Protein AF-0000000072281074 (afdb_homodimer)

Foldseek 3Di:
DPDDDPLVLVVVVVVCVVDFLVRDAQWFKAFELVLLLVLLVVCCVQFVQAAEAAECLFFVFLLLLLSCVVSPHAHEYQFLVSVVSNVQSPDALDSYENEHQDYDLVRLLVNLVSPNAEYEHADLVSLVSCLPRPQRHEYAYEADQEDPPALFTPPDPDHYYPVCLLVSLVSCVVSVHAHQAYEYAHGAQDQDLVSLLVVVLSRLVSQVSSVVSVHHHAEYESEEHDAPVHPRSVSSNSNVVSCVVSCHPPNHGHYYHYHRSSFQQRMKMKGAWADWDWDQDPNFIEMETEISAWCQAQQVCCVRGDPAFDKAWSQDDDDPPADWGFYWYAYDAPDPPGTRHTDIYGDDDGRRIMMMTGRSTTNGLSRHDCPVNRDHLQHAYHYSDDPDPDDRDGDPVCCVVHNVHPDPDPPDD/DPDDDPLVLVVVVVVCVVDFLVRDAQWFKAFELVLLLVLLVVCCVQFVQAAEAAECLFFVFLLLLLSCVVSPHAHEYQFLVSVVSNVQQPDALDSYENEHQDYDLVRLLVNLVSPNAEYEHADLVSLVSCLVRPQRHEYAYEADQEDPPALFTPPDPDHYYPVCLLVNLVSCVVSVHAHQAYEYAHGAQDQDLVSLLVVVLSRLVSQVSSVVSVHHHAEYESEEHDAPVHPRSVSSVSNVVSCVVSCHPPSHGHYYHYHRSSFQQRMKMKGAWADWDWDQDPNFIEMETEISAWCQAQQVCCVRGDPAFDKAWSQDDDDPPADWGFYWYAYDAPDPPGTRHTDIYGDDDGRRIMMMTGRSGTNGLSRHDCPVNRDRLCHAYHYSDDPDPDDRDGDPVCCVVHSVHPDDDPPPD

Sequence (826 aa):
MKQTSLEVKEFALNLISQFEPENQPLGFWIFDTEGVEKAVERWKKNMPTVRPCFAVKCNPEPHLVKLLGELGCGFDCASLNEIKEVLDLGFNPEDITYSQTFKPYNQLIEASHLGINHTIVDSIDEVQKIAKYAPKMGIMIRIMENDTSAGHVFGEKFGLHDDEVEIVLKEIKDKGLNLDGVHFHVGSDSHNSEVFTKALTKARNTVTLAEQFGMKPYLIDIGGGFSQVAPFEEFAATIEKTIKELEFPERTRFIAEPGRYMASNAFHLVSSLHGKRVRIQNGKKQIEYTSGDGLHGSFGCCIWFEKQKSCECITQKVNENTKMYESIIYGPSCNGSDKVATQELPEMEPGKDWLLFPNMGAYTISMATNFNGFEERNHVIYTLPLKSTKIIQIPKSIECNSVPSLNGIPHYAMKQTSLEVKEFALNLISQFEPENQPLGFWIFDTEGVEKAVERWKKNMPTVRPCFAVKCNPEPHLVKLLGELGCGFDCASLNEIKEVLDLGFNPEDITYSQTFKPYNQLIEASHLGINHTIVDSIDEVQKIAKYAPKMGIMIRIMENDTSAGHVFGEKFGLHDDEVEIVLKEIKDKGLNLDGVHFHVGSDSHNSEVFTKALTKARNTVTLAEQFGMKPYLIDIGGGFSQVAPFEEFAATIEKTIKELEFPERTRFIAEPGRYMASNAFHLVSSLHGKRVRIQNGKKQIEYTSGDGLHGSFGCCIWFEKQKSCECITQKVNENTKMYESIIYGPSCNGSDKVATQELPEMEPGKDWLLFPNMGAYTISMATNFNGFEERNHVIYTLPLKSTKIIQIPKSIECNSVPSLNGIPHYA

Secondary structure (DSSP, 8-state):
-----HHHHHHHHHHHTT--TTT--SEEEEE-HHHHHHHHHHHHHH-TTEEEEEEGGG---HHHHHHHHHTT-EEEESSHHHHHHHHHTT--GGGEEE--SS--HHHHHHHHHTT--EEEE-SHHHHHHHHHH-TTSEEEEEBP---TTSSB--GGGS-B-HHHHHHHHHHHHHTT-EEEEEE----BS---THHHHHHHHHHHHHHHHHHHTT----EEE------SSS-HHHHHHHHHHHHHHHT--TT-EEEE--SHHHHGGGEEEEEEEEEEEEEEETTEEEEEEEES--TTTTTTHHHHT--PPP-EESSS---TTS-EEEEEEE-SSS-TT-EEEEEEEE---TTT-EEEE----SSSGGG-B-GGG--SS-PEEEEPPPSS-------HHHHTTSS-B--SS----/-----HHHHHHHHHHHTT--TTT--SEEEEE-HHHHHHHHHHHHHH-TTEEEEEEGGG---HHHHHHHHHTT-EEEESSHHHHHHHHHTT--GGGEEE--SS--HHHHHHHHHTT--EEEE-SHHHHHHHHHH-TTSEEEEEBP---TTSSB--TTSS-B-HHHHHHHHHHHHHHT-EEEEEE----BS---THHHHHHHHHHHHHHHHHHHTT----EEE------SSS-HHHHHHHHHHHHHHHT--TT-EEEE--SHHHHGGGEEEEEEEEEEEEEEETTEEEEEEEES--TTTTTTHHHHT--PPP-EESSS---TTS-EEEEEEE-SSS-TT-EEEEEEEE---TTT-EEEE----SSSGGG-B-GGG--SS-PEEEEPPPSS-------HHHHTTSS-B--SS----

pLDDT: mean 88.22, std 15.12, range [18.55, 98.62]

InterPro domains:
  IPR000183 Ornithine/DAP/Arg decarboxylase [PR01179] (54-72)
  IPR000183 Ornithine/DAP/Arg decarboxylase [PR01179] (74-86)
  IPR000183 Ornithine/DAP/Arg decarboxylase [PR01179] (176-189)
  IPR000183 Ornithine/DAP/Arg decarboxylase [PR01179] (254-273)
  IPR000183 Ornithine/DAP/Arg decarboxylase [PR01179] (361-374)
  IPR002433 Ornithine decarboxylase [PR01182] (26-50)
  IPR002433 Ornithine decarboxylase [PR01182] (52-79)
  IPR002433 Ornithine decarboxylase [PR01182] (96-120)
  IPR002433 Ornithine decarboxylase [PR01182] (126-148)
  IPR002433 Ornithine decarboxylase [PR01182] (293-306)
  IPR002433 Ornithine decarboxylase [PR01182] (328-338)
  IPR002433 Ornithine decarboxylase [PR01182] (348-361)
  IPR002433 Ornithine decarboxylase [PTHR11482] (24-383)
  IPR009006 Alanine racemase/group IV decarboxylase, C-terminal [G3DSA:2.40.37.10] (23-365)
  IPR009006 Alanine racemase/group IV decarboxylase, C-terminal [SSF50621] (240-382)
  IPR022644 Orn/DAP/Arg decarboxylase 2, N-terminal [PF02784] (36-263)
  IPR022653 Orn/DAP/Arg decarboxylase 2, pyridoxal-phosphate binding site [PS00878] (54-72)
  IPR022657 Orn/DAP/Arg decarboxylase 2, conserved site [PS00879] (210-227)
  IPR029066 PLP-binding barrel [G3DSA:3.20.20.10] (34-262)
  IPR029066 PLP-binding barrel [SSF51419] (32-266)

Radius of gyration: 27.83 Å; Cα contacts (8 Å, |Δi|>4): 1891; chains: 2; bounding box: 72×83×61 Å

Organism: Entamoeba histolytica (strain ATCC 30459 / HM-1:IMSS / ABRM) (NCBI:txid294381)

Structure (mmCIF, N/CA/C/O backbone):
data_AF-0000000072281074-model_v1
#
loop_
_entity.id
_entity.type
_entity.pdbx_description
1 polymer 'ornithine decarboxylase'
#
loop_
_atom_site.group_PDB
_atom_site.id
_atom_site.type_symbol
_atom_site.label_atom_id
_atom_site.label_alt_id
_atom_site.label_comp_id
_atom_site.label_asym_id
_atom_site.label_entity_id
_atom_site.label_seq_id
_atom_site.pdbx_PDB_ins_code
_atom_site.Cartn_x
_atom_site.Cartn_y
_atom_site.Cartn_z
_atom_site.occupancy
_atom_site.B_iso_or_equiv
_atom_site.auth_seq_id
_atom_site.auth_comp_id
_atom_site.auth_asym_id
_atom_site.auth_atom_id
_atom_site.pdbx_PDB_model_num
ATOM 1 N N . MET A 1 1 ? -26.547 1.034 -10.562 1 34.38 1 MET A N 1
ATOM 2 C CA . MET A 1 1 ? -25.609 0.761 -9.469 1 34.38 1 MET A CA 1
ATOM 3 C C . MET A 1 1 ? -26.234 -0.204 -8.461 1 34.38 1 MET A C 1
ATOM 5 O O . MET A 1 1 ? -27.344 0.02 -7.98 1 34.38 1 MET A O 1
ATOM 9 N N . LYS A 1 2 ? -25.922 -1.405 -8.508 1 44.59 2 LYS A N 1
ATOM 10 C CA . LYS A 1 2 ? -26.641 -2.41 -7.73 1 44.59 2 LYS A CA 1
ATOM 11 C C . LYS A 1 2 ? -26.75 -1.999 -6.266 1 44.59 2 LYS A C 1
ATOM 13 O O . LYS A 1 2 ? -25.75 -1.733 -5.609 1 44.59 2 LYS A O 1
ATOM 18 N N . GLN A 1 3 ? -27.797 -1.543 -5.871 1 54.75 3 GLN A N 1
ATOM 19 C CA . GLN A 1 3 ? -28.203 -1.154 -4.523 1 54.75 3 GLN A CA 1
ATOM 20 C C . GLN A 1 3 ? -27.859 -2.244 -3.512 1 54.75 3 GLN A C 1
ATOM 22 O O . GLN A 1 3 ? -28.047 -3.432 -3.787 1 54.75 3 GLN A O 1
ATOM 27 N N . THR A 1 4 ? -26.953 -1.845 -2.559 1 64.81 4 THR A N 1
ATOM 28 C CA . THR A 1 4 ? -26.719 -2.713 -1.413 1 64.81 4 THR A CA 1
ATOM 29 C C . THR A 1 4 ? -28.016 -3.279 -0.87 1 64.81 4 THR A C 1
ATOM 31 O O . THR A 1 4 ? -29.047 -2.602 -0.889 1 64.81 4 THR A O 1
ATOM 34 N N . SER A 1 5 ? -27.969 -4.48 -0.536 1 77.69 5 SER A N 1
ATOM 35 C CA . SER A 1 5 ? -29.188 -5.105 -0.008 1 77.69 5 SER A CA 1
ATOM 36 C C . SER A 1 5 ? -29.719 -4.344 1.199 1 77.69 5 SER A C 1
ATOM 38 O O . SER A 1 5 ? -28.953 -3.684 1.91 1 77.69 5 SER A O 1
ATOM 40 N N . LEU A 1 6 ? -31 -4.32 1.288 1 83.19 6 LEU A N 1
ATOM 41 C CA . LEU A 1 6 ? -31.688 -3.68 2.406 1 83.19 6 LEU A CA 1
ATOM 42 C C . LEU A 1 6 ? -31.172 -4.227 3.736 1 83.19 6 LEU A C 1
ATOM 44 O O . LEU A 1 6 ? -31.062 -3.484 4.715 1 83.19 6 LEU A O 1
ATOM 48 N N . GLU A 1 7 ? -30.812 -5.426 3.73 1 88 7 GLU A N 1
ATOM 49 C CA . GLU A 1 7 ? -30.344 -6.07 4.953 1 88 7 GLU A CA 1
ATOM 50 C C . GLU A 1 7 ? -29 -5.496 5.402 1 88 7 GLU A C 1
ATOM 52 O O . GLU A 1 7 ? -28.797 -5.25 6.594 1 88 7 GLU A O 1
ATOM 57 N N . VAL A 1 8 ? -28.141 -5.293 4.504 1 91.81 8 VAL A N 1
ATOM 58 C CA . VAL A 1 8 ? -26.828 -4.73 4.809 1 91.81 8 VAL A CA 1
ATOM 59 C C . VAL A 1 8 ? -26.984 -3.316 5.359 1 91.81 8 VAL A C 1
ATOM 61 O O . VAL A 1 8 ? -26.359 -2.959 6.359 1 91.81 8 VAL A O 1
ATOM 64 N N . LYS A 1 9 ? -27.844 -2.574 4.77 1 94.12 9 LYS A N 1
ATOM 65 C CA . LYS A 1 9 ? -28.047 -1.189 5.18 1 94.12 9 LYS A CA 1
ATOM 66 C C . LYS A 1 9 ? -28.641 -1.118 6.59 1 94.12 9 LYS A C 1
ATOM 68 O O . LYS A 1 9 ? -28.172 -0.336 7.422 1 94.12 9 LYS A O 1
ATOM 73 N N . GLU A 1 10 ? -29.625 -1.953 6.816 1 93.5 10 GLU A N 1
ATOM 74 C CA . GLU A 1 10 ? -30.266 -1.971 8.125 1 93.5 10 GLU A CA 1
ATOM 75 C C . GLU A 1 10 ? -29.297 -2.398 9.211 1 93.5 10 GLU A C 1
ATOM 77 O O . GLU A 1 10 ? -29.281 -1.824 10.305 1 93.5 10 GLU A O 1
ATOM 82 N N . PHE A 1 11 ? -28.562 -3.373 8.891 1 91.5 11 PHE A N 1
ATOM 83 C CA . PHE A 1 11 ? -27.562 -3.846 9.836 1 91.5 11 PHE A CA 1
ATOM 84 C C . PHE A 1 11 ? -26.531 -2.756 10.133 1 91.5 11 PHE A C 1
ATOM 86 O O . PHE A 1 11 ? -26.188 -2.525 11.297 1 91.5 11 PHE A O 1
ATOM 93 N N . ALA A 1 12 ? -26.047 -2.094 9.117 1 94.06 12 ALA A N 1
ATOM 94 C CA . ALA A 1 12 ? -25.094 -0.997 9.273 1 94.06 12 ALA A CA 1
ATOM 95 C C . ALA A 1 12 ? -25.672 0.107 10.156 1 94.06 12 ALA A C 1
ATOM 97 O O . ALA A 1 12 ? -24.984 0.61 11.055 1 94.06 12 ALA A O 1
ATOM 98 N N . LEU A 1 13 ? -26.922 0.452 9.898 1 95.5 13 LEU A N 1
ATOM 99 C CA . LEU A 1 13 ? -27.562 1.516 10.656 1 95.5 13 LEU A CA 1
ATOM 100 C C . LEU A 1 13 ? -27.672 1.146 12.133 1 95.5 13 LEU A C 1
ATOM 102 O O . LEU A 1 13 ? -27.484 1.998 13.008 1 95.5 13 LEU A O 1
ATOM 106 N N . ASN A 1 14 ? -27.953 -0.081 12.352 1 93 14 ASN A N 1
ATOM 107 C CA . ASN A 1 14 ? -28.031 -0.549 13.734 1 93 14 ASN A CA 1
ATOM 108 C C . ASN A 1 14 ? -26.688 -0.414 14.438 1 93 14 ASN A C 1
ATOM 110 O O . ASN A 1 14 ? -26.625 0 15.594 1 93 14 ASN A O 1
ATOM 114 N N . LEU A 1 15 ? -25.625 -0.739 13.781 1 88.56 15 LEU A N 1
ATOM 115 C CA . LEU A 1 15 ? -24.281 -0.625 14.344 1 88.56 15 LEU A CA 1
ATOM 116 C C . LEU A 1 15 ? -23.906 0.836 14.578 1 88.56 15 LEU A C 1
ATOM 118 O O . LEU A 1 15 ? -23.359 1.183 15.633 1 88.56 15 LEU A O 1
ATOM 122 N N . ILE A 1 16 ? -24.234 1.673 13.641 1 94.44 16 ILE A N 1
ATOM 123 C CA . ILE A 1 16 ? -23.891 3.09 13.656 1 94.44 16 ILE A CA 1
ATOM 124 C C . ILE A 1 16 ? -24.594 3.783 14.82 1 94.44 16 ILE A C 1
ATOM 126 O O . ILE A 1 16 ? -24.047 4.715 15.414 1 94.44 16 ILE A O 1
ATOM 130 N N . SER A 1 17 ? -25.812 3.334 15.133 1 94.12 17 SER A N 1
ATOM 131 C CA . SER A 1 17 ? -26.656 3.98 16.141 1 94.12 17 SER A CA 1
ATOM 132 C C . SER A 1 17 ? -25.953 4.012 17.5 1 94.12 17 SER A C 1
ATOM 134 O O . SER A 1 17 ? -26.328 4.793 18.375 1 94.12 17 SER A O 1
ATOM 136 N N . GLN A 1 18 ? -24.906 3.252 17.641 1 90.75 18 GLN A N 1
ATOM 137 C CA . GLN A 1 18 ? -24.219 3.18 18.922 1 90.75 18 GLN A CA 1
ATOM 138 C C . GLN A 1 18 ? -23.062 4.176 18.984 1 90.75 18 GLN A C 1
ATOM 140 O O . GLN A 1 18 ? -22.422 4.32 20.031 1 90.75 18 GLN A O 1
ATOM 145 N N . PHE A 1 19 ? -22.812 4.848 17.922 1 91.62 19 PHE A N 1
ATOM 146 C CA . PHE A 1 19 ? -21.625 5.684 17.844 1 91.62 19 PHE A CA 1
ATOM 147 C C . PHE A 1 19 ? -21.984 7.156 17.969 1 91.62 19 PHE A C 1
ATOM 149 O O . PHE A 1 19 ? -23.062 7.578 17.516 1 91.62 19 PHE A O 1
ATOM 156 N N . GLU A 1 20 ? -21.156 7.883 18.625 1 93.81 20 GLU A N 1
ATOM 157 C CA . GLU A 1 20 ? -21.094 9.336 18.688 1 93.81 20 GLU A CA 1
ATOM 158 C C . GLU A 1 20 ? -19.75 9.852 18.141 1 93.81 20 GLU A C 1
ATOM 160 O O . GLU A 1 20 ? -18.797 9.086 18 1 93.81 20 GLU A O 1
ATOM 165 N N . PRO A 1 21 ? -19.688 11.07 17.781 1 92.44 21 PRO A N 1
ATOM 166 C CA . PRO A 1 21 ? -18.438 11.578 17.219 1 92.44 21 PRO A CA 1
ATOM 167 C C . PRO A 1 21 ? -17.219 11.242 18.094 1 92.44 21 PRO A C 1
ATOM 169 O O . PRO A 1 21 ? -16.156 10.898 17.562 1 92.44 21 PRO A O 1
ATOM 172 N N . GLU A 1 22 ? -17.391 11.18 19.312 1 92.12 22 GLU A N 1
ATOM 173 C CA . GLU A 1 22 ? -16.297 11.047 20.266 1 92.12 22 GLU A CA 1
ATOM 174 C C . GLU A 1 22 ? -15.773 9.609 20.297 1 92.12 22 GLU A C 1
ATOM 176 O O . GLU A 1 22 ? -14.656 9.359 20.766 1 92.12 22 GLU A O 1
ATOM 181 N N . ASN A 1 23 ? -16.609 8.703 19.797 1 89.88 23 ASN A N 1
ATOM 182 C CA . ASN A 1 23 ? -16.172 7.312 19.922 1 89.88 23 ASN A CA 1
ATOM 183 C C . ASN A 1 23 ? -16.375 6.543 18.625 1 89.88 23 ASN A C 1
ATOM 185 O O . ASN A 1 23 ? -16.141 5.332 18.578 1 89.88 23 ASN A O 1
ATOM 189 N N . GLN A 1 24 ? -16.734 7.211 17.625 1 88.81 24 GLN A N 1
ATOM 190 C CA . GLN A 1 24 ? -16.969 6.508 16.359 1 88.81 24 GLN A CA 1
ATOM 191 C C . GLN A 1 24 ? -15.656 6 15.766 1 88.81 24 GLN A C 1
ATOM 193 O O . GLN A 1 24 ? -14.633 6.68 15.844 1 88.81 24 GLN A O 1
ATOM 198 N N . PRO A 1 25 ? -15.68 4.762 15.281 1 88.75 25 PRO A N 1
ATOM 199 C CA . PRO A 1 25 ? -14.516 4.312 14.516 1 88.75 25 PRO A CA 1
ATOM 200 C C . PRO A 1 25 ? -14.398 5.004 13.164 1 88.75 25 PRO A C 1
ATOM 202 O O . PRO A 1 25 ? -15.328 5.695 12.734 1 88.75 25 PRO A O 1
ATOM 205 N N . LEU A 1 26 ? -13.258 4.902 12.57 1 90.56 26 LEU A N 1
ATOM 206 C CA . LEU A 1 26 ? -13.062 5.453 11.234 1 90.56 26 LEU A CA 1
ATOM 207 C C . LEU A 1 26 ? -13.906 4.699 10.211 1 90.56 26 LEU A C 1
ATOM 209 O O . LEU A 1 26 ? -14.297 5.262 9.188 1 90.56 26 LEU A O 1
ATOM 213 N N . GLY A 1 27 ? -14.188 3.482 10.469 1 90.44 27 GLY A N 1
ATOM 214 C CA . GLY A 1 27 ? -15.016 2.631 9.625 1 90.44 27 GLY A CA 1
ATOM 215 C C . GLY A 1 27 ? -15.094 1.199 10.125 1 90.44 27 GLY A C 1
ATOM 216 O O . GLY A 1 27 ? -14.5 0.858 11.148 1 90.44 27 GLY A O 1
ATOM 217 N N . PHE A 1 28 ? -15.852 0.418 9.469 1 87.75 28 PHE A N 1
ATOM 218 C CA . PHE A 1 28 ? -15.93 -1.007 9.766 1 87.75 28 PHE A CA 1
ATOM 219 C C . PHE A 1 28 ? -16.391 -1.793 8.547 1 87.75 28 PHE A C 1
ATOM 221 O O . PHE A 1 28 ? -16.938 -1.219 7.602 1 87.75 28 PHE A O 1
ATOM 228 N N . TRP A 1 29 ? -16.109 -3.109 8.641 1 89.62 29 TRP A N 1
ATOM 229 C CA . TRP A 1 29 ? -16.484 -4.023 7.57 1 89.62 29 TRP A CA 1
ATOM 230 C C . TRP A 1 29 ? -17.734 -4.812 7.945 1 89.62 29 TRP A C 1
ATOM 232 O O . TRP A 1 29 ? -17.906 -5.207 9.102 1 89.62 29 TRP A O 1
ATOM 242 N N . ILE A 1 30 ? -18.531 -5.027 6.965 1 89.31 30 ILE A N 1
ATOM 243 C CA . ILE A 1 30 ? -19.625 -5.996 7.094 1 89.31 30 ILE A CA 1
ATOM 244 C C . ILE A 1 30 ? -19.312 -7.234 6.262 1 89.31 30 ILE A C 1
ATOM 246 O O . ILE A 1 30 ? -19.109 -7.141 5.047 1 89.31 30 ILE A O 1
ATOM 250 N N . PHE A 1 31 ? -19.203 -8.352 6.898 1 89 31 PHE A N 1
ATOM 251 C CA . PHE A 1 31 ? -18.969 -9.625 6.238 1 89 31 PHE A CA 1
ATOM 252 C C . PHE A 1 31 ? -20.281 -10.289 5.848 1 89 31 PHE A C 1
ATOM 254 O O . PHE A 1 31 ? -21.062 -10.695 6.711 1 89 31 PHE A O 1
ATOM 261 N N . ASP A 1 32 ? -20.516 -10.43 4.582 1 90.81 32 ASP A N 1
ATOM 262 C CA . ASP A 1 32 ? -21.734 -10.984 4.016 1 90.81 32 ASP A CA 1
ATOM 263 C C . ASP A 1 32 ? -21.547 -12.445 3.617 1 90.81 32 ASP A C 1
ATOM 265 O O . ASP A 1 32 ? -21.266 -12.75 2.455 1 90.81 32 ASP A O 1
ATOM 269 N N . THR A 1 33 ? -21.781 -13.336 4.535 1 89.75 33 THR A N 1
ATOM 270 C CA . THR A 1 33 ? -21.547 -14.758 4.297 1 89.75 33 THR A CA 1
ATOM 271 C C . THR A 1 33 ? -22.5 -15.289 3.23 1 89.75 33 THR A C 1
ATOM 273 O O . THR A 1 33 ? -22.141 -16.188 2.465 1 89.75 33 THR A O 1
ATOM 276 N N . GLU A 1 34 ? -23.703 -14.742 3.172 1 90.12 34 GLU A N 1
ATOM 277 C CA . GLU A 1 34 ? -24.656 -15.172 2.156 1 90.12 34 GLU A CA 1
ATOM 278 C C . GLU A 1 34 ? -24.172 -14.828 0.754 1 90.12 34 GLU A C 1
ATOM 280 O O . GLU A 1 34 ? -24.375 -15.594 -0.189 1 90.12 34 GLU A O 1
ATOM 285 N N . GLY A 1 35 ? -23.625 -13.664 0.69 1 90.5 35 GLY A N 1
ATOM 286 C CA . GLY A 1 35 ? -23.031 -13.297 -0.586 1 90.5 35 GLY A CA 1
ATOM 287 C C . GLY A 1 35 ? -21.969 -14.273 -1.061 1 90.5 35 GLY A C 1
ATOM 288 O O . GLY A 1 35 ? -21.906 -14.602 -2.246 1 90.5 35 GLY A O 1
ATOM 289 N N . VAL A 1 36 ? -21.203 -14.797 -0.204 1 93.38 36 VAL A N 1
ATOM 290 C CA . VAL A 1 36 ? -20.156 -15.758 -0.515 1 93.38 36 VAL A CA 1
ATOM 291 C C . VAL A 1 36 ? -20.781 -17.078 -0.952 1 93.38 36 VAL A C 1
ATOM 293 O O . VAL A 1 36 ? -20.391 -17.656 -1.976 1 93.38 36 VAL A O 1
ATOM 296 N N . GLU A 1 37 ? -21.75 -17.516 -0.215 1 93.69 37 GLU A N 1
ATOM 297 C CA . GLU A 1 37 ? -22.422 -18.781 -0.514 1 93.69 37 GLU A CA 1
ATOM 298 C C . GLU A 1 37 ? -23.078 -18.75 -1.889 1 93.69 37 GLU A C 1
ATOM 300 O O . GLU A 1 37 ? -22.984 -19.703 -2.658 1 93.69 37 GLU A O 1
ATOM 305 N N . LYS A 1 38 ? -23.688 -17.656 -2.143 1 92.75 38 LYS A N 1
ATOM 306 C CA . LYS A 1 38 ? -24.359 -17.5 -3.428 1 92.75 38 LYS A CA 1
ATOM 307 C C . LYS A 1 38 ? -23.359 -17.531 -4.578 1 92.75 38 LYS A C 1
ATOM 309 O O . LYS A 1 38 ? -23.641 -18.078 -5.641 1 92.75 38 LYS A O 1
ATOM 314 N N . ALA A 1 39 ? -22.25 -16.938 -4.379 1 95.31 39 ALA A N 1
ATOM 315 C CA . ALA A 1 39 ? -21.219 -16.938 -5.414 1 95.31 39 ALA A CA 1
ATOM 316 C C . ALA A 1 39 ? -20.719 -18.344 -5.699 1 95.31 39 ALA A C 1
ATOM 318 O O . ALA A 1 39 ? -20.578 -18.734 -6.859 1 95.31 39 ALA A O 1
ATOM 319 N N . VAL A 1 40 ? -20.484 -19.125 -4.695 1 97.31 40 VAL A N 1
ATOM 320 C CA . VAL A 1 40 ? -20 -20.484 -4.84 1 97.31 40 VAL A CA 1
ATOM 321 C C . VAL A 1 40 ? -21.062 -21.359 -5.516 1 97.31 40 VAL A C 1
ATOM 323 O O . VAL A 1 40 ? -20.75 -22.125 -6.422 1 97.31 40 VAL A O 1
ATOM 326 N N . GLU A 1 41 ? -22.266 -21.156 -5.102 1 96.94 41 GLU A N 1
ATOM 327 C CA . GLU A 1 41 ? -23.375 -21.906 -5.688 1 96.94 41 GLU A CA 1
ATOM 328 C C . GLU A 1 41 ? -23.531 -21.594 -7.172 1 96.94 41 GLU A C 1
ATOM 330 O O . GLU A 1 41 ? -23.719 -22.484 -7.988 1 96.94 41 GLU A O 1
ATOM 335 N N . ARG A 1 42 ? -23.469 -20.359 -7.445 1 96.69 42 ARG A N 1
ATOM 336 C CA . ARG A 1 42 ? -23.562 -19.922 -8.836 1 96.69 42 ARG A CA 1
ATOM 337 C C . ARG A 1 42 ? -22.453 -20.531 -9.68 1 96.69 42 ARG A C 1
ATOM 339 O O . ARG A 1 42 ? -22.688 -20.969 -10.805 1 96.69 42 ARG A O 1
ATOM 346 N N . TRP A 1 43 ? -21.281 -20.641 -9.164 1 97.94 43 TRP A N 1
ATOM 347 C CA . TRP A 1 43 ? -20.141 -21.25 -9.859 1 97.94 43 TRP A CA 1
ATOM 348 C C . TRP A 1 43 ? -20.391 -22.734 -10.117 1 97.94 43 TRP A C 1
ATOM 350 O O . TRP A 1 43 ? -20.297 -23.188 -11.258 1 97.94 43 TRP A O 1
ATOM 360 N N . LYS A 1 44 ? -20.781 -23.422 -9.102 1 97.75 44 LYS A N 1
ATOM 361 C CA . LYS A 1 44 ? -20.953 -24.859 -9.195 1 97.75 44 LYS A CA 1
ATOM 362 C C . LYS A 1 44 ? -22.094 -25.219 -10.156 1 97.75 44 LYS A C 1
ATOM 364 O O . LYS A 1 44 ? -22.016 -26.234 -10.852 1 97.75 44 LYS A O 1
ATOM 369 N N . LYS A 1 45 ? -23.031 -24.359 -10.164 1 97.81 45 LYS A N 1
ATOM 370 C CA . LYS A 1 45 ? -24.172 -24.594 -11.047 1 97.81 45 LYS A CA 1
ATOM 371 C C . LYS A 1 45 ? -23.781 -24.391 -12.508 1 97.81 45 LYS A C 1
ATOM 373 O O . LYS A 1 45 ? -24.203 -25.172 -13.375 1 97.81 45 LYS A O 1
ATOM 378 N N . ASN A 1 46 ? -23 -23.422 -12.766 1 97.38 46 ASN A N 1
ATOM 379 C CA . ASN A 1 46 ? -22.781 -23.031 -14.148 1 97.38 46 ASN A CA 1
ATOM 380 C C . ASN A 1 46 ? -21.469 -23.609 -14.695 1 97.38 46 ASN A C 1
ATOM 382 O O . ASN A 1 46 ? -21.312 -23.734 -15.906 1 97.38 46 ASN A O 1
ATOM 386 N N . MET A 1 47 ? -20.578 -23.984 -13.875 1 97.56 47 MET A N 1
ATOM 387 C CA . MET A 1 47 ? -19.281 -24.484 -14.289 1 97.56 47 MET A CA 1
ATOM 388 C C . MET A 1 47 ? -18.828 -25.641 -13.383 1 97.56 47 MET A C 1
ATOM 390 O O . MET A 1 47 ? -17.797 -25.547 -12.719 1 97.56 47 MET A O 1
ATOM 394 N N . PRO A 1 48 ? -19.531 -26.688 -13.406 1 97.69 48 PRO A N 1
ATOM 395 C CA . PRO A 1 48 ? -19.297 -27.781 -12.477 1 97.69 48 PRO A CA 1
ATOM 396 C C . PRO A 1 48 ? -18 -28.547 -12.773 1 97.69 48 PRO A C 1
ATOM 398 O O . PRO A 1 48 ? -17.469 -29.219 -11.891 1 97.69 48 PRO A O 1
ATOM 401 N N . THR A 1 49 ? -17.484 -28.406 -13.977 1 98.06 49 THR A N 1
ATOM 402 C CA . THR A 1 49 ? -16.297 -29.188 -14.367 1 98.06 49 THR A CA 1
ATOM 403 C C . THR A 1 49 ? -15.031 -28.562 -13.781 1 98.06 49 THR A C 1
ATOM 405 O O . THR A 1 49 ? -13.992 -29.234 -13.703 1 98.06 49 THR A O 1
ATOM 408 N N . VAL A 1 50 ? -15.125 -27.375 -13.414 1 98.56 50 VAL A N 1
ATOM 409 C CA . VAL A 1 50 ? -13.945 -26.641 -12.961 1 98.56 50 VAL A CA 1
ATOM 410 C C . VAL A 1 50 ? -14.062 -26.359 -11.461 1 98.56 50 VAL A C 1
ATOM 412 O O . VAL A 1 50 ? -14.969 -25.641 -11.031 1 98.56 50 VAL A O 1
ATOM 415 N N . ARG A 1 51 ? -13.195 -26.891 -10.695 1 98.31 51 ARG A N 1
ATOM 416 C CA . ARG A 1 51 ? -13.188 -26.594 -9.266 1 98.31 51 ARG A CA 1
ATOM 417 C C . ARG A 1 51 ? -12.609 -25.219 -8.984 1 98.31 51 ARG A C 1
ATOM 419 O O . ARG A 1 51 ? -11.5 -24.906 -9.43 1 98.31 51 ARG A O 1
ATOM 426 N N . PRO A 1 52 ? -13.328 -24.391 -8.266 1 98.44 52 PRO A N 1
ATOM 427 C CA . PRO A 1 52 ? -12.766 -23.078 -7.922 1 98.44 52 PRO A CA 1
ATOM 428 C C . PRO A 1 52 ? -11.742 -23.156 -6.789 1 98.44 52 PRO A C 1
ATOM 430 O O . PRO A 1 52 ? -12.039 -23.703 -5.723 1 98.44 52 PRO A O 1
ATOM 433 N N . CYS A 1 53 ? -10.578 -22.688 -7.016 1 98.56 53 CYS A N 1
ATOM 434 C CA . CYS A 1 53 ? -9.531 -22.469 -6.016 1 98.56 53 CYS A CA 1
ATOM 435 C C . CYS A 1 53 ? -9.312 -20.984 -5.77 1 98.56 53 CYS A C 1
ATOM 437 O O . CYS A 1 53 ? -8.711 -20.297 -6.594 1 98.56 53 CYS A O 1
ATOM 439 N N . PHE A 1 54 ? -9.75 -20.562 -4.645 1 98.19 54 PHE A N 1
ATOM 440 C CA . PHE A 1 54 ? -9.758 -19.141 -4.332 1 98.19 54 PHE A CA 1
ATOM 441 C C . PHE A 1 54 ? -8.344 -18.578 -4.344 1 98.19 54 PHE A C 1
ATOM 443 O O . PHE A 1 54 ? -7.453 -19.094 -3.668 1 98.19 54 PHE A O 1
ATOM 450 N N . ALA A 1 55 ? -8.141 -17.484 -5.16 1 97.12 55 ALA A N 1
ATOM 451 C CA . ALA A 1 55 ? -6.875 -16.75 -5.102 1 97.12 55 ALA A CA 1
ATOM 452 C C . ALA A 1 55 ? -6.766 -15.953 -3.809 1 97.12 55 ALA A C 1
ATOM 454 O O . ALA A 1 55 ? -7.309 -14.852 -3.707 1 97.12 55 ALA A O 1
ATOM 455 N N . VAL A 1 56 ? -5.941 -16.344 -2.908 1 95.31 56 VAL A N 1
ATOM 456 C CA . VAL A 1 56 ? -5.902 -15.812 -1.549 1 95.31 56 VAL A CA 1
ATOM 457 C C . VAL A 1 56 ? -5.43 -14.359 -1.572 1 95.31 56 VAL A C 1
ATOM 459 O O . VAL A 1 56 ? -5.871 -13.547 -0.76 1 95.31 56 VAL A O 1
ATOM 462 N N . LYS A 1 57 ? -4.641 -14.031 -2.527 1 91.06 57 LYS A N 1
ATOM 463 C CA . LYS A 1 57 ? -4.102 -12.68 -2.637 1 91.06 57 LYS A CA 1
ATOM 464 C C . LYS A 1 57 ? -5.219 -11.648 -2.754 1 91.06 57 LYS A C 1
ATOM 466 O O . LYS A 1 57 ? -5.02 -10.469 -2.451 1 91.06 57 LYS A O 1
ATOM 471 N N . CYS A 1 58 ? -6.324 -12.055 -3.244 1 93.12 58 CYS A N 1
ATOM 472 C CA . CYS A 1 58 ? -7.453 -11.156 -3.453 1 93.12 58 CYS A CA 1
ATOM 473 C C . CYS A 1 58 ? -7.977 -10.617 -2.125 1 93.12 58 CYS A C 1
ATOM 475 O O . CYS A 1 58 ? -8.258 -9.43 -1.997 1 93.12 58 CYS A O 1
ATOM 477 N N . ASN A 1 59 ? -8.133 -11.445 -1.218 1 93.12 59 ASN A N 1
ATOM 478 C CA . ASN A 1 59 ? -8.594 -11.141 0.13 1 93.12 59 ASN A CA 1
ATOM 479 C C . ASN A 1 59 ? -8.203 -12.234 1.122 1 93.12 59 ASN A C 1
ATOM 481 O O . ASN A 1 59 ? -8.938 -13.211 1.3 1 93.12 59 ASN A O 1
ATOM 485 N N . PRO A 1 60 ? -7.125 -12.047 1.832 1 90.38 60 PRO A N 1
ATOM 486 C CA . PRO A 1 60 ? -6.605 -13.102 2.709 1 90.38 60 PRO A CA 1
ATOM 487 C C . PRO A 1 60 ? -7.301 -13.133 4.066 1 90.38 60 PRO A C 1
ATOM 489 O O . PRO A 1 60 ? -6.848 -13.828 4.98 1 90.38 60 PRO A O 1
ATOM 492 N N . GLU A 1 61 ? -8.359 -12.32 4.23 1 86.88 61 GLU A N 1
ATOM 493 C CA . GLU A 1 61 ? -9.078 -12.359 5.5 1 86.88 61 GLU A CA 1
ATOM 494 C C . GLU A 1 61 ? -9.461 -13.789 5.867 1 86.88 61 GLU A C 1
ATOM 496 O O . GLU A 1 61 ? -10.195 -14.453 5.129 1 86.88 61 GLU A O 1
ATOM 501 N N . PRO A 1 62 ? -9.031 -14.25 7.047 1 88.5 62 PRO A N 1
ATOM 502 C CA . PRO A 1 62 ? -9.172 -15.664 7.395 1 88.5 62 PRO A CA 1
ATOM 503 C C . PRO A 1 62 ? -10.625 -16.125 7.43 1 88.5 62 PRO A C 1
ATOM 505 O O . PRO A 1 62 ? -10.922 -17.281 7.121 1 88.5 62 PRO A O 1
ATOM 508 N N . HIS A 1 63 ? -11.617 -15.289 7.801 1 87.38 63 HIS A N 1
ATOM 509 C CA . HIS A 1 63 ? -13.023 -15.664 7.832 1 87.38 63 HIS A CA 1
ATOM 510 C C . HIS A 1 63 ? -13.523 -16.047 6.441 1 87.38 63 HIS A C 1
ATOM 512 O O . HIS A 1 63 ? -14.266 -17.016 6.285 1 87.38 63 HIS A O 1
ATOM 518 N N . LEU A 1 64 ? -13.102 -15.281 5.535 1 91.69 64 LEU A N 1
ATOM 519 C CA . LEU A 1 64 ? -13.5 -15.562 4.16 1 91.69 64 LEU A CA 1
ATOM 520 C C . LEU A 1 64 ? -12.82 -16.828 3.646 1 91.69 64 LEU A C 1
ATOM 522 O O . LEU A 1 64 ? -13.477 -17.688 3.062 1 91.69 64 LEU A O 1
ATOM 526 N N . VAL A 1 65 ? -11.508 -16.938 3.873 1 93.81 65 VAL A N 1
ATOM 527 C CA . VAL A 1 65 ? -10.742 -18.078 3.402 1 93.81 65 VAL A CA 1
ATOM 528 C C . VAL A 1 65 ? -11.32 -19.359 3.994 1 93.81 65 VAL A C 1
ATOM 530 O O . VAL A 1 65 ? -11.531 -20.344 3.279 1 93.81 65 VAL A O 1
ATOM 533 N N . LYS A 1 66 ? -11.609 -19.328 5.246 1 92.62 66 LYS A N 1
ATOM 534 C CA . LYS A 1 66 ? -12.18 -20.484 5.918 1 92.62 66 LYS A CA 1
ATOM 535 C C . LYS A 1 66 ? -13.531 -20.859 5.328 1 92.62 66 LYS A C 1
ATOM 537 O O . LYS A 1 66 ? -13.789 -22.031 5.027 1 92.62 66 LYS A O 1
ATOM 542 N N . LEU A 1 67 ? -14.391 -19.891 5.195 1 92.56 67 LEU A N 1
ATOM 543 C CA . LEU A 1 67 ? -15.727 -20.125 4.656 1 92.56 67 LEU A CA 1
ATOM 544 C C . LEU A 1 67 ? -15.648 -20.75 3.264 1 92.56 67 LEU A C 1
ATOM 546 O O . LEU A 1 67 ? -16.344 -21.719 2.967 1 92.56 67 LEU A O 1
ATOM 550 N N . LEU A 1 68 ? -14.828 -20.25 2.453 1 96.75 68 LEU A N 1
ATOM 551 C CA . LEU A 1 68 ? -14.68 -20.75 1.092 1 96.75 68 LEU A CA 1
ATOM 552 C C . LEU A 1 68 ? -14.18 -22.203 1.095 1 96.75 68 LEU A C 1
ATOM 554 O O . LEU A 1 68 ? -14.664 -23.031 0.323 1 96.75 68 LEU A O 1
ATOM 558 N N . GLY A 1 69 ? -13.242 -22.469 1.915 1 96.5 69 GLY A N 1
ATOM 559 C CA . GLY A 1 69 ? -12.781 -23.844 2.061 1 96.5 69 GLY A CA 1
ATOM 560 C C . GLY A 1 69 ? -13.883 -24.797 2.482 1 96.5 69 GLY A C 1
ATOM 561 O O . GLY A 1 69 ? -14.008 -25.906 1.935 1 96.5 69 GLY A O 1
ATOM 562 N N . GLU A 1 70 ? -14.648 -24.375 3.432 1 94.56 70 GLU A N 1
ATOM 563 C CA . GLU A 1 70 ? -15.75 -25.188 3.934 1 94.56 70 GLU A CA 1
ATOM 564 C C . GLU A 1 70 ? -16.812 -25.406 2.855 1 94.56 70 GLU A C 1
ATOM 566 O O . GLU A 1 70 ? -17.516 -26.422 2.875 1 94.56 70 GLU A O 1
ATOM 571 N N . LEU A 1 71 ? -16.875 -24.484 1.965 1 96.44 71 LEU A N 1
ATOM 572 C CA . LEU A 1 71 ? -17.844 -24.594 0.876 1 96.44 71 LEU A CA 1
ATOM 573 C C . LEU A 1 71 ? -17.281 -25.422 -0.273 1 96.44 71 LEU A C 1
ATOM 575 O O . LEU A 1 71 ? -17.922 -25.578 -1.309 1 96.44 71 LEU A O 1
ATOM 579 N N . GLY A 1 72 ? -16.016 -25.891 -0.16 1 97.25 72 GLY A N 1
ATOM 580 C CA . GLY A 1 72 ? -15.477 -26.859 -1.112 1 97.25 72 GLY A CA 1
ATOM 581 C C . GLY A 1 72 ? -14.461 -26.25 -2.066 1 97.25 72 GLY A C 1
ATOM 582 O O . GLY A 1 72 ? -13.969 -26.938 -2.971 1 97.25 72 GLY A O 1
ATOM 583 N N . CYS A 1 73 ? -14.086 -25.078 -1.863 1 98.19 73 CYS A N 1
ATOM 584 C CA . CYS A 1 73 ? -13.086 -24.453 -2.711 1 98.19 73 CYS A CA 1
ATOM 585 C C . CYS A 1 73 ? -11.68 -24.906 -2.33 1 98.19 73 CYS A C 1
ATOM 587 O O . CYS A 1 73 ? -11.438 -25.281 -1.181 1 98.19 73 CYS A O 1
ATOM 589 N N . GLY A 1 74 ? -10.766 -24.938 -3.316 1 98.25 74 GLY A N 1
ATOM 590 C CA . GLY A 1 74 ? -9.336 -24.969 -3.043 1 98.25 74 GLY A CA 1
ATOM 591 C C . GLY A 1 74 ? -8.727 -23.594 -2.906 1 98.25 74 GLY A C 1
ATOM 592 O O . GLY A 1 74 ? -9.445 -22.594 -2.779 1 98.25 74 GLY A O 1
ATOM 593 N N . PHE A 1 75 ? -7.344 -23.625 -2.959 1 98.19 75 PHE A N 1
ATOM 594 C CA . PHE A 1 75 ? -6.691 -22.344 -2.723 1 98.19 75 PHE A CA 1
ATOM 595 C C . PHE A 1 75 ? -5.504 -22.156 -3.66 1 98.19 75 PHE A C 1
ATOM 597 O O . PHE A 1 75 ? -4.711 -23.078 -3.855 1 98.19 75 PHE A O 1
ATOM 604 N N . ASP A 1 76 ? -5.477 -21.047 -4.285 1 97.69 76 ASP A N 1
ATOM 605 C CA . ASP A 1 76 ? -4.305 -20.562 -4.996 1 97.69 76 ASP A CA 1
ATOM 606 C C . ASP A 1 76 ? -3.5 -19.594 -4.125 1 97.69 76 ASP A C 1
ATOM 608 O O . ASP A 1 76 ? -3.975 -18.5 -3.793 1 97.69 76 ASP A O 1
ATOM 612 N N . CYS A 1 77 ? -2.303 -19.984 -3.75 1 96.12 77 CYS A N 1
ATOM 613 C CA . CYS A 1 77 ? -1.467 -19.188 -2.857 1 96.12 77 CYS A CA 1
ATOM 614 C C . CYS A 1 77 ? -0.214 -18.703 -3.576 1 96.12 77 CYS A C 1
ATOM 616 O O . CYS A 1 77 ? 0.469 -19.484 -4.242 1 96.12 77 CYS A O 1
ATOM 618 N N . ALA A 1 78 ? 0.073 -17.5 -3.35 1 92.19 78 ALA A N 1
ATOM 619 C CA . ALA A 1 78 ? 1.205 -16.891 -4.043 1 92.19 78 ALA A CA 1
ATOM 620 C C . ALA A 1 78 ? 2.453 -16.891 -3.166 1 92.19 78 ALA A C 1
ATOM 622 O O . ALA A 1 78 ? 3.566 -16.688 -3.658 1 92.19 78 ALA A O 1
ATOM 623 N N . SER A 1 79 ? 2.324 -17.125 -1.896 1 91.19 79 SER A N 1
ATOM 624 C CA . SER A 1 79 ? 3.455 -17.031 -0.979 1 91.19 79 SER A CA 1
ATOM 625 C C . SER A 1 79 ? 3.365 -18.094 0.115 1 91.19 79 SER A C 1
ATOM 627 O O . SER A 1 79 ? 2.314 -18.719 0.301 1 91.19 79 SER A O 1
ATOM 629 N N . LEU A 1 80 ? 4.5 -18.234 0.779 1 90.88 80 LEU A N 1
ATOM 630 C CA . LEU A 1 80 ? 4.551 -19.172 1.898 1 90.88 80 LEU A CA 1
ATOM 631 C C . LEU A 1 80 ? 3.596 -18.75 3.008 1 90.88 80 LEU A C 1
ATOM 633 O O . LEU A 1 80 ? 2.957 -19.594 3.641 1 90.88 80 LEU A O 1
ATOM 637 N N . ASN A 1 81 ? 3.455 -17.469 3.221 1 87.5 81 ASN A N 1
ATOM 638 C CA . ASN A 1 81 ? 2.57 -16.984 4.277 1 87.5 81 ASN A CA 1
ATOM 639 C C . ASN A 1 81 ? 1.109 -17.312 3.973 1 87.5 81 ASN A C 1
ATOM 641 O O . ASN A 1 81 ? 0.346 -17.656 4.875 1 87.5 81 ASN A O 1
ATOM 645 N N . GLU A 1 82 ? 0.705 -17.172 2.801 1 91.31 82 GLU A N 1
ATOM 646 C CA . GLU A 1 82 ? -0.646 -17.562 2.416 1 91.31 82 GLU A CA 1
ATOM 647 C C . GLU A 1 82 ? -0.85 -19.062 2.604 1 91.31 82 GLU A C 1
ATOM 649 O O . GLU A 1 82 ? -1.903 -19.5 3.072 1 91.31 82 GLU A O 1
ATOM 654 N N . ILE A 1 83 ? 0.191 -19.828 2.211 1 94.75 83 ILE A N 1
ATOM 655 C CA . ILE A 1 83 ? 0.139 -21.266 2.375 1 94.75 83 ILE A CA 1
ATOM 656 C C . ILE A 1 83 ? -0.055 -21.609 3.85 1 94.75 83 ILE A C 1
ATOM 658 O O . ILE A 1 83 ? -0.953 -22.391 4.199 1 94.75 83 ILE A O 1
ATOM 662 N N . LYS A 1 84 ? 0.735 -21 4.641 1 91.12 84 LYS A N 1
ATOM 663 C CA . LYS A 1 84 ? 0.67 -21.281 6.074 1 91.12 84 LYS A CA 1
ATOM 664 C C . LYS A 1 84 ? -0.688 -20.875 6.648 1 91.12 84 LYS A C 1
ATOM 666 O O . LYS A 1 84 ? -1.234 -21.578 7.504 1 91.12 84 LYS A O 1
ATOM 671 N N . GLU A 1 85 ? -1.232 -19.797 6.172 1 89 85 GLU A N 1
ATOM 672 C CA . GLU A 1 85 ? -2.559 -19.375 6.621 1 89 85 GLU A CA 1
ATOM 673 C C . GLU A 1 85 ? -3.604 -20.438 6.312 1 89 85 GLU A C 1
ATOM 675 O O . GLU A 1 85 ? -4.395 -20.812 7.18 1 89 85 GLU A O 1
ATOM 680 N N . VAL A 1 86 ? -3.6 -20.922 5.129 1 93.94 86 VAL A N 1
ATOM 681 C CA . VAL A 1 86 ? -4.578 -21.922 4.691 1 93.94 86 VAL A CA 1
ATOM 682 C C . VAL A 1 86 ? -4.406 -23.203 5.504 1 93.94 86 VAL A C 1
ATOM 684 O O . VAL A 1 86 ? -5.387 -23.781 5.969 1 93.94 86 VAL A O 1
ATOM 687 N N . LEU A 1 87 ? -3.15 -23.609 5.703 1 94.75 87 LEU A N 1
ATOM 688 C CA . LEU A 1 87 ? -2.871 -24.797 6.492 1 94.75 87 LEU A CA 1
ATOM 689 C C . LEU A 1 87 ? -3.322 -24.609 7.938 1 94.75 87 LEU A C 1
ATOM 691 O O . LEU A 1 87 ? -3.926 -25.516 8.523 1 94.75 87 LEU A O 1
ATOM 695 N N . ASP A 1 88 ? -3.057 -23.438 8.484 1 90.75 88 ASP A N 1
ATOM 696 C CA . ASP A 1 88 ? -3.428 -23.141 9.867 1 90.75 88 ASP A CA 1
ATOM 697 C C . ASP A 1 88 ? -4.945 -23.141 10.039 1 90.75 88 ASP A C 1
ATOM 699 O O . ASP A 1 88 ? -5.445 -23.344 11.148 1 90.75 88 ASP A O 1
ATOM 703 N N . LEU A 1 89 ? -5.66 -22.875 8.992 1 91.56 89 LEU A N 1
ATOM 704 C CA . LEU A 1 89 ? -7.117 -22.891 9.023 1 91.56 89 LEU A CA 1
ATOM 705 C C . LEU A 1 89 ? -7.652 -24.312 8.945 1 91.56 89 LEU A C 1
ATOM 707 O O . LEU A 1 89 ? -8.867 -24.531 9.031 1 91.56 89 LEU A O 1
ATOM 711 N N . GLY A 1 90 ? -6.781 -25.312 8.734 1 93.19 90 GLY A N 1
ATOM 712 C CA . GLY A 1 90 ? -7.156 -26.719 8.836 1 93.19 90 GLY A CA 1
ATOM 713 C C . GLY A 1 90 ? -7.336 -27.391 7.488 1 93.19 90 GLY A C 1
ATOM 714 O O . GLY A 1 90 ? -7.844 -28.516 7.41 1 93.19 90 GLY A O 1
ATOM 715 N N . PHE A 1 91 ? -6.914 -26.766 6.5 1 95.75 91 PHE A N 1
ATOM 716 C CA . PHE A 1 91 ? -7.09 -27.359 5.18 1 95.75 91 PHE A CA 1
ATOM 717 C C . PHE A 1 91 ? -5.852 -28.141 4.77 1 95.75 91 PHE A C 1
ATOM 719 O O . PHE A 1 91 ? -4.801 -28.031 5.406 1 95.75 91 PHE A O 1
ATOM 726 N N . ASN A 1 92 ? -5.98 -28.891 3.734 1 96.69 92 ASN A N 1
ATOM 727 C CA . ASN A 1 92 ? -4.945 -29.844 3.344 1 96.69 92 ASN A CA 1
ATOM 728 C C . ASN A 1 92 ? -4.012 -29.25 2.291 1 96.69 92 ASN A C 1
ATOM 730 O O . ASN A 1 92 ? -4.449 -28.5 1.422 1 96.69 92 ASN A O 1
ATOM 734 N N . PRO A 1 93 ? -2.74 -29.672 2.348 1 96.62 93 PRO A N 1
ATOM 735 C CA . PRO A 1 93 ? -1.796 -29.219 1.325 1 96.62 93 PRO A CA 1
ATOM 736 C C . PRO A 1 93 ? -2.254 -29.547 -0.092 1 96.62 93 PRO A C 1
ATOM 738 O O . PRO A 1 93 ? -1.945 -28.812 -1.034 1 96.62 93 PRO A O 1
ATOM 741 N N . GLU A 1 94 ? -3.023 -30.562 -0.262 1 94.44 94 GLU A N 1
ATOM 742 C CA . GLU A 1 94 ? -3.492 -31 -1.574 1 94.44 94 GLU A CA 1
ATOM 743 C C . GLU A 1 94 ? -4.465 -30 -2.176 1 94.44 94 GLU A C 1
ATOM 745 O O . GLU A 1 94 ? -4.699 -30 -3.385 1 94.44 94 GLU A O 1
ATOM 750 N N . ASP A 1 95 ? -5.039 -29.141 -1.338 1 94.25 95 ASP A N 1
ATOM 751 C CA . ASP A 1 95 ? -6.012 -28.156 -1.777 1 94.25 95 ASP A CA 1
ATOM 752 C C . ASP A 1 95 ? -5.316 -26.875 -2.229 1 94.25 95 ASP A C 1
ATOM 754 O O . ASP A 1 95 ? -5.973 -25.922 -2.676 1 94.25 95 ASP A O 1
ATOM 758 N N . ILE A 1 96 ? -3.959 -26.875 -2.168 1 97.44 96 ILE A N 1
ATOM 759 C CA . ILE A 1 96 ? -3.232 -25.625 -2.344 1 97.44 96 ILE A CA 1
ATOM 760 C C . ILE A 1 96 ? -2.328 -25.719 -3.57 1 97.44 96 ILE A C 1
ATOM 762 O O . ILE A 1 96 ? -1.632 -26.719 -3.76 1 97.44 96 ILE A O 1
ATOM 766 N N . THR A 1 97 ? -2.41 -24.781 -4.41 1 97.06 97 THR A N 1
ATOM 767 C CA . THR A 1 97 ? -1.403 -24.562 -5.441 1 97.06 97 THR A CA 1
ATOM 768 C C . THR A 1 97 ? -0.487 -23.406 -5.07 1 97.06 97 THR A C 1
ATOM 770 O O . THR A 1 97 ? -0.959 -22.344 -4.68 1 97.06 97 THR A O 1
ATOM 773 N N . TYR A 1 98 ? 0.831 -23.641 -5.051 1 97.06 98 TYR A N 1
ATOM 774 C CA . TYR A 1 98 ? 1.797 -22.562 -4.898 1 97.06 98 TYR A CA 1
ATOM 775 C C . TYR A 1 98 ? 2.082 -21.891 -6.238 1 97.06 98 TYR A C 1
ATOM 777 O O . TYR A 1 98 ? 2.93 -22.359 -7.004 1 97.06 98 TYR A O 1
ATOM 785 N N . SER A 1 99 ? 1.5 -20.75 -6.488 1 94.44 99 SER A N 1
ATOM 786 C CA . SER A 1 99 ? 1.286 -20.344 -7.871 1 94.44 99 SER A CA 1
ATOM 787 C C . SER A 1 99 ? 2.336 -19.328 -8.312 1 94.44 99 SER A C 1
ATOM 789 O O . SER A 1 99 ? 2.459 -19.031 -9.508 1 94.44 99 SER A O 1
ATOM 791 N N . GLN A 1 100 ? 3.111 -18.781 -7.441 1 91.75 100 GLN A N 1
ATOM 792 C CA . GLN A 1 100 ? 4.129 -17.828 -7.891 1 91.75 100 GLN A CA 1
ATOM 793 C C . GLN A 1 100 ? 5.117 -18.5 -8.844 1 91.75 100 GLN A C 1
ATOM 795 O O . GLN A 1 100 ? 5.562 -19.625 -8.594 1 91.75 100 GLN A O 1
ATOM 800 N N . THR A 1 101 ? 5.473 -17.75 -9.875 1 91 101 THR A N 1
ATOM 801 C CA . THR A 1 101 ? 6.289 -18.406 -10.898 1 91 101 THR A CA 1
ATOM 802 C C . THR A 1 101 ? 7.762 -18.375 -10.508 1 91 101 THR A C 1
ATOM 804 O O . THR A 1 101 ? 8.562 -19.156 -11.039 1 91 101 THR A O 1
ATOM 807 N N . PHE A 1 102 ? 8.125 -17.453 -9.727 1 94.31 102 PHE A N 1
ATOM 808 C CA . PHE A 1 102 ? 9.461 -17.422 -9.148 1 94.31 102 PHE A CA 1
ATOM 809 C C . PHE A 1 102 ? 9.398 -17.406 -7.625 1 94.31 102 PHE A C 1
ATOM 811 O O . PHE A 1 102 ? 8.969 -16.422 -7.031 1 94.31 102 PHE A O 1
ATOM 818 N N . LYS A 1 103 ? 9.812 -18.469 -7.012 1 95.19 103 LYS A N 1
ATOM 819 C CA . LYS A 1 103 ? 9.727 -18.594 -5.562 1 95.19 103 LYS A CA 1
ATOM 820 C C . LYS A 1 103 ? 11.078 -18.328 -4.906 1 95.19 103 LYS A C 1
ATOM 822 O O . LYS A 1 103 ? 12.109 -18.797 -5.398 1 95.19 103 LYS A O 1
ATOM 827 N N . PRO A 1 104 ? 11.047 -17.578 -3.863 1 93.5 104 PRO A N 1
ATOM 828 C CA . PRO A 1 104 ? 12.289 -17.562 -3.09 1 93.5 104 PRO A CA 1
ATOM 829 C C . PRO A 1 104 ? 12.75 -18.953 -2.664 1 93.5 104 PRO A C 1
ATOM 831 O O . PRO A 1 104 ? 11.93 -19.812 -2.342 1 93.5 104 PRO A O 1
ATOM 834 N N . TYR A 1 105 ? 14.055 -19.141 -2.637 1 95.38 105 TYR A N 1
ATOM 835 C CA . TYR A 1 105 ? 14.641 -20.453 -2.406 1 95.38 105 TYR A CA 1
ATOM 836 C C . TYR A 1 105 ? 14.148 -21.047 -1.091 1 95.38 105 TYR A C 1
ATOM 838 O O . TYR A 1 105 ? 13.656 -22.172 -1.058 1 95.38 105 TYR A O 1
ATOM 846 N N . ASN A 1 106 ? 14.281 -20.312 -0.039 1 92.62 106 ASN A N 1
ATOM 847 C CA . ASN A 1 106 ? 13.898 -20.812 1.277 1 92.62 106 ASN A CA 1
ATOM 848 C C . ASN A 1 106 ? 12.398 -21.094 1.356 1 92.62 106 ASN A C 1
ATOM 850 O O . ASN A 1 106 ? 11.977 -22.047 2.004 1 92.62 106 ASN A O 1
ATOM 854 N N . GLN A 1 107 ? 11.641 -20.312 0.701 1 93 107 GLN A N 1
ATOM 855 C CA . GLN A 1 107 ? 10.195 -20.5 0.721 1 93 107 GLN A CA 1
ATOM 856 C C . GLN A 1 107 ? 9.789 -21.719 -0.107 1 93 107 GLN A C 1
ATOM 858 O O . GLN A 1 107 ? 8.867 -22.453 0.268 1 93 107 GLN A O 1
ATOM 863 N N . LEU A 1 108 ? 10.484 -21.906 -1.194 1 96.62 108 LEU A N 1
ATOM 864 C CA . LEU A 1 108 ? 10.266 -23.109 -2.01 1 96.62 108 LEU A CA 1
ATOM 865 C C . LEU A 1 108 ? 10.562 -24.375 -1.215 1 96.62 108 LEU A C 1
ATOM 867 O O . LEU A 1 108 ? 9.758 -25.297 -1.201 1 96.62 108 LEU A O 1
ATOM 871 N N . ILE A 1 109 ? 11.648 -24.359 -0.536 1 96.44 109 ILE A N 1
ATOM 872 C CA . ILE A 1 109 ? 12.078 -25.5 0.267 1 96.44 109 ILE A CA 1
ATOM 873 C C . ILE A 1 109 ? 11.055 -25.766 1.369 1 96.44 109 ILE A C 1
ATOM 875 O O . ILE A 1 109 ? 10.609 -26.906 1.554 1 96.44 109 ILE A O 1
ATOM 879 N N . GLU A 1 110 ? 10.656 -24.734 2.027 1 95.44 110 GLU A N 1
ATOM 880 C CA . GLU A 1 110 ? 9.711 -24.891 3.129 1 95.44 110 GLU A CA 1
ATOM 881 C C . GLU A 1 110 ? 8.352 -25.359 2.629 1 95.44 110 GLU A C 1
ATOM 883 O O . GLU A 1 110 ? 7.719 -26.219 3.262 1 95.44 110 GLU A O 1
ATOM 888 N N . ALA A 1 111 ? 7.918 -24.797 1.554 1 96.56 111 ALA A N 1
ATOM 889 C CA . ALA A 1 111 ? 6.648 -25.234 0.979 1 96.56 111 ALA A CA 1
ATOM 890 C C . ALA A 1 111 ? 6.684 -26.719 0.648 1 96.56 111 ALA A C 1
ATOM 892 O O . ALA A 1 111 ? 5.711 -27.438 0.883 1 96.56 111 ALA A O 1
ATOM 893 N N . SER A 1 112 ? 7.77 -27.156 0.085 1 96.94 112 SER A N 1
ATOM 894 C CA . SER A 1 112 ? 7.949 -28.578 -0.211 1 96.94 112 SER A CA 1
ATOM 895 C C . SER A 1 112 ? 7.871 -29.406 1.059 1 96.94 112 SER A C 1
ATOM 897 O O . SER A 1 112 ? 7.219 -30.453 1.078 1 96.94 112 SER A O 1
ATOM 899 N N . HIS A 1 113 ? 8.461 -28.922 2.09 1 96.44 113 HIS A N 1
ATOM 900 C CA . HIS A 1 113 ? 8.461 -29.625 3.365 1 96.44 113 HIS A CA 1
ATOM 901 C C . HIS A 1 113 ? 7.059 -29.688 3.963 1 96.44 113 HIS A C 1
ATOM 903 O O . HIS A 1 113 ? 6.719 -30.656 4.648 1 96.44 113 HIS A O 1
ATOM 909 N N . LEU A 1 114 ? 6.258 -28.703 3.68 1 96.38 114 LEU A N 1
ATOM 910 C CA . LEU A 1 114 ? 4.895 -28.641 4.199 1 96.38 114 LEU A CA 1
ATOM 911 C C . LEU A 1 114 ? 3.967 -29.562 3.406 1 96.38 114 LEU A C 1
ATOM 913 O O . LEU A 1 114 ? 2.791 -29.703 3.748 1 96.38 114 LEU A O 1
ATOM 917 N N . GLY A 1 115 ? 4.461 -30.094 2.309 1 96.81 115 GLY A N 1
ATOM 918 C CA . GLY A 1 115 ? 3.703 -31.094 1.564 1 96.81 115 GLY A CA 1
ATOM 919 C C . GLY A 1 115 ? 2.926 -30.5 0.403 1 96.81 115 GLY A C 1
ATOM 920 O O . GLY A 1 115 ? 2.023 -31.141 -0.138 1 96.81 115 GLY A O 1
ATOM 921 N N . ILE A 1 116 ? 3.227 -29.281 0.012 1 96.75 116 ILE A N 1
ATOM 922 C CA . ILE A 1 116 ? 2.564 -28.688 -1.145 1 96.75 116 ILE A CA 1
ATOM 923 C C . ILE A 1 116 ? 2.893 -29.5 -2.398 1 96.75 116 ILE A C 1
ATOM 925 O O . ILE A 1 116 ? 4.066 -29.703 -2.723 1 96.75 116 ILE A O 1
ATOM 929 N N . ASN A 1 117 ? 1.873 -29.875 -3.145 1 90.25 117 ASN A N 1
ATOM 930 C CA . ASN A 1 117 ? 2.025 -30.891 -4.184 1 90.25 117 ASN A CA 1
ATOM 931 C C . ASN A 1 117 ? 2.445 -30.266 -5.512 1 90.25 117 ASN A C 1
ATOM 933 O O . ASN A 1 117 ? 3.078 -30.922 -6.34 1 90.25 117 ASN A O 1
ATOM 937 N N . HIS A 1 118 ? 1.964 -29.172 -5.738 1 93 118 HIS A N 1
ATOM 938 C CA . HIS A 1 118 ? 2.287 -28.656 -7.066 1 93 118 HIS A CA 1
ATOM 939 C C . HIS A 1 118 ? 2.557 -27.156 -7.027 1 93 118 HIS A C 1
ATOM 941 O O . HIS A 1 118 ? 2.08 -26.453 -6.129 1 93 118 HIS A O 1
ATOM 947 N N . THR A 1 119 ? 3.379 -26.688 -7.91 1 97.31 119 THR A N 1
ATOM 948 C CA . THR A 1 119 ? 3.74 -25.297 -8.133 1 97.31 119 THR A CA 1
ATOM 949 C C . THR A 1 119 ? 3.752 -24.969 -9.625 1 97.31 119 THR A C 1
ATOM 951 O O . THR A 1 119 ? 3.441 -25.828 -10.453 1 97.31 119 THR A O 1
ATOM 954 N N . ILE A 1 120 ? 3.943 -23.719 -9.938 1 97.69 120 ILE A N 1
ATOM 955 C CA . ILE A 1 120 ? 3.867 -23.25 -11.312 1 97.69 120 ILE A CA 1
ATOM 956 C C . ILE A 1 120 ? 5.215 -22.672 -11.734 1 97.69 120 ILE A C 1
ATOM 958 O O . ILE A 1 120 ? 5.879 -21.984 -10.953 1 97.69 120 ILE A O 1
ATOM 962 N N . VAL A 1 121 ? 5.621 -22.922 -12.984 1 97.19 121 VAL A N 1
ATOM 963 C CA . VAL A 1 121 ? 6.859 -22.359 -13.523 1 97.19 121 VAL A CA 1
ATOM 964 C C . VAL A 1 121 ? 6.598 -21.75 -14.898 1 97.19 121 VAL A C 1
ATOM 966 O O . VAL A 1 121 ? 5.652 -22.141 -15.586 1 97.19 121 VAL A O 1
ATOM 969 N N . ASP A 1 122 ? 7.457 -20.797 -15.258 1 96.56 122 ASP A N 1
ATOM 970 C CA . ASP A 1 122 ? 7.391 -20.25 -16.609 1 96.56 122 ASP A CA 1
ATOM 971 C C . ASP A 1 122 ? 8.773 -19.844 -17.109 1 96.56 122 ASP A C 1
ATOM 973 O O . ASP A 1 122 ? 8.914 -18.828 -17.797 1 96.56 122 ASP A O 1
ATOM 977 N N . SER A 1 123 ? 9.805 -20.609 -16.641 1 95.69 123 SER A N 1
ATOM 978 C CA . SER A 1 123 ? 11.172 -20.391 -17.094 1 95.69 123 SER A CA 1
ATOM 979 C C . SER A 1 123 ? 12.023 -21.641 -16.875 1 95.69 123 SER A C 1
ATOM 981 O O . SER A 1 123 ? 11.734 -22.453 -15.984 1 95.69 123 SER A O 1
ATOM 983 N N . ILE A 1 124 ? 13.016 -21.734 -17.688 1 95.69 124 ILE A N 1
ATOM 984 C CA . ILE A 1 124 ? 13.961 -22.844 -17.547 1 95.69 124 ILE A CA 1
ATOM 985 C C . ILE A 1 124 ? 14.688 -22.75 -16.219 1 95.69 124 ILE A C 1
ATOM 987 O O . ILE A 1 124 ? 14.945 -23.766 -15.555 1 95.69 124 ILE A O 1
ATOM 991 N N . ASP A 1 125 ? 15 -21.562 -15.812 1 95.94 125 ASP A N 1
ATOM 992 C CA . ASP A 1 125 ? 15.727 -21.328 -14.57 1 95.94 125 ASP A CA 1
ATOM 993 C C . ASP A 1 125 ? 14.922 -21.828 -13.367 1 95.94 125 ASP A C 1
ATOM 995 O O . ASP A 1 125 ? 15.477 -22.422 -12.445 1 95.94 125 ASP A O 1
ATOM 999 N N . GLU A 1 126 ? 13.688 -21.594 -13.367 1 97.5 126 GLU A N 1
ATOM 1000 C CA . GLU A 1 126 ? 12.852 -22.031 -12.25 1 97.5 126 GLU A CA 1
ATOM 1001 C C . GLU A 1 126 ? 12.727 -23.547 -12.219 1 97.5 126 GLU A C 1
ATOM 1003 O O . GLU A 1 126 ? 12.656 -24.156 -11.141 1 97.5 126 GLU A O 1
ATOM 1008 N N . VAL A 1 127 ? 12.703 -24.141 -13.43 1 98.06 127 VAL A N 1
ATOM 1009 C CA . VAL A 1 127 ? 12.695 -25.609 -13.508 1 98.06 127 VAL A CA 1
ATOM 1010 C C . VAL A 1 127 ? 13.953 -26.156 -12.836 1 98.06 127 VAL A C 1
ATOM 1012 O O . VAL A 1 127 ? 13.867 -27.078 -12.016 1 98.06 127 VAL A O 1
ATOM 1015 N N . GLN A 1 128 ? 15.039 -25.578 -13.156 1 97.81 128 GLN A N 1
ATOM 1016 C CA . GLN A 1 128 ? 16.312 -26.031 -12.586 1 97.81 128 GLN A CA 1
ATOM 1017 C C . GLN A 1 128 ? 16.344 -25.828 -11.078 1 97.81 128 GLN A C 1
ATOM 1019 O O . GLN A 1 128 ? 16.828 -26.688 -10.344 1 97.81 128 GLN A O 1
ATOM 1024 N N . LYS A 1 129 ? 15.836 -24.766 -10.641 1 97.69 129 LYS A N 1
ATOM 1025 C CA . LYS A 1 129 ? 15.75 -24.484 -9.211 1 97.69 129 LYS A CA 1
ATOM 1026 C C . LYS A 1 129 ? 14.922 -25.531 -8.484 1 97.69 129 LYS A C 1
ATOM 1028 O O . LYS A 1 129 ? 15.328 -26.031 -7.434 1 97.69 129 LYS A O 1
ATOM 1033 N N . ILE A 1 130 ? 13.805 -25.844 -9.031 1 97.94 130 ILE A N 1
ATOM 1034 C CA . ILE A 1 130 ? 12.906 -26.812 -8.406 1 97.94 130 ILE A CA 1
ATOM 1035 C C . ILE A 1 130 ? 13.562 -28.188 -8.398 1 97.94 130 ILE A C 1
ATOM 1037 O O . ILE A 1 130 ? 13.469 -28.922 -7.41 1 97.94 130 ILE A O 1
ATOM 1041 N N . ALA A 1 131 ? 14.188 -28.531 -9.477 1 98.25 131 ALA A N 1
ATOM 1042 C CA . ALA A 1 131 ? 14.867 -29.812 -9.555 1 98.25 131 ALA A CA 1
ATOM 1043 C C . ALA A 1 131 ? 15.883 -29.969 -8.422 1 98.25 131 ALA A C 1
ATOM 1045 O O . ALA A 1 131 ? 16.062 -31.078 -7.895 1 98.25 131 ALA A O 1
ATOM 1046 N N . LYS A 1 132 ? 16.469 -28.891 -8.094 1 97.56 132 LYS A N 1
ATOM 1047 C CA . LYS A 1 132 ? 17.531 -28.922 -7.09 1 97.56 132 LYS A CA 1
ATOM 1048 C C . LYS A 1 132 ? 16.953 -28.828 -5.68 1 97.56 132 LYS A C 1
ATOM 1050 O O . LYS A 1 132 ? 17.406 -29.531 -4.773 1 97.56 132 LYS A O 1
ATOM 1055 N N . TYR A 1 133 ? 15.938 -28.031 -5.438 1 97.06 133 TYR A N 1
ATOM 1056 C CA . TYR A 1 133 ? 15.586 -27.641 -4.078 1 97.06 133 TYR A CA 1
ATOM 1057 C C . TYR A 1 133 ? 14.25 -28.25 -3.666 1 97.06 133 TYR A C 1
ATOM 1059 O O . TYR A 1 133 ? 13.922 -28.297 -2.479 1 97.06 133 TYR A O 1
ATOM 1067 N N . ALA A 1 134 ? 13.43 -28.688 -4.625 1 97.5 134 ALA A N 1
ATOM 1068 C CA . ALA A 1 134 ? 12.125 -29.281 -4.352 1 97.5 134 ALA A CA 1
ATOM 1069 C C . ALA A 1 134 ? 11.766 -30.328 -5.406 1 97.5 134 ALA A C 1
ATOM 1071 O O . ALA A 1 134 ? 10.695 -30.25 -6.016 1 97.5 134 ALA A O 1
ATOM 1072 N N . PRO A 1 135 ? 12.523 -31.344 -5.543 1 96.62 135 PRO A N 1
ATOM 1073 C CA . PRO A 1 135 ? 12.375 -32.25 -6.672 1 96.62 135 PRO A CA 1
ATOM 1074 C C . PRO A 1 135 ? 11.109 -33.125 -6.578 1 96.62 135 PRO A C 1
ATOM 1076 O O . PRO A 1 135 ? 10.695 -33.719 -7.566 1 96.62 135 PRO A O 1
ATOM 1079 N N . LYS A 1 136 ? 10.469 -33.156 -5.461 1 95.25 136 LYS A N 1
ATOM 1080 C CA . LYS A 1 136 ? 9.281 -34 -5.297 1 95.25 136 LYS A CA 1
ATOM 1081 C C . LYS A 1 136 ? 8.016 -33.219 -5.66 1 95.25 136 LYS A C 1
ATOM 1083 O O . LYS A 1 136 ? 6.945 -33.844 -5.805 1 95.25 136 LYS A O 1
ATOM 1088 N N . MET A 1 137 ? 8.133 -31.969 -5.789 1 96.31 137 MET A N 1
ATOM 1089 C CA . MET A 1 137 ? 6.957 -31.172 -6.121 1 96.31 137 MET A CA 1
ATOM 1090 C C . MET A 1 137 ? 6.57 -31.359 -7.586 1 96.31 137 MET A C 1
ATOM 1092 O O . MET A 1 137 ? 7.438 -31.422 -8.461 1 96.31 137 MET A O 1
ATOM 1096 N N . GLY A 1 138 ? 5.27 -31.516 -7.797 1 96.62 138 GLY A N 1
ATOM 1097 C CA . GLY A 1 138 ? 4.777 -31.469 -9.164 1 96.62 138 GLY A CA 1
ATOM 1098 C C . GLY A 1 138 ? 4.793 -30.062 -9.75 1 96.62 138 GLY A C 1
ATOM 1099 O O . GLY A 1 138 ? 4.699 -29.078 -9.016 1 96.62 138 GLY A O 1
ATOM 1100 N N . ILE A 1 139 ? 4.883 -30.062 -11.109 1 96.69 139 ILE A N 1
ATOM 1101 C CA . ILE A 1 139 ? 5.035 -28.781 -11.789 1 96.69 139 ILE A CA 1
ATOM 1102 C C . ILE A 1 139 ? 3.896 -28.578 -12.781 1 96.69 139 ILE A C 1
ATOM 1104 O O . ILE A 1 139 ? 3.494 -29.531 -13.469 1 96.69 139 ILE A O 1
ATOM 1108 N N . MET A 1 140 ? 3.357 -27.391 -12.766 1 98 140 MET A N 1
ATOM 1109 C CA . MET A 1 140 ? 2.562 -26.938 -13.898 1 98 140 MET A CA 1
ATOM 1110 C C . MET A 1 140 ? 3.309 -25.859 -14.672 1 98 140 MET A C 1
ATOM 1112 O O . MET A 1 140 ? 3.955 -24.984 -14.078 1 98 140 MET A O 1
ATOM 1116 N N . ILE A 1 141 ? 3.221 -25.875 -16 1 97.94 141 ILE A N 1
ATOM 1117 C CA . ILE A 1 141 ? 3.84 -24.812 -16.781 1 97.94 141 ILE A CA 1
ATOM 1118 C C . ILE A 1 141 ? 2.797 -23.75 -17.109 1 97.94 141 ILE A C 1
ATOM 1120 O O . ILE A 1 141 ? 1.658 -24.062 -17.469 1 97.94 141 ILE A O 1
ATOM 1124 N N . ARG A 1 142 ? 3.156 -22.5 -16.891 1 97.56 142 ARG A N 1
ATOM 1125 C CA . ARG A 1 142 ? 2.283 -21.391 -17.25 1 97.56 142 ARG A CA 1
ATOM 1126 C C . ARG A 1 142 ? 2.537 -20.938 -18.672 1 97.56 142 ARG A C 1
ATOM 1128 O O . ARG A 1 142 ? 3.648 -20.516 -19.016 1 97.56 142 ARG A O 1
ATOM 1135 N N . ILE A 1 143 ? 1.548 -21 -19.5 1 96.94 143 ILE A N 1
ATOM 1136 C CA . ILE A 1 143 ? 1.644 -20.531 -20.875 1 96.94 143 ILE A CA 1
ATOM 1137 C C . ILE A 1 143 ? 1.019 -19.141 -20.984 1 96.94 143 ILE A C 1
ATOM 1139 O O . ILE A 1 143 ? 0.153 -18.781 -20.188 1 96.94 143 ILE A O 1
ATOM 1143 N N . MET A 1 144 ? 1.488 -18.406 -21.906 1 93.19 144 MET A N 1
ATOM 1144 C CA . MET A 1 144 ? 1.042 -17.031 -22.047 1 93.19 144 MET A CA 1
ATOM 1145 C C . MET A 1 144 ? -0.197 -16.938 -22.922 1 93.19 144 MET A C 1
ATOM 1147 O O . MET A 1 144 ? -0.194 -17.422 -24.062 1 93.19 144 MET A O 1
ATOM 1151 N N . GLU A 1 145 ? -1.211 -16.375 -22.422 1 88.25 145 GLU A N 1
ATOM 1152 C CA . GLU A 1 145 ? -2.4 -15.914 -23.141 1 88.25 145 GLU A CA 1
ATOM 1153 C C . GLU A 1 145 ? -3.074 -14.758 -22.422 1 88.25 145 GLU A C 1
ATOM 1155 O O . GLU A 1 145 ? -3.826 -14.969 -21.469 1 88.25 145 GLU A O 1
ATOM 1160 N N . ASN A 1 146 ? -2.857 -13.602 -22.953 1 82.19 146 ASN A N 1
ATOM 1161 C CA . ASN A 1 146 ? -3.371 -12.406 -22.281 1 82.19 146 ASN A CA 1
ATOM 1162 C C . ASN A 1 146 ? -4.645 -11.898 -22.953 1 82.19 146 ASN A C 1
ATOM 1164 O O . ASN A 1 146 ? -4.73 -11.859 -24.188 1 82.19 146 ASN A O 1
ATOM 1168 N N . ASP A 1 147 ? -5.57 -11.609 -22.141 1 81.75 147 ASP A N 1
ATOM 1169 C CA . ASP A 1 147 ? -6.672 -10.773 -22.609 1 81.75 147 ASP A CA 1
ATOM 1170 C C . ASP A 1 147 ? -6.301 -9.297 -22.562 1 81.75 147 ASP A C 1
ATOM 1172 O O . ASP A 1 147 ? -6.289 -8.688 -21.484 1 81.75 147 ASP A O 1
ATOM 1176 N N . THR A 1 148 ? -6.082 -8.789 -23.672 1 77.06 148 THR A N 1
ATOM 1177 C CA . THR A 1 148 ? -5.629 -7.402 -23.734 1 77.06 148 THR A CA 1
ATOM 1178 C C . THR A 1 148 ? -6.758 -6.445 -23.375 1 77.06 148 THR A C 1
ATOM 1180 O O . THR A 1 148 ? -6.516 -5.262 -23.109 1 77.06 148 THR A O 1
ATOM 1183 N N . SER A 1 149 ? -7.965 -7.047 -23.203 1 74.06 149 SER A N 1
ATOM 1184 C CA . SER A 1 149 ? -9.109 -6.219 -22.844 1 74.06 149 SER A CA 1
ATOM 1185 C C . SER A 1 149 ? -9.453 -6.355 -21.359 1 74.06 149 SER A C 1
ATOM 1187 O O . SER A 1 149 ? -10.391 -5.723 -20.875 1 74.06 149 SER A O 1
ATOM 1189 N N . ALA A 1 150 ? -8.711 -7.105 -20.688 1 72.88 150 ALA A N 1
ATOM 1190 C CA . ALA A 1 150 ? -8.984 -7.316 -19.281 1 72.88 150 ALA A CA 1
ATOM 1191 C C . ALA A 1 150 ? -8.805 -6.023 -18.484 1 72.88 150 ALA A C 1
ATOM 1193 O O . ALA A 1 150 ? -8.109 -5.109 -18.938 1 72.88 150 ALA A O 1
ATOM 1194 N N . GLY A 1 151 ? -9.5 -5.922 -17.344 1 70.06 151 GLY A N 1
ATOM 1195 C CA . GLY A 1 151 ? -9.297 -4.781 -16.469 1 70.06 151 GLY A CA 1
ATOM 1196 C C . GLY A 1 151 ? -7.852 -4.59 -16.047 1 70.06 151 GLY A C 1
ATOM 1197 O O . GLY A 1 151 ? -7.355 -3.463 -16.016 1 70.06 151 GLY A O 1
ATOM 1198 N N . HIS A 1 152 ? -7.23 -5.695 -15.719 1 73.62 152 HIS A N 1
ATOM 1199 C CA . HIS A 1 152 ? -5.801 -5.7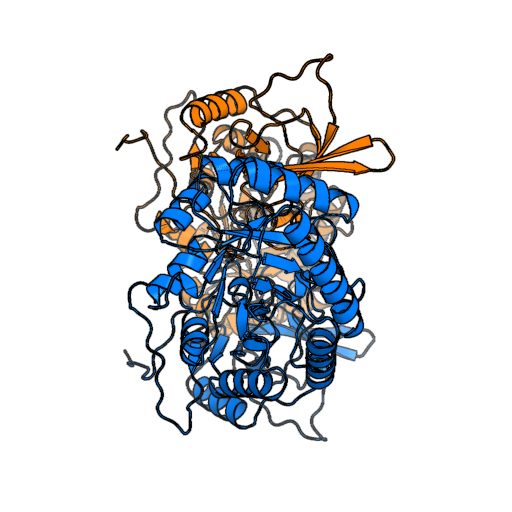15 -15.445 1 73.62 152 HIS A CA 1
ATOM 1200 C C . HIS A 1 152 ? -5.086 -6.746 -16.312 1 73.62 152 HIS A C 1
ATOM 1202 O O . HIS A 1 152 ? -5.305 -7.949 -16.156 1 73.62 152 HIS A O 1
ATOM 1208 N N . VAL A 1 153 ? -4.246 -6.215 -17.109 1 73.69 153 VAL A N 1
ATOM 1209 C CA . VAL A 1 153 ? -3.479 -7.07 -18 1 73.69 153 VAL A CA 1
ATOM 1210 C C . VAL A 1 153 ? -2.156 -7.461 -17.344 1 73.69 153 VAL A C 1
ATOM 1212 O O . VAL A 1 153 ? -1.443 -6.605 -16.812 1 73.69 153 VAL A O 1
ATOM 1215 N N . PHE A 1 154 ? -1.841 -8.68 -17.094 1 73.69 154 PHE A N 1
ATOM 1216 C CA . PHE A 1 154 ? -0.632 -9.156 -16.422 1 73.69 154 PHE A CA 1
ATOM 1217 C C . PHE A 1 154 ? 0.597 -8.898 -17.281 1 73.69 154 PHE A C 1
ATOM 1219 O O . PHE A 1 154 ? 1.71 -8.773 -16.766 1 73.69 154 PHE A O 1
ATOM 1226 N N . GLY A 1 155 ? 0.461 -8.672 -18.422 1 70.56 155 GLY A N 1
ATOM 1227 C CA . GLY A 1 155 ? 1.56 -8.258 -19.281 1 70.56 155 GLY A CA 1
ATOM 1228 C C . GLY A 1 155 ? 2.566 -9.367 -19.531 1 70.56 155 GLY A C 1
ATOM 1229 O O . GLY A 1 155 ? 2.195 -10.539 -19.641 1 70.56 155 GLY A O 1
ATOM 1230 N N . GLU A 1 156 ? 3.889 -9.023 -19.578 1 79.69 156 GLU A N 1
ATOM 1231 C CA . GLU A 1 156 ? 4.957 -9.891 -20.062 1 79.69 156 GLU A CA 1
ATOM 1232 C C . GLU A 1 156 ? 5.688 -10.57 -18.906 1 79.69 156 GLU A C 1
ATOM 1234 O O . GLU A 1 156 ? 6.547 -11.43 -19.125 1 79.69 156 GLU A O 1
ATOM 1239 N N . LYS A 1 157 ? 5.281 -10.242 -17.734 1 87.56 157 LYS A N 1
ATOM 1240 C CA . LYS A 1 157 ? 5.988 -10.758 -16.562 1 87.56 157 LYS A CA 1
ATOM 1241 C C . LYS A 1 157 ? 5.809 -12.266 -16.438 1 87.56 157 LYS A C 1
ATOM 1243 O O . LYS A 1 157 ? 6.66 -12.953 -15.859 1 87.56 157 LYS A O 1
ATOM 1248 N N . PHE A 1 158 ? 4.691 -12.727 -17.078 1 91.88 158 PHE A N 1
ATOM 1249 C CA . PHE A 1 158 ? 4.352 -14.117 -16.797 1 91.88 158 PHE A CA 1
ATOM 1250 C C . PHE A 1 158 ? 4.117 -14.891 -18.078 1 91.88 158 PHE A C 1
ATOM 1252 O O . PHE A 1 158 ? 3.67 -14.32 -19.078 1 91.88 158 PHE A O 1
ATOM 1259 N N . GLY A 1 159 ? 4.426 -16.203 -17.969 1 94.5 159 GLY A N 1
ATOM 1260 C CA . GLY A 1 159 ? 4 -17.125 -19 1 94.5 159 GLY A CA 1
ATOM 1261 C C . GLY A 1 159 ? 5.074 -17.391 -20.047 1 94.5 159 GLY A C 1
ATOM 1262 O O . GLY A 1 159 ? 5.844 -16.5 -20.391 1 94.5 159 GLY A O 1
ATOM 1263 N N . LEU A 1 160 ? 5.035 -18.516 -20.578 1 95.62 160 LEU A N 1
ATOM 1264 C CA . LEU A 1 160 ? 5.922 -18.938 -21.672 1 95.62 160 LEU A CA 1
ATOM 1265 C C . LEU A 1 160 ? 5.367 -18.484 -23.016 1 95.62 160 LEU A C 1
ATOM 1267 O O . LEU A 1 160 ? 4.176 -18.656 -23.297 1 95.62 160 LEU A O 1
ATOM 1271 N N . HIS A 1 161 ? 6.297 -18.016 -23.75 1 92.81 161 HIS A N 1
ATOM 1272 C CA . HIS A 1 161 ? 5.953 -17.859 -25.156 1 92.81 161 HIS A CA 1
ATOM 1273 C C . HIS A 1 161 ? 5.82 -19.219 -25.828 1 92.81 161 HIS A C 1
ATOM 1275 O O . HIS A 1 161 ? 6.34 -20.234 -25.328 1 92.81 161 HIS A O 1
ATOM 1281 N N . ASP A 1 162 ? 5.125 -19.188 -26.938 1 92.94 162 ASP A N 1
ATOM 1282 C CA . ASP A 1 162 ? 4.855 -20.438 -27.641 1 92.94 162 ASP A CA 1
ATOM 1283 C C . ASP A 1 162 ? 6.152 -21.172 -27.969 1 92.94 162 ASP A C 1
ATOM 1285 O O . ASP A 1 162 ? 6.219 -22.391 -27.859 1 92.94 162 ASP A O 1
ATOM 1289 N N . ASP A 1 163 ? 7.168 -20.422 -28.266 1 91.69 163 ASP A N 1
ATOM 1290 C CA . ASP A 1 163 ? 8.422 -21.031 -28.703 1 91.69 163 ASP A CA 1
ATOM 1291 C C . ASP A 1 163 ? 9.234 -21.531 -27.516 1 91.69 163 ASP A C 1
ATOM 1293 O O . ASP A 1 163 ? 10.219 -22.25 -27.688 1 91.69 163 ASP A O 1
ATOM 1297 N N . GLU A 1 164 ? 8.797 -21.234 -26.328 1 94.06 164 GLU A N 1
ATOM 1298 C CA . GLU A 1 164 ? 9.523 -21.625 -25.125 1 94.06 164 GLU A CA 1
ATOM 1299 C C . GLU A 1 164 ? 8.961 -22.922 -24.531 1 94.06 164 GLU A C 1
ATOM 1301 O O . GLU A 1 164 ? 9.625 -23.578 -23.734 1 94.06 164 GLU A O 1
ATOM 1306 N N . VAL A 1 165 ? 7.793 -23.297 -24.938 1 96.88 165 VAL A N 1
ATOM 1307 C CA . VAL A 1 165 ? 7.047 -24.391 -24.297 1 96.88 165 VAL A CA 1
ATOM 1308 C C . VAL A 1 165 ? 7.801 -25.703 -24.469 1 96.88 165 VAL A C 1
ATOM 1310 O O . VAL A 1 165 ? 8.062 -26.406 -23.484 1 96.88 165 VAL A O 1
ATOM 1313 N N . GLU A 1 166 ? 8.195 -25.938 -25.672 1 97.12 166 GLU A N 1
ATOM 1314 C CA . GLU A 1 166 ? 8.883 -27.203 -25.938 1 97.12 166 GLU A CA 1
ATOM 1315 C C . GLU A 1 166 ? 10.195 -27.281 -25.156 1 97.12 166 GLU A C 1
ATOM 1317 O O . GLU A 1 166 ? 10.531 -28.344 -24.609 1 97.12 166 GLU A O 1
ATOM 1322 N N . ILE A 1 167 ? 10.891 -26.219 -25.094 1 95.81 167 ILE A N 1
ATOM 1323 C CA . ILE A 1 167 ? 12.188 -26.156 -24.422 1 95.81 167 ILE A CA 1
ATOM 1324 C C . ILE A 1 167 ? 12.008 -26.438 -22.938 1 95.81 167 ILE A C 1
ATOM 1326 O O . ILE A 1 167 ? 12.789 -27.188 -22.344 1 95.81 167 ILE A O 1
ATOM 1330 N N . VAL A 1 168 ? 11.031 -25.906 -22.359 1 97.06 168 VAL A N 1
ATOM 1331 C CA . VAL A 1 168 ? 10.781 -26.062 -20.922 1 97.06 168 VAL A CA 1
ATOM 1332 C C . VAL A 1 168 ? 10.312 -27.5 -20.641 1 97.06 168 VAL A C 1
ATOM 1334 O O . VAL A 1 168 ? 10.742 -28.109 -19.656 1 97.06 168 VAL A O 1
ATOM 1337 N N . LEU A 1 169 ? 9.477 -28.062 -21.516 1 98.12 169 LEU A N 1
ATOM 1338 C CA . LEU A 1 169 ? 9.031 -29.438 -21.359 1 98.12 169 LEU A CA 1
ATOM 1339 C C . LEU A 1 169 ? 10.211 -30.406 -21.391 1 98.12 169 LEU A C 1
ATOM 1341 O O . LEU A 1 169 ? 10.297 -31.328 -20.578 1 98.12 169 LEU A O 1
ATOM 1345 N N . LYS A 1 170 ? 11.086 -30.125 -22.328 1 97.69 170 LYS A N 1
ATOM 1346 C CA . LYS A 1 170 ? 12.281 -30.953 -22.438 1 97.69 170 LYS A CA 1
ATOM 1347 C C . LYS A 1 170 ? 13.117 -30.875 -21.156 1 97.69 170 LYS A C 1
ATOM 1349 O O . LYS A 1 170 ? 13.633 -31.891 -20.688 1 97.69 170 LYS A O 1
ATOM 1354 N N . GLU A 1 171 ? 13.266 -29.703 -20.656 1 97.62 171 GLU A N 1
ATOM 1355 C CA . GLU A 1 171 ? 14.039 -29.516 -19.438 1 97.62 171 GLU A CA 1
ATOM 1356 C C . GLU A 1 171 ? 13.406 -30.266 -18.266 1 97.62 171 GLU A C 1
ATOM 1358 O O . GLU A 1 171 ? 14.109 -30.891 -17.469 1 97.62 171 GLU A O 1
ATOM 1363 N N . ILE A 1 172 ? 12.109 -30.203 -18.125 1 98.12 172 ILE A N 1
ATOM 1364 C CA . ILE A 1 172 ? 11.383 -30.891 -17.078 1 98.12 172 ILE A CA 1
ATOM 1365 C C . ILE A 1 172 ? 11.641 -32.406 -17.172 1 98.12 172 ILE A C 1
ATOM 1367 O O . ILE A 1 172 ? 11.945 -33.031 -16.156 1 98.12 172 ILE A O 1
ATOM 1371 N N . LYS A 1 173 ? 11.523 -32.875 -18.375 1 97.75 173 LYS A N 1
ATOM 1372 C CA . LYS A 1 173 ? 11.781 -34.312 -18.609 1 97.75 173 LYS A CA 1
ATOM 1373 C C . LYS A 1 173 ? 13.219 -34.688 -18.25 1 97.75 173 LYS A C 1
ATOM 1375 O O . LYS A 1 173 ? 13.453 -35.656 -17.531 1 97.75 173 LYS A O 1
ATOM 1380 N N . ASP A 1 174 ? 14.102 -33.875 -18.75 1 97.75 174 ASP A N 1
ATOM 1381 C CA . ASP A 1 174 ? 15.523 -34.156 -18.562 1 97.75 174 ASP A CA 1
ATOM 1382 C C . ASP A 1 174 ? 15.891 -34.156 -17.078 1 97.75 174 ASP A C 1
ATOM 1384 O O . ASP A 1 174 ? 16.797 -34.875 -16.656 1 97.75 174 ASP A O 1
ATOM 1388 N N . LYS A 1 175 ? 15.242 -33.375 -16.266 1 97.81 175 LYS A N 1
ATOM 1389 C CA . LYS A 1 175 ? 15.547 -33.219 -14.844 1 97.81 175 LYS A CA 1
ATOM 1390 C C . LYS A 1 175 ? 14.789 -34.281 -14.023 1 97.81 175 LYS A C 1
ATOM 1392 O O . LYS A 1 175 ? 14.961 -34.344 -12.805 1 97.81 175 LYS A O 1
ATOM 1397 N N . GLY A 1 176 ? 13.891 -35.031 -14.625 1 96.88 176 GLY A N 1
ATOM 1398 C CA . GLY A 1 176 ? 13.141 -36.062 -13.945 1 96.88 176 GLY A CA 1
ATOM 1399 C C . GLY A 1 176 ? 12.016 -35.531 -13.078 1 96.88 176 GLY A C 1
ATOM 1400 O O . GLY A 1 176 ? 11.625 -36.156 -12.094 1 96.88 176 GLY A O 1
ATOM 1401 N N . LEU A 1 177 ? 11.562 -34.344 -13.383 1 97.5 177 LEU A N 1
ATOM 1402 C CA . LEU A 1 177 ? 10.484 -33.719 -12.617 1 97.5 177 LEU A CA 1
ATOM 1403 C C . LEU A 1 177 ? 9.125 -34.219 -13.117 1 97.5 177 LEU A C 1
ATOM 1405 O O . LEU A 1 177 ? 9 -34.688 -14.25 1 97.5 177 LEU A O 1
ATOM 1409 N N . ASN A 1 178 ? 8.133 -34.156 -12.266 1 97.06 178 ASN A N 1
ATOM 1410 C CA . ASN A 1 178 ? 6.766 -34.5 -12.625 1 97.06 178 ASN A CA 1
ATOM 1411 C C . ASN A 1 178 ? 6 -33.312 -13.18 1 97.06 178 ASN A C 1
ATOM 1413 O O . ASN A 1 178 ? 5.863 -32.281 -12.508 1 97.06 178 ASN A O 1
ATOM 1417 N N . LEU A 1 179 ? 5.539 -33.438 -14.383 1 98.19 179 LEU A N 1
ATOM 1418 C CA . LEU A 1 179 ? 4.637 -32.438 -14.93 1 98.19 179 LEU A CA 1
ATOM 1419 C C . LEU A 1 179 ? 3.189 -32.75 -14.57 1 98.19 179 LEU A C 1
ATOM 1421 O O . LEU A 1 179 ? 2.6 -33.688 -15.125 1 98.19 179 LEU A O 1
ATOM 1425 N N . ASP A 1 180 ? 2.654 -31.953 -13.719 1 97.69 180 ASP A N 1
ATOM 1426 C CA . ASP A 1 180 ? 1.278 -32.188 -13.281 1 97.69 180 ASP A CA 1
ATOM 1427 C C . ASP A 1 180 ? 0.285 -31.562 -14.266 1 97.69 180 ASP A C 1
ATOM 1429 O O . ASP A 1 180 ? -0.857 -32.031 -14.367 1 97.69 180 ASP A O 1
ATOM 1433 N N . GLY A 1 181 ? 0.74 -30.516 -14.906 1 98.19 181 GLY A N 1
ATOM 1434 C CA . GLY A 1 181 ? -0.26 -29.953 -15.797 1 98.19 181 GLY A CA 1
ATOM 1435 C C . GLY A 1 181 ? 0.158 -28.625 -16.406 1 98.19 181 GLY A C 1
ATOM 1436 O O . GLY A 1 181 ? 1.351 -28.359 -16.578 1 98.19 181 GLY A O 1
ATOM 1437 N N . VAL A 1 182 ? -0.9 -27.859 -16.906 1 98.38 182 VAL A N 1
ATOM 1438 C CA . VAL A 1 182 ? -0.741 -26.578 -17.594 1 98.38 182 VAL A CA 1
ATOM 1439 C C . VAL A 1 182 ? -1.587 -25.516 -16.922 1 98.38 182 VAL A C 1
ATOM 1441 O O . VAL A 1 182 ? -2.697 -25.781 -16.469 1 98.38 182 VAL A O 1
ATOM 1444 N N . HIS A 1 183 ? -0.96 -24.359 -16.812 1 97.88 183 HIS A N 1
ATOM 1445 C CA . HIS A 1 183 ? -1.602 -23.203 -16.219 1 97.88 183 HIS A CA 1
ATOM 1446 C C . HIS A 1 183 ? -1.641 -22.031 -17.203 1 97.88 183 HIS A C 1
ATOM 1448 O O . HIS A 1 183 ? -0.692 -21.812 -17.969 1 97.88 183 HIS A O 1
ATOM 1454 N N . PHE A 1 184 ? -2.762 -21.312 -17.188 1 96.25 184 PHE A N 1
ATOM 1455 C CA . PHE A 1 184 ? -2.791 -20 -17.844 1 96.25 184 PHE A CA 1
ATOM 1456 C C . PHE A 1 184 ? -3.645 -19.016 -17.047 1 96.25 184 PHE A C 1
ATOM 1458 O O . PHE A 1 184 ? -4.398 -19.422 -16.156 1 96.25 184 PHE A O 1
ATOM 1465 N N . HIS A 1 185 ? -3.461 -17.797 -17.281 1 93.62 185 HIS A N 1
ATOM 1466 C CA . HIS A 1 185 ? -4.25 -16.719 -16.688 1 93.62 185 HIS A CA 1
ATOM 1467 C C . HIS A 1 185 ? -4.477 -15.586 -17.688 1 93.62 185 HIS A C 1
ATOM 1469 O O . HIS A 1 185 ? -3.52 -15.039 -18.25 1 93.62 185 HIS A O 1
ATOM 1475 N N . VAL A 1 186 ? -5.652 -15.227 -17.844 1 88.94 186 VAL A N 1
ATOM 1476 C CA . VAL A 1 186 ? -5.977 -14.336 -18.953 1 88.94 186 VAL A CA 1
ATOM 1477 C C . VAL A 1 186 ? -5.977 -12.891 -18.469 1 88.94 186 VAL A C 1
ATOM 1479 O O . VAL A 1 186 ? -6.164 -11.961 -19.25 1 88.94 186 VAL A O 1
ATOM 1482 N N . GLY A 1 187 ? -5.812 -12.648 -17.219 1 84.44 187 GLY A N 1
ATOM 1483 C CA . GLY A 1 187 ? -5.887 -11.328 -16.625 1 84.44 187 GLY A CA 1
ATOM 1484 C C . GLY A 1 187 ? -7.023 -11.188 -15.625 1 84.44 187 GLY A C 1
ATOM 1485 O O . GLY A 1 187 ? -7.77 -12.141 -15.391 1 84.44 187 GLY A O 1
ATOM 1486 N N . SER A 1 188 ? -7.156 -9.953 -15.062 1 79.56 188 SER A N 1
ATOM 1487 C CA . SER A 1 188 ? -8.219 -9.719 -14.086 1 79.56 188 SER A CA 1
ATOM 1488 C C . SER A 1 188 ? -9.406 -9 -14.727 1 79.56 188 SER A C 1
ATOM 1490 O O . SER A 1 188 ? -9.219 -8.102 -15.555 1 79.56 188 SER A O 1
ATOM 1492 N N . ASP A 1 189 ? -10.562 -9.453 -14.352 1 80 189 ASP A N 1
ATOM 1493 C CA . ASP A 1 189 ? -11.812 -8.836 -14.781 1 80 189 ASP A CA 1
ATOM 1494 C C . ASP A 1 189 ? -11.953 -8.859 -16.297 1 80 189 ASP A C 1
ATOM 1496 O O . ASP A 1 189 ? -12.156 -7.82 -16.922 1 80 189 ASP A O 1
ATOM 1500 N N . SER A 1 190 ? -11.828 -9.992 -16.812 1 80.44 190 SER A N 1
ATOM 1501 C CA . SER A 1 190 ? -12.008 -10.195 -18.234 1 80.44 190 SER A CA 1
ATOM 1502 C C . SER A 1 190 ? -13.484 -10.195 -18.625 1 80.44 190 SER A C 1
ATOM 1504 O O . SER A 1 190 ? -14.32 -10.711 -17.875 1 80.44 190 SER A O 1
ATOM 1506 N N . HIS A 1 191 ? -13.734 -9.648 -19.812 1 78.31 191 HIS A N 1
ATOM 1507 C CA . HIS A 1 191 ? -15.094 -9.648 -20.344 1 78.31 191 HIS A CA 1
ATOM 1508 C C . HIS A 1 191 ? -15.148 -10.336 -21.703 1 78.31 191 HIS A C 1
ATOM 1510 O O . HIS A 1 191 ? -16.141 -10.203 -22.422 1 78.31 191 HIS A O 1
ATOM 1516 N N . ASN A 1 192 ? -14.133 -11.086 -21.984 1 84.94 192 ASN A N 1
ATOM 1517 C CA . ASN A 1 192 ? -14.008 -11.773 -23.266 1 84.94 192 ASN A CA 1
ATOM 1518 C C . ASN A 1 192 ? -13.906 -13.281 -23.078 1 84.94 192 ASN A C 1
ATOM 1520 O O . ASN A 1 192 ? -12.82 -13.805 -22.828 1 84.94 192 ASN A O 1
ATOM 1524 N N . SER A 1 193 ? -15.031 -13.914 -23.391 1 86.81 193 SER A N 1
ATOM 1525 C CA . SER A 1 193 ? -15.055 -15.352 -23.156 1 86.81 193 SER A CA 1
ATOM 1526 C C . SER A 1 193 ? -14.219 -16.094 -24.188 1 86.81 193 SER A C 1
ATOM 1528 O O . SER A 1 193 ? -13.742 -17.203 -23.938 1 86.81 193 SER A O 1
ATOM 1530 N N . GLU A 1 194 ? -13.961 -15.492 -25.328 1 90.25 194 GLU A N 1
ATOM 1531 C CA . GLU A 1 194 ? -13.234 -16.141 -26.406 1 90.25 194 GLU A CA 1
ATOM 1532 C C . GLU A 1 194 ? -11.773 -16.391 -26.016 1 90.25 194 GLU A C 1
ATOM 1534 O O . GLU A 1 194 ? -11.133 -17.297 -26.531 1 90.25 194 GLU A O 1
ATOM 1539 N N . VAL A 1 195 ? -11.312 -15.594 -25.156 1 91.62 195 VAL A N 1
ATOM 1540 C CA . VAL A 1 195 ? -9.914 -15.727 -24.75 1 91.62 195 VAL A CA 1
ATOM 1541 C C . VAL A 1 195 ? -9.719 -17.062 -24.016 1 91.62 195 VAL A C 1
ATOM 1543 O O . VAL A 1 195 ? -8.656 -17.672 -24.125 1 91.62 195 VAL A O 1
ATOM 1546 N N . PHE A 1 196 ? -10.75 -17.516 -23.406 1 93.69 196 PHE A N 1
ATOM 1547 C CA . PHE A 1 196 ? -10.648 -18.797 -22.719 1 93.69 196 PHE A CA 1
ATOM 1548 C C . PHE A 1 196 ? -10.602 -19.953 -23.719 1 93.69 196 PHE A C 1
ATOM 1550 O O . PHE A 1 196 ? -9.914 -20.938 -23.484 1 93.69 196 PHE A O 1
ATOM 1557 N N . THR A 1 197 ? -11.344 -19.766 -24.781 1 95.81 197 THR A N 1
ATOM 1558 C CA . THR A 1 197 ? -11.289 -20.781 -25.812 1 95.81 197 THR A CA 1
ATOM 1559 C C . THR A 1 197 ? -9.875 -20.891 -26.391 1 95.81 197 THR A C 1
ATOM 1561 O O . THR A 1 197 ? -9.344 -22 -26.531 1 95.81 197 THR A O 1
ATOM 1564 N N . LYS A 1 198 ? -9.336 -19.812 -26.656 1 95.12 198 LYS A N 1
ATOM 1565 C CA . LYS A 1 198 ? -7.98 -19.781 -27.188 1 95.12 198 LYS A CA 1
ATOM 1566 C C . LYS A 1 198 ? -6.977 -20.375 -26.203 1 95.12 198 LYS A C 1
ATOM 1568 O O . LYS A 1 198 ? -6.129 -21.188 -26.578 1 95.12 198 LYS A O 1
ATOM 1573 N N . ALA A 1 199 ? -7.098 -19.984 -24.984 1 95.75 199 ALA A N 1
ATOM 1574 C CA . ALA A 1 199 ? -6.164 -20.422 -23.953 1 95.75 199 ALA A CA 1
ATOM 1575 C C . ALA A 1 199 ? -6.293 -21.922 -23.703 1 95.75 199 ALA A C 1
ATOM 1577 O O . ALA A 1 199 ? -5.285 -22.625 -23.562 1 95.75 199 ALA A O 1
ATOM 1578 N N . LEU A 1 200 ? -7.484 -22.406 -23.688 1 97.69 200 LEU A N 1
ATOM 1579 C CA . LEU A 1 200 ? -7.727 -23.828 -23.484 1 97.69 200 LEU A CA 1
ATOM 1580 C C . LEU A 1 200 ? -7.191 -24.641 -24.656 1 97.69 200 LEU A C 1
ATOM 1582 O O . LEU A 1 200 ? -6.664 -25.734 -24.469 1 97.69 200 LEU A O 1
ATOM 1586 N N . THR A 1 201 ? -7.34 -24.094 -25.781 1 97.88 201 THR A N 1
ATOM 1587 C CA . THR A 1 201 ? -6.797 -24.75 -26.969 1 97.88 201 THR A CA 1
ATOM 1588 C C . THR A 1 201 ? -5.277 -24.859 -26.875 1 97.88 201 THR A C 1
ATOM 1590 O O . THR A 1 201 ? -4.703 -25.922 -27.141 1 97.88 201 THR A O 1
ATOM 1593 N N . LYS A 1 202 ? -4.68 -23.812 -26.5 1 97.19 202 LYS A N 1
ATOM 1594 C CA . LYS A 1 202 ? -3.232 -23.828 -26.312 1 97.19 202 LYS A CA 1
ATOM 1595 C C . LYS A 1 202 ? -2.828 -24.828 -25.234 1 97.19 202 LYS A C 1
ATOM 1597 O O . LYS A 1 202 ? -1.816 -25.516 -25.359 1 97.19 202 LYS A O 1
ATOM 1602 N N . ALA A 1 203 ? -3.588 -24.875 -24.203 1 98.19 203 ALA A N 1
ATOM 1603 C CA . ALA A 1 203 ? -3.322 -25.812 -23.109 1 98.19 203 ALA A CA 1
ATOM 1604 C C . ALA A 1 203 ? -3.418 -27.25 -23.609 1 98.19 203 ALA A C 1
ATOM 1606 O O . ALA A 1 203 ? -2.562 -28.078 -23.297 1 98.19 203 ALA A O 1
ATOM 1607 N N . ARG A 1 204 ? -4.449 -27.516 -24.391 1 98.19 204 ARG A N 1
ATOM 1608 C CA . ARG A 1 204 ? -4.613 -28.844 -24.953 1 98.19 204 ARG A CA 1
ATOM 1609 C C . ARG A 1 204 ? -3.424 -29.234 -25.828 1 98.19 204 ARG A C 1
ATOM 1611 O O . ARG A 1 204 ? -2.939 -30.359 -25.766 1 98.19 204 ARG A O 1
ATOM 1618 N N . ASN A 1 205 ? -3.002 -28.312 -26.609 1 97.69 205 ASN A N 1
ATOM 1619 C CA . ASN A 1 205 ? -1.83 -28.547 -27.438 1 97.69 205 ASN A CA 1
ATOM 1620 C C . ASN A 1 205 ? -0.588 -28.828 -26.609 1 97.69 205 ASN A C 1
ATOM 1622 O O . ASN A 1 205 ? 0.228 -29.672 -26.969 1 97.69 205 ASN A O 1
ATOM 1626 N N . THR A 1 206 ? -0.459 -28.125 -25.562 1 98 206 THR A N 1
ATOM 1627 C CA . THR A 1 206 ? 0.67 -28.328 -24.656 1 98 206 THR A CA 1
ATOM 1628 C C . THR A 1 206 ? 0.624 -29.703 -24.031 1 98 206 THR A C 1
ATOM 1630 O O . THR A 1 206 ? 1.654 -30.375 -23.891 1 98 206 THR A O 1
ATOM 1633 N N . VAL A 1 207 ? -0.552 -30.156 -23.656 1 98.12 207 VAL A N 1
ATOM 1634 C CA . VAL A 1 207 ? -0.725 -31.5 -23.109 1 98.12 207 VAL A CA 1
ATOM 1635 C C . VAL A 1 207 ? -0.304 -32.531 -24.141 1 98.12 207 VAL A C 1
ATOM 1637 O O . VAL A 1 207 ? 0.414 -33.5 -23.812 1 98.12 207 VAL A O 1
ATOM 1640 N N . THR A 1 208 ? -0.711 -32.312 -25.328 1 97.69 208 THR A N 1
ATOM 1641 C CA . THR A 1 208 ? -0.359 -33.219 -26.406 1 97.69 208 THR A CA 1
ATOM 1642 C C . THR A 1 208 ? 1.154 -33.312 -26.578 1 97.69 208 THR A C 1
ATOM 1644 O O . THR A 1 208 ? 1.72 -34.375 -26.703 1 97.69 208 THR A O 1
ATOM 1647 N N . LEU A 1 209 ? 1.756 -32.188 -26.594 1 97.56 209 LEU A N 1
ATOM 1648 C CA . LEU A 1 209 ? 3.207 -32.125 -26.719 1 97.56 209 LEU A CA 1
ATOM 1649 C C . LEU A 1 209 ? 3.891 -32.844 -25.562 1 97.56 209 LEU A C 1
ATOM 1651 O O . LEU A 1 209 ? 4.875 -33.562 -25.766 1 97.56 209 LEU A O 1
ATOM 1655 N N . ALA A 1 210 ? 3.404 -32.625 -24.375 1 98 210 ALA A N 1
ATOM 1656 C CA . ALA A 1 210 ? 3.953 -33.281 -23.188 1 98 210 ALA A CA 1
ATOM 1657 C C . ALA A 1 210 ? 3.85 -34.812 -23.281 1 98 210 ALA A C 1
ATOM 1659 O O . ALA A 1 210 ? 4.77 -35.531 -22.891 1 98 210 ALA A O 1
ATOM 1660 N N . GLU A 1 211 ? 2.738 -35.25 -23.812 1 96.81 211 GLU A N 1
ATOM 1661 C CA . GLU A 1 211 ? 2.535 -36.688 -23.984 1 96.81 211 GLU A CA 1
ATOM 1662 C C . GLU A 1 211 ? 3.564 -37.281 -24.953 1 96.81 211 GLU A C 1
ATOM 1664 O O . GLU A 1 211 ? 4.008 -38.406 -24.781 1 96.81 211 GLU A O 1
ATOM 1669 N N . GLN A 1 212 ? 3.926 -36.5 -25.906 1 96.44 212 GLN A N 1
ATOM 1670 C CA . GLN A 1 212 ? 4.949 -36.938 -26.859 1 96.44 212 GLN A CA 1
ATOM 1671 C C . GLN A 1 212 ? 6.301 -37.094 -26.172 1 96.44 212 GLN A C 1
ATOM 1673 O O . GLN A 1 212 ? 7.129 -37.906 -26.609 1 96.44 212 GLN A O 1
ATOM 1678 N N . PHE A 1 213 ? 6.492 -36.344 -25.109 1 96.12 213 PHE A N 1
ATOM 1679 C CA . PHE A 1 213 ? 7.719 -36.469 -24.328 1 96.12 213 PHE A CA 1
ATOM 1680 C C . PHE A 1 213 ? 7.586 -37.562 -23.281 1 96.12 213 PHE A C 1
ATOM 1682 O O . PHE A 1 213 ? 8.477 -37.75 -22.453 1 96.12 213 PHE A O 1
ATOM 1689 N N . GLY A 1 214 ? 6.434 -38.281 -23.234 1 96.5 214 GLY A N 1
ATOM 1690 C CA . GLY A 1 214 ? 6.215 -39.375 -22.328 1 96.5 214 GLY A CA 1
ATOM 1691 C C . GLY A 1 214 ? 5.637 -38.938 -20.984 1 96.5 214 GLY A C 1
ATOM 1692 O O . GLY A 1 214 ? 5.562 -39.75 -20.047 1 96.5 214 GLY A O 1
ATOM 1693 N N . MET A 1 215 ? 5.254 -37.719 -20.875 1 97.19 215 MET A N 1
ATOM 1694 C CA . MET A 1 215 ? 4.645 -37.219 -19.641 1 97.19 215 MET A CA 1
ATOM 1695 C C . MET A 1 215 ? 3.127 -37.344 -19.688 1 97.19 215 MET A C 1
ATOM 1697 O O . MET A 1 215 ? 2.553 -37.562 -20.766 1 97.19 215 MET A O 1
ATOM 1701 N N . LYS A 1 216 ? 2.467 -37.312 -18.516 1 96.31 216 LYS A N 1
ATOM 1702 C CA . LYS A 1 216 ? 1.021 -37.5 -18.438 1 96.31 216 LYS A CA 1
ATOM 1703 C C . LYS A 1 216 ? 0.381 -36.469 -17.516 1 96.31 216 LYS A C 1
ATOM 1705 O O . LYS A 1 216 ? -0.208 -36.812 -16.5 1 96.31 216 LYS A O 1
ATOM 1710 N N . PRO A 1 217 ? 0.467 -35.219 -17.938 1 97.69 217 PRO A N 1
ATOM 1711 C CA . PRO A 1 217 ? -0.177 -34.219 -17.109 1 97.69 217 PRO A CA 1
ATOM 1712 C C . PRO A 1 217 ? -1.668 -34.469 -16.891 1 97.69 217 PRO A C 1
ATOM 1714 O O . PRO A 1 217 ? -2.322 -35.062 -17.766 1 97.69 217 PRO A O 1
ATOM 1717 N N . TYR A 1 218 ? -2.213 -34.062 -15.727 1 97.44 218 TYR A N 1
ATOM 1718 C CA . TYR A 1 218 ? -3.596 -34.406 -15.406 1 97.44 218 TYR A CA 1
ATOM 1719 C C . TYR A 1 218 ? -4.332 -33.188 -14.859 1 97.44 218 TYR A C 1
ATOM 1721 O O . TYR A 1 218 ? -5.508 -33.25 -14.508 1 97.44 218 TYR A O 1
ATOM 1729 N N . LEU A 1 219 ? -3.705 -32.094 -14.766 1 98 219 LEU A N 1
ATOM 1730 C CA . LEU A 1 219 ? -4.289 -30.906 -14.141 1 98 219 LEU A CA 1
ATOM 1731 C C . LEU A 1 219 ? -4.203 -29.703 -15.062 1 98 219 LEU A C 1
ATOM 1733 O O . LEU A 1 219 ? -3.133 -29.391 -15.586 1 98 219 LEU A O 1
ATOM 1737 N N . ILE A 1 220 ? -5.352 -29.016 -15.312 1 98.62 220 ILE A N 1
ATOM 1738 C CA . ILE A 1 220 ? -5.398 -27.766 -16.047 1 98.62 220 ILE A CA 1
ATOM 1739 C C . ILE A 1 220 ? -5.941 -26.656 -15.148 1 98.62 220 ILE A C 1
ATOM 1741 O O . ILE A 1 220 ? -7.086 -26.719 -14.703 1 98.62 220 ILE A O 1
ATOM 1745 N N . ASP A 1 221 ? -5.113 -25.672 -14.859 1 98.38 221 ASP A N 1
ATOM 1746 C CA . ASP A 1 221 ? -5.523 -24.469 -14.133 1 98.38 221 ASP A CA 1
ATOM 1747 C C . ASP A 1 221 ? -5.852 -23.328 -15.094 1 98.38 221 ASP A C 1
ATOM 1749 O O . ASP A 1 221 ? -4.953 -22.75 -15.703 1 98.38 221 ASP A O 1
ATOM 1753 N N . ILE A 1 222 ? -7.105 -22.984 -15.086 1 97.56 222 ILE A N 1
ATOM 1754 C CA . ILE A 1 222 ? -7.539 -22.047 -16.109 1 97.56 222 ILE A CA 1
ATOM 1755 C C . ILE A 1 222 ? -7.438 -20.609 -15.578 1 97.56 222 ILE A C 1
ATOM 1757 O O . ILE A 1 222 ? -7.992 -19.688 -16.172 1 97.56 222 ILE A O 1
ATOM 1761 N N . GLY A 1 223 ? -6.816 -20.438 -14.477 1 95.75 223 GLY A N 1
ATOM 1762 C CA . GLY A 1 223 ? -6.492 -19.109 -13.945 1 95.75 223 GLY A CA 1
ATOM 1763 C C . GLY A 1 223 ? -7.711 -18.344 -13.477 1 95.75 223 GLY A C 1
ATOM 1764 O O . GLY A 1 223 ? -8.633 -18.922 -12.906 1 95.75 223 GLY A O 1
ATOM 1765 N N . GLY A 1 224 ? -7.527 -17 -13.516 1 92.88 224 GLY A N 1
ATOM 1766 C CA . GLY A 1 224 ? -8.57 -16.094 -13.062 1 92.88 224 GLY A CA 1
ATOM 1767 C C . GLY A 1 224 ? -9.188 -15.289 -14.195 1 92.88 224 GLY A C 1
ATOM 1768 O O . GLY A 1 224 ? -9.32 -15.781 -15.312 1 92.88 224 GLY A O 1
ATOM 1769 N N . GLY A 1 225 ? -9.711 -14.156 -13.758 1 87.94 225 GLY A N 1
ATOM 1770 C CA . GLY A 1 225 ? -10.328 -13.25 -14.711 1 87.94 225 GLY A CA 1
ATOM 1771 C C . GLY A 1 225 ? -11.828 -13.141 -14.555 1 87.94 225 GLY A C 1
ATOM 1772 O O . GLY A 1 225 ? -12.477 -12.336 -15.234 1 87.94 225 GLY A O 1
ATOM 1773 N N . PHE A 1 226 ? -12.32 -13.797 -13.594 1 91.38 226 PHE A N 1
ATOM 1774 C CA . PHE A 1 226 ? -13.766 -13.867 -13.398 1 91.38 226 PHE A CA 1
ATOM 1775 C C . PHE A 1 226 ? -14.234 -12.75 -12.477 1 91.38 226 PHE A C 1
ATOM 1777 O O . PHE A 1 226 ? -13.531 -12.367 -11.539 1 91.38 226 PHE A O 1
ATOM 1784 N N . SER A 1 227 ? -15.391 -12.211 -12.828 1 87.56 227 SER A N 1
ATOM 1785 C CA . SER A 1 227 ? -16.047 -11.234 -11.961 1 87.56 227 SER A CA 1
ATOM 1786 C C . SER A 1 227 ? -17.547 -11.469 -11.898 1 87.56 227 SER A C 1
ATOM 1788 O O . SER A 1 227 ? -18.125 -12.086 -12.805 1 87.56 227 SER A O 1
ATOM 1790 N N . GLN A 1 228 ? -18.125 -11 -10.852 1 80.31 228 GLN A N 1
ATOM 1791 C CA . GLN A 1 228 ? -19.562 -11.188 -10.688 1 80.31 228 GLN A CA 1
ATOM 1792 C C . GLN A 1 228 ? -20.344 -10.289 -11.625 1 80.31 228 GLN A C 1
ATOM 1794 O O . GLN A 1 228 ? -21.469 -10.617 -12.023 1 80.31 228 GLN A O 1
ATOM 1799 N N . VAL A 1 229 ? -19.766 -9.164 -11.938 1 78.81 229 VAL A N 1
ATOM 1800 C CA . VAL A 1 229 ? -20.484 -8.164 -12.719 1 78.81 229 VAL A CA 1
ATOM 1801 C C . VAL A 1 229 ? -20.359 -8.484 -14.211 1 78.81 229 VAL A C 1
ATOM 1803 O O . VAL A 1 229 ? -21.125 -7.969 -15.031 1 78.81 229 VAL A O 1
ATOM 1806 N N . ALA A 1 230 ? -19.422 -9.367 -14.547 1 77.31 230 ALA A N 1
ATOM 1807 C CA . ALA A 1 230 ? -19.281 -9.836 -15.922 1 77.31 230 ALA A CA 1
ATOM 1808 C C . ALA A 1 230 ? -20.328 -10.898 -16.25 1 77.31 230 ALA A C 1
ATOM 1810 O O . ALA A 1 230 ? -21 -11.406 -15.344 1 77.31 230 ALA A O 1
ATOM 1811 N N . PRO A 1 231 ? -20.516 -11.133 -17.516 1 86.56 231 PRO A N 1
ATOM 1812 C CA . PRO A 1 231 ? -21.438 -12.219 -17.875 1 86.56 231 PRO A CA 1
ATOM 1813 C C . PRO A 1 231 ? -20.875 -13.602 -17.531 1 86.56 231 PRO A C 1
ATOM 1815 O O . PRO A 1 231 ? -20.484 -14.352 -18.422 1 86.56 231 PRO A O 1
ATOM 1818 N N . PHE A 1 232 ? -21 -13.93 -16.281 1 92.5 232 PHE A N 1
ATOM 1819 C CA . PHE A 1 232 ? -20.375 -15.141 -15.766 1 92.5 232 PHE A CA 1
ATOM 1820 C C . PHE A 1 232 ? -20.953 -16.375 -16.438 1 92.5 232 PHE A C 1
ATOM 1822 O O . PHE A 1 232 ? -20.203 -17.297 -16.797 1 92.5 232 PHE A O 1
ATOM 1829 N N . GLU A 1 233 ? -22.25 -16.359 -16.625 1 94.44 233 GLU A N 1
ATOM 1830 C CA . GLU A 1 233 ? -22.891 -17.531 -17.219 1 94.44 233 GLU A CA 1
ATOM 1831 C C . GLU A 1 233 ? -22.391 -17.781 -18.641 1 94.44 233 GLU A C 1
ATOM 1833 O O . GLU A 1 233 ? -22.203 -18.922 -19.047 1 94.44 233 GLU A O 1
ATOM 1838 N N . GLU A 1 234 ? -22.172 -16.766 -19.297 1 92.12 234 GLU A N 1
ATOM 1839 C CA . GLU A 1 234 ? -21.641 -16.875 -20.656 1 92.12 234 GLU A CA 1
ATOM 1840 C C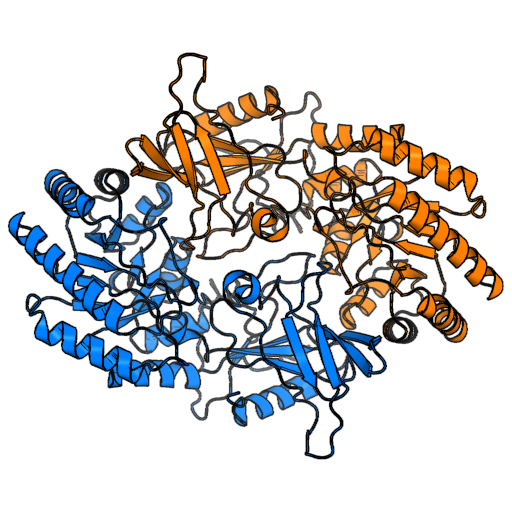 . GLU A 1 234 ? -20.219 -17.438 -20.641 1 92.12 234 GLU A C 1
ATOM 1842 O O . GLU A 1 234 ? -19.875 -18.297 -21.438 1 92.12 234 GLU A O 1
ATOM 1847 N N . PHE A 1 235 ? -19.406 -16.969 -19.766 1 92 235 PHE A N 1
ATOM 1848 C CA . PHE A 1 235 ? -18.047 -17.484 -19.609 1 92 235 PHE A CA 1
ATOM 1849 C C . PHE A 1 235 ? -18.062 -18.969 -19.281 1 92 235 PHE A C 1
ATOM 1851 O O . PHE A 1 235 ? -17.359 -19.75 -19.906 1 92 235 PHE A O 1
ATOM 1858 N N . ALA A 1 236 ? -18.891 -19.25 -18.328 1 95.94 236 ALA A N 1
ATOM 1859 C CA . ALA A 1 236 ? -18.984 -20.625 -17.859 1 95.94 236 ALA A CA 1
ATOM 1860 C C . ALA A 1 236 ? -19.406 -21.562 -19 1 95.94 236 ALA A C 1
ATOM 1862 O O . ALA A 1 236 ? -18.812 -22.625 -19.188 1 95.94 236 ALA A O 1
ATOM 1863 N N . ALA A 1 237 ? -20.359 -21.094 -19.734 1 96.44 237 ALA A N 1
ATOM 1864 C CA . ALA A 1 237 ? -20.875 -21.906 -20.844 1 96.44 237 ALA A CA 1
ATOM 1865 C C . ALA A 1 237 ? -19.797 -22.109 -21.906 1 96.44 237 ALA A C 1
ATOM 1867 O O . ALA A 1 237 ? -19.641 -23.219 -22.438 1 96.44 237 ALA A O 1
ATOM 1868 N N . THR A 1 238 ? -19.109 -21.109 -22.188 1 95.94 238 THR A N 1
ATOM 1869 C CA . THR A 1 238 ? -18.047 -21.172 -23.172 1 95.94 238 THR A CA 1
ATOM 1870 C C . THR A 1 238 ? -16.938 -22.125 -22.719 1 95.94 238 THR A C 1
ATOM 1872 O O . THR A 1 238 ? -16.453 -22.938 -23.5 1 95.94 238 THR A O 1
ATOM 1875 N N . ILE A 1 239 ? -16.578 -22.062 -21.516 1 97.06 239 ILE A N 1
ATOM 1876 C CA . ILE A 1 239 ? -15.508 -22.875 -20.953 1 97.06 239 ILE A CA 1
ATOM 1877 C C . ILE A 1 239 ? -15.93 -24.344 -20.953 1 97.06 239 ILE A C 1
ATOM 1879 O O . ILE A 1 239 ? -15.188 -25.203 -21.406 1 97.06 239 ILE A O 1
ATOM 1883 N N . GLU A 1 240 ? -17.156 -24.547 -20.469 1 97.62 240 GLU A N 1
ATOM 1884 C CA . GLU A 1 240 ? -17.672 -25.922 -20.422 1 97.62 240 GLU A CA 1
ATOM 1885 C C . GLU A 1 240 ? -17.719 -26.531 -21.828 1 97.62 240 GLU A C 1
ATOM 1887 O O . GLU A 1 240 ? -17.312 -27.672 -22.016 1 97.62 240 GLU A O 1
ATOM 1892 N N . LYS A 1 241 ? -18.188 -25.75 -22.734 1 97.69 241 LYS A N 1
ATOM 1893 C CA . LYS A 1 241 ? -18.281 -26.203 -24.125 1 97.69 241 LYS A CA 1
ATOM 1894 C C . LYS A 1 241 ? -16.891 -26.5 -24.688 1 97.69 241 LYS A C 1
ATOM 1896 O O . LYS A 1 241 ? -16.688 -27.531 -25.344 1 97.69 241 LYS A O 1
ATOM 1901 N N . THR A 1 242 ? -15.977 -25.625 -24.469 1 97.69 242 THR A N 1
ATOM 1902 C CA . THR A 1 242 ? -14.625 -25.766 -25 1 97.69 242 THR A CA 1
ATOM 1903 C C . THR A 1 242 ? -13.938 -27 -24.422 1 97.69 242 THR A C 1
ATOM 1905 O O . THR A 1 242 ? -13.289 -27.75 -25.156 1 97.69 242 THR A O 1
ATOM 1908 N N . ILE A 1 243 ? -14.086 -27.234 -23.141 1 97.88 243 ILE A N 1
ATOM 1909 C CA . ILE A 1 243 ? -13.5 -28.391 -22.484 1 97.88 243 ILE A CA 1
ATOM 1910 C C . ILE A 1 243 ? -14.031 -29.672 -23.125 1 97.88 243 ILE A C 1
ATOM 1912 O O . ILE A 1 243 ? -13.266 -30.594 -23.422 1 97.88 243 ILE A O 1
ATOM 1916 N N . LYS A 1 244 ? -15.297 -29.672 -23.359 1 96.94 244 LYS A N 1
ATOM 1917 C CA . LYS A 1 244 ? -15.93 -30.844 -23.969 1 96.94 244 LYS A CA 1
ATOM 1918 C C . LYS A 1 244 ? -15.414 -31.078 -25.375 1 96.94 244 LYS A C 1
ATOM 1920 O O . LYS A 1 244 ? -15.141 -32.219 -25.766 1 96.94 244 LYS A O 1
ATOM 1925 N N . GLU A 1 245 ? -15.211 -30.062 -26.062 1 97.69 245 GLU A N 1
ATOM 1926 C CA . GLU A 1 245 ? -14.852 -30.141 -27.469 1 97.69 245 GLU A CA 1
ATOM 1927 C C . GLU A 1 245 ? -13.391 -30.531 -27.656 1 97.69 245 GLU A C 1
ATOM 1929 O O . GLU A 1 245 ? -13.023 -31.188 -28.625 1 97.69 245 GLU A O 1
ATOM 1934 N N . LEU A 1 246 ? -12.484 -30.125 -26.797 1 97.31 246 LEU A N 1
ATOM 1935 C CA . LEU A 1 246 ? -11.047 -30.297 -26.953 1 97.31 246 LEU A CA 1
ATOM 1936 C C . LEU A 1 246 ? -10.617 -31.703 -26.516 1 97.31 246 LEU A C 1
ATOM 1938 O O . LEU A 1 246 ? -9.469 -32.094 -26.734 1 97.31 246 LEU A O 1
ATOM 1942 N N . GLU A 1 247 ? -11.414 -32.5 -25.984 1 93 247 GLU A N 1
ATOM 1943 C CA . GLU A 1 247 ? -11.203 -33.906 -25.641 1 93 247 GLU A CA 1
ATOM 1944 C C . GLU A 1 247 ? -9.914 -34.094 -24.844 1 93 247 GLU A C 1
ATOM 1946 O O . GLU A 1 247 ? -9.062 -34.906 -25.219 1 93 247 GLU A O 1
ATOM 1951 N N . PHE A 1 248 ? -9.75 -33.438 -23.75 1 96.56 248 PHE A N 1
ATOM 1952 C CA . PHE A 1 248 ? -8.664 -33.688 -22.828 1 96.56 248 PHE A CA 1
ATOM 1953 C C . PHE A 1 248 ? -8.68 -35.156 -22.359 1 96.56 248 PHE A C 1
ATOM 1955 O O . PHE A 1 248 ? -9.719 -35.812 -22.422 1 96.56 248 PHE A O 1
ATOM 1962 N N . PRO A 1 249 ? -7.477 -35.656 -21.953 1 96 249 PRO A N 1
ATOM 1963 C CA . PRO A 1 249 ? -7.504 -37 -21.391 1 96 249 PRO A CA 1
ATOM 1964 C C . PRO A 1 249 ? -8.531 -37.156 -20.266 1 96 249 PRO A C 1
ATOM 1966 O O . PRO A 1 249 ? -8.766 -36.219 -19.516 1 96 249 PRO A O 1
ATOM 1969 N N . GLU A 1 250 ? -9.078 -38.312 -20.047 1 94 250 GLU A N 1
ATOM 1970 C CA . GLU A 1 250 ? -10.164 -38.594 -19.125 1 94 250 GLU A CA 1
ATOM 1971 C C . GLU A 1 250 ? -9.758 -38.25 -17.688 1 94 250 GLU A C 1
ATOM 1973 O O . GLU A 1 250 ? -10.586 -37.812 -16.891 1 94 250 GLU A O 1
ATOM 1978 N N . ARG A 1 251 ? -8.578 -38.312 -17.391 1 95.38 251 ARG A N 1
ATOM 1979 C CA . ARG A 1 251 ? -8.094 -38.125 -16.031 1 95.38 251 ARG A CA 1
ATOM 1980 C C . ARG A 1 251 ? -7.895 -36.656 -15.719 1 95.38 251 ARG A C 1
ATOM 1982 O O . ARG A 1 251 ? -7.551 -36.281 -14.594 1 95.38 251 ARG A O 1
ATOM 1989 N N . THR A 1 252 ? -8.109 -35.844 -16.719 1 97.75 252 THR A N 1
ATOM 1990 C CA . THR A 1 252 ? -7.793 -34.438 -16.562 1 97.75 252 THR A CA 1
ATOM 1991 C C . THR A 1 252 ? -8.758 -33.781 -15.586 1 97.75 252 THR A C 1
ATOM 1993 O O . THR A 1 252 ? -9.977 -33.938 -15.68 1 97.75 252 THR A O 1
ATOM 1996 N N . ARG A 1 253 ? -8.188 -33.125 -14.625 1 97.88 253 ARG A N 1
ATOM 1997 C CA . ARG A 1 253 ? -8.938 -32.25 -13.703 1 97.88 253 ARG A CA 1
ATOM 1998 C C . ARG A 1 253 ? -8.742 -30.781 -14.031 1 97.88 253 ARG A C 1
ATOM 2000 O O . ARG A 1 253 ? -7.652 -30.375 -14.438 1 97.88 253 ARG A O 1
ATOM 2007 N N . PHE A 1 254 ? -9.812 -30.016 -13.828 1 98.56 254 PHE A N 1
ATOM 2008 C CA . PHE A 1 254 ? -9.766 -28.578 -14.117 1 98.56 254 PHE A CA 1
ATOM 2009 C C . PHE A 1 254 ? -9.969 -27.766 -12.844 1 98.56 254 PHE A C 1
ATOM 2011 O O . PHE A 1 254 ? -10.859 -28.062 -12.047 1 98.56 254 PHE A O 1
ATOM 2018 N N . ILE A 1 255 ? -9.102 -26.781 -12.648 1 98.31 255 ILE A N 1
ATOM 2019 C CA . ILE A 1 255 ? -9.266 -25.844 -11.547 1 98.31 255 ILE A CA 1
ATOM 2020 C C . ILE A 1 255 ? -9.18 -24.406 -12.07 1 98.31 255 ILE A C 1
ATOM 2022 O O . ILE A 1 255 ? -8.75 -24.188 -13.203 1 98.31 255 ILE A O 1
ATOM 2026 N N . ALA A 1 256 ? -9.68 -23.438 -11.305 1 98.06 256 ALA A N 1
ATOM 2027 C CA . ALA A 1 256 ? -9.609 -22.016 -11.586 1 98.06 256 ALA A CA 1
ATOM 2028 C C . ALA A 1 256 ? -9.172 -21.219 -10.352 1 98.06 256 ALA A C 1
ATOM 2030 O O . ALA A 1 256 ? -9.078 -21.781 -9.258 1 98.06 256 ALA A O 1
ATOM 2031 N N . GLU A 1 257 ? -8.875 -19.969 -10.586 1 97.38 257 GLU A N 1
ATOM 2032 C CA . GLU A 1 257 ? -8.391 -19.109 -9.508 1 97.38 257 GLU A CA 1
ATOM 2033 C C . GLU A 1 257 ? -9.281 -17.891 -9.344 1 97.38 257 GLU A C 1
ATOM 2035 O O . GLU A 1 257 ? -8.797 -16.75 -9.391 1 97.38 257 GLU A O 1
ATOM 2040 N N . PRO A 1 258 ? -10.547 -18.078 -9.078 1 97.25 258 PRO A N 1
ATOM 2041 C CA . PRO A 1 258 ? -11.445 -16.938 -8.969 1 97.25 258 PRO A CA 1
ATOM 2042 C C . PRO A 1 258 ? -11.242 -16.156 -7.672 1 97.25 258 PRO A C 1
ATOM 2044 O O . PRO A 1 258 ? -11.75 -16.547 -6.617 1 97.25 258 PRO A O 1
ATOM 2047 N N . GLY A 1 259 ? -10.547 -15 -7.77 1 95.81 259 GLY A N 1
ATOM 2048 C CA . GLY A 1 259 ? -10.422 -14.094 -6.641 1 95.81 259 GLY A CA 1
ATOM 2049 C C . GLY A 1 259 ? -11.555 -13.094 -6.551 1 95.81 259 GLY A C 1
ATOM 2050 O O . GLY A 1 259 ? -12.484 -13.266 -5.758 1 95.81 259 GLY A O 1
ATOM 2051 N N . ARG A 1 260 ? -11.594 -12.211 -7.504 1 93.69 260 ARG A N 1
ATOM 2052 C CA . ARG A 1 260 ? -12.578 -11.141 -7.543 1 93.69 260 ARG A CA 1
ATOM 2053 C C . ARG A 1 260 ? -14 -11.695 -7.527 1 93.69 260 ARG A C 1
ATOM 2055 O O . ARG A 1 260 ? -14.867 -11.188 -6.812 1 93.69 260 ARG A O 1
ATOM 2062 N N . TYR A 1 261 ? -14.211 -12.727 -8.258 1 95.44 261 TYR A N 1
ATOM 2063 C CA . TYR A 1 261 ? -15.539 -13.32 -8.352 1 95.44 261 TYR A CA 1
ATOM 2064 C C . TYR A 1 261 ? -16.016 -13.789 -6.984 1 95.44 261 TYR A C 1
ATOM 2066 O O . TYR A 1 261 ? -17.188 -13.594 -6.633 1 95.44 261 TYR A O 1
ATOM 2074 N N . MET A 1 262 ? -15.125 -14.352 -6.246 1 96.81 262 MET A N 1
ATOM 2075 C CA . MET A 1 262 ? -15.508 -14.953 -4.973 1 96.81 262 MET A CA 1
ATOM 2076 C C . MET A 1 262 ? -15.594 -13.898 -3.873 1 96.81 262 MET A C 1
ATOM 2078 O O . MET A 1 262 ? -16.391 -14.031 -2.939 1 96.81 262 MET A O 1
ATOM 2082 N N . ALA A 1 263 ? -14.781 -12.82 -3.994 1 95.06 263 ALA A N 1
ATOM 2083 C CA . ALA A 1 263 ? -14.562 -11.969 -2.828 1 95.06 263 ALA A CA 1
ATOM 2084 C C . ALA A 1 263 ? -15.367 -10.68 -2.926 1 95.06 263 ALA A C 1
ATOM 2086 O O . ALA A 1 263 ? -15.617 -10.016 -1.915 1 95.06 263 ALA A O 1
ATOM 2087 N N . SER A 1 264 ? -15.773 -10.242 -4.039 1 93.06 264 SER A N 1
ATOM 2088 C CA . SER A 1 264 ? -16.312 -8.898 -4.246 1 93.06 264 SER A CA 1
ATOM 2089 C C . SER A 1 264 ? -17.5 -8.633 -3.328 1 93.06 264 SER A C 1
ATOM 2091 O O . SER A 1 264 ? -17.547 -7.602 -2.658 1 93.06 264 SER A O 1
ATOM 2093 N N . ASN A 1 265 ? -18.438 -9.516 -3.262 1 92.12 265 ASN A N 1
ATOM 2094 C CA . ASN A 1 265 ? -19.656 -9.281 -2.51 1 92.12 265 ASN A CA 1
ATOM 2095 C C . ASN A 1 265 ? -19.547 -9.812 -1.082 1 92.12 265 ASN A C 1
ATOM 2097 O O . ASN A 1 265 ? -20.547 -9.867 -0.359 1 92.12 265 ASN A O 1
ATOM 2101 N N . ALA A 1 266 ? -18.344 -10.227 -0.731 1 92.56 266 ALA A N 1
ATOM 2102 C CA . ALA A 1 266 ? -18.141 -10.812 0.592 1 92.56 266 ALA A CA 1
ATOM 2103 C C . ALA A 1 266 ? -18.109 -9.734 1.67 1 92.56 266 ALA A C 1
ATOM 2105 O O . ALA A 1 266 ? -18.484 -9.984 2.82 1 92.56 266 ALA A O 1
ATOM 2106 N N . PHE A 1 267 ? -17.656 -8.539 1.291 1 92.06 267 PHE A N 1
ATOM 2107 C CA . PHE A 1 267 ? -17.5 -7.484 2.281 1 92.06 267 PHE A CA 1
ATOM 2108 C C . PHE A 1 267 ? -18.062 -6.164 1.764 1 92.06 267 PHE A C 1
ATOM 2110 O O . PHE A 1 267 ? -17.969 -5.875 0.569 1 92.06 267 PHE A O 1
ATOM 2117 N N . HIS A 1 268 ? -18.641 -5.426 2.674 1 93.75 268 HIS A N 1
ATOM 2118 C CA . HIS A 1 268 ? -19.047 -4.039 2.482 1 93.75 268 HIS A CA 1
ATOM 2119 C C . HIS A 1 268 ? -18.359 -3.119 3.484 1 93.75 268 HIS A C 1
ATOM 2121 O O . HIS A 1 268 ? -18.172 -3.49 4.645 1 93.75 268 HIS A O 1
ATOM 2127 N N . LEU A 1 269 ? -17.969 -1.963 3.027 1 93.5 269 LEU A N 1
ATOM 2128 C CA . LEU A 1 269 ? -17.266 -1.024 3.891 1 93.5 269 LEU A CA 1
ATOM 2129 C C . LEU A 1 269 ? -18.172 0.123 4.309 1 93.5 269 LEU A C 1
ATOM 2131 O O . LEU A 1 269 ? -18.844 0.719 3.471 1 93.5 269 LEU A O 1
ATOM 2135 N N . VAL A 1 270 ? -18.266 0.334 5.57 1 94.56 270 VAL A N 1
ATOM 2136 C CA . VAL A 1 270 ? -18.953 1.499 6.129 1 94.56 270 VAL A CA 1
ATOM 2137 C C . VAL A 1 270 ? -17.922 2.465 6.711 1 94.56 270 VAL A C 1
ATOM 2139 O O . VAL A 1 270 ? -17.078 2.072 7.527 1 94.56 270 VAL A O 1
ATOM 2142 N N . SER A 1 271 ? -17.969 3.68 6.301 1 94.62 271 SER A N 1
ATOM 2143 C CA . SER A 1 271 ? -16.953 4.652 6.703 1 94.62 271 SER A CA 1
ATOM 2144 C C . SER A 1 271 ? -17.594 5.891 7.324 1 94.62 271 SER A C 1
ATOM 2146 O O . SER A 1 271 ? -18.625 6.379 6.836 1 94.62 271 SER A O 1
ATOM 2148 N N . SER A 1 272 ? -17.016 6.359 8.375 1 94.88 272 SER A N 1
ATOM 2149 C CA . SER A 1 272 ? -17.438 7.621 8.977 1 94.88 272 SER A CA 1
ATOM 2150 C C . SER A 1 272 ? -16.891 8.812 8.195 1 94.88 272 SER A C 1
ATOM 2152 O O . SER A 1 272 ? -16.047 8.648 7.316 1 94.88 272 SER A O 1
ATOM 2154 N N . LEU A 1 273 ? -17.484 9.93 8.461 1 96.81 273 LEU A N 1
ATOM 2155 C CA . LEU A 1 273 ? -17 11.203 7.945 1 96.81 273 LEU A CA 1
ATOM 2156 C C . LEU A 1 273 ? -16.453 12.07 9.078 1 96.81 273 LEU A C 1
ATOM 2158 O O . LEU A 1 273 ? -17.047 12.148 10.148 1 96.81 273 LEU A O 1
ATOM 2162 N N . HIS A 1 274 ? -15.266 12.742 8.781 1 94.56 274 HIS A N 1
ATOM 2163 C CA . HIS A 1 274 ? -14.727 13.562 9.859 1 94.56 274 HIS A CA 1
ATOM 2164 C C . HIS A 1 274 ? -14.297 14.938 9.352 1 94.56 274 HIS A C 1
ATOM 2166 O O . HIS A 1 274 ? -13.797 15.758 10.125 1 94.56 274 HIS A O 1
ATOM 2172 N N . GLY A 1 275 ? -14.523 15.211 8.078 1 96.94 275 GLY A N 1
ATOM 2173 C CA . GLY A 1 275 ? -14.195 16.516 7.535 1 96.94 275 GLY A CA 1
ATOM 2174 C C . GLY A 1 275 ? -15.164 16.984 6.465 1 96.94 275 GLY A C 1
ATOM 2175 O O . GLY A 1 275 ? -15.734 16.156 5.742 1 96.94 275 GLY A O 1
ATOM 2176 N N . LYS A 1 276 ? -15.32 18.25 6.355 1 97.19 276 LYS A N 1
ATOM 2177 C CA . LYS A 1 276 ? -16.172 18.875 5.348 1 97.19 276 LYS A CA 1
ATOM 2178 C C . LYS A 1 276 ? -15.625 20.234 4.941 1 97.19 276 LYS A C 1
ATOM 2180 O O . LYS A 1 276 ? -15.164 21 5.789 1 97.19 276 LYS A O 1
ATOM 2185 N N . ARG A 1 277 ? -15.617 20.469 3.697 1 96.06 277 ARG A N 1
ATOM 2186 C CA . ARG A 1 277 ? -15.305 21.781 3.131 1 96.06 277 ARG A CA 1
ATOM 2187 C C . ARG A 1 277 ? -16.234 22.109 1.968 1 96.06 277 ARG A C 1
ATOM 2189 O O . ARG A 1 277 ? -16.484 21.266 1.103 1 96.06 277 ARG A O 1
ATOM 2196 N N . VAL A 1 278 ? -16.734 23.281 1.979 1 93.81 278 VAL A N 1
ATOM 2197 C CA . VAL A 1 278 ? -17.625 23.734 0.916 1 93.81 278 VAL A CA 1
ATOM 2198 C C . VAL A 1 278 ? -16.922 24.781 0.052 1 93.81 278 VAL A C 1
ATOM 2200 O O . VAL A 1 278 ? -16.328 25.734 0.572 1 93.81 278 VAL A O 1
ATOM 2203 N N . ARG A 1 279 ? -16.938 24.516 -1.169 1 89.75 279 ARG A N 1
ATOM 2204 C CA . ARG A 1 279 ? -16.375 25.469 -2.123 1 89.75 279 ARG A CA 1
ATOM 2205 C C . ARG A 1 279 ? -17.359 25.797 -3.229 1 89.75 279 ARG A C 1
ATOM 2207 O O . ARG A 1 279 ? -18.312 25.031 -3.467 1 89.75 279 ARG A O 1
ATOM 2214 N N . ILE A 1 280 ? -17.203 27 -3.746 1 87.31 280 ILE A N 1
ATOM 2215 C CA . ILE A 1 280 ? -17.984 27.406 -4.91 1 87.31 280 ILE A CA 1
ATOM 2216 C C . ILE A 1 280 ? -17.109 27.344 -6.16 1 87.31 280 ILE A C 1
ATOM 2218 O O . ILE A 1 280 ? -16.109 28.047 -6.25 1 87.31 280 ILE A O 1
ATOM 2222 N N . GLN A 1 281 ? -17.375 26.438 -6.98 1 79.88 281 GLN A N 1
ATOM 2223 C CA . GLN A 1 281 ? -16.672 26.297 -8.25 1 79.88 281 GLN A CA 1
ATOM 2224 C C . GLN A 1 281 ? -17.625 26.547 -9.43 1 79.88 281 GLN A C 1
ATOM 2226 O O . GLN A 1 281 ? -18.625 25.859 -9.578 1 79.88 281 GLN A O 1
ATOM 2231 N N . ASN A 1 282 ? -17.234 27.469 -10.266 1 85.88 282 ASN A N 1
ATOM 2232 C CA . ASN A 1 282 ? -18.047 27.828 -11.422 1 85.88 282 ASN A CA 1
ATOM 2233 C C . ASN A 1 282 ? -19.484 28.125 -11.008 1 85.88 282 ASN A C 1
ATOM 2235 O O . ASN A 1 282 ? -20.438 27.656 -11.641 1 85.88 282 ASN A O 1
ATOM 2239 N N . GLY A 1 283 ? -19.688 28.719 -9.891 1 85.75 283 GLY A N 1
ATOM 2240 C CA . GLY A 1 283 ? -20.984 29.156 -9.422 1 85.75 283 GLY A CA 1
ATOM 2241 C C . GLY A 1 283 ? -21.781 28.047 -8.758 1 85.75 283 GLY A C 1
ATOM 2242 O O . GLY A 1 283 ? -22.922 28.266 -8.336 1 85.75 283 GLY A O 1
ATOM 2243 N N . LYS A 1 284 ? -21.219 26.906 -8.719 1 90.88 284 LYS A N 1
ATOM 2244 C CA . LYS A 1 284 ? -21.922 25.781 -8.109 1 90.88 284 LYS A CA 1
ATOM 2245 C C . LYS A 1 284 ? -21.219 25.328 -6.828 1 90.88 284 LYS A C 1
ATOM 2247 O O . LYS A 1 284 ? -19.984 25.312 -6.754 1 90.88 284 LYS A O 1
ATOM 2252 N N . LYS A 1 285 ? -22.125 24.953 -5.941 1 92.25 285 LYS A N 1
ATOM 2253 C CA . LYS A 1 285 ? -21.641 24.453 -4.66 1 92.25 285 LYS A CA 1
ATOM 2254 C C . LYS A 1 285 ? -21.047 23.047 -4.805 1 92.25 285 LYS A C 1
ATOM 2256 O O . LYS A 1 285 ? -21.703 22.141 -5.344 1 92.25 285 LYS A O 1
ATOM 2261 N N . GLN A 1 286 ? -19.797 22.922 -4.445 1 94.19 286 GLN A N 1
ATOM 2262 C CA . GLN A 1 286 ? -19.109 21.625 -4.344 1 94.19 286 GLN A CA 1
ATOM 2263 C C . GLN A 1 286 ? -18.703 21.328 -2.904 1 94.19 286 GLN A C 1
ATOM 2265 O O . GLN A 1 286 ? -18.188 22.219 -2.207 1 94.19 286 GLN A O 1
ATOM 2270 N N . ILE A 1 287 ? -19 20.125 -2.543 1 97 287 ILE A N 1
ATOM 2271 C CA . ILE A 1 287 ? -18.703 19.781 -1.158 1 97 287 ILE A CA 1
ATOM 2272 C C . ILE A 1 287 ? -17.641 18.672 -1.12 1 97 287 ILE A C 1
ATOM 2274 O O . ILE A 1 287 ? -17.766 17.688 -1.836 1 97 287 ILE A O 1
ATOM 2278 N N . GLU A 1 288 ? -16.625 18.922 -0.321 1 97 288 GLU A N 1
ATOM 2279 C CA . GLU A 1 288 ? -15.586 17.938 -0.083 1 97 288 GLU A CA 1
ATOM 2280 C C . GLU A 1 288 ? -15.711 17.328 1.307 1 97 288 GLU A C 1
ATOM 2282 O O . GLU A 1 288 ? -15.938 18.031 2.289 1 97 288 GLU A O 1
ATOM 2287 N N . TYR A 1 289 ? -15.648 16.031 1.312 1 97.81 289 TYR A N 1
ATOM 2288 C CA . TYR A 1 289 ? -15.688 15.328 2.584 1 97.81 289 TYR A CA 1
ATOM 2289 C C . TYR A 1 289 ? -14.414 14.516 2.793 1 97.81 289 TYR A C 1
ATOM 2291 O O . TYR A 1 289 ? -13.766 14.109 1.825 1 97.81 289 TYR A O 1
ATOM 2299 N N . THR A 1 290 ? -14 14.328 4.004 1 96.69 290 THR A N 1
ATOM 2300 C CA . THR A 1 290 ? -12.953 13.383 4.375 1 96.69 290 THR A CA 1
ATOM 2301 C C . THR A 1 290 ? -13.539 12.188 5.113 1 96.69 290 THR A C 1
ATOM 2303 O O . THR A 1 290 ? -14.242 12.352 6.109 1 96.69 290 THR A O 1
ATOM 2306 N N . SER A 1 291 ? -13.25 11.039 4.602 1 95.19 291 SER A N 1
ATOM 2307 C CA . SER A 1 291 ? -13.766 9.805 5.18 1 95.19 291 SER A CA 1
ATOM 2308 C C . SER A 1 291 ? -12.711 9.102 6.023 1 95.19 291 SER A C 1
ATOM 2310 O O . SER A 1 291 ? -11.555 9.539 6.066 1 95.19 291 SER A O 1
ATOM 2312 N N . GLY A 1 292 ? -13.164 8.062 6.68 1 92.38 292 GLY A N 1
ATOM 2313 C CA . GLY A 1 292 ? -12.297 7.32 7.574 1 92.38 292 GLY A CA 1
ATOM 2314 C C . GLY A 1 292 ? -11.398 6.336 6.852 1 92.38 292 GLY A C 1
ATOM 2315 O O . GLY A 1 292 ? -10.547 5.688 7.473 1 92.38 292 GLY A O 1
ATOM 2316 N N . ASP A 1 293 ? -11.539 6.219 5.559 1 91.31 293 ASP A N 1
ATOM 2317 C CA . ASP A 1 293 ? -10.727 5.297 4.766 1 91.31 293 ASP A CA 1
ATOM 2318 C C . ASP A 1 293 ? -10.422 5.883 3.391 1 91.31 293 ASP A C 1
ATOM 2320 O O . ASP A 1 293 ? -11.102 6.797 2.93 1 91.31 293 ASP A O 1
ATOM 2324 N N . GLY A 1 294 ? -9.312 5.395 2.807 1 91.75 294 GLY A N 1
ATOM 2325 C CA . GLY A 1 294 ? -8.898 5.984 1.543 1 91.75 294 GLY A CA 1
ATOM 2326 C C . GLY A 1 294 ? -8.016 5.066 0.717 1 91.75 294 GLY A C 1
ATOM 2327 O O . GLY A 1 294 ? -8.039 3.848 0.892 1 91.75 294 GLY A O 1
ATOM 2328 N N . LEU A 1 295 ? -7.281 5.672 -0.159 1 89.06 295 LEU A N 1
ATOM 2329 C CA . LEU A 1 295 ? -6.477 4.953 -1.138 1 89.06 295 LEU A CA 1
ATOM 2330 C C . LEU A 1 295 ? -5.367 4.16 -0.451 1 89.06 295 LEU A C 1
ATOM 2332 O O . LEU A 1 295 ? -4.961 3.102 -0.938 1 89.06 295 LEU A O 1
ATOM 2336 N N . HIS A 1 296 ? -4.914 4.594 0.64 1 86.69 296 HIS A N 1
ATOM 2337 C CA . HIS A 1 296 ? -3.834 3.92 1.354 1 86.69 296 HIS A CA 1
ATOM 2338 C C . HIS A 1 296 ? -4.383 2.854 2.297 1 86.69 296 HIS A C 1
ATOM 2340 O O . HIS A 1 296 ? -3.615 2.076 2.871 1 86.69 296 HIS A O 1
ATOM 2346 N N . GLY A 1 297 ? -5.676 2.873 2.453 1 84.94 297 GLY A N 1
ATOM 2347 C CA . GLY A 1 297 ? -6.359 1.831 3.203 1 84.94 297 GLY A CA 1
ATOM 2348 C C . GLY A 1 297 ? -7.07 0.825 2.318 1 84.94 297 GLY A C 1
ATOM 2349 O O . GLY A 1 297 ? -6.449 0.21 1.447 1 84.94 297 GLY A O 1
ATOM 2350 N N . SER A 1 298 ? -8.391 0.852 2.432 1 87.12 298 SER A N 1
ATOM 2351 C CA . SER A 1 298 ? -9.195 -0.187 1.802 1 87.12 298 SER A CA 1
ATOM 2352 C C . SER A 1 298 ? -9.477 0.142 0.339 1 87.12 298 SER A C 1
ATOM 2354 O O . SER A 1 298 ? -10.242 -0.564 -0.327 1 87.12 298 SER A O 1
ATOM 2356 N N . PHE A 1 299 ? -8.883 1.162 -0.186 1 89.69 299 PHE A N 1
ATOM 2357 C CA . PHE A 1 299 ? -9.203 1.543 -1.558 1 89.69 299 PHE A CA 1
ATOM 2358 C C . PHE A 1 299 ? -7.973 1.413 -2.451 1 89.69 299 PHE A C 1
ATOM 2360 O O . PHE A 1 299 ? -7.855 2.115 -3.459 1 89.69 299 PHE A O 1
ATOM 2367 N N . GLY A 1 300 ? -7.07 0.61 -2.037 1 80.38 300 GLY A N 1
ATOM 2368 C CA . GLY A 1 300 ? -5.859 0.403 -2.812 1 80.38 300 GLY A CA 1
ATOM 2369 C C . GLY A 1 300 ? -6.129 -0.068 -4.23 1 80.38 300 GLY A C 1
ATOM 2370 O O . GLY A 1 300 ? -5.355 0.223 -5.145 1 80.38 300 GLY A O 1
ATOM 2371 N N . CYS A 1 301 ? -7.238 -0.731 -4.398 1 82.38 301 CYS A N 1
ATOM 2372 C CA . CYS A 1 301 ? -7.613 -1.229 -5.715 1 82.38 301 CYS A CA 1
ATOM 2373 C C . CYS A 1 301 ? -7.801 -0.079 -6.699 1 82.38 301 CYS A C 1
ATOM 2375 O O . CYS A 1 301 ? -7.617 -0.254 -7.906 1 82.38 301 CYS A O 1
ATOM 2377 N N . CYS A 1 302 ? -8.117 1.068 -6.184 1 83.56 302 CYS A N 1
ATOM 2378 C CA . CYS A 1 302 ? -8.359 2.219 -7.047 1 83.56 302 CYS A CA 1
ATOM 2379 C C . CYS A 1 302 ? -7.055 2.729 -7.652 1 83.56 302 CYS A C 1
ATOM 2381 O O . CYS A 1 302 ? -7.066 3.387 -8.695 1 83.56 302 CYS A O 1
ATOM 2383 N N . ILE A 1 303 ? -5.996 2.361 -7.066 1 77.56 303 ILE A N 1
ATOM 2384 C CA . ILE A 1 303 ? -4.691 2.762 -7.574 1 77.56 303 ILE A CA 1
ATOM 2385 C C . ILE A 1 303 ? -4.312 1.893 -8.773 1 77.56 303 ILE A C 1
ATOM 2387 O O . ILE A 1 303 ? -3.719 2.377 -9.734 1 77.56 303 ILE A O 1
ATOM 2391 N N . TRP A 1 304 ? -4.797 0.727 -8.727 1 72.81 304 TRP A N 1
ATOM 2392 C CA . TRP A 1 304 ? -4.281 -0.252 -9.68 1 72.81 304 TRP A CA 1
ATOM 2393 C C . TRP A 1 304 ? -5.312 -0.547 -10.766 1 72.81 304 TRP A C 1
ATOM 2395 O O . TRP A 1 304 ? -4.953 -0.762 -11.93 1 72.81 304 TRP A O 1
ATOM 2405 N N . PHE A 1 305 ? -6.52 -0.677 -10.391 1 63 305 PHE A N 1
ATOM 2406 C CA . PHE A 1 305 ? -7.426 -1.352 -11.312 1 63 305 PHE A CA 1
ATOM 2407 C C . PHE A 1 305 ? -8.633 -0.472 -11.633 1 63 305 PHE A C 1
ATOM 2409 O O . PHE A 1 305 ? -9.25 -0.619 -12.688 1 63 305 PHE A O 1
ATOM 2416 N N . GLU A 1 306 ? -9.055 0.138 -10.609 1 62.81 306 GLU A N 1
ATOM 2417 C CA . GLU A 1 306 ? -10.414 0.649 -10.727 1 62.81 306 GLU A CA 1
ATOM 2418 C C . GLU A 1 306 ? -10.453 2.168 -10.578 1 62.81 306 GLU A C 1
ATOM 2420 O O . GLU A 1 306 ? -9.523 2.766 -10.031 1 62.81 306 GLU A O 1
ATOM 2425 N N . LYS A 1 307 ? -11.344 2.578 -11.336 1 66.31 307 LYS A N 1
ATOM 2426 C CA . LYS A 1 307 ? -11.672 3.986 -11.117 1 66.31 307 LYS A CA 1
ATOM 2427 C C . LYS A 1 307 ? -12.352 4.191 -9.773 1 66.31 307 LYS A C 1
ATOM 2429 O O . LYS A 1 307 ? -12.531 3.24 -9.008 1 66.31 307 LYS A O 1
ATOM 2434 N N . GLN A 1 308 ? -12.938 5.172 -9.516 1 70.19 308 GLN A N 1
ATOM 2435 C CA . GLN A 1 308 ? -13.648 5.613 -8.32 1 70.19 308 GLN A CA 1
ATOM 2436 C C . GLN A 1 308 ? -14.805 4.672 -7.984 1 70.19 308 GLN A C 1
ATOM 2438 O O . GLN A 1 308 ? -15.312 3.971 -8.859 1 70.19 308 GLN A O 1
ATOM 2443 N N . LYS A 1 309 ? -14.914 4.414 -6.617 1 84.62 309 LYS A N 1
ATOM 2444 C CA . LYS A 1 309 ? -15.977 3.59 -6.059 1 84.62 309 LYS A CA 1
ATOM 2445 C C . LYS A 1 309 ? -17.266 4.391 -5.906 1 84.62 309 LYS A C 1
ATOM 2447 O O . LYS A 1 309 ? -17.25 5.621 -5.914 1 84.62 309 LYS A O 1
ATOM 2452 N N . SER A 1 310 ? -18.328 3.678 -5.875 1 91 310 SER A N 1
ATOM 2453 C CA . SER A 1 310 ? -19.625 4.289 -5.586 1 91 310 SER A CA 1
ATOM 2454 C C . SER A 1 310 ? -20.047 4.059 -4.137 1 91 310 SER A C 1
ATOM 2456 O O . SER A 1 310 ? -19.766 2.996 -3.572 1 91 310 SER A O 1
ATOM 2458 N N . CYS A 1 311 ? -20.625 5.105 -3.592 1 94.5 311 CYS A N 1
ATOM 2459 C CA . CYS A 1 311 ? -21.078 5.008 -2.207 1 94.5 311 CYS A CA 1
ATOM 2460 C C . CYS A 1 311 ? -22.438 5.652 -2.031 1 94.5 311 CYS A C 1
ATOM 2462 O O . CYS A 1 311 ? -22.969 6.273 -2.959 1 94.5 311 CYS A O 1
ATOM 2464 N N . GLU A 1 312 ? -23.047 5.395 -0.922 1 95.19 312 GLU A N 1
ATOM 2465 C CA . GLU A 1 312 ? -24.312 6.02 -0.542 1 95.19 312 GLU A CA 1
ATOM 2466 C C . GLU A 1 312 ? -24.281 6.5 0.906 1 95.19 312 GLU A C 1
ATOM 2468 O O . GLU A 1 312 ? -23.625 5.883 1.755 1 95.19 312 GLU A O 1
ATOM 2473 N N . CYS A 1 313 ? -24.891 7.648 1.104 1 96.94 313 CYS A N 1
ATOM 2474 C CA . CYS A 1 313 ? -25.141 8.07 2.48 1 96.94 313 CYS A CA 1
ATOM 2475 C C . CYS A 1 313 ? -26.234 7.211 3.119 1 96.94 313 CYS A C 1
ATOM 2477 O O . CYS A 1 313 ? -27.391 7.273 2.711 1 96.94 313 CYS A O 1
ATOM 2479 N N . ILE A 1 314 ? -25.922 6.488 4.133 1 95.31 314 ILE A N 1
ATOM 2480 C CA . ILE A 1 314 ? -26.875 5.496 4.605 1 95.31 314 ILE A CA 1
ATOM 2481 C C . ILE A 1 314 ? -27.656 6.059 5.793 1 95.31 314 ILE A C 1
ATOM 2483 O O . ILE A 1 314 ? -28.672 5.488 6.207 1 95.31 314 ILE A O 1
ATOM 2487 N N . THR A 1 315 ? -27.219 7.117 6.289 1 95.81 315 THR A N 1
ATOM 2488 C CA . THR A 1 315 ? -27.859 7.664 7.488 1 95.81 315 THR A CA 1
ATOM 2489 C C . THR A 1 315 ? -28.953 8.664 7.113 1 95.81 315 THR A C 1
ATOM 2491 O O . THR A 1 315 ? -29.641 9.195 7.988 1 95.81 315 THR A O 1
ATOM 2494 N N . GLN A 1 316 ? -29.047 8.961 5.859 1 94.62 316 GLN A N 1
ATOM 2495 C CA . GLN A 1 316 ? -30.094 9.883 5.402 1 94.62 316 GLN A CA 1
ATOM 2496 C C . GLN A 1 316 ? -31.047 9.195 4.43 1 94.62 316 GLN A C 1
ATOM 2498 O O . GLN A 1 316 ? -30.609 8.383 3.607 1 94.62 316 GLN A O 1
ATOM 2503 N N . LYS A 1 317 ? -32.281 9.578 4.559 1 90.69 317 LYS A N 1
ATOM 2504 C CA . LYS A 1 317 ? -33.25 9.148 3.564 1 90.69 317 LYS A CA 1
ATOM 2505 C C . LYS A 1 317 ? -33.25 10.07 2.352 1 90.69 317 LYS A C 1
ATOM 2507 O O . LYS A 1 317 ? -33.469 11.281 2.488 1 90.69 317 LYS A O 1
ATOM 2512 N N . VAL A 1 318 ? -32.938 9.523 1.271 1 89.69 318 VAL A N 1
ATOM 2513 C CA . VAL A 1 318 ? -32.906 10.305 0.04 1 89.69 318 VAL A CA 1
ATOM 2514 C C . VAL A 1 318 ? -34.156 10.039 -0.792 1 89.69 318 VAL A C 1
ATOM 2516 O O . VAL A 1 318 ? -34.5 8.883 -1.033 1 89.69 318 VAL A O 1
ATOM 2519 N N . ASN A 1 319 ? -34.844 11.133 -1.063 1 89.81 319 ASN A N 1
ATOM 2520 C CA . ASN A 1 319 ? -36 11.047 -1.954 1 89.81 319 ASN A CA 1
ATOM 2521 C C . ASN A 1 319 ? -35.875 12.031 -3.111 1 89.81 319 ASN A C 1
ATOM 2523 O O . ASN A 1 319 ? -34.844 12.648 -3.309 1 89.81 319 ASN A O 1
ATOM 2527 N N . GLU A 1 320 ? -36.875 12.109 -3.902 1 90.69 320 GLU A N 1
ATOM 2528 C CA . GLU A 1 320 ? -36.844 12.922 -5.117 1 90.69 320 GLU A CA 1
ATOM 2529 C C . GLU A 1 320 ? -36.656 14.398 -4.785 1 90.69 320 GLU A C 1
ATOM 2531 O O . GLU A 1 320 ? -36.188 15.172 -5.617 1 90.69 320 GLU A O 1
ATOM 2536 N N . ASN A 1 321 ? -36.938 14.789 -3.557 1 92.19 321 ASN A N 1
ATOM 2537 C CA . ASN A 1 321 ? -36.906 16.203 -3.17 1 92.19 321 ASN A CA 1
ATOM 2538 C C . ASN A 1 321 ? -35.594 16.547 -2.471 1 92.19 321 ASN A C 1
ATOM 2540 O O . ASN A 1 321 ? -35.312 17.703 -2.164 1 92.19 321 ASN A O 1
ATOM 2544 N N . THR A 1 322 ? -34.875 15.484 -2.326 1 93.5 322 THR A N 1
ATOM 2545 C CA . THR A 1 322 ? -33.594 15.727 -1.64 1 93.5 322 THR A CA 1
ATOM 2546 C C . THR A 1 322 ? -32.625 16.438 -2.561 1 93.5 322 THR A C 1
ATOM 2548 O O . THR A 1 322 ? -32.375 15.984 -3.678 1 93.5 322 THR A O 1
ATOM 2551 N N . LYS A 1 323 ? -32.156 17.547 -2.148 1 94.62 323 LYS A N 1
ATOM 2552 C CA . LYS A 1 323 ? -31.141 18.266 -2.916 1 94.62 323 LYS A CA 1
ATOM 2553 C C . LYS A 1 323 ? -29.812 17.516 -2.912 1 94.62 323 LYS A C 1
ATOM 2555 O O . LYS A 1 323 ? -29.344 17.094 -1.86 1 94.62 323 LYS A O 1
ATOM 2560 N N . MET A 1 324 ? -29.312 17.359 -4.086 1 95.62 324 MET A N 1
ATOM 2561 C CA . MET A 1 324 ? -28.047 16.672 -4.27 1 95.62 324 MET A CA 1
ATOM 2562 C C . MET A 1 324 ? -26.938 17.641 -4.664 1 95.62 324 MET A C 1
ATOM 2564 O O . MET A 1 324 ? -27.188 18.641 -5.336 1 95.62 324 MET A O 1
ATOM 2568 N N . TYR A 1 325 ? -25.75 17.328 -4.23 1 95.94 325 TYR A N 1
ATOM 2569 C CA . TYR A 1 325 ? -24.594 18.172 -4.512 1 95.94 325 TYR A CA 1
ATOM 2570 C C . TYR A 1 325 ? -23.438 17.359 -5.082 1 95.94 325 TYR A C 1
ATOM 2572 O O . TYR A 1 325 ? -23.234 16.219 -4.676 1 95.94 325 TYR A O 1
ATOM 2580 N N . GLU A 1 326 ? -22.688 17.984 -5.984 1 95.69 326 GLU A N 1
ATOM 2581 C CA . GLU A 1 326 ? -21.406 17.391 -6.367 1 95.69 326 GLU A CA 1
ATOM 2582 C C . GLU A 1 326 ? -20.484 17.266 -5.16 1 95.69 326 GLU A C 1
ATOM 2584 O O . GLU A 1 326 ? -20.141 18.266 -4.523 1 95.69 326 GLU A O 1
ATOM 2589 N N . SER A 1 327 ? -20.109 16.047 -4.906 1 96.5 327 SER A N 1
ATOM 2590 C CA . SER A 1 327 ? -19.328 15.766 -3.701 1 96.5 327 SER A CA 1
ATOM 2591 C C . SER A 1 327 ? -18.062 14.977 -4.027 1 96.5 327 SER A C 1
ATOM 2593 O O . SER A 1 327 ? -18.094 14.086 -4.875 1 96.5 327 SER A O 1
ATOM 2595 N N . ILE A 1 328 ? -16.984 15.375 -3.422 1 95.81 328 ILE A N 1
ATOM 2596 C CA . ILE A 1 328 ? -15.727 14.641 -3.473 1 95.81 328 ILE A CA 1
ATOM 2597 C C . ILE A 1 328 ? -15.445 14.008 -2.113 1 95.81 328 ILE A C 1
ATOM 2599 O O . ILE A 1 328 ? -15.492 14.688 -1.084 1 95.81 328 ILE A O 1
ATOM 2603 N N . ILE A 1 329 ? -15.195 12.719 -2.139 1 96.62 329 ILE A N 1
ATOM 2604 C CA . ILE A 1 329 ? -14.859 12.008 -0.911 1 96.62 329 ILE A CA 1
ATOM 2605 C C . ILE A 1 329 ? -13.359 11.711 -0.884 1 96.62 329 ILE A C 1
ATOM 2607 O O . ILE A 1 329 ? -12.859 10.945 -1.713 1 96.62 329 ILE A O 1
ATOM 2611 N N . TYR A 1 330 ? -12.656 12.312 0.069 1 95 330 TYR A N 1
ATOM 2612 C CA . TYR A 1 330 ? -11.227 12.07 0.278 1 95 330 TYR A CA 1
ATOM 2613 C C . TYR A 1 330 ? -11.008 11.055 1.391 1 95 330 TYR A C 1
ATOM 2615 O O . TYR A 1 330 ? -11.852 10.898 2.279 1 95 330 TYR A O 1
ATOM 2623 N N . GLY A 1 331 ? -9.859 10.336 1.263 1 93.25 331 GLY A N 1
ATOM 2624 C CA . GLY A 1 331 ? -9.383 9.562 2.4 1 93.25 331 GLY A CA 1
ATOM 2625 C C . GLY A 1 331 ? -8.703 10.414 3.459 1 93.25 331 GLY A C 1
ATOM 2626 O O . GLY A 1 331 ? -8.562 11.625 3.291 1 93.25 331 GLY A O 1
ATOM 2627 N N . PRO A 1 332 ? -8.289 9.789 4.469 1 91.75 332 PRO A N 1
ATOM 2628 C CA . PRO A 1 332 ? -7.805 10.531 5.637 1 91.75 332 PRO A CA 1
ATOM 2629 C C . PRO A 1 332 ? -6.332 10.914 5.52 1 91.75 332 PRO A C 1
ATOM 2631 O O . PRO A 1 332 ? -5.828 11.695 6.328 1 91.75 332 PRO A O 1
ATOM 2634 N N . SER A 1 333 ? -5.598 10.43 4.539 1 89.12 333 SER A N 1
ATOM 2635 C CA . SER A 1 333 ? -4.152 10.625 4.5 1 89.12 333 SER A CA 1
ATOM 2636 C C . SER A 1 333 ? -3.797 12.023 4.012 1 89.12 333 SER A C 1
ATOM 2638 O O . SER A 1 333 ? -4.66 12.758 3.521 1 89.12 333 SER A O 1
ATOM 2640 N N . CYS A 1 334 ? -2.529 12.383 4.152 1 88.69 334 CYS A N 1
ATOM 2641 C CA . CYS A 1 334 ? -2.029 13.688 3.725 1 88.69 334 CYS A CA 1
ATOM 2642 C C . CYS A 1 334 ? -1.632 13.656 2.254 1 88.69 334 CYS A C 1
ATOM 2644 O O . CYS A 1 334 ? -0.962 14.57 1.77 1 88.69 334 CYS A O 1
ATOM 2646 N N . ASN A 1 335 ? -2.037 12.594 1.595 1 88.06 335 ASN A N 1
ATOM 2647 C CA . ASN A 1 335 ? -1.821 12.508 0.154 1 88.06 335 ASN A CA 1
ATOM 2648 C C . ASN A 1 335 ? -2.922 13.227 -0.622 1 88.06 335 ASN A C 1
ATOM 2650 O O . ASN A 1 335 ? -4.094 12.867 -0.52 1 88.06 335 ASN A O 1
ATOM 2654 N N . GLY A 1 336 ? -2.518 14.188 -1.375 1 87.38 336 GLY A N 1
ATOM 2655 C CA . GLY A 1 336 ? -3.473 14.992 -2.125 1 87.38 336 GLY A CA 1
ATOM 2656 C C . GLY A 1 336 ? -4.285 14.18 -3.117 1 87.38 336 GLY A C 1
ATOM 2657 O O . GLY A 1 336 ? -5.359 14.609 -3.543 1 87.38 336 GLY A O 1
ATOM 2658 N N . SER A 1 337 ? -3.803 13.023 -3.445 1 86.31 337 SER A N 1
ATOM 2659 C CA . SER A 1 337 ? -4.473 12.18 -4.426 1 86.31 337 SER A CA 1
ATOM 2660 C C . SER A 1 337 ? -5.398 11.172 -3.75 1 86.31 337 SER A C 1
ATOM 2662 O O . SER A 1 337 ? -6.027 10.352 -4.422 1 86.31 337 SER A O 1
ATOM 2664 N N . ASP A 1 338 ? -5.492 11.242 -2.498 1 90.56 338 ASP A N 1
ATOM 2665 C CA . ASP A 1 338 ? -6.297 10.281 -1.748 1 90.56 338 ASP A CA 1
ATOM 2666 C C . ASP A 1 338 ? -7.785 10.57 -1.908 1 90.56 338 ASP A C 1
ATOM 2668 O O . ASP A 1 338 ? -8.461 10.938 -0.943 1 90.56 338 ASP A O 1
ATOM 2672 N N . LYS A 1 339 ? -8.312 10.406 -3.133 1 91.88 339 LYS A N 1
ATOM 2673 C CA . LYS A 1 339 ? -9.711 10.57 -3.521 1 91.88 339 LYS A CA 1
ATOM 2674 C C . LYS A 1 339 ? -10.359 9.227 -3.826 1 91.88 339 LYS A C 1
ATOM 2676 O O . LYS A 1 339 ? -9.867 8.469 -4.668 1 91.88 339 LYS A O 1
ATOM 2681 N N . VAL A 1 340 ? -11.5 8.992 -3.184 1 92.5 340 VAL A N 1
ATOM 2682 C CA . VAL A 1 340 ? -12.023 7.633 -3.316 1 92.5 340 VAL A CA 1
ATOM 2683 C C . VAL A 1 340 ? -13.312 7.652 -4.133 1 92.5 340 VAL A C 1
ATOM 2685 O O . VAL A 1 340 ? -13.719 6.633 -4.695 1 92.5 340 VAL A O 1
ATOM 2688 N N . ALA A 1 341 ? -13.992 8.828 -4.176 1 94.31 341 ALA A N 1
ATOM 2689 C CA . ALA A 1 341 ? -15.242 8.891 -4.934 1 94.31 341 ALA A CA 1
ATOM 2690 C C . ALA A 1 341 ? -15.57 10.328 -5.324 1 94.31 341 ALA A C 1
ATOM 2692 O O . ALA A 1 341 ? -15.188 11.273 -4.625 1 94.31 341 ALA A O 1
ATOM 2693 N N . THR A 1 342 ? -16.156 10.523 -6.398 1 93.69 342 THR A N 1
ATOM 2694 C CA . THR A 1 342 ? -16.812 11.742 -6.852 1 93.69 342 THR A CA 1
ATOM 2695 C C . THR A 1 342 ? -18.219 11.453 -7.355 1 93.69 342 THR A C 1
ATOM 2697 O O . THR A 1 342 ? -18.406 10.719 -8.328 1 93.69 342 THR A O 1
ATOM 2700 N N . GLN A 1 343 ? -19.203 12 -6.637 1 94.75 343 GLN A N 1
ATOM 2701 C CA . GLN A 1 343 ? -20.578 11.719 -7.023 1 94.75 343 GLN A CA 1
ATOM 2702 C C . GLN A 1 343 ? -21.547 12.719 -6.402 1 94.75 343 GLN A C 1
ATOM 2704 O O . GLN A 1 343 ? -21.141 13.547 -5.582 1 94.75 343 GLN A O 1
ATOM 2709 N N . GLU A 1 344 ? -22.781 12.633 -6.902 1 95.5 344 GLU A N 1
ATOM 2710 C CA . GLU A 1 344 ? -23.828 13.453 -6.305 1 95.5 344 GLU A CA 1
ATOM 2711 C C . GLU A 1 344 ? -24.359 12.82 -5.023 1 95.5 344 GLU A C 1
ATOM 2713 O O . GLU A 1 344 ? -24.797 11.664 -5.035 1 95.5 344 GLU A O 1
ATOM 2718 N N . LEU A 1 345 ? -24.297 13.578 -3.949 1 97 345 LEU A N 1
ATOM 2719 C CA . LEU A 1 345 ? -24.766 13.125 -2.645 1 97 345 LEU A CA 1
ATOM 2720 C C . LEU A 1 345 ? -25.547 14.227 -1.938 1 97 345 LEU A C 1
ATOM 2722 O O . LEU A 1 345 ? -25.422 15.406 -2.271 1 97 345 LEU A O 1
ATOM 2726 N N . PRO A 1 346 ? -26.453 13.789 -1 1 97.25 346 PRO A N 1
ATOM 2727 C CA . PRO A 1 346 ? -27 14.836 -0.14 1 97.25 346 PRO A CA 1
ATOM 2728 C C . PRO A 1 346 ? -25.938 15.516 0.724 1 97.25 346 PRO A C 1
ATOM 2730 O O . PRO A 1 346 ? -24.844 14.977 0.895 1 97.25 346 PRO A O 1
ATOM 2733 N N . GLU A 1 347 ? -26.266 16.719 1.104 1 97.12 347 GLU A N 1
ATOM 2734 C CA . GLU A 1 347 ? -25.328 17.344 2.037 1 97.12 347 GLU A CA 1
ATOM 2735 C C . GLU A 1 347 ? -25.25 16.547 3.34 1 97.12 347 GLU A C 1
ATOM 2737 O O . GLU A 1 347 ? -26.266 16.25 3.959 1 97.12 347 GLU A O 1
ATOM 2742 N N . MET A 1 348 ? -24.016 16.234 3.711 1 97.88 348 MET A N 1
ATOM 2743 C CA . MET A 1 348 ? -23.797 15.383 4.871 1 97.88 348 MET A CA 1
ATOM 2744 C C . MET A 1 348 ? -23.094 16.156 5.984 1 97.88 348 MET A C 1
ATOM 2746 O O . MET A 1 348 ? -22.469 17.188 5.734 1 97.88 348 MET A O 1
ATOM 2750 N N . GLU A 1 349 ? -23.281 15.641 7.141 1 96.94 349 GLU A N 1
ATOM 2751 C CA . GLU A 1 349 ? -22.672 16.219 8.32 1 96.94 349 GLU A CA 1
ATOM 2752 C C . GLU A 1 349 ? -21.656 15.258 8.953 1 96.94 349 GLU A C 1
ATOM 2754 O O . GLU A 1 349 ? -22.047 14.227 9.5 1 96.94 349 GLU A O 1
ATOM 2759 N N . PRO A 1 350 ? -20.359 15.633 8.922 1 97.25 350 PRO A N 1
ATOM 2760 C CA . PRO A 1 350 ? -19.375 14.797 9.609 1 97.25 350 PRO A CA 1
ATOM 2761 C C . PRO A 1 350 ? -19.703 14.586 11.086 1 97.25 350 PRO A C 1
ATOM 2763 O O . PRO A 1 350 ? -20.156 15.516 11.758 1 97.25 350 PRO A O 1
ATOM 2766 N N . GLY A 1 351 ? -19.406 13.398 11.602 1 95.38 351 GLY A N 1
ATOM 2767 C CA . GLY A 1 351 ? -19.75 13.055 12.977 1 95.38 351 GLY A CA 1
ATOM 2768 C C . GLY A 1 351 ? -21.141 12.445 13.109 1 95.38 351 GLY A C 1
ATOM 2769 O O . GLY A 1 351 ? -21.438 11.789 14.109 1 95.38 351 GLY A O 1
ATOM 2770 N N . LYS A 1 352 ? -21.938 12.633 12.055 1 96.38 352 LYS A N 1
ATOM 2771 C CA . LYS A 1 352 ? -23.312 12.133 12.117 1 96.38 352 LYS A CA 1
ATOM 2772 C C . LYS A 1 352 ? -23.609 11.195 10.953 1 96.38 352 LYS A C 1
ATOM 2774 O O . LYS A 1 352 ? -24.219 10.141 11.133 1 96.38 352 LYS A O 1
ATOM 2779 N N . ASP A 1 353 ? -23.234 11.57 9.812 1 97.75 353 ASP A N 1
ATOM 2780 C CA . ASP A 1 353 ? -23.562 10.797 8.617 1 97.75 353 ASP A CA 1
ATOM 2781 C C . ASP A 1 353 ? -22.438 9.82 8.273 1 97.75 353 ASP A C 1
ATOM 2783 O O . ASP A 1 353 ? -21.281 10.047 8.617 1 97.75 353 ASP A O 1
ATOM 2787 N N . TRP A 1 354 ? -22.812 8.734 7.641 1 97.44 354 TRP A N 1
ATOM 2788 C CA . TRP A 1 354 ? -21.906 7.645 7.285 1 97.44 354 TRP A CA 1
ATOM 2789 C C . TRP A 1 354 ? -22.094 7.23 5.828 1 97.44 354 TRP A C 1
ATOM 2791 O O . TRP A 1 354 ? -23.172 7.398 5.266 1 97.44 354 TRP A O 1
ATOM 2801 N N . LEU A 1 355 ? -21.031 6.727 5.266 1 97.12 355 LEU A N 1
ATOM 2802 C CA . LEU A 1 355 ? -21.047 6.234 3.895 1 97.12 355 LEU A CA 1
ATOM 2803 C C . LEU A 1 355 ? -20.969 4.711 3.865 1 97.12 355 LEU A C 1
ATOM 2805 O O . LEU A 1 355 ? -20.219 4.109 4.637 1 97.12 355 LEU A O 1
ATOM 2809 N N . LEU A 1 356 ? -21.734 4.129 2.998 1 96.75 356 LEU A N 1
ATOM 2810 C CA . LEU A 1 356 ? -21.641 2.703 2.697 1 96.75 356 LEU A CA 1
ATOM 2811 C C . LEU A 1 356 ? -21.094 2.48 1.292 1 96.75 356 LEU A C 1
ATOM 2813 O O . LEU A 1 356 ? -21.609 3.031 0.321 1 96.75 356 LEU A O 1
ATOM 2817 N N . PHE A 1 357 ? -19.984 1.788 1.222 1 94.88 357 PHE A N 1
ATOM 2818 C CA . PHE A 1 357 ? -19.406 1.297 -0.029 1 94.88 357 PHE A CA 1
ATOM 2819 C C . PHE A 1 357 ? -19.703 -0.187 -0.212 1 94.88 357 PHE A C 1
ATOM 2821 O O . PHE A 1 357 ? -19.125 -1.03 0.471 1 94.88 357 PHE A O 1
ATOM 2828 N N . PRO A 1 358 ? -20.516 -0.524 -1.194 1 94.25 358 PRO A N 1
ATOM 2829 C CA . PRO A 1 358 ? -20.859 -1.937 -1.362 1 94.25 358 PRO A CA 1
ATOM 2830 C C . PRO A 1 358 ? -19.797 -2.717 -2.141 1 94.25 358 PRO A C 1
ATOM 2832 O O . PRO A 1 358 ? -19.047 -2.131 -2.916 1 94.25 358 PRO A O 1
ATOM 2835 N N . ASN A 1 359 ? -19.719 -4.008 -1.873 1 92.69 359 ASN A N 1
ATOM 2836 C CA . ASN A 1 359 ? -18.922 -4.949 -2.652 1 92.69 359 ASN A CA 1
ATOM 2837 C C . ASN A 1 359 ? -17.438 -4.57 -2.65 1 92.69 359 ASN A C 1
ATOM 2839 O O . ASN A 1 359 ? -16.828 -4.441 -3.711 1 92.69 359 ASN A O 1
ATOM 2843 N N . MET A 1 360 ? -16.891 -4.461 -1.458 1 92.25 360 MET A N 1
ATOM 2844 C CA . MET A 1 360 ? -15.516 -4.02 -1.263 1 92.25 360 MET A CA 1
ATOM 2845 C C . MET A 1 360 ? -14.625 -5.195 -0.877 1 92.25 360 MET A C 1
ATOM 2847 O O . MET A 1 360 ? -13.586 -5.004 -0.235 1 92.25 360 MET A O 1
ATOM 2851 N N . GLY A 1 361 ? -14.938 -6.324 -1.331 1 92.25 361 GLY A N 1
ATOM 2852 C CA . GLY A 1 361 ? -14.211 -7.484 -0.837 1 92.25 361 GLY A CA 1
ATOM 2853 C C . GLY A 1 361 ? -12.984 -7.816 -1.662 1 92.25 361 GLY A C 1
ATOM 2854 O O . GLY A 1 361 ? -12.094 -8.539 -1.201 1 92.25 361 GLY A O 1
ATOM 2855 N N . ALA A 1 362 ? -12.906 -7.371 -2.854 1 92.75 362 ALA A N 1
ATOM 2856 C CA . ALA A 1 362 ? -11.836 -7.789 -3.752 1 92.75 362 ALA A CA 1
ATOM 2857 C C . ALA A 1 362 ? -10.734 -6.738 -3.82 1 92.75 362 ALA A C 1
ATOM 2859 O O . ALA A 1 362 ? -10.969 -5.609 -4.258 1 92.75 362 ALA A O 1
ATOM 2860 N N . TYR A 1 363 ? -9.469 -7.141 -3.391 1 90.19 363 TYR A N 1
ATOM 2861 C CA . TYR A 1 363 ? -8.25 -6.352 -3.52 1 90.19 363 TYR A CA 1
ATOM 2862 C C . TYR A 1 363 ? -8.375 -5.027 -2.775 1 90.19 363 TYR A C 1
ATOM 2864 O O . TYR A 1 363 ? -7.934 -3.986 -3.268 1 90.19 363 TYR A O 1
ATOM 2872 N N . THR A 1 364 ? -9.078 -5.062 -1.687 1 89.5 364 THR A N 1
ATOM 2873 C CA . THR A 1 364 ? -9.203 -3.9 -0.814 1 89.5 364 THR A CA 1
ATOM 2874 C C . THR A 1 364 ? -8.398 -4.094 0.466 1 89.5 364 THR A C 1
ATOM 2876 O O . THR A 1 364 ? -7.254 -3.646 0.556 1 89.5 364 THR A O 1
ATOM 2879 N N . ILE A 1 365 ? -8.852 -5.082 1.253 1 81.62 365 ILE A N 1
ATOM 2880 C CA . ILE A 1 365 ? -8.172 -5.379 2.51 1 81.62 365 ILE A CA 1
ATOM 2881 C C . ILE A 1 365 ? -6.738 -5.824 2.229 1 81.62 365 ILE A C 1
ATOM 2883 O O . ILE A 1 365 ? -5.82 -5.504 2.988 1 81.62 365 ILE A O 1
ATOM 2887 N N . SER A 1 366 ? -6.547 -6.473 1.181 1 85.19 366 SER A N 1
ATOM 2888 C CA . SER A 1 366 ? -5.262 -7.09 0.866 1 85.19 366 SER A CA 1
ATOM 2889 C C . SER A 1 366 ? -4.242 -6.047 0.413 1 85.19 366 SER A C 1
ATOM 2891 O O . SER A 1 366 ? -3.041 -6.316 0.392 1 85.19 366 SER A O 1
ATOM 2893 N N . MET A 1 367 ? -4.652 -4.871 0.09 1 82.81 367 MET A N 1
ATOM 2894 C CA . MET A 1 367 ? -3.752 -3.863 -0.464 1 82.81 367 MET A CA 1
ATOM 2895 C C . MET A 1 367 ? -3.564 -2.707 0.511 1 82.81 367 MET A C 1
ATOM 2897 O O . MET A 1 367 ? -2.885 -1.729 0.197 1 82.81 367 MET A O 1
ATOM 2901 N N . ALA A 1 368 ? -4.129 -2.756 1.614 1 80.81 368 ALA A N 1
ATOM 2902 C CA . ALA A 1 368 ? -4.094 -1.666 2.586 1 80.81 368 ALA A CA 1
ATOM 2903 C C . ALA A 1 368 ? -2.699 -1.503 3.18 1 80.81 368 ALA A C 1
ATOM 2905 O O . ALA A 1 368 ? -1.997 -2.49 3.412 1 80.81 368 ALA A O 1
ATOM 2906 N N . THR A 1 369 ? -2.291 -0.238 3.406 1 77 369 THR A N 1
ATOM 2907 C CA . THR A 1 369 ? -1.034 0.123 4.051 1 77 369 THR A CA 1
ATOM 2908 C C . THR A 1 369 ? -1.291 0.851 5.367 1 77 369 THR A C 1
ATOM 2910 O O . THR A 1 369 ? -2.436 1.172 5.691 1 77 369 THR A O 1
ATOM 2913 N N . ASN A 1 370 ? -0.188 1.083 6.105 1 71.5 370 ASN A N 1
ATOM 2914 C CA . ASN A 1 370 ? -0.257 1.915 7.305 1 71.5 370 ASN A CA 1
ATOM 2915 C C . ASN A 1 370 ? 0.291 3.316 7.047 1 71.5 370 ASN A C 1
ATOM 2917 O O . ASN A 1 370 ? 0.784 3.973 7.961 1 71.5 370 ASN A O 1
ATOM 2921 N N . PHE A 1 371 ? 0.162 3.725 5.895 1 72.69 371 PHE A N 1
ATOM 2922 C CA . PHE A 1 371 ? 0.672 5.047 5.547 1 72.69 371 PHE A CA 1
ATOM 2923 C C . PHE A 1 371 ? 0.057 6.113 6.441 1 72.69 371 PHE A C 1
ATOM 2925 O O . PHE A 1 371 ? -1.136 6.062 6.75 1 72.69 371 PHE A O 1
ATOM 2932 N N . ASN A 1 372 ? 0.816 7.09 6.883 1 75.81 372 ASN A N 1
ATOM 2933 C CA . ASN A 1 372 ? 0.456 8.172 7.789 1 75.81 372 ASN A CA 1
ATOM 2934 C C . ASN A 1 372 ? 0.06 7.648 9.164 1 75.81 372 ASN A C 1
ATOM 2936 O O . ASN A 1 372 ? -0.515 8.383 9.977 1 75.81 372 ASN A O 1
ATOM 2940 N N . GLY A 1 373 ? 0.337 6.395 9.391 1 71.19 373 GLY A N 1
ATOM 2941 C CA . GLY A 1 373 ? 0.056 5.836 10.703 1 71.19 373 GLY A CA 1
ATOM 2942 C C . GLY A 1 373 ? -1.394 5.422 10.883 1 71.19 373 GLY A C 1
ATOM 2943 O O . GLY A 1 373 ? -1.827 5.113 11.992 1 71.19 373 GLY A O 1
ATOM 2944 N N . PHE A 1 374 ? -2.078 5.602 9.875 1 68.31 374 PHE A N 1
ATOM 2945 C CA . PHE A 1 374 ? -3.461 5.156 9.969 1 68.31 374 PHE A CA 1
ATOM 2946 C C . PHE A 1 374 ? -3.539 3.635 9.977 1 68.31 374 PHE A C 1
ATOM 2948 O O . PHE A 1 374 ? -2.746 2.963 9.312 1 68.31 374 PHE A O 1
ATOM 2955 N N . GLU A 1 375 ? -4.273 3.16 10.945 1 57.78 375 GLU A N 1
ATOM 2956 C CA . GLU A 1 375 ? -4.332 1.713 11.125 1 57.78 375 GLU A CA 1
ATOM 2957 C C . GLU A 1 375 ? -4.918 1.028 9.891 1 57.78 375 GLU A C 1
ATOM 2959 O O . GLU A 1 375 ? -5.957 1.442 9.375 1 57.78 375 GLU A O 1
ATOM 2964 N N . GLU A 1 376 ? -4.039 0.432 9.148 1 52.69 376 GLU A N 1
ATOM 2965 C CA . GLU A 1 376 ? -4.336 -0.335 7.945 1 52.69 376 GLU A CA 1
ATOM 2966 C C . GLU A 1 376 ? -5.684 -1.04 8.055 1 52.69 376 GLU A C 1
ATOM 2968 O O . GLU A 1 376 ? -6.543 -0.887 7.188 1 52.69 376 GLU A O 1
ATOM 2973 N N . ARG A 1 377 ? -5.664 -2.156 8.727 1 52.5 377 ARG A N 1
ATOM 2974 C CA . ARG A 1 377 ? -6.676 -3.207 8.797 1 52.5 377 ARG A CA 1
ATOM 2975 C C . ARG A 1 377 ? -7.652 -2.949 9.938 1 52.5 377 ARG A C 1
ATOM 2977 O O . ARG A 1 377 ? -8.32 -3.871 10.414 1 52.5 377 ARG A O 1
ATOM 2984 N N . ASN A 1 378 ? -7.641 -1.666 10.398 1 51.09 378 ASN A N 1
ATOM 2985 C CA . ASN A 1 378 ? -8.281 -1.38 11.68 1 51.09 378 ASN A CA 1
ATOM 2986 C C . ASN A 1 378 ? -9.805 -1.425 11.57 1 51.09 378 ASN A C 1
ATOM 2988 O O . ASN A 1 378 ? -10.508 -1.108 12.523 1 51.09 378 ASN A O 1
ATOM 2992 N N . HIS A 1 379 ? -10.219 -1.975 10.453 1 63.56 379 HIS A N 1
ATOM 2993 C CA . HIS A 1 379 ? -11.68 -1.931 10.531 1 63.56 379 HIS A CA 1
ATOM 2994 C C . HIS A 1 379 ? -12.242 -3.232 11.094 1 63.56 379 HIS A C 1
ATOM 2996 O O . HIS A 1 379 ? -11.789 -4.32 10.727 1 63.56 379 HIS A O 1
ATOM 3002 N N . VAL A 1 380 ? -12.977 -3.113 12.172 1 74.06 380 VAL A N 1
ATOM 3003 C CA . VAL A 1 380 ? -13.711 -4.211 12.781 1 74.06 380 VAL A CA 1
ATOM 3004 C C . VAL A 1 380 ? -14.617 -4.875 11.742 1 74.06 380 VAL A C 1
ATOM 3006 O O . VAL A 1 380 ? -15.234 -4.191 10.922 1 74.06 380 VAL A O 1
ATOM 3009 N N . ILE A 1 381 ? -14.539 -6.188 11.719 1 82.44 381 ILE A N 1
ATOM 3010 C CA . ILE A 1 381 ? -15.43 -6.938 10.836 1 82.44 381 ILE A CA 1
ATOM 3011 C C . ILE A 1 381 ? -16.656 -7.387 11.617 1 82.44 381 ILE A C 1
ATOM 3013 O O . ILE A 1 381 ? -16.547 -8.039 12.656 1 82.44 381 ILE A O 1
ATOM 3017 N N . TYR A 1 382 ? -17.828 -6.98 11.133 1 83.19 382 TYR A N 1
ATOM 3018 C CA . TYR A 1 382 ? -19.109 -7.473 11.641 1 83.19 382 TYR A CA 1
ATOM 3019 C C . TYR A 1 382 ? -19.766 -8.422 10.648 1 83.19 382 TYR A C 1
ATOM 3021 O O . TYR A 1 382 ? -19.953 -8.07 9.477 1 83.19 382 TYR A O 1
ATOM 3029 N N . THR A 1 383 ? -20.078 -9.594 11.125 1 85.38 383 THR A N 1
ATOM 3030 C CA . THR A 1 383 ? -20.734 -10.547 10.25 1 85.38 383 THR A CA 1
ATOM 3031 C C . THR A 1 383 ? -22.219 -10.234 10.133 1 85.38 383 THR A C 1
ATOM 3033 O O . THR A 1 383 ? -22.906 -10.047 11.148 1 85.38 383 THR A O 1
ATOM 3036 N N . LEU A 1 384 ? -22.656 -10.156 8.93 1 83.44 384 LEU A N 1
ATOM 3037 C CA . LEU A 1 384 ? -24.094 -9.953 8.688 1 83.44 384 LEU A CA 1
ATOM 3038 C C . LEU A 1 384 ? -24.906 -11.102 9.273 1 83.44 384 LEU A C 1
ATOM 3040 O O . LEU A 1 384 ? -24.625 -12.273 9.008 1 83.44 384 LEU A O 1
ATOM 3044 N N . PRO A 1 385 ? -25.781 -10.688 10.227 1 75 385 PRO A N 1
ATOM 3045 C CA . PRO A 1 385 ? -26.562 -11.758 10.852 1 75 385 PRO A CA 1
ATOM 3046 C C . PRO A 1 385 ? -27.328 -12.602 9.828 1 75 385 PRO A C 1
ATOM 3048 O O . PRO A 1 385 ? -27.828 -12.07 8.836 1 75 385 PRO A O 1
ATOM 3051 N N . LEU A 1 386 ? -26.938 -13.891 9.852 1 64.5 386 LEU A N 1
ATOM 3052 C CA . LEU A 1 386 ? -27.641 -14.82 8.969 1 64.5 386 LEU A CA 1
ATOM 3053 C C . LEU A 1 386 ? -28.922 -15.32 9.617 1 64.5 386 LEU A C 1
ATOM 3055 O O . LEU A 1 386 ? -29.062 -15.273 10.836 1 64.5 386 LEU A O 1
ATOM 3059 N N . LYS A 1 387 ? -29.891 -15.547 8.695 1 55.38 387 LYS A N 1
ATOM 3060 C CA . LYS A 1 387 ? -31 -16.312 9.234 1 55.38 387 LYS A CA 1
ATOM 3061 C C . LYS A 1 387 ? -30.516 -17.609 9.891 1 55.38 387 LYS A C 1
ATOM 3063 O O . LYS A 1 387 ? -31.125 -18.078 10.852 1 55.38 387 LYS A O 1
ATOM 3068 N N . SER A 1 388 ? -29.312 -18.047 9.352 1 49.91 388 SER A N 1
ATOM 3069 C CA . SER A 1 388 ? -28.719 -19.25 9.93 1 49.91 388 SER A CA 1
ATOM 3070 C C . SER A 1 388 ? -27.5 -18.906 10.773 1 49.91 388 SER A C 1
ATOM 3072 O O . SER A 1 388 ? -26.812 -17.922 10.516 1 49.91 388 SER A O 1
ATOM 3074 N N . THR A 1 389 ? -27.375 -19.328 12.086 1 49.44 389 THR A N 1
ATOM 3075 C CA . THR A 1 389 ? -26.469 -19.125 13.203 1 49.44 389 THR A CA 1
ATOM 3076 C C . THR A 1 389 ? -25.062 -19.609 12.859 1 49.44 389 THR A C 1
ATOM 3078 O O . THR A 1 389 ? -24.328 -20.047 13.742 1 49.44 389 THR A O 1
ATOM 3081 N N . LYS A 1 390 ? -24.688 -19.641 11.656 1 56.31 390 LYS A N 1
ATOM 3082 C CA . LYS A 1 390 ? -23.359 -20.203 11.445 1 56.31 390 LYS A CA 1
ATOM 3083 C C . LYS A 1 390 ? -22.281 -19.172 11.75 1 56.31 390 LYS A C 1
ATOM 3085 O O . LYS A 1 390 ? -22.297 -18.062 11.211 1 56.31 390 LYS A O 1
ATOM 3090 N N . ILE A 1 391 ? -21.578 -19.438 12.906 1 61.5 391 ILE A N 1
ATOM 3091 C CA . ILE A 1 391 ? -20.453 -18.609 13.312 1 61.5 391 ILE A CA 1
ATOM 3092 C C . ILE A 1 391 ? -19.156 -19.156 12.727 1 61.5 391 ILE A C 1
ATOM 3094 O O . ILE A 1 391 ? -18.875 -20.359 12.852 1 61.5 391 ILE A O 1
ATOM 3098 N N . ILE A 1 392 ? -18.531 -18.359 11.93 1 68.81 392 ILE A N 1
ATOM 3099 C CA . ILE A 1 392 ? -17.219 -18.766 11.422 1 68.81 392 ILE A CA 1
ATOM 3100 C C . ILE A 1 392 ? -16.156 -18.5 12.484 1 68.81 392 ILE A C 1
ATOM 3102 O O . ILE A 1 392 ? -15.875 -17.344 12.82 1 68.81 392 ILE A O 1
ATOM 3106 N N . GLN A 1 393 ? -15.594 -19.516 13.117 1 68.94 393 GLN A N 1
ATOM 3107 C CA . GLN A 1 393 ? -14.57 -19.391 14.141 1 68.94 393 GLN A CA 1
ATOM 3108 C C . GLN A 1 393 ? -13.172 -19.594 13.555 1 68.94 393 GLN A C 1
ATOM 3110 O O . GLN A 1 393 ? -12.969 -20.484 12.727 1 68.94 393 GLN A O 1
ATOM 3115 N N . ILE A 1 394 ? -12.336 -18.656 13.867 1 68 394 ILE A N 1
ATOM 3116 C CA . ILE A 1 394 ? -10.953 -18.797 13.422 1 68 394 ILE A CA 1
ATOM 3117 C C . ILE A 1 394 ? -10.055 -19.094 14.625 1 68 394 ILE A C 1
ATOM 3119 O O . ILE A 1 394 ? -10.352 -18.688 15.75 1 68 394 ILE A O 1
ATOM 3123 N N . PRO A 1 395 ? -8.938 -19.828 14.391 1 65.19 395 PRO A N 1
ATOM 3124 C CA . PRO A 1 395 ? -7.992 -20.094 15.484 1 65.19 395 PRO A CA 1
ATOM 3125 C C . PRO A 1 395 ? -7.395 -18.812 16.062 1 65.19 395 PRO A C 1
ATOM 3127 O O . PRO A 1 395 ? -7.176 -17.844 15.336 1 65.19 395 PRO A O 1
ATOM 3130 N N . LYS A 1 396 ? -7.191 -18.828 17.344 1 64.56 396 LYS A N 1
ATOM 3131 C CA . LYS A 1 396 ? -6.641 -17.688 18.062 1 64.56 396 LYS A CA 1
ATOM 3132 C C . LYS A 1 396 ? -5.293 -17.266 17.469 1 64.56 396 LYS A C 1
ATOM 3134 O O . LYS A 1 396 ? -4.965 -16.078 17.438 1 64.56 396 LYS A O 1
ATOM 3139 N N . SER A 1 397 ? -4.586 -18.281 17 1 56.5 397 SER A N 1
ATOM 3140 C CA . SER A 1 397 ? -3.23 -18.047 16.516 1 56.5 397 SER A CA 1
ATOM 3141 C C . SER A 1 397 ? -3.236 -17.172 15.266 1 56.5 397 SER A C 1
ATOM 3143 O O . SER A 1 397 ? -2.232 -16.531 14.938 1 56.5 397 SER A O 1
ATOM 3145 N N . ILE A 1 398 ? -4.418 -17.078 14.641 1 54.53 398 ILE A N 1
ATOM 3146 C CA . ILE A 1 398 ? -4.395 -16.312 13.398 1 54.53 398 ILE A CA 1
ATOM 3147 C C . ILE A 1 398 ? -5.316 -15.109 13.508 1 54.53 398 ILE A C 1
ATOM 3149 O O . ILE A 1 398 ? -5.504 -14.367 12.547 1 54.53 398 ILE A O 1
ATOM 3153 N N . GLU A 1 399 ? -5.887 -15 14.656 1 51.97 399 GLU A N 1
ATOM 3154 C CA . GLU A 1 399 ? -6.781 -13.867 14.883 1 51.97 399 GLU A CA 1
ATOM 3155 C C . GLU A 1 399 ? -6.059 -12.539 14.656 1 51.97 399 GLU A C 1
ATOM 3157 O O . GLU A 1 399 ? -6.668 -11.562 14.227 1 51.97 399 GLU A O 1
ATOM 3162 N N . CYS A 1 400 ? -4.699 -12.703 14.938 1 47.66 400 CYS A N 1
ATOM 3163 C CA . CYS A 1 400 ? -3.896 -11.492 14.805 1 47.66 400 CYS A CA 1
ATOM 3164 C C . CYS A 1 400 ? -3.787 -11.07 13.344 1 47.66 400 CYS A C 1
ATOM 3166 O O . CYS A 1 400 ? -3.482 -9.914 13.055 1 47.66 400 CYS A O 1
ATOM 3168 N N . ASN A 1 401 ? -4.121 -12.055 12.523 1 42.62 401 ASN A N 1
ATOM 3169 C CA . ASN A 1 401 ? -4.023 -11.766 11.094 1 42.62 401 ASN A CA 1
ATOM 3170 C C . ASN A 1 401 ? -5.324 -11.195 10.547 1 42.62 401 ASN A C 1
ATOM 3172 O O . ASN A 1 401 ? -5.383 -10.758 9.398 1 42.62 401 ASN A O 1
ATOM 3176 N N . SER A 1 402 ? -6.324 -11.336 11.344 1 40.62 402 SER A N 1
ATOM 3177 C CA . SER A 1 402 ? -7.633 -10.82 10.945 1 40.62 402 SER A CA 1
ATOM 3178 C C . SER A 1 402 ? -7.785 -9.352 11.305 1 40.62 402 SER A C 1
ATOM 3180 O O . SER A 1 402 ? -7.121 -8.859 12.219 1 40.62 402 SER A O 1
ATOM 3182 N N . VAL A 1 403 ? -8.328 -8.68 10.383 1 43.62 403 VAL A N 1
ATOM 3183 C CA . VAL A 1 403 ? -8.852 -7.426 10.906 1 43.62 403 VAL A CA 1
ATOM 3184 C C . VAL A 1 403 ? -9.57 -7.684 12.234 1 43.62 403 VAL A C 1
ATOM 3186 O O . VAL A 1 403 ? -10.219 -8.719 12.406 1 43.62 403 VAL A O 1
ATOM 3189 N N . PRO A 1 404 ? -9.078 -7.16 13.367 1 36.09 404 PRO A N 1
ATOM 3190 C CA . PRO A 1 404 ? -9.789 -7.449 14.609 1 36.09 404 PRO A CA 1
ATOM 3191 C C . PRO A 1 404 ? -11.281 -7.711 14.391 1 36.09 404 PRO A C 1
ATOM 3193 O O . PRO A 1 404 ? -11.938 -6.973 13.656 1 36.09 404 PRO A O 1
ATOM 3196 N N . SER A 1 405 ? -11.555 -8.984 14.133 1 31.58 405 SER A N 1
ATOM 3197 C CA . SER A 1 405 ? -12.945 -9.414 14.125 1 31.58 405 SER A CA 1
ATOM 3198 C C . SER A 1 405 ? -13.625 -9.125 15.461 1 31.58 405 SER A C 1
ATOM 3200 O O . SER A 1 405 ? -13.102 -9.5 16.516 1 31.58 405 SER A O 1
ATOM 3202 N N . LEU A 1 406 ? -14.18 -8.023 15.656 1 30.59 406 LEU A N 1
ATOM 3203 C CA . LEU A 1 406 ? -15.086 -8.07 16.797 1 30.59 406 LEU A CA 1
ATOM 3204 C C . LEU A 1 406 ? -15.914 -9.344 16.797 1 30.59 406 LEU A C 1
ATOM 3206 O O . LEU A 1 406 ? -16.688 -9.586 15.859 1 30.59 406 LEU A O 1
ATOM 3210 N N . ASN A 1 407 ? -15.445 -10.445 17.188 1 25.89 407 ASN A N 1
ATOM 3211 C CA . ASN A 1 407 ? -16.578 -11.312 17.531 1 25.89 407 ASN A CA 1
ATOM 3212 C C . ASN A 1 407 ? -17.828 -10.492 17.844 1 25.89 407 ASN A C 1
ATOM 3214 O O . ASN A 1 407 ? -17.734 -9.305 18.156 1 25.89 407 ASN A O 1
ATOM 3218 N N . GLY A 1 408 ? -19.125 -11.133 18.016 1 25.95 408 GLY A N 1
ATOM 3219 C CA . GLY A 1 408 ? -20.453 -10.68 18.375 1 25.95 408 GLY A CA 1
ATOM 3220 C C . GLY A 1 408 ? -20.422 -9.516 19.344 1 25.95 408 GLY A C 1
ATOM 3221 O O . GLY A 1 408 ? -20.609 -8.359 18.953 1 25.95 408 GLY A O 1
ATOM 3222 N N . ILE A 1 409 ? -20.594 -9.805 20.75 1 23.02 409 ILE A N 1
ATOM 3223 C CA . ILE A 1 409 ? -21.172 -9.008 21.828 1 23.02 409 ILE A CA 1
ATOM 3224 C C . ILE A 1 409 ? -20.172 -7.934 22.266 1 23.02 409 ILE A C 1
ATOM 3226 O O . ILE A 1 409 ? -19.047 -8.25 22.656 1 23.02 409 ILE A O 1
ATOM 3230 N N . PRO A 1 410 ? -20.266 -6.699 21.734 1 25.22 410 PRO A N 1
ATOM 3231 C CA . PRO A 1 410 ? -19.641 -5.617 22.484 1 25.22 410 PRO A CA 1
ATOM 3232 C C . PRO A 1 410 ? -19.344 -6.012 23.938 1 25.22 410 PRO A C 1
ATOM 3234 O O . PRO A 1 410 ? -20.234 -6.461 24.656 1 25.22 410 PRO A O 1
ATOM 3237 N N . HIS A 1 411 ? -18.438 -6.766 24.5 1 22.66 411 HIS A N 1
ATOM 3238 C CA . HIS A 1 411 ? -18.406 -6.582 25.938 1 22.66 411 HIS A CA 1
ATOM 3239 C C . HIS A 1 411 ? -18.078 -5.137 26.297 1 22.66 411 HIS A C 1
ATOM 3241 O O . HIS A 1 411 ? -17.109 -4.566 25.797 1 22.66 411 HIS A O 1
ATOM 3247 N N . TYR A 1 412 ? -19.109 -4.293 26.484 1 22.11 412 TYR A N 1
ATOM 3248 C CA . TYR A 1 412 ? -19.156 -3.061 27.25 1 22.11 412 TYR A CA 1
ATOM 3249 C C . TYR A 1 412 ? -18.078 -3.049 28.328 1 22.11 412 TYR A C 1
ATOM 3251 O O . TYR A 1 412 ? -18.016 -3.945 29.172 1 22.11 412 TYR A O 1
ATOM 3259 N N . ALA A 1 413 ? -16.938 -2.592 28.156 1 18.97 413 ALA A N 1
ATOM 3260 C CA . ALA A 1 413 ? -16.297 -2.16 29.391 1 18.97 413 ALA A CA 1
ATOM 3261 C C . ALA A 1 413 ? -17.141 -1.104 30.109 1 18.97 413 ALA A C 1
ATOM 3263 O O . ALA A 1 413 ? -17.672 -0.192 29.469 1 18.97 413 ALA A O 1
ATOM 3264 N N . MET B 1 1 ? 24.781 8.953 -11.602 1 34.75 1 MET B N 1
ATOM 3265 C CA . MET B 1 1 ? 24.047 8.25 -10.547 1 34.75 1 MET B CA 1
ATOM 3266 C C . MET B 1 1 ? 24.891 8.141 -9.281 1 34.75 1 MET B C 1
ATOM 3268 O O . MET B 1 1 ? 26.031 7.676 -9.32 1 34.75 1 MET B O 1
ATOM 3272 N N . LYS B 1 2 ? 24.766 8.945 -8.367 1 45.88 2 LYS B N 1
ATOM 3273 C CA . LYS B 1 2 ? 25.703 9.016 -7.246 1 45.88 2 LYS B CA 1
ATOM 3274 C C . LYS B 1 2 ? 25.938 7.633 -6.645 1 45.88 2 LYS B C 1
ATOM 3276 O O . LYS B 1 2 ? 24.984 6.934 -6.289 1 45.88 2 LYS B O 1
ATOM 3281 N N . GLN B 1 3 ? 26.969 7.105 -6.895 1 54.72 3 GLN B N 1
ATOM 3282 C CA . GLN B 1 3 ? 27.5 5.832 -6.41 1 54.72 3 GLN B CA 1
ATOM 3283 C C . GLN B 1 3 ? 27.391 5.734 -4.891 1 54.72 3 GLN B C 1
ATOM 3285 O O . GLN B 1 3 ? 27.625 6.711 -4.18 1 54.72 3 GLN B O 1
ATOM 3290 N N . THR B 1 4 ? 26.578 4.727 -4.465 1 65 4 THR B N 1
ATOM 3291 C CA . THR B 1 4 ? 26.562 4.383 -3.047 1 65 4 THR B CA 1
ATOM 3292 C C . THR B 1 4 ? 27.969 4.422 -2.469 1 65 4 THR B C 1
ATOM 3294 O O . THR B 1 4 ? 28.938 4.09 -3.156 1 65 4 THR B O 1
ATOM 3297 N N . SER B 1 5 ? 28.078 4.926 -1.323 1 77.88 5 SER B N 1
ATOM 3298 C CA . SER B 1 5 ? 29.391 5.008 -0.692 1 77.88 5 SER B CA 1
ATOM 3299 C C . SER B 1 5 ? 30.047 3.635 -0.614 1 77.88 5 SER B C 1
ATOM 3301 O O . SER B 1 5 ? 29.375 2.611 -0.567 1 77.88 5 SER B O 1
ATOM 3303 N N . LEU B 1 6 ? 31.328 3.654 -0.769 1 83.25 6 LEU B N 1
ATOM 3304 C CA . LEU B 1 6 ? 32.125 2.439 -0.675 1 83.25 6 LEU B CA 1
ATOM 3305 C C . LEU B 1 6 ? 31.875 1.723 0.646 1 83.25 6 LEU B C 1
ATOM 3307 O O . LEU B 1 6 ? 31.859 0.49 0.695 1 83.25 6 LEU B O 1
ATOM 3311 N N . GLU B 1 7 ? 31.594 2.453 1.621 1 88 7 GLU B N 1
ATOM 3312 C CA . GLU B 1 7 ? 31.375 1.884 2.947 1 88 7 GLU B CA 1
ATOM 3313 C C . GLU B 1 7 ? 30.078 1.074 2.986 1 88 7 GLU B C 1
ATOM 3315 O O . GLU B 1 7 ? 30.031 -0.015 3.562 1 88 7 GLU B O 1
ATOM 3320 N N . VAL B 1 8 ? 29.078 1.573 2.4 1 91.94 8 VAL B N 1
ATOM 3321 C CA . VAL B 1 8 ? 27.781 0.887 2.355 1 91.94 8 VAL B CA 1
ATOM 3322 C C . VAL B 1 8 ? 27.922 -0.419 1.577 1 91.94 8 VAL B C 1
ATOM 3324 O O . VAL B 1 8 ? 27.438 -1.465 2.018 1 91.94 8 VAL B O 1
ATOM 3327 N N . LYS B 1 9 ? 28.625 -0.37 0.509 1 94.19 9 LYS B N 1
ATOM 3328 C CA . LYS B 1 9 ? 28.797 -1.546 -0.337 1 94.19 9 LYS B CA 1
ATOM 3329 C C . LYS B 1 9 ? 29.578 -2.633 0.39 1 94.19 9 LYS B C 1
ATOM 3331 O O . LYS B 1 9 ? 29.203 -3.805 0.372 1 94.19 9 LYS B O 1
ATOM 3336 N N . GLU B 1 10 ? 30.656 -2.203 1.025 1 93.5 10 GLU B N 1
ATOM 3337 C CA . GLU B 1 10 ? 31.5 -3.156 1.751 1 93.5 10 GLU B CA 1
ATOM 3338 C C . GLU B 1 10 ? 30.734 -3.801 2.9 1 93.5 10 GLU B C 1
ATOM 3340 O O . GLU B 1 10 ? 30.844 -5.008 3.131 1 93.5 10 GLU B O 1
ATOM 3345 N N . PHE B 1 11 ? 30.016 -2.99 3.557 1 91.56 11 PHE B N 1
ATOM 3346 C CA . PHE B 1 11 ? 29.219 -3.498 4.66 1 91.56 11 PHE B CA 1
ATOM 3347 C C . PHE B 1 11 ? 28.172 -4.492 4.156 1 91.56 11 PHE B C 1
ATOM 3349 O O . PHE B 1 11 ? 27.984 -5.559 4.746 1 91.56 11 PHE B O 1
ATOM 3356 N N . ALA B 1 12 ? 27.5 -4.168 3.098 1 94 12 ALA B N 1
ATOM 3357 C CA . ALA B 1 12 ? 26.5 -5.051 2.492 1 94 12 ALA B CA 1
ATOM 3358 C C . ALA B 1 12 ? 27.125 -6.391 2.098 1 94 12 ALA B C 1
ATOM 3360 O O . ALA B 1 12 ? 26.547 -7.449 2.367 1 94 12 ALA B O 1
ATOM 3361 N N . LEU B 1 13 ? 28.281 -6.312 1.481 1 95.56 13 LEU B N 1
ATOM 3362 C CA . LEU B 1 13 ? 28.953 -7.52 1.03 1 95.56 13 LEU B CA 1
ATOM 3363 C C . LEU B 1 13 ? 29.312 -8.414 2.211 1 95.56 13 LEU B C 1
ATOM 3365 O O . LEU B 1 13 ? 29.203 -9.641 2.121 1 95.56 13 LEU B O 1
ATOM 3369 N N . ASN B 1 14 ? 29.719 -7.789 3.25 1 93 14 ASN B N 1
ATOM 3370 C CA . ASN B 1 14 ? 30.031 -8.555 4.453 1 93 14 ASN B CA 1
ATOM 3371 C C . ASN B 1 14 ? 28.797 -9.281 4.988 1 93 14 ASN B C 1
ATOM 3373 O O . ASN B 1 14 ? 28.891 -10.445 5.391 1 93 14 ASN B O 1
ATOM 3377 N N . LEU B 1 15 ? 27.688 -8.656 4.996 1 88.5 15 LEU B N 1
ATOM 3378 C CA . LEU B 1 15 ? 26.438 -9.266 5.457 1 88.5 15 LEU B CA 1
ATOM 3379 C C . LEU B 1 15 ? 26.016 -10.398 4.531 1 88.5 15 LEU B C 1
ATOM 3381 O O . LEU B 1 15 ? 25.609 -11.469 4.996 1 88.5 15 LEU B O 1
ATOM 3385 N N . ILE B 1 16 ? 26.125 -10.164 3.252 1 94.44 16 ILE B N 1
ATOM 3386 C CA . ILE B 1 16 ? 25.688 -11.102 2.219 1 94.44 16 ILE B CA 1
ATOM 3387 C C . ILE B 1 16 ? 26.516 -12.383 2.297 1 94.44 16 ILE B C 1
ATOM 3389 O O . ILE B 1 16 ? 26 -13.469 2.025 1 94.44 16 ILE B O 1
ATOM 3393 N N . SER B 1 17 ? 27.797 -12.258 2.662 1 94.19 17 SER B N 1
ATOM 3394 C CA . SER B 1 17 ? 28.719 -13.383 2.66 1 94.19 17 SER B CA 1
ATOM 3395 C C . SER B 1 17 ? 28.234 -14.508 3.576 1 94.19 17 SER B C 1
ATOM 3397 O O . SER B 1 17 ? 28.688 -15.648 3.461 1 94.19 17 SER B O 1
ATOM 3399 N N . GLN B 1 18 ? 27.281 -14.211 4.391 1 90.88 18 GLN B N 1
ATOM 3400 C CA . GLN B 1 18 ? 26.812 -15.203 5.348 1 90.88 18 GLN B CA 1
ATOM 3401 C C . GLN B 1 18 ? 25.609 -15.969 4.793 1 90.88 18 GLN B C 1
ATOM 3403 O O . GLN B 1 18 ? 25.109 -16.906 5.426 1 90.88 18 GLN B O 1
ATOM 3408 N N . PHE B 1 19 ? 25.141 -15.586 3.654 1 91.69 19 PHE B N 1
ATOM 3409 C CA . PHE B 1 19 ? 23.891 -16.141 3.143 1 91.69 19 PHE B CA 1
ATOM 3410 C C . PHE B 1 19 ? 24.172 -17.141 2.025 1 91.69 19 PHE B C 1
ATOM 3412 O O . PHE B 1 19 ? 25.125 -16.984 1.26 1 91.69 19 PHE B O 1
ATOM 3419 N N . GLU B 1 20 ? 23.391 -18.172 2.008 1 94 20 GLU B N 1
ATOM 3420 C CA . GLU B 1 20 ? 23.234 -19.141 0.928 1 94 20 GLU B CA 1
ATOM 3421 C C . GLU B 1 20 ? 21.797 -19.141 0.402 1 94 20 GLU B C 1
ATOM 3423 O O . GLU B 1 20 ? 20.891 -18.625 1.053 1 94 20 GLU B O 1
ATOM 3428 N N . PRO B 1 21 ? 21.578 -19.625 -0.755 1 92.69 21 PRO B N 1
ATOM 3429 C CA . PRO B 1 21 ? 20.219 -19.625 -1.298 1 92.69 21 PRO B CA 1
ATOM 3430 C C . PRO B 1 21 ? 19.188 -20.172 -0.316 1 92.69 21 PRO B C 1
ATOM 3432 O O . PRO B 1 21 ? 18.078 -19.641 -0.213 1 92.69 21 PRO B O 1
ATOM 3435 N N . GLU B 1 22 ? 19.547 -21.078 0.464 1 92.44 22 GLU B N 1
ATOM 3436 C CA . GLU B 1 22 ? 18.625 -21.797 1.325 1 92.44 22 GLU B CA 1
ATOM 3437 C C . GLU B 1 22 ? 18.219 -20.953 2.535 1 92.44 22 GLU B C 1
ATOM 3439 O O . GLU B 1 22 ? 17.203 -21.234 3.18 1 92.44 22 GLU B O 1
ATOM 3444 N N . ASN B 1 23 ? 19.031 -19.922 2.789 1 90.06 23 ASN B N 1
ATOM 3445 C CA . ASN B 1 23 ? 18.734 -19.188 4.004 1 90.06 23 ASN B CA 1
ATOM 3446 C C . ASN B 1 23 ? 18.766 -17.672 3.762 1 90.06 23 ASN B C 1
ATOM 3448 O O . ASN B 1 23 ? 18.625 -16.891 4.699 1 90.06 23 ASN B O 1
ATOM 3452 N N . GLN B 1 24 ? 18.938 -17.297 2.58 1 89 24 GLN B N 1
ATOM 3453 C CA . GLN B 1 24 ? 19.031 -15.867 2.307 1 89 24 GLN B CA 1
ATOM 3454 C C . GLN B 1 24 ? 17.688 -15.18 2.527 1 89 24 GLN B C 1
ATOM 3456 O O . GLN B 1 24 ? 16.641 -15.742 2.205 1 89 24 GLN B O 1
ATOM 3461 N N . PRO B 1 25 ? 17.719 -14.031 3.188 1 88.69 25 PRO B N 1
ATOM 3462 C CA . PRO B 1 25 ? 16.484 -13.234 3.242 1 88.69 25 PRO B CA 1
ATOM 3463 C C . PRO B 1 25 ? 16.109 -12.633 1.89 1 88.69 25 PRO B C 1
ATOM 3465 O O . PRO B 1 25 ? 16.922 -12.672 0.95 1 88.69 25 PRO B O 1
ATOM 3468 N N . LEU B 1 26 ? 14.906 -12.188 1.781 1 90.56 26 LEU B N 1
ATOM 3469 C CA . LEU B 1 26 ? 14.469 -11.523 0.56 1 90.56 26 LEU B CA 1
ATOM 3470 C C . LEU B 1 26 ? 15.195 -10.195 0.379 1 90.56 26 LEU B C 1
ATOM 3472 O O . LEU B 1 26 ? 15.375 -9.727 -0.748 1 90.56 26 LEU B O 1
ATOM 3476 N N . GLY B 1 27 ? 15.602 -9.602 1.428 1 90.25 27 GLY B N 1
ATOM 3477 C CA . GLY B 1 27 ? 16.344 -8.352 1.438 1 90.25 27 GLY B CA 1
ATOM 3478 C C . GLY B 1 27 ? 16.609 -7.82 2.834 1 90.25 27 GLY B C 1
ATOM 3479 O O . GLY B 1 27 ? 16.203 -8.438 3.822 1 90.25 27 GLY B O 1
ATOM 3480 N N . PHE B 1 28 ? 17.312 -6.766 2.91 1 87.62 28 PHE B N 1
ATOM 3481 C CA . PHE B 1 28 ? 17.531 -6.094 4.184 1 87.62 28 PHE B CA 1
ATOM 3482 C C . PHE B 1 28 ? 17.859 -4.621 3.967 1 87.62 28 PHE B C 1
ATOM 3484 O O . PHE B 1 28 ? 18.219 -4.215 2.857 1 87.62 28 PHE B O 1
ATOM 3491 N N . TRP B 1 29 ? 17.688 -3.889 5.086 1 89.38 29 TRP B N 1
ATOM 3492 C CA . TRP B 1 29 ? 17.969 -2.457 5.07 1 89.38 29 TRP B CA 1
ATOM 3493 C C . TRP B 1 29 ? 19.312 -2.156 5.727 1 89.38 29 TRP B C 1
ATOM 3495 O O . TRP B 1 29 ? 19.672 -2.789 6.719 1 89.38 29 TRP B O 1
ATOM 3505 N N . ILE B 1 30 ? 19.969 -1.201 5.156 1 89.19 30 ILE B N 1
ATOM 3506 C CA . ILE B 1 30 ? 21.125 -0.611 5.824 1 89.19 30 ILE B CA 1
ATOM 3507 C C . ILE B 1 30 ? 20.781 0.792 6.312 1 89.19 30 ILE B C 1
ATOM 3509 O O . ILE B 1 30 ? 20.375 1.652 5.523 1 89.19 30 ILE B O 1
ATOM 3513 N N . PHE B 1 31 ? 20.859 0.997 7.582 1 88.94 31 PHE B N 1
ATOM 3514 C CA . PHE B 1 31 ? 20.609 2.295 8.195 1 88.94 31 PHE B CA 1
ATOM 3515 C C . PHE B 1 31 ? 21.891 3.113 8.273 1 88.94 31 PHE B C 1
ATOM 3517 O O . PHE B 1 31 ? 22.828 2.752 8.992 1 88.94 31 PHE B O 1
ATOM 3524 N N . ASP B 1 32 ? 21.938 4.195 7.566 1 90.88 32 ASP B N 1
ATOM 3525 C CA . ASP B 1 32 ? 23.109 5.07 7.465 1 90.88 32 ASP B CA 1
ATOM 3526 C C . ASP B 1 32 ? 22.953 6.285 8.375 1 90.88 32 ASP B C 1
ATOM 3528 O O . ASP B 1 32 ? 22.531 7.352 7.938 1 90.88 32 ASP B O 1
ATOM 3532 N N . THR B 1 33 ? 23.406 6.16 9.602 1 89.62 33 THR B N 1
ATOM 3533 C CA . THR B 1 33 ? 23.234 7.223 10.586 1 89.62 33 THR B CA 1
ATOM 3534 C C . THR B 1 33 ? 24.047 8.453 10.195 1 89.62 33 THR B C 1
ATOM 3536 O O . THR B 1 33 ? 23.641 9.586 10.469 1 89.62 33 THR B O 1
ATOM 3539 N N . GLU B 1 34 ? 25.188 8.25 9.555 1 90.19 34 GLU B N 1
ATOM 3540 C CA . GLU B 1 34 ? 26.016 9.375 9.109 1 90.19 34 GLU B CA 1
ATOM 3541 C C . GLU B 1 34 ? 25.281 10.203 8.055 1 90.19 34 GLU B C 1
ATOM 3543 O O . GLU B 1 34 ? 25.391 11.43 8.031 1 90.19 34 GLU B O 1
ATOM 3548 N N . GLY B 1 35 ? 24.656 9.477 7.203 1 90.69 35 GLY B N 1
ATOM 3549 C CA . GLY B 1 35 ? 23.844 10.18 6.215 1 90.69 35 GLY B CA 1
ATOM 3550 C C . GLY B 1 35 ? 22.797 11.086 6.84 1 90.69 35 GLY B C 1
ATOM 3551 O O . GLY B 1 35 ? 22.594 12.211 6.371 1 90.69 35 GLY B O 1
ATOM 3552 N N . VAL B 1 36 ? 22.219 10.695 7.887 1 93.38 36 VAL B N 1
ATOM 3553 C CA . VAL B 1 36 ? 21.203 11.469 8.594 1 93.38 36 VAL B CA 1
ATOM 3554 C C . VAL B 1 36 ? 21.844 12.688 9.25 1 93.38 36 VAL B C 1
ATOM 3556 O O . VAL B 1 36 ? 21.344 13.805 9.117 1 93.38 36 VAL B O 1
ATOM 3559 N N . GLU B 1 37 ? 22.938 12.477 9.906 1 93.69 37 GLU B N 1
ATOM 3560 C CA . GLU B 1 37 ? 23.641 13.555 10.594 1 93.69 37 GLU B CA 1
ATOM 3561 C C . GLU B 1 37 ? 24.078 14.641 9.609 1 93.69 37 GLU B C 1
ATOM 3563 O O . GLU B 1 37 ? 23.938 15.828 9.891 1 93.69 37 GLU B O 1
ATOM 3568 N N . LYS B 1 38 ? 24.562 14.18 8.508 1 92.81 38 LYS B N 1
ATOM 3569 C CA . LYS B 1 38 ? 25.031 15.125 7.496 1 92.81 38 LYS B CA 1
ATOM 3570 C C . LYS B 1 38 ? 23.875 15.961 6.957 1 92.81 38 LYS B C 1
ATOM 3572 O O . LYS B 1 38 ? 24.031 17.156 6.684 1 92.81 38 LYS B O 1
ATOM 3577 N N . ALA B 1 39 ? 22.766 15.352 6.797 1 95.38 39 ALA B N 1
ATOM 3578 C CA . ALA B 1 39 ? 21.594 16.078 6.305 1 95.38 39 ALA B CA 1
ATOM 3579 C C . ALA B 1 39 ? 21.156 17.156 7.293 1 95.38 39 ALA B C 1
ATOM 3581 O O . ALA B 1 39 ? 20.875 18.281 6.902 1 95.38 39 ALA B O 1
ATOM 3582 N N . VAL B 1 40 ? 21.125 16.844 8.555 1 97.31 40 VAL B N 1
ATOM 3583 C CA . VAL B 1 40 ? 20.719 17.781 9.594 1 97.31 40 VAL B CA 1
ATOM 3584 C C . VAL B 1 40 ? 21.734 18.922 9.68 1 97.31 40 VAL B C 1
ATOM 3586 O O . VAL B 1 40 ? 21.344 20.094 9.766 1 97.31 40 VAL B O 1
ATOM 3589 N N . GLU B 1 41 ? 22.969 18.578 9.602 1 96.94 41 GLU B N 1
ATOM 3590 C CA . GLU B 1 41 ? 24.016 19.578 9.656 1 96.94 41 GLU B CA 1
ATOM 3591 C C . GLU B 1 41 ? 23.922 20.547 8.469 1 96.94 41 GLU B C 1
ATOM 3593 O O . GLU B 1 41 ? 24.062 21.75 8.633 1 96.94 41 GLU B O 1
ATOM 3598 N N . ARG B 1 42 ? 23.75 19.953 7.352 1 96.75 42 ARG B N 1
ATOM 3599 C CA . ARG B 1 42 ? 23.609 20.766 6.145 1 96.75 42 ARG B CA 1
ATOM 3600 C C . ARG B 1 42 ? 22.422 21.719 6.262 1 96.75 42 ARG B C 1
ATOM 3602 O O . ARG B 1 42 ? 22.516 22.891 5.867 1 96.75 42 ARG B O 1
ATOM 3609 N N . TRP B 1 43 ? 21.344 21.312 6.844 1 97.94 43 TRP B N 1
ATOM 3610 C CA . TRP B 1 43 ? 20.172 22.141 7.055 1 97.94 43 TRP B CA 1
ATOM 3611 C C . TRP B 1 43 ? 20.484 23.297 7.992 1 97.94 43 TRP B C 1
ATOM 3613 O O . TRP B 1 43 ? 20.25 24.469 7.652 1 97.94 43 TRP B O 1
ATOM 3623 N N . LYS B 1 44 ? 21.062 22.984 9.102 1 97.75 44 LYS B N 1
ATOM 3624 C CA . LYS B 1 44 ? 21.328 23.984 10.133 1 97.75 44 LYS B CA 1
ATOM 3625 C C . LYS B 1 44 ? 22.312 25.031 9.641 1 97.75 44 LYS B C 1
ATOM 3627 O O . LYS B 1 44 ? 22.219 26.203 10.008 1 97.75 44 LYS B O 1
ATOM 3632 N N . LYS B 1 45 ? 23.203 24.562 8.828 1 97.81 45 LYS B N 1
ATOM 3633 C CA . LYS B 1 45 ? 24.203 25.469 8.289 1 97.81 45 LYS B CA 1
ATOM 3634 C C . LYS B 1 45 ? 23.578 26.453 7.293 1 97.81 45 LYS B C 1
ATOM 3636 O O . LYS B 1 45 ? 23.922 27.641 7.293 1 97.81 45 LYS B O 1
ATOM 3641 N N . ASN B 1 46 ? 22.703 25.984 6.504 1 97.44 46 ASN B N 1
ATOM 3642 C CA . ASN B 1 46 ? 22.234 26.781 5.375 1 97.44 46 ASN B CA 1
ATOM 3643 C C . ASN B 1 46 ? 20.906 27.469 5.684 1 97.44 46 ASN B C 1
ATOM 3645 O O . ASN B 1 46 ? 20.562 28.484 5.066 1 97.44 46 ASN B O 1
ATOM 3649 N N . MET B 1 47 ? 20.172 27 6.613 1 97.62 47 MET B N 1
ATOM 3650 C CA . MET B 1 47 ? 18.859 27.547 6.953 1 97.62 47 MET B CA 1
ATOM 3651 C C . MET B 1 47 ? 18.641 27.547 8.461 1 97.62 47 MET B C 1
ATOM 3653 O O . MET B 1 47 ? 17.719 26.906 8.961 1 97.62 47 MET B O 1
ATOM 3657 N N . PRO B 1 48 ? 19.422 28.266 9.156 1 97.69 48 PRO B N 1
ATOM 3658 C CA . PRO B 1 48 ? 19.406 28.234 10.617 1 97.69 48 PRO B CA 1
ATOM 3659 C C . PRO B 1 48 ? 18.156 28.844 11.211 1 97.69 48 PRO B C 1
ATOM 3661 O O . PRO B 1 48 ? 17.797 28.562 12.359 1 97.69 48 PRO B O 1
ATOM 3664 N N . THR B 1 49 ? 17.438 29.656 10.445 1 98.06 49 THR B N 1
ATOM 3665 C CA . THR B 1 49 ? 16.266 30.359 10.977 1 98.06 49 THR B CA 1
ATOM 3666 C C . THR B 1 49 ? 15.062 29.422 11.055 1 98.06 49 THR B C 1
ATOM 3668 O O . THR B 1 49 ? 14.102 29.703 11.766 1 98.06 49 THR B O 1
ATOM 3671 N N . VAL B 1 50 ? 15.125 28.391 10.344 1 98.56 50 VAL B N 1
ATOM 3672 C CA . VAL B 1 50 ? 13.977 27.484 10.242 1 98.56 50 VAL B CA 1
ATOM 3673 C C . VAL B 1 50 ? 14.305 26.172 10.93 1 98.56 50 VAL B C 1
ATOM 3675 O O . VAL B 1 50 ? 15.211 25.438 10.508 1 98.56 50 VAL B O 1
ATOM 3678 N N . ARG B 1 51 ? 13.602 25.844 11.945 1 98.31 51 ARG B N 1
ATOM 3679 C CA . ARG B 1 51 ? 13.789 24.562 12.609 1 98.31 51 ARG B CA 1
ATOM 3680 C C . ARG B 1 51 ? 13.164 23.438 11.805 1 98.31 51 ARG B C 1
ATOM 3682 O O . ARG B 1 51 ? 11.984 23.5 11.445 1 98.31 51 ARG B O 1
ATOM 3689 N N . PRO B 1 52 ? 13.922 22.406 11.508 1 98.44 52 PRO B N 1
ATOM 3690 C CA . PRO B 1 52 ? 13.328 21.281 10.797 1 98.44 52 PRO B CA 1
ATOM 3691 C C . PRO B 1 52 ? 12.492 20.375 11.703 1 98.44 52 PRO B C 1
ATOM 3693 O O . PRO B 1 52 ? 12.977 19.922 12.742 1 98.44 52 PRO B O 1
ATOM 3696 N N . CYS B 1 53 ? 11.273 20.156 11.375 1 98.56 53 CYS B N 1
ATOM 3697 C CA . CYS B 1 53 ? 10.383 19.188 11.984 1 98.56 53 CYS B CA 1
ATOM 3698 C C . CYS B 1 53 ? 10.094 18.031 11.016 1 98.56 53 CYS B C 1
ATOM 3700 O O . CYS B 1 53 ? 9.328 18.188 10.07 1 98.56 53 CYS B O 1
ATOM 3702 N N . PHE B 1 54 ? 10.672 16.922 11.32 1 98.12 54 PHE B N 1
ATOM 3703 C CA . PHE B 1 54 ? 10.617 15.789 10.414 1 98.12 54 PHE B CA 1
ATOM 3704 C C . PHE B 1 54 ? 9.18 15.336 10.188 1 98.12 54 PHE B C 1
ATOM 3706 O O . PHE B 1 54 ? 8.445 15.094 11.148 1 98.12 54 PHE B O 1
ATOM 3713 N N . ALA B 1 55 ? 8.789 15.258 8.867 1 97.12 55 ALA B N 1
ATOM 3714 C CA . ALA B 1 55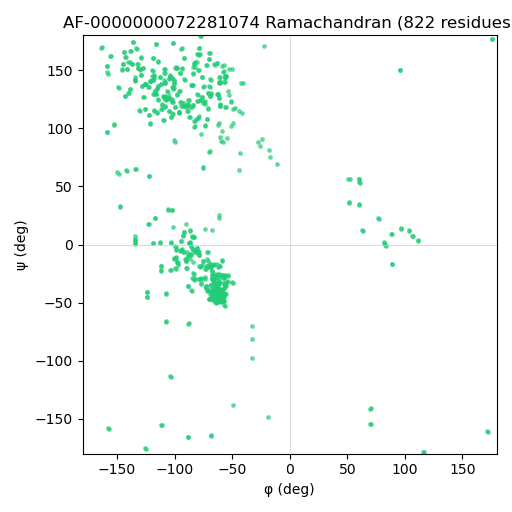 ? 7.5 14.656 8.531 1 97.12 55 ALA B CA 1
ATOM 3715 C C . ALA B 1 55 ? 7.527 13.148 8.727 1 97.12 55 ALA B C 1
ATOM 3717 O O . ALA B 1 55 ? 7.996 12.406 7.859 1 97.12 55 ALA B O 1
ATOM 3718 N N . VAL B 1 56 ? 6.879 12.648 9.719 1 95.19 56 VAL B N 1
ATOM 3719 C CA . VAL B 1 56 ? 7.008 11.258 10.156 1 95.19 56 VAL B CA 1
ATOM 3720 C C . VAL B 1 56 ? 6.43 10.328 9.094 1 95.19 56 VAL B C 1
ATOM 3722 O O . VAL B 1 56 ? 6.93 9.219 8.891 1 95.19 56 VAL B O 1
ATOM 3725 N N . LYS B 1 57 ? 5.48 10.797 8.359 1 90.88 57 LYS B N 1
ATOM 3726 C CA . LYS B 1 57 ? 4.832 9.992 7.332 1 90.88 57 LYS B CA 1
ATOM 3727 C C . LYS B 1 57 ? 5.84 9.508 6.293 1 90.88 57 LYS B C 1
ATOM 3729 O O . LYS B 1 57 ? 5.602 8.516 5.598 1 90.88 57 LYS B O 1
ATOM 3734 N N . CYS B 1 58 ? 6.891 10.227 6.141 1 93.06 58 CYS B N 1
ATOM 3735 C CA . CYS B 1 58 ? 7.902 9.898 5.145 1 93.06 58 CYS B CA 1
ATOM 3736 C C . CYS B 1 58 ? 8.578 8.578 5.473 1 93.06 58 CYS B C 1
ATOM 3738 O O . CYS B 1 58 ? 8.789 7.746 4.586 1 93.06 58 CYS B O 1
ATOM 3740 N N . ASN B 1 59 ? 8.93 8.406 6.641 1 93.12 59 ASN B N 1
ATOM 3741 C CA . ASN B 1 59 ? 9.57 7.207 7.164 1 93.12 59 ASN B CA 1
ATOM 3742 C C . ASN B 1 59 ? 9.414 7.098 8.68 1 93.12 59 ASN B C 1
ATOM 3744 O O . ASN B 1 59 ? 10.234 7.625 9.43 1 93.12 59 ASN B O 1
ATOM 3748 N N . PRO B 1 60 ? 8.453 6.355 9.141 1 90.25 60 PRO B N 1
ATOM 3749 C CA . PRO B 1 60 ? 8.148 6.301 10.57 1 90.25 60 PRO B CA 1
ATOM 3750 C C . PRO B 1 60 ? 9.047 5.324 11.328 1 90.25 60 PRO B C 1
ATOM 3752 O O . PRO B 1 60 ? 8.789 5.02 12.492 1 90.25 60 PRO B O 1
ATOM 3755 N N . GLU B 1 61 ? 10.062 4.766 10.641 1 86.88 61 GLU B N 1
ATOM 3756 C CA . GLU B 1 61 ? 10.969 3.867 11.352 1 86.88 61 GLU B CA 1
ATOM 3757 C C . GLU B 1 61 ? 11.5 4.512 12.625 1 86.88 61 GLU B C 1
ATOM 3759 O O . GLU B 1 61 ? 12.156 5.555 12.57 1 86.88 61 GLU B O 1
ATOM 3764 N N . PRO B 1 62 ? 11.273 3.867 13.766 1 88.38 62 PRO B N 1
ATOM 3765 C CA . PRO B 1 62 ? 11.57 4.5 15.055 1 88.38 62 PRO B CA 1
ATOM 3766 C C . PRO B 1 62 ? 13.039 4.871 15.211 1 88.38 62 PRO B C 1
ATOM 3768 O O . PRO B 1 62 ? 13.367 5.863 15.875 1 88.38 62 PRO B O 1
ATOM 3771 N N . HIS B 1 63 ? 14.008 4.129 14.648 1 87.44 63 HIS B N 1
ATOM 3772 C CA . HIS B 1 63 ? 15.43 4.449 14.742 1 87.44 63 HIS B CA 1
ATOM 3773 C C . HIS B 1 63 ? 15.734 5.801 14.102 1 87.44 63 HIS B C 1
ATOM 3775 O O . HIS B 1 63 ? 16.516 6.586 14.648 1 87.44 63 HIS B O 1
ATOM 3781 N N . LEU B 1 64 ? 15.125 5.977 13.016 1 91.56 64 LEU B N 1
ATOM 3782 C CA . LEU B 1 64 ? 15.328 7.242 12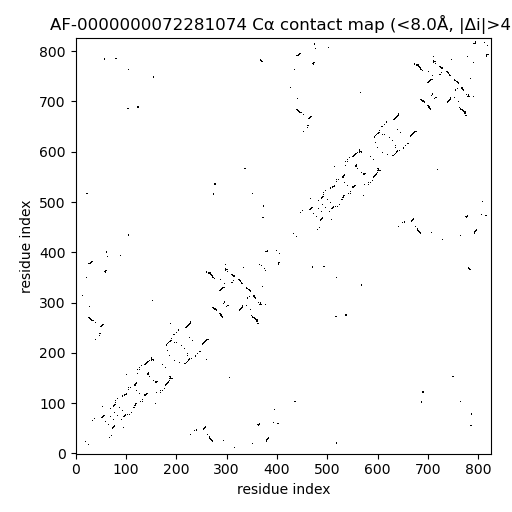.32 1 91.56 64 LEU B CA 1
ATOM 3783 C C . LEU B 1 64 ? 14.672 8.391 13.086 1 91.56 64 LEU B C 1
ATOM 3785 O O . LEU B 1 64 ? 15.297 9.438 13.297 1 91.56 64 LEU B O 1
ATOM 3789 N N . VAL B 1 65 ? 13.422 8.195 13.508 1 93.62 65 VAL B N 1
ATOM 3790 C CA . VAL B 1 65 ? 12.68 9.227 14.219 1 93.62 65 VAL B CA 1
ATOM 3791 C C . VAL B 1 65 ? 13.43 9.617 15.492 1 93.62 65 VAL B C 1
ATOM 3793 O O . VAL B 1 65 ? 13.602 10.812 15.773 1 93.62 65 VAL B O 1
ATOM 3796 N N . LYS B 1 66 ? 13.906 8.656 16.188 1 92.44 66 LYS B N 1
ATOM 3797 C CA . LYS B 1 66 ? 14.648 8.914 17.406 1 92.44 66 LYS B CA 1
ATOM 3798 C C . LYS B 1 66 ? 15.922 9.695 17.125 1 92.44 66 LYS B C 1
ATOM 3800 O O . LYS B 1 66 ? 16.219 10.688 17.812 1 92.44 66 LYS B O 1
ATOM 3805 N N . LEU B 1 67 ? 16.688 9.242 16.172 1 92.5 67 LEU B N 1
ATOM 3806 C CA . LEU B 1 67 ? 17.938 9.914 15.828 1 92.5 67 LEU B CA 1
ATOM 3807 C C . LEU B 1 67 ? 17.688 11.367 15.453 1 92.5 67 LEU B C 1
ATOM 3809 O O . LEU B 1 67 ? 18.406 12.266 15.914 1 92.5 67 LEU B O 1
ATOM 3813 N N . LEU B 1 68 ? 16.719 11.625 14.695 1 96.69 68 LEU B N 1
ATOM 3814 C CA . LEU B 1 68 ? 16.406 12.984 14.266 1 96.69 68 LEU B CA 1
ATOM 3815 C C . LEU B 1 68 ? 16.016 13.859 15.453 1 96.69 68 LEU B C 1
ATOM 3817 O O . LEU B 1 68 ? 16.438 15.008 15.555 1 96.69 68 LEU B O 1
ATOM 3821 N N . GLY B 1 69 ? 15.234 13.328 16.312 1 96.44 69 GLY B N 1
ATOM 3822 C CA . GLY B 1 69 ? 14.906 14.055 17.531 1 96.44 69 GLY B CA 1
ATOM 3823 C C . GLY B 1 69 ? 16.125 14.406 18.375 1 96.44 69 GLY B C 1
ATOM 3824 O O . GLY B 1 69 ? 16.234 15.531 18.859 1 96.44 69 GLY B O 1
ATOM 3825 N N . GLU B 1 70 ? 16.984 13.453 18.5 1 94.56 70 GLU B N 1
ATOM 3826 C CA . GLU B 1 70 ? 18.203 13.664 19.281 1 94.56 70 GLU B CA 1
ATOM 3827 C C . GLU B 1 70 ? 19.094 14.711 18.625 1 94.56 70 GLU B C 1
ATOM 3829 O O . GLU B 1 70 ? 19.875 15.391 19.312 1 94.56 70 GLU B O 1
ATOM 3834 N N . LEU B 1 71 ? 18.969 14.828 17.359 1 96.44 71 LEU B N 1
ATOM 3835 C CA . LEU B 1 71 ? 19.766 15.805 16.625 1 96.44 71 LEU B CA 1
ATOM 3836 C C . LEU B 1 71 ? 19.078 17.172 16.641 1 96.44 71 LEU B C 1
ATOM 3838 O O . LEU B 1 71 ? 19.578 18.125 16.016 1 96.44 71 LEU B O 1
ATOM 3842 N N . GLY B 1 72 ? 17.891 17.297 17.266 1 97.25 72 GLY B N 1
ATOM 3843 C CA . GLY B 1 72 ? 17.281 18.594 17.5 1 97.25 72 GLY B CA 1
ATOM 3844 C C . GLY B 1 72 ? 16.094 18.875 16.594 1 97.25 72 GLY B C 1
ATOM 3845 O O . GLY B 1 72 ? 15.523 19.969 16.641 1 97.25 72 GLY B O 1
ATOM 3846 N N . CYS B 1 73 ? 15.68 17.953 15.859 1 98.19 73 CYS B N 1
ATOM 3847 C CA . CYS B 1 73 ? 14.516 18.141 15 1 98.19 73 CYS B CA 1
ATOM 3848 C C . CYS B 1 73 ? 13.227 18.031 15.805 1 98.19 73 CYS B C 1
ATOM 3850 O O . CYS B 1 73 ? 13.188 17.359 16.844 1 98.19 73 CYS B O 1
ATOM 3852 N N . GLY B 1 74 ? 12.188 18.734 15.367 1 98.25 74 GLY B N 1
ATOM 3853 C CA . GLY B 1 74 ? 10.82 18.438 15.781 1 98.25 74 GLY B CA 1
ATOM 3854 C C . GLY B 1 74 ? 10.141 17.422 14.891 1 98.25 74 GLY B C 1
ATOM 3855 O O . GLY B 1 74 ? 10.797 16.75 14.094 1 98.25 74 GLY B O 1
ATOM 3856 N N . PHE B 1 75 ? 8.758 17.391 15.094 1 98.12 75 PHE B N 1
ATOM 3857 C CA . PHE B 1 75 ? 8.062 16.344 14.344 1 98.12 75 PHE B CA 1
ATOM 3858 C C . PHE B 1 75 ? 6.738 16.875 13.805 1 98.12 75 PHE B C 1
ATOM 3860 O O . PHE B 1 75 ? 5.996 17.547 14.508 1 98.12 75 PHE B O 1
ATOM 3867 N N . ASP B 1 76 ? 6.535 16.656 12.562 1 97.62 76 ASP B N 1
ATOM 3868 C CA . ASP B 1 76 ? 5.234 16.797 11.922 1 97.62 76 ASP B CA 1
ATOM 3869 C C . ASP B 1 76 ? 4.508 15.461 11.836 1 97.62 76 ASP B C 1
ATOM 3871 O O . ASP B 1 76 ? 4.945 14.547 11.133 1 97.62 76 ASP B O 1
ATOM 3875 N N . CYS B 1 77 ? 3.418 15.328 12.555 1 96.12 77 CYS B N 1
ATOM 3876 C CA . CYS B 1 77 ? 2.674 14.078 12.617 1 96.12 77 CYS B CA 1
ATOM 3877 C C . CYS B 1 77 ? 1.294 14.234 11.992 1 96.12 77 CYS B C 1
ATOM 3879 O O . CYS B 1 77 ? 0.573 15.188 12.289 1 96.12 77 CYS B O 1
ATOM 3881 N N . ALA B 1 78 ? 0.955 13.273 11.242 1 92.12 78 ALA B N 1
ATOM 3882 C CA . ALA B 1 78 ? -0.31 13.344 10.516 1 92.12 78 ALA B CA 1
ATOM 3883 C C . ALA B 1 78 ? -1.407 12.578 11.25 1 92.12 78 ALA B C 1
ATOM 3885 O O . ALA B 1 78 ? -2.594 12.75 10.961 1 92.12 78 ALA B O 1
ATOM 3886 N N . SER B 1 79 ? -1.071 11.758 12.188 1 91.12 79 SER B N 1
ATOM 3887 C CA . SER B 1 79 ? -2.053 10.914 12.859 1 91.12 79 SER B CA 1
ATOM 3888 C C . SER B 1 79 ? -1.72 10.742 14.344 1 91.12 79 SER B C 1
ATOM 3890 O O . SER B 1 79 ? -0.613 11.07 14.773 1 91.12 79 SER B O 1
ATOM 3892 N N . LEU B 1 80 ? -2.727 10.242 15.039 1 91 80 LEU B N 1
ATOM 3893 C CA . LEU B 1 80 ? -2.541 9.961 16.469 1 91 80 LEU B CA 1
ATOM 3894 C C . LEU B 1 80 ? -1.46 8.906 16.672 1 91 80 LEU B C 1
ATOM 3896 O O . LEU B 1 80 ? -0.676 9 17.625 1 91 80 LEU B O 1
ATOM 3900 N N . ASN B 1 81 ? -1.38 7.949 15.797 1 87.44 81 ASN B N 1
ATOM 3901 C CA . ASN B 1 81 ? -0.381 6.895 15.953 1 87.44 81 ASN B CA 1
ATOM 3902 C C . ASN B 1 81 ? 1.036 7.441 15.797 1 87.44 81 ASN B C 1
ATOM 3904 O O . ASN B 1 81 ? 1.95 7.02 16.5 1 87.44 81 ASN B O 1
ATOM 3908 N N . GLU B 1 82 ? 1.244 8.281 14.891 1 91.19 82 GLU B N 1
ATOM 3909 C CA . GLU B 1 82 ? 2.545 8.93 14.758 1 91.19 82 GLU B CA 1
ATOM 3910 C C . GLU B 1 82 ? 2.885 9.75 16 1 91.19 82 GLU B C 1
ATOM 3912 O O . GLU B 1 82 ? 4.027 9.734 16.469 1 91.19 82 GLU B O 1
ATOM 3917 N N . ILE B 1 83 ? 1.857 10.453 16.5 1 94.56 83 ILE B N 1
ATOM 3918 C CA . ILE B 1 83 ? 2.041 11.242 17.703 1 94.56 83 ILE B CA 1
ATOM 3919 C C . ILE B 1 83 ? 2.48 10.336 18.859 1 94.56 83 ILE B C 1
ATOM 3921 O O . ILE B 1 83 ? 3.473 10.617 19.531 1 94.56 83 ILE B O 1
ATOM 3925 N N . LYS B 1 84 ? 1.775 9.281 18.984 1 91 84 LYS B N 1
ATOM 3926 C CA . LYS B 1 84 ? 2.076 8.352 20.078 1 91 84 LYS B CA 1
ATOM 3927 C C . LYS B 1 84 ? 3.473 7.754 19.922 1 91 84 LYS B C 1
ATOM 3929 O O . LYS B 1 84 ? 4.191 7.574 20.906 1 91 84 LYS B O 1
ATOM 3934 N N . GLU B 1 85 ? 3.857 7.48 18.703 1 89 85 GLU B N 1
ATOM 3935 C CA . GLU B 1 85 ? 5.199 6.965 18.453 1 89 85 GLU B CA 1
ATOM 3936 C C . GLU B 1 85 ? 6.266 7.949 18.938 1 89 85 GLU B C 1
ATOM 3938 O O . GLU B 1 85 ? 7.203 7.57 19.641 1 89 85 GLU B O 1
ATOM 3943 N N . VAL B 1 86 ? 6.113 9.164 18.562 1 93.81 86 VAL B N 1
ATOM 3944 C CA . VAL B 1 86 ? 7.082 10.195 18.922 1 93.81 86 VAL B CA 1
ATOM 3945 C C . VAL B 1 86 ? 7.129 10.367 20.438 1 93.81 86 VAL B C 1
ATOM 3947 O O . VAL B 1 86 ? 8.211 10.445 21.016 1 93.81 86 VAL B O 1
ATOM 3950 N N . LEU B 1 87 ? 5.953 10.375 21.062 1 94.56 87 LEU B N 1
ATOM 3951 C CA . LEU B 1 87 ? 5.887 10.5 22.516 1 94.56 87 LEU B CA 1
ATOM 3952 C C . LEU B 1 87 ? 6.539 9.297 23.188 1 94.56 87 LEU B C 1
ATOM 3954 O O . LEU B 1 87 ? 7.285 9.461 24.156 1 94.56 87 LEU B O 1
ATOM 3958 N N . ASP B 1 88 ? 6.277 8.117 22.656 1 90.69 88 ASP B N 1
ATOM 3959 C CA . ASP B 1 88 ? 6.828 6.887 23.219 1 90.69 88 ASP B CA 1
ATOM 3960 C C . ASP B 1 88 ? 8.352 6.863 23.094 1 90.69 88 ASP B C 1
ATOM 3962 O O . ASP B 1 88 ? 9.031 6.176 23.859 1 90.69 88 ASP B O 1
ATOM 3966 N N . LEU B 1 89 ? 8.875 7.562 22.141 1 91.38 89 LEU B N 1
ATOM 3967 C CA . LEU B 1 89 ? 10.32 7.648 21.953 1 91.38 89 LEU B CA 1
ATOM 3968 C C . LEU B 1 89 ? 10.938 8.648 22.922 1 91.38 89 LEU B C 1
ATOM 3970 O O . LEU B 1 89 ? 12.164 8.805 22.953 1 91.38 89 LEU B O 1
ATOM 3974 N N . GLY B 1 90 ? 10.125 9.383 23.703 1 93.12 90 GLY B N 1
ATOM 3975 C CA . GLY B 1 90 ? 10.617 10.219 24.781 1 93.12 90 GLY B CA 1
ATOM 3976 C C . GLY B 1 90 ? 10.633 11.695 24.453 1 93.12 90 GLY B C 1
ATOM 3977 O O . GLY B 1 90 ? 11.211 12.5 25.188 1 93.12 90 GLY B O 1
ATOM 3978 N N . PHE B 1 91 ? 10.023 12.031 23.406 1 95.62 91 PHE B N 1
ATOM 3979 C CA . PHE B 1 91 ? 10.039 13.438 23.031 1 95.62 91 PHE B CA 1
ATOM 3980 C C . PHE B 1 91 ? 8.812 14.156 23.578 1 95.62 91 PHE B C 1
ATOM 3982 O O . PHE B 1 91 ? 7.867 13.523 24.047 1 95.62 91 PHE B O 1
ATOM 3989 N N . ASN B 1 92 ? 8.828 15.453 23.5 1 96.62 92 ASN B N 1
ATOM 3990 C CA . ASN B 1 92 ? 7.82 16.281 24.156 1 96.62 92 ASN B CA 1
ATOM 3991 C C . ASN B 1 92 ? 6.695 16.641 23.188 1 96.62 92 ASN B C 1
ATOM 3993 O O . ASN B 1 92 ? 6.938 16.875 22 1 96.62 92 ASN B O 1
ATOM 3997 N N . PRO B 1 93 ? 5.48 16.766 23.734 1 96.56 93 PRO B N 1
ATOM 3998 C CA . PRO B 1 93 ? 4.359 17.203 22.891 1 96.56 93 PRO B CA 1
ATOM 3999 C C . PRO B 1 93 ? 4.621 18.531 22.219 1 96.56 93 PRO B C 1
ATOM 4001 O O . PRO B 1 93 ? 4.121 18.781 21.109 1 96.56 93 PRO B O 1
ATOM 4004 N N . GLU B 1 94 ? 5.43 19.375 22.766 1 94.31 94 GLU B N 1
ATOM 4005 C CA . GLU B 1 94 ? 5.723 20.703 22.219 1 94.31 94 GLU B CA 1
ATOM 4006 C C . GLU B 1 94 ? 6.52 20.594 20.922 1 94.31 94 GLU B C 1
ATOM 4008 O O . GLU B 1 94 ? 6.566 21.547 20.141 1 94.31 94 GLU B O 1
ATOM 4013 N N . ASP B 1 95 ? 7.148 19.453 20.703 1 94.12 95 ASP B N 1
ATOM 4014 C CA . ASP B 1 95 ? 7.969 19.234 19.516 1 94.12 95 ASP B CA 1
ATOM 4015 C C . ASP B 1 95 ? 7.121 18.719 18.344 1 94.12 95 ASP B C 1
ATOM 4017 O O . ASP B 1 95 ? 7.629 18.516 17.234 1 94.12 95 ASP B O 1
ATOM 4021 N N . ILE B 1 96 ? 5.793 18.578 18.594 1 97.44 96 ILE B N 1
ATOM 4022 C CA . ILE B 1 96 ? 4.961 17.875 17.641 1 97.44 96 ILE B CA 1
ATOM 4023 C C . ILE B 1 96 ? 3.887 18.812 17.094 1 97.44 96 ILE B C 1
ATOM 4025 O O . ILE B 1 96 ? 3.246 19.547 17.844 1 97.44 96 ILE B O 1
ATOM 4029 N N . THR B 1 97 ? 3.771 18.875 15.836 1 97.12 97 THR B N 1
ATOM 4030 C CA . THR B 1 97 ? 2.607 19.469 15.188 1 97.12 97 THR B CA 1
ATOM 4031 C C . THR B 1 97 ? 1.676 18.375 14.656 1 97.12 97 THR B C 1
ATOM 4033 O O . THR B 1 97 ? 2.121 17.438 14 1 97.12 97 THR B O 1
ATOM 4036 N N . TYR B 1 98 ? 0.402 18.406 15.062 1 97.06 98 TYR B N 1
ATOM 4037 C CA . TYR B 1 98 ? -0.607 17.547 14.469 1 97.06 98 TYR B CA 1
ATOM 4038 C C . TYR B 1 98 ? -1.139 18.141 13.164 1 97.06 98 TYR B C 1
ATOM 4040 O O . TYR B 1 98 ? -2.051 18.969 13.18 1 97.06 98 TYR B O 1
ATOM 4048 N N . SER B 1 99 ? -0.694 17.656 12.039 1 94.5 99 SER B N 1
ATOM 4049 C CA . SER B 1 99 ? -0.72 18.469 10.836 1 94.5 99 SER B CA 1
ATOM 4050 C C . SER B 1 99 ? -1.895 18.109 9.938 1 94.5 99 SER B C 1
ATOM 4052 O O . SER B 1 99 ? -2.217 18.828 9 1 94.5 99 SER B O 1
ATOM 4054 N N . GLN B 1 100 ? -2.562 17.031 10.172 1 91.75 100 GLN B N 1
ATOM 4055 C CA . GLN B 1 100 ? -3.699 16.703 9.312 1 91.75 100 GLN B CA 1
ATOM 4056 C C . GLN B 1 100 ? -4.77 17.781 9.391 1 91.75 100 GLN B C 1
ATOM 4058 O O . GLN B 1 100 ? -5.09 18.281 10.477 1 91.75 100 GLN B O 1
ATOM 4063 N N . THR B 1 101 ? -5.332 18.094 8.227 1 91.12 101 THR B N 1
ATOM 4064 C CA . THR B 1 101 ? -6.242 19.234 8.219 1 91.12 101 THR B CA 1
ATOM 4065 C C . THR B 1 101 ? -7.641 18.812 8.664 1 91.12 101 THR B C 1
ATOM 4067 O O . THR B 1 101 ? -8.453 19.641 9.055 1 91.12 101 THR B O 1
ATOM 4070 N N . PHE B 1 102 ? -7.945 17.594 8.492 1 94.38 102 PHE B N 1
ATOM 4071 C CA . PHE B 1 102 ? -9.18 17.031 9.023 1 94.38 102 PHE B CA 1
ATOM 4072 C C . PHE B 1 102 ? -8.883 15.852 9.945 1 94.38 102 PHE B C 1
ATOM 4074 O O . PHE B 1 102 ? -8.43 14.797 9.484 1 94.38 102 PHE B O 1
ATOM 4081 N N . LYS B 1 103 ? -9.133 16.016 11.195 1 95.19 103 LYS B N 1
ATOM 4082 C CA . LYS B 1 103 ? -8.812 14.984 12.188 1 95.19 103 LYS B CA 1
ATOM 4083 C C . LYS B 1 103 ? -10.062 14.211 12.602 1 95.19 103 LYS B C 1
ATOM 4085 O O . LYS B 1 103 ? -11.125 14.805 12.812 1 95.19 103 LYS B O 1
ATOM 4090 N N . PRO B 1 104 ? -9.93 12.938 12.664 1 93.5 104 PRO B N 1
ATOM 4091 C CA . PRO B 1 104 ? -11.031 12.234 13.312 1 93.5 104 PRO B CA 1
ATOM 4092 C C . PRO B 1 104 ? -11.32 12.75 14.719 1 93.5 104 PRO B C 1
ATOM 4094 O O . PRO B 1 104 ? -10.391 13.094 15.453 1 93.5 104 PRO B O 1
ATOM 4097 N N . TYR B 1 105 ? -12.586 12.758 15.086 1 95.38 105 TYR B N 1
ATOM 4098 C CA . TYR B 1 105 ? -13.031 13.367 16.328 1 95.38 105 TYR B CA 1
ATOM 4099 C C . TYR B 1 105 ? -12.305 12.758 17.531 1 95.38 105 TYR B C 1
ATOM 4101 O O . TYR B 1 105 ? -11.727 13.477 18.344 1 95.38 105 TYR B O 1
ATOM 4109 N N . ASN B 1 106 ? -12.328 11.469 17.625 1 92.56 106 ASN B N 1
ATOM 4110 C CA . ASN B 1 106 ? -11.719 10.797 18.75 1 92.56 106 ASN B CA 1
ATOM 4111 C C . ASN B 1 106 ? -10.203 11.016 18.797 1 92.56 106 ASN B C 1
ATOM 4113 O O . ASN B 1 106 ? -9.617 11.156 19.859 1 92.56 106 ASN B O 1
ATOM 4117 N N . GLN B 1 107 ? -9.609 11.086 17.672 1 93.06 107 GLN B N 1
ATOM 4118 C CA . GLN B 1 107 ? -8.172 11.289 17.609 1 93.06 107 GLN B CA 1
ATOM 4119 C C . GLN B 1 107 ? -7.805 12.727 17.984 1 93.06 107 GLN B C 1
ATOM 4121 O O . GLN B 1 107 ? -6.789 12.969 18.641 1 93.06 107 GLN B O 1
ATOM 4126 N N . LEU B 1 108 ? -8.641 13.641 17.562 1 96.56 108 LEU B N 1
ATOM 4127 C CA . LEU B 1 108 ? -8.461 15.039 17.953 1 96.56 108 LEU B CA 1
ATOM 4128 C C . LEU B 1 108 ? -8.547 15.203 19.453 1 96.56 108 LEU B C 1
ATOM 4130 O O . LEU B 1 108 ? -7.684 15.844 20.062 1 96.56 108 LEU B O 1
ATOM 4134 N N . ILE B 1 109 ? -9.523 14.594 20.031 1 96.38 109 ILE B N 1
ATOM 4135 C CA . ILE B 1 109 ? -9.742 14.664 21.469 1 96.38 109 ILE B CA 1
ATOM 4136 C C . ILE B 1 109 ? -8.547 14.055 22.203 1 96.38 109 ILE B C 1
ATOM 4138 O O . ILE B 1 109 ? -8 14.664 23.125 1 96.38 109 ILE B O 1
ATOM 4142 N N . GLU B 1 110 ? -8.125 12.93 21.75 1 95.38 110 GLU B N 1
ATOM 4143 C CA . GLU B 1 110 ? -7.016 12.242 22.406 1 95.38 110 GLU B CA 1
ATOM 4144 C C . GLU B 1 110 ? -5.719 13.031 22.266 1 95.38 110 GLU B C 1
ATOM 4146 O O . GLU B 1 110 ? -4.934 13.125 23.219 1 95.38 110 GLU B O 1
ATOM 4151 N N . ALA B 1 111 ? -5.488 13.531 21.094 1 96.5 111 ALA B N 1
ATOM 4152 C CA . ALA B 1 111 ? -4.297 14.344 20.875 1 96.5 111 ALA B CA 1
ATOM 4153 C C . ALA B 1 111 ? -4.277 15.539 21.828 1 96.5 111 ALA B C 1
ATOM 4155 O O . ALA B 1 111 ? -3.229 15.883 22.391 1 96.5 111 ALA B O 1
ATOM 4156 N N . SER B 1 112 ? -5.395 16.172 21.984 1 96.94 112 SER B N 1
ATOM 4157 C CA . SER B 1 112 ? -5.512 17.281 22.922 1 96.94 112 SER B CA 1
ATOM 4158 C C . SER B 1 112 ? -5.188 16.844 24.344 1 96.94 112 SER B C 1
ATOM 4160 O O . SER B 1 112 ? -4.469 17.531 25.062 1 96.94 112 SER B O 1
ATOM 4162 N N . HIS B 1 113 ? -5.641 15.68 24.703 1 96.38 113 HIS B N 1
ATOM 4163 C CA . HIS B 1 113 ? -5.402 15.141 26.031 1 96.38 113 HIS B CA 1
ATOM 4164 C C . HIS B 1 113 ? -3.926 14.82 26.25 1 96.38 113 HIS B C 1
ATOM 4166 O O . HIS B 1 113 ? -3.416 14.93 27.359 1 96.38 113 HIS B O 1
ATOM 4172 N N . LEU B 1 114 ? -3.25 14.484 25.172 1 96.31 114 LEU B N 1
ATOM 4173 C CA . LEU B 1 114 ? -1.834 14.141 25.234 1 96.31 114 LEU B CA 1
ATOM 4174 C C . LEU B 1 114 ? -0.973 15.398 25.312 1 96.31 114 LEU B C 1
ATOM 4176 O O . LEU B 1 114 ? 0.249 15.305 25.453 1 96.31 114 LEU B O 1
ATOM 4180 N N . GLY B 1 115 ? -1.591 16.547 25.125 1 96.75 115 GLY B N 1
ATOM 4181 C CA . GLY B 1 115 ? -0.883 17.797 25.328 1 96.75 115 GLY B CA 1
ATOM 4182 C C . GLY B 1 115 ? -0.336 18.391 24.031 1 96.75 115 GLY B C 1
ATOM 4183 O O . GLY B 1 115 ? 0.518 19.266 24.062 1 96.75 115 GLY B O 1
ATOM 4184 N N . ILE B 1 116 ? -0.776 17.891 22.891 1 96.69 116 ILE B N 1
ATOM 4185 C CA . ILE B 1 116 ? -0.341 18.469 21.625 1 96.69 116 ILE B CA 1
ATOM 4186 C C . ILE B 1 116 ? -0.796 19.922 21.531 1 96.69 116 ILE B C 1
ATOM 4188 O O . ILE B 1 116 ? -1.986 20.203 21.656 1 96.69 116 ILE B O 1
ATOM 4192 N N . ASN B 1 117 ? 0.119 20.812 21.203 1 90.19 117 ASN B N 1
ATOM 4193 C CA . ASN B 1 117 ? -0.114 22.25 21.359 1 90.19 117 ASN B CA 1
ATOM 4194 C C . ASN B 1 117 ? -0.774 22.844 20.125 1 90.19 117 ASN B C 1
ATOM 4196 O O . ASN B 1 117 ? -1.471 23.859 20.219 1 90.19 117 ASN B O 1
ATOM 4200 N N . HIS B 1 118 ? -0.419 22.359 19.047 1 93.06 118 HIS B N 1
ATOM 4201 C CA . HIS B 1 118 ? -0.973 23.031 17.875 1 93.06 118 HIS B CA 1
ATOM 4202 C C . HIS B 1 118 ? -1.344 22.031 16.797 1 93.06 118 HIS B C 1
ATOM 4204 O O . HIS B 1 118 ? -0.789 20.938 16.734 1 93.06 118 HIS B O 1
ATOM 4210 N N . THR B 1 119 ? -2.312 22.359 16.016 1 97.44 119 THR B N 1
ATOM 4211 C CA . THR B 1 119 ? -2.805 21.625 14.859 1 97.44 119 THR B CA 1
ATOM 4212 C C . THR B 1 119 ? -3.068 22.562 13.688 1 97.44 119 THR B C 1
ATOM 4214 O O . THR B 1 119 ? -2.826 23.766 13.789 1 97.44 119 THR B O 1
ATOM 4217 N N . ILE B 1 120 ? -3.398 22 12.57 1 97.69 120 ILE B N 1
ATOM 4218 C CA . ILE B 1 120 ? -3.568 22.766 11.344 1 97.69 120 ILE B CA 1
ATOM 4219 C C . ILE B 1 120 ? -5.004 22.641 10.836 1 97.69 120 ILE B C 1
ATOM 4221 O O . ILE B 1 120 ? -5.59 21.547 10.906 1 97.69 120 ILE B O 1
ATOM 4225 N N . VAL B 1 121 ? -5.574 23.719 10.312 1 97.25 121 VAL B N 1
ATOM 4226 C CA . VAL B 1 121 ? -6.918 23.703 9.742 1 97.25 121 VAL B CA 1
ATOM 4227 C C . VAL B 1 121 ? -6.91 24.391 8.383 1 97.25 121 VAL B C 1
ATOM 4229 O O . VAL B 1 1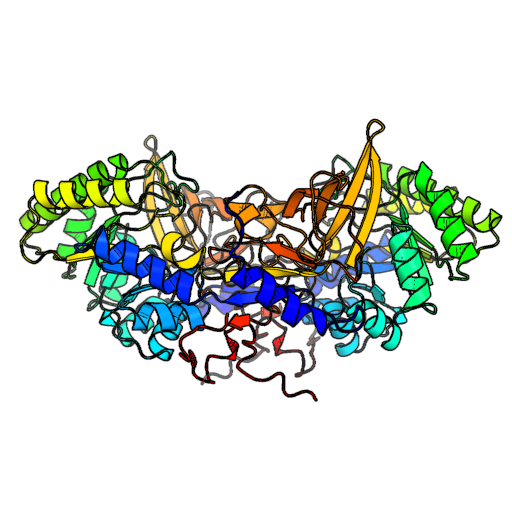21 ? -6.051 25.234 8.109 1 97.25 121 VAL B O 1
ATOM 4232 N N . ASP B 1 122 ? -7.887 24 7.559 1 96.56 122 ASP B N 1
ATOM 4233 C CA . ASP B 1 122 ? -8.062 24.703 6.293 1 96.56 122 ASP B CA 1
ATOM 4234 C C . ASP B 1 122 ? -9.531 24.734 5.883 1 96.56 122 ASP B C 1
ATOM 4236 O O . ASP B 1 122 ? -9.852 24.625 4.695 1 96.56 122 ASP B O 1
ATOM 4240 N N . SER B 1 123 ? -10.422 24.797 6.914 1 95.69 123 SER B N 1
ATOM 4241 C CA . SER B 1 123 ? -11.859 24.906 6.684 1 95.69 123 SER B CA 1
ATOM 4242 C C . SER B 1 123 ? -12.578 25.469 7.91 1 95.69 123 SER B C 1
ATOM 4244 O O . SER B 1 123 ? -12.094 25.312 9.039 1 95.69 123 SER B O 1
ATOM 4246 N N . ILE B 1 124 ? -13.672 26.078 7.641 1 95.69 124 ILE B N 1
ATOM 4247 C CA . ILE B 1 124 ? -14.5 26.609 8.727 1 95.69 124 ILE B CA 1
ATOM 4248 C C . ILE B 1 124 ? -15.023 25.469 9.578 1 95.69 124 ILE B C 1
ATOM 4250 O O . ILE B 1 124 ? -15.102 25.578 10.805 1 95.69 124 ILE B O 1
ATOM 4254 N N . ASP B 1 125 ? -15.352 24.375 8.953 1 96 125 ASP B N 1
ATOM 4255 C CA . ASP B 1 125 ? -15.891 23.234 9.664 1 96 125 ASP B CA 1
ATOM 4256 C C . ASP B 1 125 ? -14.883 22.672 10.656 1 96 125 ASP B C 1
ATOM 4258 O O . ASP B 1 125 ? -15.242 22.297 11.773 1 96 125 ASP B O 1
ATOM 4262 N N . GLU B 1 126 ? -13.68 22.609 10.289 1 97.56 126 GLU B N 1
ATOM 4263 C CA . GLU B 1 126 ? -12.656 22.094 11.188 1 97.56 126 GLU B CA 1
ATOM 4264 C C . GLU B 1 126 ? -12.414 23.031 12.359 1 97.56 126 GLU B C 1
ATOM 4266 O O . GLU B 1 126 ? -12.141 22.594 13.477 1 97.56 126 GLU B O 1
ATOM 4271 N N . VAL B 1 127 ? -12.531 24.344 12.078 1 98.06 127 VAL B N 1
ATOM 4272 C CA . VAL B 1 127 ? -12.43 25.328 13.156 1 98.06 127 VAL B CA 1
ATOM 4273 C C . VAL B 1 127 ? -13.523 25.062 14.188 1 98.06 127 VAL B C 1
ATOM 4275 O O . VAL B 1 127 ? -13.258 25.031 15.391 1 98.06 127 VAL B O 1
ATOM 4278 N N . GLN B 1 128 ? -14.688 24.859 13.711 1 97.81 128 GLN B N 1
ATOM 4279 C CA . GLN B 1 128 ? -15.82 24.609 14.594 1 97.81 128 GLN B CA 1
ATOM 4280 C C . GLN B 1 128 ? -15.633 23.312 15.375 1 97.81 128 GLN B C 1
ATOM 4282 O O . GLN B 1 128 ? -15.945 23.25 16.562 1 97.81 128 GLN B O 1
ATOM 4287 N N . LYS B 1 129 ? -15.141 22.344 14.75 1 97.69 129 LYS B N 1
ATOM 4288 C CA . LYS B 1 129 ? -14.859 21.062 15.398 1 97.69 129 LYS B CA 1
ATOM 4289 C C . LYS B 1 129 ? -13.852 21.234 16.531 1 97.69 129 LYS B C 1
ATOM 4291 O O . LYS B 1 129 ? -14.055 20.703 17.625 1 97.69 129 LYS B O 1
ATOM 4296 N N . ILE B 1 130 ? -12.82 21.938 16.281 1 98 130 ILE B N 1
ATOM 4297 C CA . ILE B 1 130 ? -11.773 22.125 17.266 1 98 130 ILE B CA 1
ATOM 4298 C C . ILE B 1 130 ? -12.312 22.953 18.438 1 98 130 ILE B C 1
ATOM 4300 O O . ILE B 1 130 ? -12.023 22.656 19.594 1 98 130 ILE B O 1
ATOM 4304 N N . ALA B 1 131 ? -13.078 23.953 18.125 1 98.31 131 ALA B N 1
ATOM 4305 C CA . ALA B 1 131 ? -13.672 24.781 19.172 1 98.31 131 ALA B CA 1
ATOM 4306 C C . ALA B 1 131 ? -14.477 23.922 20.141 1 98.31 131 ALA B C 1
ATOM 4308 O O . ALA B 1 131 ? -14.5 24.203 21.344 1 98.31 131 ALA B O 1
ATOM 4309 N N . LYS B 1 132 ? -15.086 22.938 19.594 1 97.56 132 LYS B N 1
ATOM 4310 C CA . LYS B 1 132 ? -15.969 22.109 20.406 1 97.56 132 LYS B CA 1
ATOM 4311 C C . LYS B 1 132 ? -15.195 21.016 21.125 1 97.56 132 LYS B C 1
ATOM 4313 O O . LYS B 1 132 ? -15.461 20.719 22.297 1 97.56 132 LYS B O 1
ATOM 4318 N N . TYR B 1 133 ? -14.219 20.391 20.5 1 97.06 133 TYR B N 1
ATOM 4319 C CA . TYR B 1 133 ? -13.688 19.125 20.984 1 97.06 133 TYR B CA 1
ATOM 4320 C C . TYR B 1 133 ? -12.266 19.281 21.5 1 97.06 133 TYR B C 1
ATOM 4322 O O . TYR B 1 133 ? -11.758 18.422 22.219 1 97.06 133 TYR B O 1
ATOM 4330 N N . ALA B 1 134 ? -11.57 20.359 21.125 1 97.56 134 ALA B N 1
ATOM 4331 C CA . ALA B 1 134 ? -10.203 20.625 21.562 1 97.56 134 ALA B CA 1
ATOM 4332 C C . ALA B 1 134 ? -9.93 22.125 21.641 1 97.56 134 ALA B C 1
ATOM 4334 O O . ALA B 1 134 ? -8.969 22.625 21.062 1 97.56 134 ALA B O 1
ATOM 4335 N N . PRO B 1 135 ? -10.625 22.812 22.469 1 96.56 135 PRO B N 1
ATOM 4336 C CA . PRO B 1 135 ? -10.586 24.281 22.453 1 96.56 135 PRO B CA 1
ATOM 4337 C C . PRO B 1 135 ? -9.258 24.828 22.969 1 96.56 135 PRO B C 1
ATOM 4339 O O . PRO B 1 135 ? -8.953 26.016 22.766 1 96.56 135 PRO B O 1
ATOM 4342 N N . LYS B 1 136 ? -8.461 24.047 23.594 1 95.19 136 LYS B N 1
ATOM 4343 C CA . LYS B 1 136 ? -7.207 24.531 24.172 1 95.19 136 LYS B CA 1
ATOM 4344 C C . LYS B 1 136 ? -6.062 24.422 23.172 1 95.19 136 LYS B C 1
ATOM 4346 O O . LYS B 1 136 ? -4.988 24.984 23.375 1 95.19 136 LYS B O 1
ATOM 4351 N N . MET B 1 137 ? -6.285 23.719 22.125 1 96.31 137 MET B N 1
ATOM 4352 C CA . MET B 1 137 ? -5.234 23.547 21.125 1 96.31 137 MET B CA 1
ATOM 4353 C C . MET B 1 137 ? -5.062 24.812 20.297 1 96.31 137 MET B C 1
ATOM 4355 O O . MET B 1 137 ? -6.047 25.469 19.953 1 96.31 137 MET B O 1
ATOM 4359 N N . GLY B 1 138 ? -3.807 25.172 20.094 1 96.62 138 GLY B N 1
ATOM 4360 C CA . GLY B 1 138 ? -3.535 26.234 19.141 1 96.62 138 GLY B CA 1
ATOM 4361 C C . GLY B 1 138 ? -3.744 25.812 17.703 1 96.62 138 GLY B C 1
ATOM 4362 O O . GLY B 1 138 ? -3.619 24.625 17.375 1 96.62 138 GLY B O 1
ATOM 4363 N N . ILE B 1 139 ? -4.031 26.844 16.875 1 96.69 139 ILE B N 1
ATOM 4364 C CA . ILE B 1 139 ? -4.383 26.547 15.484 1 96.69 139 ILE B CA 1
ATOM 4365 C C . ILE B 1 139 ? -3.422 27.281 14.547 1 96.69 139 ILE B C 1
ATOM 4367 O O . ILE B 1 139 ? -3.057 28.422 14.789 1 96.69 139 ILE B O 1
ATOM 4371 N N . MET B 1 140 ? -2.982 26.562 13.555 1 98.06 140 MET B N 1
ATOM 4372 C CA . MET B 1 140 ? -2.406 27.188 12.375 1 98.06 140 MET B CA 1
ATOM 4373 C C . MET B 1 140 ? -3.34 27.062 11.172 1 98.06 140 MET B C 1
ATOM 4375 O O . MET B 1 140 ? -3.947 26.016 10.969 1 98.06 140 MET B O 1
ATOM 4379 N N . ILE B 1 141 ? -3.459 28.109 10.375 1 98 141 ILE B N 1
ATOM 4380 C CA . ILE B 1 141 ? -4.266 28 9.172 1 98 141 ILE B CA 1
ATOM 4381 C C . ILE B 1 141 ? -3.367 27.656 7.98 1 98 141 ILE B C 1
ATOM 4383 O O . ILE B 1 141 ? -2.273 28.203 7.844 1 98 141 ILE B O 1
ATOM 4387 N N . ARG B 1 142 ? -3.777 26.672 7.223 1 97.56 142 ARG B N 1
ATOM 4388 C CA . ARG B 1 142 ? -3.049 26.297 6.012 1 97.56 142 ARG B CA 1
ATOM 4389 C C . ARG B 1 142 ? -3.553 27.094 4.809 1 97.56 142 ARG B C 1
ATOM 4391 O O . ARG B 1 142 ? -4.73 27.016 4.457 1 97.56 142 ARG B O 1
ATOM 4398 N N . ILE B 1 143 ? -2.693 27.859 4.203 1 96.94 143 ILE B N 1
ATOM 4399 C CA . ILE B 1 143 ? -3.033 28.594 2.998 1 96.94 143 ILE B CA 1
ATOM 4400 C C . ILE B 1 143 ? -2.535 27.844 1.765 1 96.94 143 ILE B C 1
ATOM 4402 O O . ILE B 1 143 ? -1.589 27.062 1.851 1 96.94 143 ILE B O 1
ATOM 4406 N N . MET B 1 144 ? -3.195 28.062 0.703 1 93.25 144 MET B N 1
ATOM 4407 C CA . MET B 1 144 ? -2.875 27.328 -0.514 1 93.25 144 MET B CA 1
ATOM 4408 C C . MET B 1 144 ? -1.799 28.047 -1.32 1 93.25 144 MET B C 1
ATOM 4410 O O . MET B 1 144 ? -1.943 29.234 -1.644 1 93.25 144 MET B O 1
ATOM 4414 N N . GLU B 1 145 ? -0.76 27.391 -1.606 1 88.5 145 GLU B N 1
ATOM 4415 C CA . GLU B 1 145 ? 0.267 27.75 -2.582 1 88.5 145 GLU B CA 1
ATOM 4416 C C . GLU B 1 145 ? 0.961 26.5 -3.131 1 88.5 145 GLU B C 1
ATOM 4418 O O . GLU B 1 145 ? 1.872 25.969 -2.5 1 88.5 145 GLU B O 1
ATOM 4423 N N . ASN B 1 146 ? 0.575 26.156 -4.316 1 82.44 146 ASN B N 1
ATOM 4424 C CA . ASN B 1 146 ? 1.099 24.922 -4.906 1 82.44 146 ASN B CA 1
ATOM 4425 C C . ASN B 1 146 ? 2.219 25.219 -5.898 1 82.44 146 ASN B C 1
ATOM 4427 O O . ASN B 1 146 ? 2.119 26.141 -6.703 1 82.44 146 ASN B O 1
ATOM 4431 N N . ASP B 1 147 ? 3.234 24.469 -5.766 1 82 147 ASP B N 1
ATOM 4432 C CA . ASP B 1 147 ? 4.195 24.391 -6.859 1 82 147 ASP B CA 1
ATOM 4433 C C . ASP B 1 147 ? 3.723 23.391 -7.918 1 82 147 ASP B C 1
ATOM 4435 O O . ASP B 1 147 ? 3.832 22.172 -7.73 1 82 147 ASP B O 1
ATOM 4439 N N . THR B 1 148 ? 3.301 23.922 -8.961 1 77.62 148 THR B N 1
ATOM 4440 C CA . THR B 1 148 ? 2.74 23.062 -10 1 77.62 148 THR B CA 1
ATOM 4441 C C . THR B 1 148 ? 3.836 22.25 -10.68 1 77.62 148 THR B C 1
ATOM 4443 O O . THR B 1 148 ? 3.549 21.281 -11.398 1 77.62 148 THR B O 1
ATOM 4446 N N . SER B 1 149 ? 5.098 22.578 -10.297 1 74.31 149 SER B N 1
ATOM 4447 C CA . SER B 1 149 ? 6.223 21.859 -10.891 1 74.31 149 SER B CA 1
ATOM 4448 C C . SER B 1 149 ? 6.797 20.828 -9.922 1 74.31 149 SER B C 1
ATOM 4450 O O . SER B 1 149 ? 7.754 20.125 -10.25 1 74.31 149 SER B O 1
ATOM 4452 N N . ALA B 1 150 ? 6.215 20.734 -8.82 1 73.12 150 ALA B N 1
ATOM 4453 C CA . ALA B 1 150 ? 6.719 19.797 -7.824 1 73.12 150 ALA B CA 1
ATOM 4454 C C . ALA B 1 150 ? 6.566 18.359 -8.305 1 73.12 150 ALA B C 1
ATOM 4456 O O . ALA B 1 150 ? 5.754 18.062 -9.188 1 73.12 150 ALA B O 1
ATOM 4457 N N . GLY B 1 151 ? 7.418 17.453 -7.777 1 70.31 151 GLY B N 1
ATOM 4458 C CA . GLY B 1 151 ? 7.273 16.047 -8.086 1 70.31 151 GLY B CA 1
ATOM 4459 C C . GLY B 1 151 ? 5.898 15.5 -7.758 1 70.31 151 GLY B C 1
ATOM 4460 O O . GLY B 1 151 ? 5.34 14.711 -8.523 1 70.31 151 GLY B O 1
ATOM 4461 N N . HIS B 1 152 ? 5.414 15.898 -6.621 1 73.69 152 HIS B N 1
ATOM 4462 C CA . HIS B 1 152 ? 4.047 15.586 -6.211 1 73.69 152 HIS B CA 1
ATOM 4463 C C . HIS B 1 152 ? 3.285 16.859 -5.844 1 73.69 152 HIS B C 1
ATOM 4465 O O . HIS B 1 152 ? 3.613 17.516 -4.855 1 73.69 152 HIS B O 1
ATOM 4471 N N . VAL B 1 153 ? 2.289 17.078 -6.605 1 73.81 153 VAL B N 1
ATOM 4472 C CA . VAL B 1 153 ? 1.455 18.266 -6.383 1 73.81 153 VAL B CA 1
ATOM 4473 C C . VAL B 1 153 ? 0.286 17.891 -5.469 1 73.81 153 VAL B C 1
ATOM 4475 O O . VAL B 1 153 ? -0.395 16.891 -5.691 1 73.81 153 VAL B O 1
ATOM 4478 N N . PHE B 1 154 ? 0.116 18.453 -4.344 1 74.44 154 PHE B N 1
ATOM 4479 C CA . PHE B 1 154 ? -0.935 18.141 -3.379 1 74.44 154 PHE B CA 1
ATOM 4480 C C . PHE B 1 154 ? -2.301 18.547 -3.924 1 74.44 154 PHE B C 1
ATOM 4482 O O . PHE B 1 154 ? -3.324 17.984 -3.521 1 74.44 154 PHE B O 1
ATOM 4489 N N . GLY B 1 155 ? -2.363 19.297 -4.812 1 71 155 GLY B N 1
ATOM 4490 C CA . GLY B 1 155 ? -3.611 19.625 -5.488 1 71 155 GLY B CA 1
ATOM 4491 C C . GLY B 1 155 ? -4.555 20.453 -4.637 1 71 155 GLY B C 1
ATOM 4492 O O . GLY B 1 155 ? -4.117 21.328 -3.887 1 71 155 GLY B O 1
ATOM 4493 N N . GLU B 1 156 ? -5.879 20.156 -4.727 1 79.88 156 GLU B N 1
ATOM 4494 C CA . GLU B 1 156 ? -6.938 21 -4.188 1 79.88 156 GLU B CA 1
ATOM 4495 C C . GLU B 1 156 ? -7.438 20.484 -2.844 1 79.88 156 GLU B C 1
ATOM 4497 O O . GLU B 1 156 ? -8.258 21.125 -2.189 1 79.88 156 GLU B O 1
ATOM 4502 N N . LYS B 1 157 ? -6.875 19.406 -2.432 1 87.69 157 LYS B N 1
ATOM 4503 C CA . LYS B 1 157 ? -7.359 18.781 -1.205 1 87.69 157 LYS B CA 1
ATOM 4504 C C . LYS B 1 157 ? -7.059 19.656 0.011 1 87.69 157 LYS B C 1
ATOM 4506 O O . LYS B 1 157 ? -7.766 19.578 1.021 1 87.69 157 LYS B O 1
ATOM 4511 N N . PHE B 1 158 ? -6.02 20.516 -0.202 1 91.94 158 PHE B N 1
ATOM 4512 C CA . PHE B 1 158 ? -5.547 21.203 0.993 1 91.94 158 PHE B CA 1
ATOM 4513 C C . PHE B 1 158 ? -5.453 22.703 0.751 1 91.94 158 PHE B C 1
ATOM 4515 O O . PHE B 1 158 ? -5.211 23.141 -0.375 1 91.94 158 PHE B O 1
ATOM 4522 N N . GLY B 1 159 ? -5.641 23.422 1.879 1 94.56 159 GLY B N 1
ATOM 4523 C CA . GLY B 1 159 ? -5.312 24.844 1.886 1 94.56 159 GLY B CA 1
ATOM 4524 C C . GLY B 1 159 ? -6.512 25.734 1.615 1 94.56 159 GLY B C 1
ATOM 4525 O O . GLY B 1 159 ? -7.387 25.375 0.821 1 94.56 159 GLY B O 1
ATOM 4526 N N . LEU B 1 160 ? -6.48 26.859 2.146 1 95.62 160 LEU B N 1
ATOM 4527 C CA . LEU B 1 160 ? -7.488 27.891 1.93 1 95.62 160 LEU B CA 1
ATOM 4528 C C . LEU B 1 160 ? -7.184 28.688 0.669 1 95.62 160 LEU B C 1
ATOM 4530 O O . LEU B 1 160 ? -6.035 29.094 0.446 1 95.62 160 LEU B O 1
ATOM 4534 N N . HIS B 1 161 ? -8.242 28.891 -0.001 1 92.81 161 HIS B N 1
ATOM 4535 C CA . HIS B 1 161 ? -8.133 29.906 -1.037 1 92.81 161 HIS B CA 1
ATOM 4536 C C . HIS B 1 161 ? -8 31.297 -0.426 1 92.81 161 HIS B C 1
ATOM 4538 O O . HIS B 1 161 ? -8.367 31.516 0.734 1 92.81 161 HIS B O 1
ATOM 4544 N N . ASP B 1 162 ? -7.484 32.156 -1.247 1 92.88 162 ASP B N 1
ATOM 4545 C CA . ASP B 1 162 ? -7.23 33.531 -0.756 1 92.88 162 ASP B CA 1
ATOM 4546 C C . ASP B 1 162 ? -8.5 34.156 -0.193 1 92.88 162 ASP B C 1
ATOM 4548 O O . ASP B 1 162 ? -8.461 34.844 0.827 1 92.88 162 ASP B O 1
ATOM 4552 N N . ASP B 1 163 ? -9.602 33.844 -0.799 1 91.69 163 ASP B N 1
ATOM 4553 C CA . ASP B 1 163 ? -10.859 34.5 -0.414 1 91.69 163 ASP B CA 1
ATOM 4554 C C . ASP B 1 163 ? -11.453 33.812 0.829 1 91.69 163 ASP B C 1
ATOM 4556 O O . ASP B 1 163 ? -12.391 34.344 1.431 1 91.69 163 ASP B O 1
ATOM 4560 N N . GLU B 1 164 ? -10.859 32.75 1.273 1 94.12 164 GLU B N 1
ATOM 4561 C CA . GLU B 1 164 ? -11.359 32 2.432 1 94.12 164 GLU B CA 1
ATOM 4562 C C . GLU B 1 164 ? -10.625 32.406 3.705 1 94.12 164 GLU B C 1
ATOM 4564 O O . GLU B 1 164 ? -11.109 32.188 4.812 1 94.12 164 GLU B O 1
ATOM 4569 N N . VAL B 1 165 ? -9.508 33.031 3.582 1 96.81 165 VAL B N 1
ATOM 4570 C CA . VAL B 1 165 ? -8.602 33.281 4.695 1 96.81 165 VAL B CA 1
ATOM 4571 C C . VAL B 1 165 ? -9.273 34.188 5.723 1 96.81 165 VAL B C 1
ATOM 4573 O O . VAL B 1 165 ? -9.328 33.875 6.91 1 96.81 165 VAL B O 1
ATOM 4576 N N . GLU B 1 166 ? -9.828 35.25 5.215 1 97.12 166 GLU B N 1
ATOM 4577 C CA . GLU B 1 166 ? -10.453 36.188 6.129 1 97.12 166 GLU B CA 1
ATOM 4578 C C . GLU B 1 166 ? -11.625 35.562 6.875 1 97.12 166 GLU B C 1
ATOM 4580 O O . GLU B 1 166 ? -11.805 35.781 8.078 1 97.12 166 GLU B O 1
ATOM 4585 N N . ILE B 1 167 ? -12.383 34.781 6.195 1 95.75 167 ILE B N 1
ATOM 4586 C CA . ILE B 1 167 ? -13.562 34.125 6.758 1 95.75 167 ILE B CA 1
ATOM 4587 C C . ILE B 1 167 ? -13.141 33.188 7.871 1 95.75 167 ILE B C 1
ATOM 4589 O O . ILE B 1 167 ? -13.758 33.156 8.938 1 95.75 167 ILE B O 1
ATOM 4593 N N . VAL B 1 168 ? -12.125 32.469 7.672 1 97.12 168 VAL B N 1
ATOM 4594 C CA . VAL B 1 168 ? -11.648 31.484 8.633 1 97.12 168 VAL B CA 1
ATOM 4595 C C . VAL B 1 168 ? -11.039 32.188 9.844 1 97.12 168 VAL B C 1
ATOM 4597 O O . VAL B 1 168 ? -11.258 31.781 10.984 1 97.12 168 VAL B O 1
ATOM 4600 N N . LEU B 1 169 ? -10.305 33.281 9.617 1 98.12 169 LEU B N 1
ATOM 4601 C CA . LEU B 1 169 ? -9.742 34.062 10.711 1 98.12 169 LEU B CA 1
ATOM 4602 C C . LEU B 1 169 ? -10.836 34.625 11.609 1 98.12 169 LEU B C 1
ATOM 4604 O O . LEU B 1 169 ? -10.727 34.562 12.836 1 98.12 169 LEU B O 1
ATOM 4608 N N . LYS B 1 170 ? -11.867 35.125 10.961 1 97.69 170 LYS B N 1
ATOM 4609 C CA . LYS B 1 170 ? -13 35.625 11.719 1 97.69 170 LYS B CA 1
ATOM 4610 C C . LYS B 1 170 ? -13.641 34.531 12.57 1 97.69 170 LYS B C 1
ATOM 4612 O O . LYS B 1 170 ? -14 34.781 13.727 1 97.69 170 LYS B O 1
ATOM 4617 N N . GLU B 1 171 ? -13.789 33.406 11.984 1 97.62 171 GLU B N 1
ATOM 4618 C CA . GLU B 1 171 ? -14.375 32.281 12.711 1 97.62 171 GLU B CA 1
ATOM 4619 C C . GLU B 1 171 ? -13.523 31.891 13.914 1 97.62 171 GLU B C 1
ATOM 4621 O O . GLU B 1 171 ? -14.047 31.609 14.992 1 97.62 171 GLU B O 1
ATOM 4626 N N . ILE B 1 172 ? -12.234 31.828 13.75 1 98.12 172 ILE B N 1
ATOM 4627 C CA . ILE B 1 172 ? -11.297 31.5 14.82 1 98.12 172 ILE B CA 1
ATOM 4628 C C . ILE B 1 172 ? -11.461 32.5 15.961 1 98.12 172 ILE B C 1
ATOM 4630 O O . ILE B 1 172 ? -11.555 32.125 17.125 1 98.12 172 ILE B O 1
ATOM 4634 N N . LYS B 1 173 ? -11.492 33.75 15.594 1 97.75 173 LYS B N 1
ATOM 4635 C CA . LYS B 1 173 ? -11.68 34.812 16.578 1 97.75 173 LYS B CA 1
ATOM 4636 C C . LYS B 1 173 ? -13.016 34.688 17.297 1 97.75 173 LYS B C 1
ATOM 4638 O O . LYS B 1 173 ? -13.062 34.719 18.531 1 97.75 173 LYS B O 1
ATOM 4643 N N . ASP B 1 174 ? -14.016 34.5 16.516 1 97.69 174 ASP B N 1
ATOM 4644 C CA . ASP B 1 174 ? -15.367 34.438 17.062 1 97.69 174 ASP B CA 1
ATOM 4645 C C . ASP B 1 174 ? -15.508 33.25 18.016 1 97.69 174 ASP B C 1
ATOM 4647 O O . ASP B 1 174 ? -16.266 33.312 18.984 1 97.69 174 ASP B O 1
ATOM 4651 N N . LYS B 1 175 ? -14.797 32.156 17.828 1 97.81 175 LYS B N 1
ATOM 4652 C CA . LYS B 1 175 ? -14.891 30.969 18.641 1 97.81 175 LYS B CA 1
ATOM 4653 C C . LYS B 1 175 ? -13.938 31.031 19.828 1 97.81 175 LYS B C 1
ATOM 4655 O O . LYS B 1 175 ? -13.922 30.141 20.672 1 97.81 175 LYS B O 1
ATOM 4660 N N . GLY B 1 176 ? -13.094 32.031 19.906 1 96.88 176 GLY B N 1
ATOM 4661 C CA . GLY B 1 176 ? -12.172 32.219 21.016 1 96.88 176 GLY B CA 1
ATOM 4662 C C . GLY B 1 176 ? -10.969 31.312 20.953 1 96.88 176 GLY B C 1
ATOM 4663 O O . GLY B 1 176 ? -10.391 30.969 22 1 96.88 176 GLY B O 1
ATOM 4664 N N . LEU B 1 177 ? -10.648 30.828 19.797 1 97.5 177 LEU B N 1
ATOM 4665 C CA . LEU B 1 177 ? -9.516 29.938 19.625 1 97.5 177 LEU B CA 1
ATOM 4666 C C . LEU B 1 177 ? -8.219 30.719 19.484 1 97.5 177 LEU B C 1
ATOM 4668 O O . LEU B 1 177 ? -8.234 31.891 19.125 1 97.5 177 LEU B O 1
ATOM 4672 N N . ASN B 1 178 ? -7.125 30.094 19.812 1 97.06 178 ASN B N 1
ATOM 4673 C CA . ASN B 1 178 ? -5.801 30.688 19.656 1 97.06 178 ASN B CA 1
ATOM 4674 C C . ASN B 1 178 ? -5.219 30.406 18.281 1 97.06 178 ASN B C 1
ATOM 4676 O O . ASN B 1 178 ? -5.051 29.25 17.891 1 97.06 178 ASN B O 1
ATOM 4680 N N . LEU B 1 179 ? -4.934 31.453 17.562 1 98.19 179 LEU B N 1
ATOM 4681 C CA . LEU B 1 179 ? -4.199 31.312 16.312 1 98.19 179 LEU B CA 1
ATOM 4682 C C . LEU B 1 179 ? -2.695 31.344 16.562 1 98.19 179 LEU B C 1
ATOM 4684 O O . LEU B 1 179 ? -2.133 32.406 16.844 1 98.19 179 LEU B O 1
ATOM 4688 N N . ASP B 1 180 ? -2.104 30.219 16.391 1 97.69 180 ASP B N 1
ATOM 4689 C CA . ASP B 1 180 ? -0.665 30.125 16.609 1 97.69 180 ASP B CA 1
ATOM 4690 C C . ASP B 1 180 ? 0.116 30.578 15.383 1 97.69 180 ASP B C 1
ATOM 4692 O O . ASP B 1 180 ? 1.261 31.016 15.492 1 97.69 180 ASP B O 1
ATOM 4696 N N . GLY B 1 181 ? -0.507 30.359 14.25 1 98.19 181 GLY B N 1
ATOM 4697 C CA . GLY B 1 181 ? 0.301 30.766 13.109 1 98.19 181 GLY B CA 1
ATOM 4698 C C . GLY B 1 181 ? -0.302 30.359 11.773 1 98.19 181 GLY B C 1
ATOM 4699 O O . GLY B 1 181 ? -1.523 30.266 11.648 1 98.19 181 GLY B O 1
ATOM 4700 N N . VAL B 1 182 ? 0.61 30.359 10.727 1 98.38 182 VAL B N 1
ATOM 4701 C CA . VAL B 1 182 ? 0.254 30.078 9.336 1 98.38 182 VAL B CA 1
ATOM 4702 C C . VAL B 1 182 ? 1.112 28.938 8.797 1 98.38 182 VAL B C 1
ATOM 4704 O O . VAL B 1 182 ? 2.297 28.828 9.125 1 98.38 182 VAL B O 1
ATOM 4707 N N . HIS B 1 183 ? 0.425 28.078 8.07 1 97.88 183 HIS B N 1
ATOM 4708 C CA . HIS B 1 183 ? 1.065 26.938 7.438 1 97.88 183 HIS B CA 1
ATOM 4709 C C . HIS B 1 183 ? 0.874 26.953 5.926 1 97.88 183 HIS B C 1
ATOM 4711 O O . HIS B 1 183 ? -0.19 27.344 5.438 1 97.88 183 HIS B O 1
ATOM 4717 N N . PHE B 1 184 ? 1.926 26.578 5.215 1 96.31 184 PHE B N 1
ATOM 4718 C CA . PHE B 1 184 ? 1.762 26.25 3.803 1 96.31 184 PHE B CA 1
ATOM 4719 C C . PHE B 1 184 ? 2.652 25.078 3.414 1 96.31 184 PHE B C 1
ATOM 4721 O O . PHE B 1 184 ? 3.559 24.703 4.16 1 96.31 184 PHE B O 1
ATOM 4728 N N . HIS B 1 185 ? 2.354 24.469 2.348 1 93.88 185 HIS B N 1
ATOM 4729 C CA . HIS B 1 185 ? 3.139 23.391 1.758 1 93.88 185 HIS B CA 1
ATOM 4730 C C . HIS B 1 185 ? 3.127 23.469 0.235 1 93.88 185 HIS B C 1
ATOM 4732 O O . HIS B 1 185 ? 2.061 23.484 -0.382 1 93.88 185 HIS B O 1
ATOM 4738 N N . VAL B 1 186 ? 4.234 23.453 -0.318 1 89.12 186 VAL B N 1
ATOM 4739 C CA . VAL B 1 186 ? 4.316 23.766 -1.74 1 89.12 186 VAL B CA 1
ATOM 4740 C C . VAL B 1 186 ? 4.281 22.469 -2.557 1 89.12 186 VAL B C 1
ATOM 4742 O O . VAL B 1 186 ? 4.277 22.516 -3.789 1 89.12 186 VAL B O 1
ATOM 4745 N N . GLY B 1 187 ? 4.277 21.344 -1.957 1 84.81 187 GLY B N 1
ATOM 4746 C CA . GLY B 1 187 ? 4.352 20.047 -2.615 1 84.81 187 GLY B CA 1
ATOM 4747 C C . GLY B 1 187 ? 5.617 19.281 -2.279 1 84.81 187 GLY B C 1
ATOM 4748 O O . GLY B 1 187 ? 6.453 19.75 -1.508 1 84.81 187 GLY B O 1
ATOM 4749 N N . SER B 1 188 ? 5.742 18.062 -2.906 1 79.94 188 SER B N 1
ATOM 4750 C CA . SER B 1 188 ? 6.918 17.25 -2.648 1 79.94 188 SER B CA 1
ATOM 4751 C C . SER B 1 188 ? 7.938 17.375 -3.777 1 79.94 188 SER B C 1
ATOM 4753 O O . SER B 1 188 ? 7.566 17.422 -4.953 1 79.94 188 SER B O 1
ATOM 4755 N N . ASP B 1 189 ? 9.188 17.453 -3.371 1 80.25 189 ASP B N 1
ATOM 4756 C CA . ASP B 1 189 ? 10.305 17.469 -4.309 1 80.25 189 ASP B CA 1
ATOM 4757 C C . ASP B 1 189 ? 10.211 18.672 -5.246 1 80.25 189 ASP B C 1
ATOM 4759 O O . ASP B 1 189 ? 10.234 18.516 -6.469 1 80.25 189 ASP B O 1
ATOM 4763 N N . SER B 1 190 ? 10.094 19.781 -4.672 1 80.69 190 SER B N 1
ATOM 4764 C CA . SER B 1 190 ? 10.062 21.031 -5.426 1 80.69 190 SER B CA 1
ATOM 4765 C C . SER B 1 190 ? 11.453 21.422 -5.895 1 80.69 190 SER B C 1
ATOM 4767 O O . SER B 1 190 ? 12.43 21.25 -5.168 1 80.69 190 SER B O 1
ATOM 4769 N N . HIS B 1 191 ? 11.477 22 -7.082 1 78.81 191 HIS B N 1
ATOM 4770 C CA . HIS B 1 191 ? 12.734 22.516 -7.617 1 78.81 191 HIS B CA 1
ATOM 4771 C C . HIS B 1 191 ? 12.641 24 -7.941 1 78.81 191 HIS B C 1
ATOM 4773 O O . HIS B 1 191 ? 13.5 24.547 -8.641 1 78.81 191 HIS B O 1
ATOM 4779 N N . ASN B 1 192 ? 11.648 24.641 -7.383 1 85.44 192 ASN B N 1
ATOM 4780 C CA . ASN B 1 192 ? 11.375 26.047 -7.617 1 85.44 192 ASN B CA 1
ATOM 4781 C C . ASN B 1 192 ? 11.414 26.844 -6.32 1 85.44 192 ASN B C 1
ATOM 4783 O O . ASN B 1 192 ? 10.414 26.906 -5.594 1 85.44 192 ASN B O 1
ATOM 4787 N N . SER B 1 193 ? 12.523 27.547 -6.188 1 87.19 193 SER B N 1
ATOM 4788 C CA . SER B 1 193 ? 12.695 28.281 -4.934 1 87.19 193 SER B CA 1
ATOM 4789 C C . SER B 1 193 ? 11.773 29.5 -4.875 1 87.19 193 SER B C 1
ATOM 4791 O O . SER B 1 193 ? 11.414 29.953 -3.787 1 87.19 193 SER B O 1
ATOM 4793 N N . GLU B 1 194 ? 11.305 29.984 -5.992 1 90.38 194 GLU B N 1
ATOM 4794 C CA . GLU B 1 194 ? 10.469 31.172 -6.043 1 90.38 194 GLU B CA 1
ATOM 4795 C C . GLU B 1 194 ? 9.109 30.938 -5.406 1 90.38 194 GLU B C 1
ATOM 4797 O O . GLU B 1 194 ? 8.469 31.859 -4.91 1 90.38 194 GLU B O 1
ATOM 4802 N N . VAL B 1 195 ? 8.719 29.734 -5.414 1 91.88 195 VAL B N 1
ATOM 4803 C CA . VAL B 1 195 ? 7.422 29.406 -4.844 1 91.88 195 VAL B CA 1
ATOM 4804 C C . VAL B 1 195 ? 7.43 29.672 -3.342 1 91.88 195 VAL B C 1
ATOM 4806 O O . VAL B 1 195 ? 6.414 30.062 -2.768 1 91.88 195 VAL B O 1
ATOM 4809 N N . PHE B 1 196 ? 8.57 29.547 -2.768 1 93.88 196 PHE B N 1
ATOM 4810 C CA . PHE B 1 196 ? 8.672 29.812 -1.336 1 93.88 196 PHE B CA 1
ATOM 4811 C C . PHE B 1 196 ? 8.562 31.312 -1.053 1 93.88 196 PHE B C 1
ATOM 4813 O O . PHE B 1 196 ? 7.996 31.719 -0.033 1 93.88 196 PHE B O 1
ATOM 4820 N N . THR B 1 197 ? 9.109 32.062 -1.965 1 95.94 197 THR B N 1
ATOM 4821 C CA . THR B 1 197 ? 8.977 33.5 -1.815 1 95.94 197 THR B CA 1
ATOM 4822 C C . THR B 1 197 ? 7.504 33.938 -1.87 1 95.94 197 THR B C 1
ATOM 4824 O O . THR B 1 197 ? 7.035 34.688 -1.026 1 95.94 197 THR B O 1
ATOM 4827 N N . LYS B 1 198 ? 6.844 33.406 -2.775 1 95.25 198 LYS B N 1
ATOM 4828 C CA . LYS B 1 198 ? 5.426 33.719 -2.93 1 95.25 198 LYS B CA 1
ATOM 4829 C C . LYS B 1 198 ? 4.629 33.25 -1.713 1 95.25 198 LYS B C 1
ATOM 4831 O O . LYS B 1 198 ? 3.793 33.969 -1.191 1 95.25 198 LYS B O 1
ATOM 4836 N N . ALA B 1 199 ? 4.906 32.062 -1.277 1 95.88 199 ALA B N 1
ATOM 4837 C CA . ALA B 1 199 ? 4.176 31.469 -0.157 1 95.88 199 ALA B CA 1
ATOM 4838 C C . ALA B 1 199 ? 4.449 32.219 1.137 1 95.88 199 ALA B C 1
ATOM 4840 O O . ALA B 1 199 ? 3.531 32.5 1.916 1 95.88 199 ALA B O 1
ATOM 4841 N N . LEU B 1 200 ? 5.668 32.625 1.334 1 97.75 200 LEU B N 1
ATOM 4842 C CA . LEU B 1 200 ? 6.039 33.375 2.521 1 97.75 200 LEU B CA 1
ATOM 4843 C C . LEU B 1 200 ? 5.391 34.75 2.506 1 97.75 200 LEU B C 1
ATOM 4845 O O . LEU B 1 200 ? 4.98 35.281 3.553 1 97.75 200 LEU B O 1
ATOM 4849 N N . THR B 1 201 ? 5.328 35.281 1.354 1 97.88 201 THR B N 1
ATOM 4850 C CA . THR B 1 201 ? 4.664 36.594 1.224 1 97.88 201 THR B CA 1
ATOM 4851 C C . THR B 1 201 ? 3.186 36.469 1.593 1 97.88 201 THR B C 1
ATOM 4853 O O . THR B 1 201 ? 2.656 37.312 2.326 1 97.88 201 THR B O 1
ATOM 4856 N N . LYS B 1 202 ? 2.57 35.469 1.111 1 97.19 202 LYS B N 1
ATOM 4857 C CA . LYS B 1 202 ? 1.175 35.219 1.46 1 97.19 202 LYS B CA 1
ATOM 4858 C C . LYS B 1 202 ? 1.015 35 2.961 1 97.19 202 LYS B C 1
ATOM 4860 O O . LYS B 1 202 ? 0.047 35.469 3.564 1 97.19 202 LYS B O 1
ATOM 4865 N N . ALA B 1 203 ? 1.92 34.281 3.512 1 98.19 203 ALA B N 1
ATOM 4866 C CA . ALA B 1 203 ? 1.893 34.031 4.949 1 98.19 203 ALA B CA 1
ATOM 4867 C C . ALA B 1 203 ? 2.014 35.312 5.742 1 98.19 203 ALA B C 1
ATOM 4869 O O . ALA B 1 203 ? 1.279 35.531 6.711 1 98.19 203 ALA B O 1
ATOM 4870 N N . ARG B 1 204 ? 2.939 36.188 5.297 1 98.19 204 ARG B N 1
ATOM 4871 C CA . ARG B 1 204 ? 3.113 37.469 5.965 1 98.19 204 ARG B CA 1
ATOM 4872 C C . ARG B 1 204 ? 1.836 38.281 5.898 1 98.19 204 ARG B C 1
ATOM 4874 O O . ARG B 1 204 ? 1.451 38.938 6.879 1 98.19 204 ARG B O 1
ATOM 4881 N N . ASN B 1 205 ? 1.239 38.281 4.766 1 97.69 205 ASN B N 1
ATOM 4882 C CA . ASN B 1 205 ? -0.027 39 4.602 1 97.69 205 ASN B CA 1
ATOM 4883 C C . ASN B 1 205 ? -1.103 38.438 5.531 1 97.69 205 ASN B C 1
ATOM 4885 O O . ASN B 1 205 ? -1.902 39.188 6.082 1 97.69 205 ASN B O 1
ATOM 4889 N N . THR B 1 206 ? -1.127 37.188 5.652 1 98 206 THR B N 1
ATOM 4890 C CA . THR B 1 206 ? -2.09 36.531 6.535 1 98 206 THR B CA 1
ATOM 4891 C C . THR B 1 206 ? -1.848 36.906 7.988 1 98 206 THR B C 1
ATOM 4893 O O . THR B 1 206 ? -2.797 37.156 8.734 1 98 206 THR B O 1
ATOM 4896 N N . VAL B 1 207 ? -0.595 37 8.383 1 98.06 207 VAL B N 1
ATOM 4897 C CA . VAL B 1 207 ? -0.243 37.406 9.734 1 98.06 207 VAL B CA 1
ATOM 4898 C C . VAL B 1 207 ? -0.741 38.844 9.961 1 98.06 207 VAL B C 1
ATOM 4900 O O . VAL B 1 207 ? -1.328 39.156 11 1 98.06 207 VAL B O 1
ATOM 4903 N N . THR B 1 208 ? -0.535 39.656 9 1 97.69 208 THR B N 1
ATOM 4904 C CA . THR B 1 208 ? -0.981 41.031 9.086 1 97.69 208 THR B CA 1
ATOM 4905 C C . THR B 1 208 ? -2.496 41.125 9.258 1 97.69 208 THR B C 1
ATOM 4907 O O . THR B 1 208 ? -2.994 41.875 10.109 1 97.69 208 THR B O 1
ATOM 4910 N N . LEU B 1 209 ? -3.172 40.375 8.484 1 97.56 209 LEU B N 1
ATOM 4911 C CA . LEU B 1 209 ? -4.625 40.344 8.578 1 97.56 209 LEU B CA 1
ATOM 4912 C C . LEU B 1 209 ? -5.074 39.844 9.945 1 97.56 209 LEU B C 1
ATOM 4914 O O . LEU B 1 209 ? -6.023 40.375 10.523 1 97.56 209 LEU B O 1
ATOM 4918 N N . ALA B 1 210 ? -4.426 38.812 10.453 1 98 210 ALA B N 1
ATOM 4919 C CA . ALA B 1 210 ? -4.738 38.281 11.766 1 98 210 ALA B CA 1
ATOM 4920 C C . ALA B 1 210 ? -4.539 39.312 12.859 1 98 210 ALA B C 1
ATOM 4922 O O . ALA B 1 210 ? -5.332 39.406 13.805 1 98 210 ALA B O 1
ATOM 4923 N N . GLU B 1 211 ? -3.486 40.094 12.727 1 96.75 211 GLU B N 1
ATOM 4924 C CA . GLU B 1 211 ? -3.209 41.156 13.688 1 96.75 211 GLU B CA 1
ATOM 4925 C C . GLU B 1 211 ? -4.324 42.188 13.695 1 96.75 211 GLU B C 1
ATOM 4927 O O . GLU B 1 211 ? -4.652 42.75 14.75 1 96.75 211 GLU B O 1
ATOM 4932 N N . GLN B 1 212 ? -4.883 42.406 12.57 1 96.44 212 GLN B N 1
ATOM 4933 C CA . GLN B 1 212 ? -6 43.344 12.469 1 96.44 212 GLN B CA 1
ATOM 4934 C C . GLN B 1 212 ? -7.215 42.844 13.234 1 96.44 212 GLN B C 1
ATOM 4936 O O . GLN B 1 212 ? -8.039 43.625 13.711 1 96.44 212 GLN B O 1
ATOM 4941 N N . PHE B 1 213 ? -7.297 41.531 13.344 1 96.06 213 PHE B N 1
ATOM 4942 C CA . PHE B 1 213 ? -8.383 40.906 14.109 1 96.06 213 PHE B CA 1
ATOM 4943 C C . PHE B 1 213 ? -8.008 40.812 15.578 1 96.06 213 PHE B C 1
ATOM 4945 O O . PHE B 1 213 ? -8.75 40.219 16.375 1 96.06 213 PHE B O 1
ATOM 4952 N N . GLY B 1 214 ? -6.82 41.312 15.977 1 96.44 214 GLY B N 1
ATOM 4953 C CA . GLY B 1 214 ? -6.383 41.312 17.359 1 96.44 214 GLY B CA 1
ATOM 4954 C C . GLY B 1 214 ? -5.645 40.031 17.766 1 96.44 214 GLY B C 1
ATOM 4955 O O . GLY B 1 214 ? -5.359 39.844 18.938 1 96.44 214 GLY B O 1
ATOM 4956 N N . MET B 1 215 ? -5.336 39.188 16.812 1 97.12 215 MET B N 1
ATOM 4957 C CA . MET B 1 215 ? -4.59 37.969 17.094 1 97.12 215 MET B CA 1
ATOM 4958 C C . MET B 1 215 ? -3.088 38.219 16.938 1 97.12 215 MET B C 1
ATOM 4960 O O . MET B 1 215 ? -2.668 39.219 16.344 1 97.12 215 MET B O 1
ATOM 4964 N N . LYS B 1 216 ? -2.271 37.344 17.547 1 96.25 216 LYS B N 1
ATOM 4965 C CA . LYS B 1 216 ? -0.82 37.5 17.516 1 96.25 216 LYS B CA 1
ATOM 4966 C C . LYS B 1 216 ? -0.125 36.188 17.188 1 96.25 216 LYS B C 1
ATOM 4968 O O . LYS B 1 216 ? 0.636 35.656 18 1 96.25 216 LYS B O 1
ATOM 4973 N N . PRO B 1 217 ? -0.36 35.719 15.977 1 97.62 217 PRO B N 1
ATOM 4974 C CA . PRO B 1 217 ? 0.328 34.469 15.609 1 97.62 217 PRO B CA 1
ATOM 4975 C C . PRO B 1 217 ? 1.847 34.594 15.711 1 97.62 217 PRO B C 1
ATOM 4977 O O . PRO B 1 217 ? 2.402 35.656 15.523 1 97.62 217 PRO B O 1
ATOM 4980 N N . TYR B 1 218 ? 2.531 33.469 16.047 1 97.44 218 TYR B N 1
ATOM 4981 C CA . TYR B 1 218 ? 3.969 33.531 16.281 1 97.44 218 TYR B CA 1
ATOM 4982 C C . TYR B 1 218 ? 4.688 32.375 15.562 1 97.44 218 TYR B C 1
ATOM 4984 O O . TYR B 1 218 ? 5.91 32.25 15.664 1 97.44 218 TYR B O 1
ATOM 4992 N N . LEU B 1 219 ? 4.008 31.578 14.883 1 98 219 LEU B N 1
ATOM 4993 C CA . LEU B 1 219 ? 4.59 30.391 14.273 1 98 219 LEU B CA 1
ATOM 4994 C C . LEU B 1 219 ? 4.277 30.344 12.781 1 98 219 LEU B C 1
ATOM 4996 O O . LEU B 1 219 ? 3.121 30.469 12.375 1 98 219 LEU B O 1
ATOM 5000 N N . ILE B 1 220 ? 5.32 30.188 11.93 1 98.62 220 ILE B N 1
ATOM 5001 C CA . ILE B 1 220 ? 5.164 29.969 10.492 1 98.62 220 ILE B CA 1
ATOM 5002 C C . ILE B 1 220 ? 5.754 28.609 10.117 1 98.62 220 ILE B C 1
ATOM 5004 O O . ILE B 1 220 ? 6.957 28.375 10.258 1 98.62 220 ILE B O 1
ATOM 5008 N N . ASP B 1 221 ? 4.906 27.688 9.664 1 98.44 221 ASP B N 1
ATOM 5009 C CA . ASP B 1 221 ? 5.34 26.406 9.125 1 98.44 221 ASP B CA 1
ATOM 5010 C C . ASP B 1 221 ? 5.434 26.453 7.605 1 98.44 221 ASP B C 1
ATOM 5012 O O . ASP B 1 221 ? 4.414 26.484 6.914 1 98.44 221 ASP B O 1
ATOM 5016 N N . ILE B 1 222 ? 6.648 26.328 7.152 1 97.62 222 ILE B N 1
ATOM 5017 C CA . ILE B 1 222 ? 6.848 26.562 5.727 1 97.62 222 ILE B CA 1
ATOM 5018 C C . ILE B 1 222 ? 6.723 25.234 4.969 1 97.62 222 ILE B C 1
ATOM 5020 O O . ILE B 1 222 ? 7.117 25.141 3.807 1 97.62 222 ILE B O 1
ATOM 5024 N N . GLY B 1 223 ? 6.273 24.219 5.605 1 95.88 223 GLY B N 1
ATOM 5025 C CA . GLY B 1 223 ? 5.934 22.953 4.961 1 95.88 223 GLY B CA 1
ATOM 5026 C C . GLY B 1 223 ? 7.148 22.188 4.473 1 95.88 223 GLY B C 1
ATOM 5027 O O . GLY B 1 223 ? 8.195 22.188 5.129 1 95.88 223 GLY B O 1
ATOM 5028 N N . GLY B 1 224 ? 6.859 21.344 3.441 1 93.06 224 GLY B N 1
ATOM 5029 C CA . GLY B 1 224 ? 7.891 20.5 2.857 1 93.06 224 GLY B CA 1
ATOM 5030 C C . GLY B 1 224 ? 8.266 20.922 1.446 1 93.06 224 GLY B C 1
ATOM 5031 O O . GLY B 1 224 ? 8.266 22.109 1.115 1 93.06 224 GLY B O 1
ATOM 5032 N N . GLY B 1 225 ? 8.773 19.906 0.767 1 88.19 225 GLY B N 1
ATOM 5033 C CA . GLY B 1 225 ? 9.164 20.109 -0.618 1 88.19 225 GLY B CA 1
ATOM 5034 C C . GLY B 1 225 ? 10.664 20.047 -0.834 1 88.19 225 GLY B C 1
ATOM 5035 O O . GLY B 1 225 ? 11.133 20.109 -1.971 1 88.19 225 GLY B O 1
ATOM 5036 N N . PHE B 1 226 ? 11.336 19.75 0.184 1 91.56 226 PHE B N 1
ATOM 5037 C CA . PHE B 1 226 ? 12.797 19.75 0.134 1 91.56 226 PHE B CA 1
ATOM 5038 C C . PHE B 1 226 ? 13.32 18.359 -0.232 1 91.56 226 PHE B C 1
ATOM 5040 O O . PHE B 1 226 ? 12.742 17.344 0.152 1 91.56 226 PHE B O 1
ATOM 5047 N N . SER B 1 227 ? 14.383 18.375 -1.017 1 88.06 227 SER B N 1
ATOM 5048 C CA . SER B 1 227 ? 15.086 17.141 -1.342 1 88.06 227 SER B CA 1
ATOM 5049 C C . SER B 1 227 ? 16.594 17.344 -1.347 1 88.06 227 SER B C 1
ATOM 5051 O O . SER B 1 227 ? 17.078 18.469 -1.5 1 88.06 227 SER B O 1
ATOM 5053 N N . GLN B 1 228 ? 17.281 16.281 -1.156 1 80.88 228 GLN B N 1
ATOM 5054 C CA . GLN B 1 228 ? 18.734 16.359 -1.131 1 80.88 228 GLN B CA 1
ATOM 5055 C C . GLN B 1 228 ? 19.297 16.562 -2.533 1 80.88 228 GLN B C 1
ATOM 5057 O O . GLN B 1 228 ? 20.391 17.125 -2.697 1 80.88 228 GLN B O 1
ATOM 5062 N N . VAL B 1 229 ? 18.562 16.078 -3.5 1 79.06 229 VAL B N 1
ATOM 5063 C CA . VAL B 1 229 ? 19.078 16.109 -4.867 1 79.06 229 VAL B CA 1
ATOM 5064 C C . VAL B 1 229 ? 18.734 17.438 -5.527 1 79.06 229 VAL B C 1
ATOM 5066 O O . VAL B 1 229 ? 19.312 17.797 -6.562 1 79.06 229 VAL B O 1
ATOM 5069 N N . ALA B 1 230 ? 17.844 18.203 -4.887 1 77.62 230 ALA B N 1
ATOM 5070 C CA . ALA B 1 230 ? 17.547 19.547 -5.352 1 77.62 230 ALA B CA 1
ATOM 5071 C C . ALA B 1 230 ? 18.609 20.547 -4.902 1 77.62 230 ALA B C 1
ATOM 5073 O O . ALA B 1 230 ? 19.469 20.219 -4.078 1 77.62 230 ALA B O 1
ATOM 5074 N N . PRO B 1 231 ? 18.609 21.703 -5.539 1 86.62 231 PRO B N 1
ATOM 5075 C CA . PRO B 1 231 ? 19.547 22.719 -5.07 1 86.62 231 PRO B CA 1
ATOM 5076 C C . PRO B 1 231 ? 19.156 23.297 -3.707 1 86.62 231 PRO B C 1
ATOM 5078 O O . PRO B 1 231 ? 18.703 24.438 -3.615 1 86.62 231 PRO B O 1
ATOM 5081 N N . PHE B 1 232 ? 19.484 22.547 -2.699 1 92.56 232 PHE B N 1
ATOM 5082 C CA . PHE B 1 232 ? 19.031 22.859 -1.347 1 92.56 232 PHE B CA 1
ATOM 5083 C C . PHE B 1 232 ? 19.594 24.203 -0.892 1 92.56 232 PHE B C 1
ATOM 5085 O O . PHE B 1 232 ? 18.875 25 -0.292 1 92.56 232 PHE B O 1
ATOM 5092 N N . GLU B 1 233 ? 20.859 24.438 -1.212 1 94.56 233 GLU B N 1
ATOM 5093 C CA . GLU B 1 233 ? 21.484 25.672 -0.78 1 94.56 233 GLU B CA 1
ATOM 5094 C C . GLU B 1 233 ? 20.781 26.891 -1.386 1 94.56 233 GLU B C 1
ATOM 5096 O O . GLU B 1 233 ? 20.625 27.922 -0.72 1 94.56 233 GLU B O 1
ATOM 5101 N N . GLU B 1 234 ? 20.406 26.719 -2.553 1 92.31 234 GLU B N 1
ATOM 5102 C CA . GLU B 1 234 ? 19.672 27.797 -3.215 1 92.31 234 GLU B CA 1
ATOM 5103 C C . GLU B 1 234 ? 18.312 28.047 -2.551 1 92.31 234 GLU B C 1
ATOM 5105 O O . GLU B 1 234 ? 17.922 29.188 -2.332 1 92.31 234 GLU B O 1
ATOM 5110 N N . PHE B 1 235 ? 17.609 27.016 -2.256 1 92.19 235 PHE B N 1
ATOM 5111 C CA . PHE B 1 235 ? 16.344 27.125 -1.562 1 92.19 235 PHE B CA 1
ATOM 5112 C C . PHE B 1 235 ? 16.516 27.812 -0.211 1 92.19 235 PHE B C 1
ATOM 5114 O O . PHE B 1 235 ? 15.766 28.734 0.119 1 92.19 235 PHE B O 1
ATOM 5121 N N . ALA B 1 236 ? 17.484 27.312 0.478 1 96 236 ALA B N 1
ATOM 5122 C CA . ALA B 1 236 ? 17.75 27.828 1.813 1 96 236 ALA B CA 1
ATOM 5123 C C . ALA B 1 236 ? 18.062 29.328 1.765 1 96 236 ALA B C 1
ATOM 5125 O O . ALA B 1 236 ? 17.531 30.109 2.553 1 96 236 ALA B O 1
ATOM 5126 N N . ALA B 1 237 ? 18.875 29.688 0.811 1 96.5 237 ALA B N 1
ATOM 5127 C CA . ALA B 1 237 ? 19.25 31.094 0.672 1 96.5 237 ALA B CA 1
ATOM 5128 C C . ALA B 1 237 ? 18.047 31.953 0.342 1 96.5 237 ALA B C 1
ATOM 5130 O O . ALA B 1 237 ? 17.891 33.062 0.886 1 96.5 237 ALA B O 1
ATOM 5131 N N . THR B 1 238 ? 17.266 31.484 -0.505 1 96 238 THR B N 1
ATOM 5132 C CA . THR B 1 238 ? 16.062 32.219 -0.906 1 96 238 THR B CA 1
ATOM 5133 C C . THR B 1 238 ? 15.109 32.375 0.274 1 96 238 THR B C 1
ATOM 5135 O O . THR B 1 238 ? 14.562 33.469 0.495 1 96 238 THR B O 1
ATOM 5138 N N . ILE B 1 239 ? 14.93 31.391 1.017 1 97.19 239 ILE B N 1
ATOM 5139 C CA . ILE B 1 239 ? 14.016 31.391 2.154 1 97.19 239 ILE B CA 1
ATOM 5140 C C . ILE B 1 239 ? 14.539 32.344 3.23 1 97.19 239 ILE B C 1
ATOM 5142 O O . ILE B 1 239 ? 13.797 33.188 3.725 1 97.19 239 ILE B O 1
ATOM 5146 N N . GLU B 1 240 ? 15.836 32.188 3.508 1 97.62 240 GLU B N 1
ATOM 5147 C CA . GLU B 1 240 ? 16.453 33.062 4.504 1 97.62 240 GLU B CA 1
ATOM 5148 C C . GLU B 1 240 ? 16.328 34.531 4.105 1 97.62 240 GLU B C 1
ATOM 5150 O O . GLU B 1 240 ? 15.977 35.375 4.93 1 97.62 240 GLU B O 1
ATOM 5155 N N . LYS B 1 241 ? 16.609 34.781 2.865 1 97.69 241 LYS B N 1
ATOM 5156 C CA . LYS B 1 241 ? 16.516 36.156 2.35 1 97.69 241 LYS B CA 1
ATOM 5157 C C . LYS B 1 241 ? 15.086 36.656 2.43 1 97.69 241 LYS B C 1
ATOM 5159 O O . LYS B 1 241 ? 14.859 37.812 2.854 1 97.69 241 LYS B O 1
ATOM 5164 N N . THR B 1 242 ? 14.148 35.875 2.043 1 97.75 242 THR B N 1
ATOM 5165 C CA . THR B 1 242 ? 12.75 36.281 2.021 1 97.75 242 THR B CA 1
ATOM 5166 C C . THR B 1 242 ? 12.242 36.562 3.434 1 97.75 242 THR B C 1
ATOM 5168 O O . THR B 1 242 ? 11.547 37.562 3.662 1 97.75 242 THR B O 1
ATOM 5171 N N . ILE B 1 243 ? 12.609 35.719 4.383 1 97.88 243 ILE B N 1
ATOM 5172 C CA . ILE B 1 243 ? 12.211 35.906 5.773 1 97.88 243 ILE B CA 1
ATOM 5173 C C . ILE B 1 243 ? 12.727 37.25 6.285 1 97.88 243 ILE B C 1
ATOM 5175 O O . ILE B 1 243 ? 11.992 38 6.93 1 97.88 243 ILE B O 1
ATOM 5179 N N . LYS B 1 244 ? 13.945 37.531 5.953 1 96.88 244 LYS B N 1
ATOM 5180 C CA . LYS B 1 244 ? 14.562 38.781 6.387 1 96.88 244 LYS B CA 1
ATOM 5181 C C . LYS B 1 244 ? 13.852 40 5.766 1 96.88 244 LYS B C 1
ATOM 5183 O O . LYS B 1 244 ? 13.602 40.969 6.445 1 96.88 244 LYS B O 1
ATOM 5188 N N . GLU B 1 245 ? 13.477 39.844 4.594 1 97.75 245 GLU B N 1
ATOM 5189 C CA . GLU B 1 245 ? 12.914 40.969 3.838 1 97.75 245 GLU B CA 1
ATOM 5190 C C . GLU B 1 245 ? 11.469 41.25 4.242 1 97.75 245 GLU B C 1
ATOM 5192 O O . GLU B 1 245 ? 11.016 42.375 4.203 1 97.75 245 GLU B O 1
ATOM 5197 N N . LEU B 1 246 ? 10.68 40.281 4.602 1 97.31 246 LEU B N 1
ATOM 5198 C CA . LEU B 1 246 ? 9.25 40.406 4.855 1 97.31 246 LEU B CA 1
ATOM 5199 C C . LEU B 1 246 ? 8.992 40.906 6.266 1 97.31 246 LEU B C 1
ATOM 5201 O O . LEU B 1 246 ? 7.859 41.25 6.609 1 97.31 246 LEU B O 1
ATOM 5205 N N . GLU B 1 247 ? 9.93 41.062 7.094 1 92.88 247 GLU B N 1
ATOM 5206 C CA . GLU B 1 247 ? 9.867 41.688 8.422 1 92.88 247 GLU B CA 1
ATOM 5207 C C . GLU B 1 247 ? 8.734 41.062 9.25 1 92.88 247 GLU B C 1
ATOM 5209 O O . GLU B 1 247 ? 7.891 41.812 9.781 1 92.88 247 GLU B O 1
ATOM 5214 N N . PHE B 1 248 ? 8.703 39.812 9.461 1 96.56 248 PHE B N 1
ATOM 5215 C CA . PHE B 1 248 ? 7.789 39.188 10.406 1 96.56 248 PHE B CA 1
ATOM 5216 C C . PHE B 1 248 ? 7.988 39.75 11.805 1 96.56 248 PHE B C 1
ATOM 5218 O O . PHE B 1 248 ? 9.047 40.281 12.125 1 96.56 248 PHE B O 1
ATOM 5225 N N . PRO B 1 249 ? 6.898 39.688 12.625 1 96 249 PRO B N 1
ATOM 5226 C CA . PRO B 1 249 ? 7.109 40.094 14.016 1 96 249 PRO B CA 1
ATOM 5227 C C . PRO B 1 249 ? 8.305 39.406 14.664 1 96 249 PRO B C 1
ATOM 5229 O O . PRO B 1 249 ? 8.578 38.219 14.367 1 96 249 PRO B O 1
ATOM 5232 N N . GLU B 1 250 ? 8.945 40 15.602 1 94 250 GLU B N 1
ATOM 5233 C CA . GLU B 1 250 ? 10.188 39.531 16.219 1 94 250 GLU B CA 1
ATOM 5234 C C . GLU B 1 250 ? 9.977 38.188 16.906 1 94 250 GLU B C 1
ATOM 5236 O O . GLU B 1 250 ? 10.891 37.344 16.953 1 94 250 GLU B O 1
ATOM 5241 N N . ARG B 1 251 ? 8.867 37.906 17.328 1 95.38 251 ARG B N 1
ATOM 5242 C CA . ARG B 1 251 ? 8.578 36.688 18.094 1 95.38 251 ARG B CA 1
ATOM 5243 C C . ARG B 1 251 ? 8.32 35.5 17.172 1 95.38 251 ARG B C 1
ATOM 5245 O O . ARG B 1 251 ? 8.133 34.375 17.625 1 95.38 251 ARG B O 1
ATOM 5252 N N . THR B 1 252 ? 8.32 35.781 15.898 1 97.81 252 THR B N 1
ATOM 5253 C CA . THR B 1 252 ? 7.934 34.75 14.953 1 97.81 252 THR B CA 1
ATOM 5254 C C . THR B 1 252 ? 8.984 33.656 14.898 1 97.81 252 THR B C 1
ATOM 5256 O O . THR B 1 252 ? 10.18 33.906 14.789 1 97.81 252 THR B O 1
ATOM 5259 N N . ARG B 1 253 ? 8.523 32.438 15.07 1 97.88 253 ARG B N 1
ATOM 5260 C CA . ARG B 1 253 ? 9.344 31.25 14.875 1 97.88 253 ARG B CA 1
ATOM 5261 C C . ARG B 1 253 ? 8.992 30.562 13.562 1 97.88 253 ARG B C 1
ATOM 5263 O O . ARG B 1 253 ? 7.824 30.531 13.164 1 97.88 253 ARG B O 1
ATOM 5270 N N . PHE B 1 254 ? 10.016 29.984 12.93 1 98.56 254 PHE B N 1
ATOM 5271 C CA . PHE B 1 254 ? 9.82 29.297 11.656 1 98.56 254 PHE B CA 1
ATOM 5272 C C . PHE B 1 254 ? 10.156 27.812 11.781 1 98.56 254 PHE B C 1
ATOM 5274 O O . PHE B 1 254 ? 11.18 27.453 12.367 1 98.56 254 PHE B O 1
ATOM 5281 N N . ILE B 1 255 ? 9.266 26.984 11.281 1 98.31 255 ILE B N 1
ATOM 5282 C CA . ILE B 1 255 ? 9.523 25.547 11.211 1 98.31 255 ILE B CA 1
ATOM 5283 C C . ILE B 1 255 ? 9.25 25.047 9.797 1 98.31 255 ILE B C 1
ATOM 5285 O O . ILE B 1 255 ? 8.633 25.75 8.984 1 98.31 255 ILE B O 1
ATOM 5289 N N . ALA B 1 256 ? 9.789 23.891 9.445 1 98.06 256 ALA B N 1
ATOM 5290 C CA . ALA B 1 256 ? 9.578 23.188 8.172 1 98.06 256 ALA B CA 1
ATOM 5291 C C . ALA B 1 256 ? 9.281 21.719 8.398 1 98.06 256 ALA B C 1
ATOM 5293 O O . ALA B 1 256 ? 9.383 21.219 9.523 1 98.06 256 ALA B O 1
ATOM 5294 N N . GLU B 1 257 ? 8.852 21.078 7.332 1 97.44 257 GLU B N 1
ATOM 5295 C CA . GLU B 1 257 ? 8.484 19.672 7.41 1 97.44 257 GLU B CA 1
ATOM 5296 C C . GLU B 1 257 ? 9.297 18.828 6.43 1 97.44 257 GLU B C 1
ATOM 5298 O O . GLU B 1 257 ? 8.734 18.109 5.602 1 97.44 257 GLU B O 1
ATOM 5303 N N . PRO B 1 258 ? 10.594 18.844 6.559 1 97.31 258 PRO B N 1
ATOM 5304 C CA . PRO B 1 258 ? 11.422 18.094 5.609 1 97.31 258 PRO B CA 1
ATOM 5305 C C . PRO B 1 258 ? 11.352 16.594 5.836 1 97.31 258 PRO B C 1
ATOM 5307 O O . PRO B 1 258 ? 12.016 16.062 6.73 1 97.31 258 PRO B O 1
ATOM 5310 N N . GLY B 1 259 ? 10.586 15.883 4.98 1 95.81 259 GLY B N 1
ATOM 5311 C CA . GLY B 1 259 ? 10.562 14.43 4.992 1 95.81 259 GLY B CA 1
ATOM 5312 C C . GLY B 1 259 ? 11.625 13.812 4.102 1 95.81 259 GLY B C 1
ATOM 5313 O O . GLY B 1 259 ? 12.672 13.383 4.582 1 95.81 259 GLY B O 1
ATOM 5314 N N . ARG B 1 260 ? 11.445 13.992 2.824 1 93.75 260 ARG B N 1
ATOM 5315 C CA . ARG B 1 260 ? 12.344 13.414 1.823 1 93.75 260 ARG B CA 1
ATOM 5316 C C . ARG B 1 260 ? 13.781 13.867 2.053 1 93.75 260 ARG B C 1
ATOM 5318 O O . ARG B 1 260 ? 14.703 13.055 1.971 1 93.75 260 ARG B O 1
ATOM 5325 N N . TYR B 1 261 ? 13.945 15.094 2.359 1 95.5 261 TYR B N 1
ATOM 5326 C CA . TYR B 1 261 ? 15.281 15.641 2.562 1 95.5 261 TYR B CA 1
ATOM 5327 C C . TYR B 1 261 ? 16 14.914 3.693 1 95.5 261 TYR B C 1
ATOM 5329 O O . TYR B 1 261 ? 17.188 14.609 3.584 1 95.5 261 TYR B O 1
ATOM 5337 N N . MET B 1 262 ? 15.273 14.625 4.723 1 96.75 262 MET B N 1
ATOM 5338 C CA . MET B 1 262 ? 15.891 14.047 5.914 1 96.75 262 MET B CA 1
ATOM 5339 C C . MET B 1 262 ? 16.062 12.539 5.766 1 96.75 262 MET B C 1
ATOM 5341 O O . MET B 1 262 ? 17 11.961 6.328 1 96.75 262 MET B O 1
ATOM 5345 N N . ALA B 1 263 ? 15.18 11.891 4.977 1 95 263 ALA B N 1
ATOM 5346 C CA . ALA B 1 263 ? 15.07 10.438 5.074 1 95 263 ALA B CA 1
ATOM 5347 C C . ALA B 1 263 ? 15.758 9.758 3.896 1 95 263 ALA B C 1
ATOM 5349 O O . ALA B 1 263 ? 16.109 8.578 3.977 1 95 263 ALA B O 1
ATOM 5350 N N . SER B 1 264 ? 15.953 10.375 2.816 1 93.12 264 SER B N 1
ATOM 5351 C CA . SER B 1 264 ? 16.344 9.727 1.573 1 93.12 264 SER B CA 1
ATOM 5352 C C . SER B 1 264 ? 17.641 8.938 1.751 1 93.12 264 SER B C 1
ATOM 5354 O O . SER B 1 264 ? 17.719 7.766 1.365 1 93.12 264 SER B O 1
ATOM 5356 N N . ASN B 1 265 ? 18.641 9.516 2.326 1 92.25 265 ASN B N 1
ATOM 5357 C CA . ASN B 1 265 ? 19.938 8.883 2.424 1 92.25 265 ASN B CA 1
ATOM 5358 C C . ASN B 1 265 ? 20.094 8.102 3.727 1 92.25 265 ASN B C 1
ATOM 5360 O O . ASN B 1 265 ? 21.188 7.645 4.055 1 92.25 265 ASN B O 1
ATOM 5364 N N . ALA B 1 266 ? 18.984 8.008 4.453 1 92.62 266 ALA B N 1
ATOM 5365 C CA . ALA B 1 266 ? 19.047 7.344 5.75 1 92.62 266 ALA B CA 1
ATOM 5366 C C . ALA B 1 266 ? 19.094 5.824 5.59 1 92.62 266 ALA B C 1
ATOM 5368 O O . ALA B 1 266 ? 19.641 5.121 6.438 1 92.62 266 ALA B O 1
ATOM 5369 N N . PHE B 1 267 ? 18.5 5.332 4.504 1 92.06 267 PHE B N 1
ATOM 5370 C CA . PHE B 1 267 ? 18.406 3.891 4.32 1 92.06 267 PHE B CA 1
ATOM 5371 C C . PHE B 1 267 ? 18.781 3.496 2.898 1 92.06 267 PHE B C 1
ATOM 5373 O O . PHE B 1 267 ? 18.5 4.23 1.95 1 92.06 267 PHE B O 1
ATOM 5380 N N . HIS B 1 268 ? 19.453 2.369 2.812 1 93.75 268 HIS B N 1
ATOM 5381 C CA . HIS B 1 268 ? 19.719 1.672 1.562 1 93.75 268 HIS B CA 1
ATOM 5382 C C . HIS B 1 268 ? 19.125 0.266 1.575 1 93.75 268 HIS B C 1
ATOM 5384 O O . HIS B 1 268 ? 19.141 -0.409 2.607 1 93.75 268 HIS B O 1
ATOM 5390 N N . LEU B 1 269 ? 18.594 -0.143 0.449 1 93.38 269 LEU B N 1
ATOM 5391 C CA . LEU B 1 269 ? 17.953 -1.455 0.366 1 93.38 269 LEU B CA 1
ATOM 5392 C C . LEU B 1 269 ? 18.844 -2.436 -0.399 1 93.38 269 LEU B C 1
ATOM 5394 O O . LEU B 1 269 ? 19.344 -2.115 -1.48 1 93.38 269 LEU B O 1
ATOM 5398 N N . VAL B 1 270 ? 19.109 -3.533 0.209 1 94.56 270 VAL B N 1
ATOM 5399 C CA . VAL B 1 270 ? 19.781 -4.652 -0.448 1 94.56 270 VAL B CA 1
ATOM 5400 C C . VAL B 1 270 ? 18.781 -5.785 -0.677 1 94.56 270 VAL B C 1
ATOM 5402 O O . VAL B 1 270 ? 18.109 -6.223 0.256 1 94.56 270 VAL B O 1
ATOM 5405 N N . SER B 1 271 ? 18.688 -6.234 -1.877 1 94.62 271 SER B N 1
ATOM 5406 C CA . SER B 1 271 ? 17.688 -7.234 -2.225 1 94.62 271 SER B CA 1
ATOM 5407 C C . SER B 1 271 ? 18.328 -8.453 -2.891 1 94.62 271 SER B C 1
ATOM 5409 O O . SER B 1 271 ? 19.219 -8.305 -3.721 1 94.62 271 SER B O 1
ATOM 5411 N N . SER B 1 272 ? 17.875 -9.594 -2.516 1 94.88 272 SER B N 1
ATOM 5412 C CA . SER B 1 272 ? 18.297 -10.828 -3.18 1 94.88 272 SER B CA 1
ATOM 5413 C C . SER B 1 272 ? 17.547 -11.023 -4.496 1 94.88 272 SER B C 1
ATOM 5415 O O . SER B 1 272 ? 16.594 -10.305 -4.793 1 94.88 272 SER B O 1
ATOM 5417 N N . LEU B 1 273 ? 18.094 -11.891 -5.285 1 96.81 273 LEU B N 1
ATOM 5418 C CA . LEU B 1 273 ? 17.438 -12.336 -6.512 1 96.81 273 LEU B CA 1
ATOM 5419 C C . LEU B 1 273 ? 17.016 -13.797 -6.402 1 96.81 273 LEU B C 1
ATOM 5421 O O . LEU B 1 273 ? 17.75 -14.633 -5.891 1 96.81 273 LEU B O 1
ATOM 5425 N N . HIS B 1 274 ? 15.742 -14.078 -6.918 1 94.62 274 HIS B N 1
ATOM 5426 C CA . HIS B 1 274 ? 15.32 -15.477 -6.805 1 94.62 274 HIS B CA 1
ATOM 5427 C C . HIS B 1 274 ? 14.719 -15.977 -8.109 1 94.62 274 HIS B C 1
ATOM 5429 O O . HIS B 1 274 ? 14.273 -17.125 -8.195 1 94.62 274 HIS B O 1
ATOM 5435 N N . GLY B 1 275 ? 14.734 -15.148 -9.148 1 96.94 275 GLY B N 1
ATOM 5436 C CA . GLY B 1 275 ? 14.227 -15.57 -10.445 1 96.94 275 GLY B CA 1
ATOM 5437 C C . GLY B 1 275 ? 14.984 -14.961 -11.609 1 96.94 275 GLY B C 1
ATOM 5438 O O . GLY B 1 275 ? 15.492 -13.844 -11.508 1 96.94 275 GLY B O 1
ATOM 5439 N N . LYS B 1 276 ? 15.031 -15.672 -12.68 1 97.19 276 LYS B N 1
ATOM 5440 C CA . LYS B 1 276 ? 15.672 -15.234 -13.914 1 97.19 276 LYS B CA 1
ATOM 5441 C C . LYS B 1 276 ? 14.969 -15.82 -15.141 1 97.19 276 LYS B C 1
ATOM 5443 O O . LYS B 1 276 ? 14.594 -17 -15.141 1 97.19 276 LYS B O 1
ATOM 5448 N N . ARG B 1 277 ? 14.758 -15.008 -16.078 1 96.12 277 ARG B N 1
ATOM 5449 C CA . ARG B 1 277 ? 14.266 -15.414 -17.391 1 96.12 277 ARG B CA 1
ATOM 5450 C C . ARG B 1 277 ? 14.984 -14.656 -18.5 1 96.12 277 ARG B C 1
ATOM 5452 O O . ARG B 1 277 ? 15.164 -13.445 -18.422 1 96.12 277 ARG B O 1
ATOM 5459 N N . VAL B 1 278 ? 15.391 -15.383 -19.484 1 93.88 278 VAL B N 1
ATOM 5460 C CA . VAL B 1 278 ? 16.078 -14.773 -20.625 1 93.88 278 VAL B CA 1
ATOM 5461 C C . VAL B 1 278 ? 15.164 -14.82 -21.844 1 93.88 278 VAL B C 1
ATOM 5463 O O . VAL B 1 278 ? 14.602 -15.867 -22.172 1 93.88 278 VAL B O 1
ATOM 5466 N N . ARG B 1 279 ? 15 -13.711 -22.406 1 89.88 279 ARG B N 1
ATOM 5467 C CA . ARG B 1 279 ? 14.234 -13.617 -23.641 1 89.88 279 ARG B CA 1
ATOM 5468 C C . ARG B 1 279 ? 15.023 -12.898 -24.719 1 89.88 279 ARG B C 1
ATOM 5470 O O . ARG B 1 279 ? 15.969 -12.164 -24.422 1 89.88 279 ARG B O 1
ATOM 5477 N N . ILE B 1 280 ? 14.695 -13.273 -25.953 1 87.62 280 ILE B N 1
ATOM 5478 C CA . ILE B 1 280 ? 15.258 -12.57 -27.109 1 87.62 280 ILE B CA 1
ATOM 5479 C C . ILE B 1 280 ? 14.211 -11.633 -27.703 1 87.62 280 ILE B C 1
ATOM 5481 O O . ILE B 1 280 ? 13.156 -12.078 -28.156 1 87.62 280 ILE B O 1
ATOM 5485 N N . GLN B 1 281 ? 14.422 -10.406 -27.547 1 80.25 281 GLN B N 1
ATOM 5486 C CA . GLN B 1 281 ? 13.547 -9.383 -28.109 1 80.25 281 GLN B CA 1
ATOM 5487 C C . GLN B 1 281 ? 14.273 -8.57 -29.172 1 80.25 281 GLN B C 1
ATOM 5489 O O . GLN B 1 281 ? 15.297 -7.941 -28.891 1 80.25 281 GLN B O 1
ATOM 5494 N N . ASN B 1 282 ? 13.695 -8.539 -30.344 1 85.94 282 ASN B N 1
ATOM 5495 C CA . ASN B 1 282 ? 14.297 -7.824 -31.469 1 85.94 282 ASN B CA 1
ATOM 5496 C C . ASN B 1 282 ? 15.758 -8.227 -31.672 1 85.94 282 ASN B C 1
ATOM 5498 O O . ASN B 1 282 ? 16.625 -7.371 -31.828 1 85.94 282 ASN B O 1
ATOM 5502 N N . GLY B 1 283 ? 16.078 -9.453 -31.453 1 86 283 GLY B N 1
ATOM 5503 C CA . GLY B 1 283 ? 17.406 -9.992 -31.703 1 86 283 GLY B CA 1
ATOM 5504 C C . GLY B 1 283 ? 18.375 -9.75 -30.562 1 86 283 GLY B C 1
ATOM 5505 O O . GLY B 1 283 ? 19.547 -10.133 -30.641 1 86 283 GLY B O 1
ATOM 5506 N N . LYS B 1 284 ? 17.906 -9.086 -29.562 1 91.06 284 LYS B N 1
ATOM 5507 C CA . LYS B 1 284 ? 18.766 -8.797 -28.438 1 91.06 284 LYS B CA 1
ATOM 5508 C C . LYS B 1 284 ? 18.312 -9.547 -27.188 1 91.06 284 LYS B C 1
ATOM 5510 O O . LYS B 1 284 ? 17.125 -9.688 -26.938 1 91.06 284 LYS B O 1
ATOM 5515 N N . LYS B 1 285 ? 19.375 -9.922 -26.469 1 92.38 285 LYS B N 1
ATOM 5516 C CA . LYS B 1 285 ? 19.125 -10.625 -25.219 1 92.38 285 LYS B CA 1
ATOM 5517 C C . LYS B 1 285 ? 18.641 -9.672 -24.141 1 92.38 285 LYS B C 1
ATOM 5519 O O . LYS B 1 285 ? 19.266 -8.641 -23.875 1 92.38 285 LYS B O 1
ATOM 5524 N N . GLN B 1 286 ? 17.438 -9.977 -23.625 1 94.31 286 GLN B N 1
ATOM 5525 C CA . GLN B 1 286 ? 16.891 -9.281 -22.469 1 94.31 286 GLN B CA 1
ATOM 5526 C C . GLN B 1 286 ? 16.734 -10.234 -21.297 1 94.31 286 GLN B C 1
ATOM 5528 O O . GLN B 1 286 ? 16.266 -11.367 -21.453 1 94.31 286 GLN B O 1
ATOM 5533 N N . ILE B 1 287 ? 17.172 -9.727 -20.188 1 97.06 287 ILE B N 1
ATOM 5534 C CA . ILE B 1 287 ? 17.109 -10.594 -19.016 1 97.06 287 ILE B CA 1
ATOM 5535 C C . ILE B 1 287 ? 16.156 -10.008 -17.969 1 97.06 287 ILE B C 1
ATOM 5537 O O . ILE B 1 287 ? 16.234 -8.812 -17.672 1 97.06 287 ILE B O 1
ATOM 5541 N N . GLU B 1 288 ? 15.258 -10.859 -17.531 1 97 288 GLU B N 1
ATOM 5542 C CA . GLU B 1 288 ? 14.328 -10.492 -16.453 1 97 288 GLU B CA 1
ATOM 5543 C C . GLU B 1 288 ? 14.711 -11.172 -15.141 1 97 288 GLU B C 1
ATOM 5545 O O . GLU B 1 288 ? 15.023 -12.359 -15.117 1 97 288 GLU B O 1
ATOM 5550 N N . TYR B 1 289 ? 14.75 -10.359 -14.141 1 97.81 289 TYR B N 1
ATOM 5551 C CA . TYR B 1 289 ? 15.031 -10.891 -12.805 1 97.81 289 TYR B CA 1
ATOM 5552 C C . TYR B 1 289 ? 13.859 -10.633 -11.859 1 97.81 289 TYR B C 1
ATOM 5554 O O . TYR B 1 289 ? 13.109 -9.672 -12.039 1 97.81 289 TYR B O 1
ATOM 5562 N N . THR B 1 290 ? 13.641 -11.477 -10.906 1 96.69 290 THR B N 1
ATOM 5563 C CA . THR B 1 290 ? 12.734 -11.25 -9.789 1 96.69 290 THR B CA 1
ATOM 5564 C C . THR B 1 290 ? 13.516 -11.016 -8.5 1 96.69 290 THR B C 1
ATOM 5566 O O . THR B 1 290 ? 14.352 -11.836 -8.117 1 96.69 290 THR B O 1
ATOM 5569 N N . SER B 1 291 ? 13.242 -9.914 -7.895 1 95.19 291 SER B N 1
ATOM 5570 C CA . SER B 1 291 ? 13.938 -9.547 -6.668 1 95.19 291 SER B CA 1
ATOM 5571 C C . SER B 1 291 ? 13.07 -9.828 -5.441 1 95.19 291 SER B C 1
ATOM 5573 O O . SER B 1 291 ? 11.914 -10.219 -5.57 1 95.19 291 SER B O 1
ATOM 5575 N N . GLY B 1 292 ? 13.695 -9.641 -4.301 1 92.31 292 GLY B N 1
ATOM 5576 C CA . GLY B 1 292 ? 13.023 -9.922 -3.041 1 92.31 292 GLY B CA 1
ATOM 5577 C C . GLY B 1 292 ? 12.102 -8.812 -2.588 1 92.31 292 GLY B C 1
ATOM 5578 O O . GLY B 1 292 ? 11.406 -8.945 -1.576 1 92.31 292 GLY B O 1
ATOM 5579 N N . ASP B 1 293 ? 12.055 -7.73 -3.316 1 91.25 293 ASP B N 1
ATOM 5580 C CA . ASP B 1 293 ? 11.195 -6.598 -2.969 1 91.25 293 ASP B CA 1
ATOM 5581 C C . ASP B 1 293 ? 10.641 -5.93 -4.223 1 91.25 293 ASP B C 1
ATOM 5583 O O . ASP B 1 293 ? 11.188 -6.09 -5.316 1 91.25 293 ASP B O 1
ATOM 5587 N N . GLY B 1 294 ? 9.484 -5.262 -4.039 1 91.75 294 GLY B N 1
ATOM 5588 C CA . GLY B 1 294 ? 8.844 -4.684 -5.211 1 91.75 294 GLY B CA 1
ATOM 5589 C C . GLY B 1 294 ? 7.914 -3.533 -4.875 1 91.75 294 GLY B C 1
ATOM 5590 O O . GLY B 1 294 ? 8.055 -2.896 -3.83 1 91.75 294 GLY B O 1
ATOM 5591 N N . LEU B 1 295 ? 7.012 -3.285 -5.781 1 89 295 LEU B N 1
ATOM 5592 C CA . LEU B 1 295 ? 6.117 -2.135 -5.703 1 89 295 LEU B CA 1
ATOM 5593 C C . LEU B 1 295 ? 5.191 -2.246 -4.496 1 89 295 LEU B C 1
ATOM 5595 O O . LEU B 1 295 ? 4.797 -1.233 -3.916 1 89 295 LEU B O 1
ATOM 5599 N N . HIS B 1 296 ? 4.879 -3.4 -4.09 1 86.69 296 HIS B N 1
ATOM 5600 C CA . HIS B 1 296 ? 3.975 -3.604 -2.963 1 86.69 296 HIS B CA 1
ATOM 5601 C C . HIS B 1 296 ? 4.738 -3.617 -1.641 1 86.69 296 HIS B C 1
ATOM 5603 O O . HIS B 1 296 ? 4.129 -3.627 -0.569 1 86.69 296 HIS B O 1
ATOM 5609 N N . GLY B 1 297 ? 6.035 -3.646 -1.756 1 84.94 297 GLY B N 1
ATOM 5610 C CA . GLY B 1 297 ? 6.902 -3.518 -0.594 1 84.94 297 GLY B CA 1
ATOM 5611 C C . GLY B 1 297 ? 7.539 -2.146 -0.474 1 84.94 297 GLY B C 1
ATOM 5612 O O . GLY B 1 297 ? 6.84 -1.133 -0.434 1 84.94 297 GLY B O 1
ATOM 5613 N N . SER B 1 298 ? 8.852 -2.152 -0.639 1 87.06 298 SER B N 1
ATOM 5614 C CA . SER B 1 298 ? 9.625 -0.951 -0.353 1 87.06 298 SER B CA 1
ATOM 5615 C C . SER B 1 298 ? 9.648 -0.01 -1.553 1 87.06 298 SER B C 1
ATOM 5617 O O . SER B 1 298 ? 10.336 1.014 -1.532 1 87.06 298 SER B O 1
ATOM 5619 N N . PHE B 1 299 ? 8.914 -0.298 -2.572 1 89.69 299 PHE B N 1
ATOM 5620 C CA . PHE B 1 299 ? 8.992 0.541 -3.762 1 89.69 299 PHE B CA 1
ATOM 5621 C C . PHE B 1 299 ? 7.652 1.221 -4.027 1 89.69 299 PHE B C 1
ATOM 5623 O O . PHE B 1 299 ? 7.336 1.549 -5.176 1 89.69 299 PHE B O 1
ATOM 5630 N N . GLY B 1 300 ? 6.887 1.34 -3.016 1 80.38 300 GLY B N 1
ATOM 5631 C CA . GLY B 1 300 ? 5.586 1.979 -3.152 1 80.38 300 GLY B CA 1
ATOM 5632 C C . GLY B 1 300 ? 5.668 3.389 -3.705 1 80.38 300 GLY B C 1
ATOM 5633 O O . GLY B 1 300 ? 4.746 3.854 -4.379 1 80.38 300 GLY B O 1
ATOM 5634 N N . CYS B 1 301 ? 6.781 4.027 -3.467 1 82.44 301 CYS B N 1
ATOM 5635 C CA . CYS B 1 301 ? 6.984 5.387 -3.955 1 82.44 301 CYS B CA 1
ATOM 5636 C C . CYS B 1 301 ? 6.934 5.434 -5.477 1 82.44 301 CYS B C 1
ATOM 5638 O O . CYS B 1 301 ? 6.582 6.457 -6.059 1 82.44 301 CYS B O 1
ATOM 5640 N N . CYS B 1 302 ? 7.23 4.328 -6.098 1 83.81 302 CYS B N 1
ATOM 5641 C CA . CYS B 1 302 ? 7.254 4.285 -7.555 1 83.81 302 CYS B CA 1
ATOM 5642 C C . CYS B 1 302 ? 5.844 4.336 -8.125 1 83.81 302 CYS B C 1
ATOM 5644 O O . CYS B 1 302 ? 5.645 4.734 -9.273 1 83.81 302 CYS B O 1
ATOM 5646 N N . ILE B 1 303 ? 4.914 4.035 -7.312 1 77.62 303 ILE B N 1
ATOM 5647 C CA . ILE B 1 303 ? 3.521 4.082 -7.738 1 77.62 303 ILE B CA 1
ATOM 5648 C C . ILE B 1 303 ? 3.031 5.531 -7.742 1 77.62 303 ILE B C 1
ATOM 5650 O O . ILE B 1 303 ? 2.266 5.93 -8.625 1 77.62 303 ILE B O 1
ATOM 5654 N N . TRP B 1 304 ? 3.6 6.266 -6.891 1 73 304 TRP B N 1
ATOM 5655 C CA . TRP B 1 304 ? 3.021 7.582 -6.641 1 73 304 TRP B CA 1
ATOM 5656 C C . TRP B 1 304 ? 3.887 8.68 -7.246 1 73 304 TRP B C 1
ATOM 5658 O O . TRP B 1 304 ? 3.369 9.688 -7.738 1 73 304 TRP B O 1
ATOM 5668 N N . PHE B 1 305 ? 5.141 8.578 -7.098 1 62.78 305 PHE B N 1
ATOM 5669 C CA . PHE B 1 305 ? 5.938 9.781 -7.289 1 62.78 305 PHE B CA 1
ATOM 5670 C C . PHE B 1 305 ? 7.008 9.555 -8.352 1 62.78 305 PHE B C 1
ATOM 5672 O O . PHE B 1 305 ? 7.469 10.508 -8.992 1 62.78 305 PHE B O 1
ATOM 5679 N N . GLU B 1 306 ? 7.539 8.406 -8.242 1 63.12 306 GLU B N 1
ATOM 5680 C CA . GLU B 1 306 ? 8.828 8.273 -8.906 1 63.12 306 GLU B CA 1
ATOM 5681 C C . GLU B 1 306 ? 8.781 7.219 -10.008 1 63.12 306 GLU B C 1
ATOM 5683 O O . GLU B 1 306 ? 7.887 6.371 -10.031 1 63.12 306 GLU B O 1
ATOM 5688 N N . LYS B 1 307 ? 9.547 7.621 -10.93 1 66 307 LYS B N 1
ATOM 5689 C CA . LYS B 1 307 ? 9.805 6.598 -11.938 1 66 307 LYS B CA 1
ATOM 5690 C C . LYS B 1 307 ? 10.648 5.461 -11.359 1 66 307 LYS B C 1
ATOM 5692 O O . LYS B 1 307 ? 11.016 5.484 -10.188 1 66 307 LYS B O 1
ATOM 5697 N N . GLN B 1 308 ? 11.18 4.68 -12.023 1 70.31 308 GLN B N 1
ATOM 5698 C CA . GLN B 1 308 ? 12.023 3.525 -11.719 1 70.31 308 GLN B CA 1
ATOM 5699 C C . GLN B 1 308 ? 13.281 3.945 -10.969 1 70.31 308 GLN B C 1
ATOM 5701 O O . GLN B 1 308 ? 13.695 5.105 -11.031 1 70.31 308 GLN B O 1
ATOM 5706 N N . LYS B 1 309 ? 13.641 3.047 -9.953 1 84.94 309 LYS B N 1
ATOM 5707 C CA . LYS B 1 309 ? 14.836 3.217 -9.133 1 84.94 309 LYS B CA 1
ATOM 5708 C C . LYS B 1 309 ? 16.078 2.684 -9.852 1 84.94 309 LYS B C 1
ATOM 5710 O O . LYS B 1 309 ? 15.961 1.902 -10.797 1 84.94 309 LYS B O 1
ATOM 5715 N N . SER B 1 310 ? 17.188 3.201 -9.438 1 91 310 SER B N 1
ATOM 5716 C CA . SER B 1 310 ? 18.453 2.686 -9.93 1 91 310 SER B CA 1
ATOM 5717 C C . SER B 1 310 ? 19.094 1.739 -8.922 1 91 310 SER B C 1
ATOM 5719 O O . SER B 1 310 ? 19 1.947 -7.711 1 91 310 SER B O 1
ATOM 5721 N N . CYS B 1 311 ? 19.688 0.694 -9.492 1 94.62 311 CYS B N 1
ATOM 5722 C CA . CYS B 1 311 ? 20.344 -0.281 -8.625 1 94.62 311 CYS B CA 1
ATOM 5723 C C . CYS B 1 311 ? 21.688 -0.721 -9.227 1 94.62 311 CYS B C 1
ATOM 5725 O O . CYS B 1 311 ? 22.016 -0.358 -10.352 1 94.62 311 CYS B O 1
ATOM 5727 N N . GLU B 1 312 ? 22.453 -1.362 -8.422 1 95.25 312 GLU B N 1
ATOM 5728 C CA . GLU B 1 312 ? 23.719 -1.956 -8.859 1 95.25 312 GLU B CA 1
ATOM 5729 C C . GLU B 1 312 ? 23.875 -3.379 -8.328 1 95.25 312 GLU B C 1
ATOM 5731 O O . GLU B 1 312 ? 23.406 -3.695 -7.234 1 95.25 312 GLU B O 1
ATOM 5736 N N . CYS B 1 313 ? 24.422 -4.219 -9.188 1 96.94 313 CYS B N 1
ATOM 5737 C CA . CYS B 1 313 ? 24.859 -5.523 -8.695 1 96.94 313 CYS B CA 1
ATOM 5738 C C . CYS B 1 313 ? 26.094 -5.395 -7.809 1 96.94 313 CYS B C 1
ATOM 5740 O O . CYS B 1 313 ? 27.172 -5.016 -8.281 1 96.94 313 CYS B O 1
ATOM 5742 N N . ILE B 1 314 ? 26 -5.75 -6.586 1 95.31 314 ILE B N 1
ATOM 5743 C CA . ILE B 1 314 ? 27.078 -5.422 -5.676 1 95.31 314 ILE B CA 1
ATOM 5744 C C . ILE B 1 314 ? 27.984 -6.637 -5.488 1 95.31 314 ILE B C 1
ATOM 5746 O O . ILE B 1 314 ? 29.094 -6.523 -4.945 1 95.31 314 ILE B O 1
ATOM 5750 N N . THR B 1 315 ? 27.562 -7.719 -5.945 1 95.81 315 THR B N 1
ATOM 5751 C CA . THR B 1 315 ? 28.328 -8.945 -5.723 1 95.81 315 THR B CA 1
ATOM 5752 C C . THR B 1 315 ? 29.281 -9.211 -6.887 1 95.81 315 THR B C 1
ATOM 5754 O O . THR B 1 315 ? 30.062 -10.156 -6.852 1 95.81 315 THR B O 1
ATOM 5757 N N . GLN B 1 316 ? 29.156 -8.422 -7.895 1 94.56 316 GLN B N 1
ATOM 5758 C CA . GLN B 1 316 ? 30.047 -8.57 -9.039 1 94.56 316 GLN B CA 1
ATOM 5759 C C . GLN B 1 316 ? 30.891 -7.32 -9.258 1 94.56 316 GLN B C 1
ATOM 5761 O O . GLN B 1 316 ? 30.406 -6.199 -9.07 1 94.56 316 GLN B O 1
ATOM 5766 N N . LYS B 1 317 ? 32.094 -7.566 -9.688 1 90.44 317 LYS B N 1
ATOM 5767 C CA . LYS B 1 317 ? 32.938 -6.453 -10.109 1 90.44 317 LYS B CA 1
ATOM 5768 C C . LYS B 1 317 ? 32.688 -6.105 -11.578 1 90.44 317 LYS B C 1
ATOM 5770 O O . LYS B 1 317 ? 32.844 -6.961 -12.453 1 90.44 317 LYS B O 1
ATOM 5775 N N . VAL B 1 318 ? 32.25 -4.945 -11.766 1 89.38 318 VAL B N 1
ATOM 5776 C CA . VAL B 1 318 ? 31.969 -4.496 -13.117 1 89.38 318 VAL B CA 1
ATOM 5777 C C . VAL B 1 318 ? 33.094 -3.602 -13.625 1 89.38 318 VAL B C 1
ATOM 5779 O O . VAL B 1 318 ? 33.5 -2.658 -12.938 1 89.38 318 VAL B O 1
ATOM 5782 N N . ASN B 1 319 ? 33.656 -4.039 -14.734 1 89.81 319 ASN B N 1
ATOM 5783 C CA . ASN B 1 319 ? 34.688 -3.217 -15.391 1 89.81 319 ASN B CA 1
ATOM 5784 C C . ASN B 1 319 ? 34.312 -2.955 -16.859 1 89.81 319 ASN B C 1
ATOM 5786 O O . ASN B 1 319 ? 33.219 -3.262 -17.297 1 89.81 319 ASN B O 1
ATOM 5790 N N . GLU B 1 320 ? 35.188 -2.318 -17.547 1 90.69 320 GLU B N 1
ATOM 5791 C CA . GLU B 1 320 ? 34.906 -1.896 -18.922 1 90.69 320 GLU B CA 1
ATOM 5792 C C . GLU B 1 320 ? 34.688 -3.096 -19.828 1 90.69 320 GLU B C 1
ATOM 5794 O O . GLU B 1 320 ? 34 -2.979 -20.875 1 90.69 320 GLU B O 1
ATOM 5799 N N . ASN B 1 321 ? 35.094 -4.27 -19.422 1 92.12 321 ASN B N 1
ATOM 5800 C CA . ASN B 1 321 ? 35 -5.461 -20.25 1 92.12 321 ASN B CA 1
ATOM 5801 C C . ASN B 1 321 ? 33.781 -6.309 -19.891 1 92.12 321 ASN B C 1
ATOM 5803 O O . ASN B 1 321 ? 33.5 -7.301 -20.562 1 92.12 321 ASN B O 1
ATOM 5807 N N . THR B 1 322 ? 33.188 -5.801 -18.875 1 93.56 322 THR B N 1
ATOM 5808 C CA . THR B 1 322 ? 32.031 -6.574 -18.438 1 93.56 322 THR B CA 1
ATOM 5809 C C . THR B 1 322 ? 30.859 -6.383 -19.406 1 93.56 322 THR B C 1
ATOM 5811 O O . THR B 1 322 ? 30.469 -5.254 -19.703 1 93.56 322 THR B O 1
ATOM 5814 N N . LYS B 1 323 ? 30.391 -7.426 -19.938 1 94.69 323 LYS B N 1
ATOM 5815 C CA . LYS B 1 323 ? 29.219 -7.363 -20.812 1 94.69 323 LYS B CA 1
ATOM 5816 C C . LYS B 1 323 ? 27.969 -6.992 -20.031 1 94.69 323 LYS B C 1
ATOM 5818 O O . LYS B 1 323 ? 27.688 -7.562 -18.984 1 94.69 323 LYS B O 1
ATOM 5823 N N . MET B 1 324 ? 27.297 -6.031 -20.562 1 95.62 324 MET B N 1
ATOM 5824 C CA . MET B 1 324 ? 26.078 -5.543 -19.953 1 95.62 324 MET B CA 1
ATOM 5825 C C . MET B 1 324 ? 24.859 -5.934 -20.766 1 95.62 324 MET B C 1
ATOM 5827 O O . MET B 1 324 ? 24.938 -6.031 -22 1 95.62 324 MET B O 1
ATOM 5831 N N . TYR B 1 325 ? 23.766 -6.16 -20.078 1 95.94 325 TYR B N 1
ATOM 5832 C CA . TYR B 1 325 ? 22.531 -6.562 -20.734 1 95.94 325 TYR B CA 1
ATOM 5833 C C . TYR B 1 325 ? 21.359 -5.688 -20.281 1 95.94 325 TYR B C 1
ATOM 5835 O O . TYR B 1 325 ? 21.297 -5.289 -19.109 1 95.94 325 TYR B O 1
ATOM 5843 N N . GLU B 1 326 ? 20.438 -5.449 -21.219 1 95.81 326 GLU B N 1
ATOM 5844 C CA . GLU B 1 326 ? 19.156 -4.879 -20.797 1 95.81 326 GLU B CA 1
ATOM 5845 C C . GLU B 1 326 ? 18.438 -5.793 -19.812 1 95.81 326 GLU B C 1
ATOM 5847 O O . GLU B 1 326 ? 18.125 -6.941 -20.141 1 95.81 326 GLU B O 1
ATOM 5852 N N . SER B 1 327 ? 18.203 -5.238 -18.656 1 96.56 327 SER B N 1
ATOM 5853 C CA . SER B 1 327 ? 17.641 -6.051 -17.578 1 96.56 327 SER B CA 1
ATOM 5854 C C . SER B 1 327 ? 16.406 -5.395 -16.984 1 96.56 327 SER B C 1
ATOM 5856 O O . SER B 1 327 ? 16.359 -4.176 -16.812 1 96.56 327 SER B O 1
ATOM 5858 N N . ILE B 1 328 ? 15.391 -6.199 -16.75 1 95.88 328 ILE B N 1
ATOM 5859 C CA . ILE B 1 328 ? 14.195 -5.789 -16.031 1 95.88 328 ILE B CA 1
ATOM 5860 C C . ILE B 1 328 ? 14.172 -6.457 -14.656 1 95.88 328 ILE B C 1
ATOM 5862 O O . ILE B 1 328 ? 14.328 -7.676 -14.547 1 95.88 328 ILE B O 1
ATOM 5866 N N . ILE B 1 329 ? 14.016 -5.633 -13.641 1 96.69 329 ILE B N 1
ATOM 5867 C CA . ILE B 1 329 ? 13.922 -6.152 -12.281 1 96.69 329 ILE B CA 1
ATOM 5868 C C . ILE B 1 329 ? 12.469 -6.094 -11.812 1 96.69 329 ILE B C 1
ATOM 5870 O O . ILE B 1 329 ? 11.906 -5.008 -11.656 1 96.69 329 ILE B O 1
ATOM 5874 N N . TYR B 1 330 ? 11.875 -7.266 -11.578 1 95.06 330 TYR B N 1
ATOM 5875 C CA . TYR B 1 330 ? 10.523 -7.375 -11.055 1 95.06 330 TYR B CA 1
ATOM 5876 C C . TYR B 1 330 ? 10.539 -7.605 -9.547 1 95.06 330 TYR B C 1
ATOM 5878 O O . TYR B 1 330 ? 11.516 -8.133 -9 1 95.06 330 TYR B O 1
ATOM 5886 N N . GLY B 1 331 ? 9.438 -7.133 -8.898 1 93.25 331 GLY B N 1
ATOM 5887 C CA . GLY B 1 331 ? 9.195 -7.559 -7.527 1 93.25 331 GLY B CA 1
ATOM 5888 C C . GLY B 1 331 ? 8.625 -8.961 -7.43 1 93.25 331 GLY B C 1
ATOM 5889 O O . GLY B 1 331 ? 8.367 -9.602 -8.453 1 93.25 331 GLY B O 1
ATOM 5890 N N . PRO B 1 332 ? 8.414 -9.383 -6.258 1 91.88 332 PRO B N 1
ATOM 5891 C CA . PRO B 1 332 ? 8.055 -10.789 -6.043 1 91.88 332 PRO B CA 1
ATOM 5892 C C . PRO B 1 332 ? 6.559 -11.047 -6.18 1 91.88 332 PRO B C 1
ATOM 5894 O O . PRO B 1 332 ? 6.129 -12.203 -6.207 1 91.88 332 PRO B O 1
ATOM 5897 N N . SER B 1 333 ? 5.727 -10.047 -6.305 1 89.12 333 SER B N 1
ATOM 5898 C CA . SER B 1 333 ? 4.281 -10.25 -6.254 1 89.12 333 SER B CA 1
ATOM 5899 C C . SER B 1 333 ? 3.752 -10.789 -7.582 1 89.12 333 SER B C 1
ATOM 5901 O O . SER B 1 333 ? 4.477 -10.812 -8.578 1 89.12 333 SER B O 1
ATOM 5903 N N . CYS B 1 334 ? 2.492 -11.211 -7.57 1 88.69 334 CYS B N 1
ATOM 5904 C CA . CYS B 1 334 ? 1.836 -11.742 -8.758 1 88.69 334 CYS B CA 1
ATOM 5905 C C . CYS B 1 334 ? 1.223 -10.617 -9.586 1 88.69 334 CYS B C 1
ATOM 5907 O O . CYS B 1 334 ? 0.424 -10.875 -10.492 1 88.69 334 CYS B O 1
ATOM 5909 N N . ASN B 1 335 ? 1.595 -9.414 -9.234 1 88.12 335 ASN B N 1
ATOM 5910 C CA . ASN B 1 335 ? 1.169 -8.266 -10.023 1 88.12 335 ASN B CA 1
ATOM 5911 C C . ASN B 1 335 ? 2.084 -8.039 -11.227 1 88.12 335 ASN B C 1
ATOM 5913 O O . ASN B 1 335 ? 3.283 -7.805 -11.062 1 88.12 335 ASN B O 1
ATOM 5917 N N . GLY B 1 336 ? 1.509 -8.094 -12.375 1 87.44 336 GLY B N 1
ATOM 5918 C CA . GLY B 1 336 ? 2.277 -7.961 -13.602 1 87.44 336 GLY B CA 1
ATOM 5919 C C . GLY B 1 336 ? 2.984 -6.625 -13.719 1 87.44 336 GLY B C 1
ATOM 5920 O O . GLY B 1 336 ? 3.953 -6.492 -14.469 1 87.44 336 GLY B O 1
ATOM 5921 N N . SER B 1 337 ? 2.543 -5.672 -12.961 1 86.44 337 SER B N 1
ATOM 5922 C CA . SER B 1 337 ? 3.115 -4.332 -13.023 1 86.44 337 SER B CA 1
ATOM 5923 C C . SER B 1 337 ? 4.203 -4.148 -11.969 1 86.44 337 SER B C 1
ATOM 5925 O O . SER B 1 337 ? 4.781 -3.064 -11.852 1 86.44 337 SER B O 1
ATOM 5927 N N . ASP B 1 338 ? 4.488 -5.145 -11.258 1 90.56 338 ASP B N 1
ATOM 5928 C CA . ASP B 1 338 ? 5.465 -5.055 -10.18 1 90.56 338 ASP B CA 1
ATOM 5929 C C . ASP B 1 338 ? 6.891 -5.004 -10.727 1 90.56 338 ASP B C 1
ATOM 5931 O O . ASP B 1 338 ? 7.672 -5.934 -10.523 1 90.56 338 ASP B O 1
ATOM 5935 N N . LYS B 1 339 ? 7.238 -3.906 -11.422 1 91.94 339 LYS B N 1
ATOM 5936 C CA . LYS B 1 339 ? 8.547 -3.609 -12 1 91.94 339 LYS B CA 1
ATOM 5937 C C . LYS B 1 339 ? 9.234 -2.477 -11.25 1 91.94 339 LYS B C 1
ATOM 5939 O O . LYS B 1 339 ? 8.672 -1.388 -11.102 1 91.94 339 LYS B O 1
ATOM 5944 N N . VAL B 1 340 ? 10.477 -2.744 -10.844 1 92.56 340 VAL B N 1
ATOM 5945 C CA . VAL B 1 340 ? 11.07 -1.749 -9.961 1 92.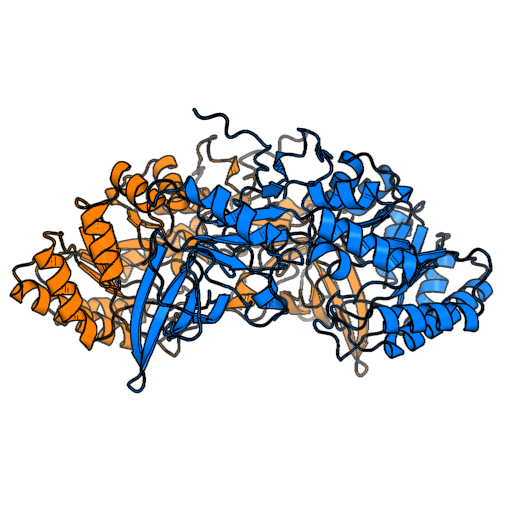56 340 VAL B CA 1
ATOM 5946 C C . VAL B 1 340 ? 12.219 -1.038 -10.672 1 92.56 340 VAL B C 1
ATOM 5948 O O . VAL B 1 340 ? 12.609 0.068 -10.289 1 92.56 340 VAL B O 1
ATOM 5951 N N . ALA B 1 341 ? 12.797 -1.691 -11.711 1 94.44 341 ALA B N 1
ATOM 5952 C CA . ALA B 1 341 ? 13.898 -1.057 -12.422 1 94.44 341 ALA B CA 1
ATOM 5953 C C . ALA B 1 341 ? 14.062 -1.643 -13.82 1 94.44 341 ALA B C 1
ATOM 5955 O O . ALA B 1 341 ? 13.734 -2.807 -14.055 1 94.44 341 ALA B O 1
ATOM 5956 N N . THR B 1 342 ? 14.477 -0.894 -14.727 1 93.81 342 THR B N 1
ATOM 5957 C CA . THR B 1 342 ? 14.961 -1.271 -16.047 1 93.81 342 THR B CA 1
ATOM 5958 C C . THR B 1 342 ? 16.297 -0.593 -16.344 1 93.81 342 THR B C 1
ATOM 5960 O O . THR B 1 342 ? 16.375 0.636 -16.422 1 93.81 342 THR B O 1
ATOM 5963 N N . GLN B 1 343 ? 17.328 -1.414 -16.484 1 94.88 343 GLN B N 1
ATOM 5964 C CA . GLN B 1 343 ? 18.641 -0.831 -16.703 1 94.88 343 GLN B CA 1
ATOM 5965 C C . GLN B 1 343 ? 19.625 -1.874 -17.234 1 94.88 343 GLN B C 1
ATOM 5967 O O . GLN B 1 343 ? 19.297 -3.061 -17.312 1 94.88 343 GLN B O 1
ATOM 5972 N N . GLU B 1 344 ? 20.766 -1.344 -17.672 1 95.5 344 GLU B N 1
ATOM 5973 C CA . GLU B 1 344 ? 21.828 -2.244 -18.094 1 95.5 344 GLU B CA 1
ATOM 5974 C C . GLU B 1 344 ? 22.594 -2.791 -16.891 1 95.5 344 GLU B C 1
ATOM 5976 O O . GLU B 1 344 ? 23.109 -2.023 -16.062 1 95.5 344 GLU B O 1
ATOM 5981 N N . LEU B 1 345 ? 22.641 -4.117 -16.797 1 97 345 LEU B N 1
ATOM 5982 C CA . LEU B 1 345 ? 23.344 -4.801 -15.711 1 97 345 LEU B CA 1
ATOM 5983 C C . LEU B 1 345 ? 24.141 -5.98 -16.25 1 97 345 LEU B C 1
ATOM 5985 O O . LEU B 1 345 ? 23.875 -6.48 -17.344 1 97 345 LEU B O 1
ATOM 5989 N N . PRO B 1 346 ? 25.219 -6.355 -15.461 1 97.25 346 PRO B N 1
ATOM 5990 C CA . PRO B 1 346 ? 25.812 -7.641 -15.82 1 97.25 346 PRO B CA 1
ATOM 5991 C C . PRO B 1 346 ? 24.844 -8.812 -15.648 1 97.25 346 PRO B C 1
ATOM 5993 O O . PRO B 1 346 ? 23.844 -8.688 -14.953 1 97.25 346 PRO B O 1
ATOM 5996 N N . GLU B 1 347 ? 25.141 -9.852 -16.406 1 97.19 347 GLU B N 1
ATOM 5997 C CA . GLU B 1 347 ? 24.312 -11.031 -16.156 1 97.19 347 GLU B CA 1
ATOM 5998 C C . GLU B 1 347 ? 24.484 -11.539 -14.727 1 97.19 347 GLU B C 1
ATOM 6000 O O . GLU B 1 347 ? 25.609 -11.742 -14.273 1 97.19 347 GLU B O 1
ATOM 6005 N N . MET B 1 348 ? 23.344 -11.727 -14.078 1 97.88 348 MET B N 1
ATOM 6006 C CA . MET B 1 348 ? 23.359 -12.102 -12.672 1 97.88 348 MET B CA 1
ATOM 6007 C C . MET B 1 348 ? 22.797 -13.5 -12.469 1 97.88 348 MET B C 1
ATOM 6009 O O . MET B 1 348 ? 22.062 -14.008 -13.336 1 97.88 348 MET B O 1
ATOM 6013 N N . GLU B 1 349 ? 23.203 -14.039 -11.383 1 96.94 349 GLU B N 1
ATOM 6014 C CA . GLU B 1 349 ? 22.719 -15.367 -11.008 1 96.94 349 GLU B CA 1
ATOM 6015 C C . GLU B 1 349 ? 21.891 -15.32 -9.727 1 96.94 349 GLU B C 1
ATOM 6017 O O . GLU B 1 349 ? 22.438 -15.07 -8.641 1 96.94 349 GLU B O 1
ATOM 6022 N N . PRO B 1 350 ? 20.578 -15.625 -9.844 1 97.25 350 PRO B N 1
ATOM 6023 C CA . PRO B 1 350 ? 19.766 -15.703 -8.625 1 97.25 350 PRO B CA 1
ATOM 6024 C C . PRO B 1 350 ? 20.328 -16.688 -7.602 1 97.25 350 PRO B C 1
ATOM 6026 O O . PRO B 1 350 ? 20.812 -17.766 -7.973 1 97.25 350 PRO B O 1
ATOM 6029 N N . GLY B 1 351 ? 20.219 -16.359 -6.309 1 95.44 351 GLY B N 1
ATOM 6030 C CA . GLY B 1 351 ? 20.797 -17.172 -5.25 1 95.44 351 GLY B CA 1
ATOM 6031 C C . GLY B 1 351 ? 22.219 -16.797 -4.914 1 95.44 351 GLY B C 1
ATOM 6032 O O . GLY B 1 351 ? 22.719 -17.125 -3.836 1 95.44 351 GLY B O 1
ATOM 6033 N N . LYS B 1 352 ? 22.844 -16.047 -5.832 1 96.38 352 LYS B N 1
ATOM 6034 C CA . LYS B 1 352 ? 24.234 -15.672 -5.613 1 96.38 352 LYS B CA 1
ATOM 6035 C C . LYS B 1 352 ? 24.406 -14.156 -5.66 1 96.38 352 LYS B C 1
ATOM 6037 O O . LYS B 1 352 ? 25.109 -13.578 -4.828 1 96.38 352 LYS B O 1
ATOM 6042 N N . ASP B 1 353 ? 23.844 -13.539 -6.59 1 97.75 353 ASP B N 1
ATOM 6043 C CA . ASP B 1 353 ? 24.031 -12.102 -6.789 1 97.75 353 ASP B CA 1
ATOM 6044 C C . ASP B 1 353 ? 22.938 -11.305 -6.082 1 97.75 353 ASP B C 1
ATOM 6046 O O . ASP B 1 353 ? 21.844 -11.797 -5.867 1 97.75 353 ASP B O 1
ATOM 6050 N N . TRP B 1 354 ? 23.297 -10.102 -5.684 1 97.44 354 TRP B N 1
ATOM 6051 C CA . TRP B 1 354 ? 22.438 -9.211 -4.926 1 97.44 354 TRP B CA 1
ATOM 6052 C C . TRP B 1 354 ? 22.422 -7.812 -5.535 1 97.44 354 TRP B C 1
ATOM 6054 O O . TRP B 1 354 ? 23.391 -7.402 -6.176 1 97.44 354 TRP B O 1
ATOM 6064 N N . LEU B 1 355 ? 21.312 -7.141 -5.328 1 97.12 355 LEU B N 1
ATOM 6065 C CA . LEU B 1 355 ? 21.172 -5.77 -5.797 1 97.12 355 LEU B CA 1
ATOM 6066 C C . LEU B 1 355 ? 21.203 -4.789 -4.625 1 97.12 355 LEU B C 1
ATOM 6068 O O . LEU B 1 355 ? 20.625 -5.062 -3.57 1 97.12 355 LEU B O 1
ATOM 6072 N N . LEU B 1 356 ? 21.859 -3.693 -4.836 1 96.75 356 LEU B N 1
ATOM 6073 C CA . LEU B 1 356 ? 21.828 -2.566 -3.908 1 96.75 356 LEU B CA 1
ATOM 6074 C C . LEU B 1 356 ? 21.078 -1.384 -4.52 1 96.75 356 LEU B C 1
ATOM 6076 O O . LEU B 1 356 ? 21.406 -0.946 -5.625 1 96.75 356 LEU B O 1
ATOM 6080 N N . PHE B 1 357 ? 20.031 -0.969 -3.857 1 94.94 357 PHE B N 1
ATOM 6081 C CA . PHE B 1 357 ? 19.312 0.264 -4.164 1 94.94 357 PHE B CA 1
ATOM 6082 C C . PHE B 1 357 ? 19.688 1.365 -3.18 1 94.94 357 PHE B C 1
ATOM 6084 O O . PHE B 1 357 ? 19.266 1.327 -2.016 1 94.94 357 PHE B O 1
ATOM 6091 N N . PRO B 1 358 ? 20.344 2.4 -3.648 1 94.31 358 PRO B N 1
ATOM 6092 C CA . PRO B 1 358 ? 20.766 3.447 -2.715 1 94.31 358 PRO B CA 1
ATOM 6093 C C . PRO B 1 358 ? 19.656 4.465 -2.436 1 94.31 358 PRO B C 1
ATOM 6095 O O . PRO B 1 358 ? 18.75 4.637 -3.252 1 94.31 358 PRO B O 1
ATOM 6098 N N . ASN B 1 359 ? 19.703 5.07 -1.268 1 92.81 359 ASN B N 1
ATOM 6099 C CA . ASN B 1 359 ? 18.875 6.207 -0.902 1 92.81 359 ASN B CA 1
ATOM 6100 C C . ASN B 1 359 ? 17.391 5.859 -0.969 1 92.81 359 ASN B C 1
ATOM 6102 O O . ASN B 1 359 ? 16.609 6.551 -1.634 1 92.81 359 ASN B O 1
ATOM 6106 N N . MET B 1 360 ? 17.031 4.828 -0.235 1 92.19 360 MET B N 1
ATOM 6107 C CA . MET B 1 360 ? 15.664 4.301 -0.246 1 92.19 360 MET B CA 1
ATOM 6108 C C . MET B 1 360 ? 14.922 4.676 1.033 1 92.19 360 MET B C 1
ATOM 6110 O O . MET B 1 360 ? 13.977 3.994 1.434 1 92.19 360 MET B O 1
ATOM 6114 N N . GLY B 1 361 ? 15.266 5.758 1.581 1 92.19 361 GLY B N 1
ATOM 6115 C CA . GLY B 1 361 ? 14.711 6.055 2.891 1 92.19 361 GLY B CA 1
ATOM 6116 C C . GLY B 1 361 ? 13.391 6.812 2.824 1 92.19 361 GLY B C 1
ATOM 6117 O O . GLY B 1 361 ? 12.641 6.84 3.799 1 92.19 361 GLY B O 1
ATOM 6118 N N . ALA B 1 362 ? 13.102 7.445 1.763 1 92.69 362 ALA B N 1
ATOM 6119 C CA . ALA B 1 362 ? 11.938 8.328 1.695 1 92.69 362 ALA B CA 1
ATOM 6120 C C . ALA B 1 362 ? 10.766 7.633 1.006 1 92.69 362 ALA B C 1
ATOM 6122 O O . ALA B 1 362 ? 10.852 7.273 -0.17 1 92.69 362 ALA B O 1
ATOM 6123 N N . TYR B 1 363 ? 9.617 7.461 1.767 1 90.06 363 TYR B N 1
ATOM 6124 C CA . TYR B 1 363 ? 8.336 6.977 1.262 1 90.06 363 TYR B CA 1
ATOM 6125 C C . TYR B 1 363 ? 8.477 5.574 0.677 1 90.06 363 TYR B C 1
ATOM 6127 O O . TYR B 1 363 ? 7.895 5.27 -0.367 1 90.06 363 TYR B O 1
ATOM 6135 N N . THR B 1 364 ? 9.328 4.809 1.273 1 89.5 364 THR B N 1
ATOM 6136 C CA . THR B 1 364 ? 9.508 3.41 0.894 1 89.5 364 THR B CA 1
ATOM 6137 C C . THR B 1 364 ? 8.914 2.482 1.954 1 89.5 364 THR B C 1
ATOM 6139 O O . THR B 1 364 ? 7.766 2.051 1.839 1 89.5 364 THR B O 1
ATOM 6142 N N . ILE B 1 365 ? 9.555 2.527 3.137 1 81.44 365 ILE B N 1
ATOM 6143 C CA . ILE B 1 365 ? 9.094 1.694 4.246 1 81.44 365 ILE B CA 1
ATOM 6144 C C . ILE B 1 365 ? 7.68 2.096 4.641 1 81.44 365 ILE B C 1
ATOM 6146 O O . ILE B 1 365 ? 6.867 1.244 5.012 1 81.44 365 ILE B O 1
ATOM 6150 N N . SER B 1 366 ? 7.379 3.297 4.523 1 85 366 SER B N 1
ATOM 6151 C CA . SER B 1 366 ? 6.113 3.84 5.008 1 85 366 SER B CA 1
ATOM 6152 C C . SER B 1 366 ? 4.961 3.455 4.086 1 85 366 SER B C 1
ATOM 6154 O O . SER B 1 366 ? 3.793 3.551 4.469 1 85 366 SER B O 1
ATOM 6156 N N . MET B 1 367 ? 5.223 2.988 2.91 1 82.69 367 MET B N 1
ATOM 6157 C CA . MET B 1 367 ? 4.172 2.715 1.937 1 82.69 367 MET B CA 1
ATOM 6158 C C . MET B 1 367 ? 4.047 1.218 1.677 1 82.69 367 MET B C 1
ATOM 6160 O O . MET B 1 367 ? 3.25 0.792 0.839 1 82.69 367 MET B O 1
ATOM 6164 N N . ALA B 1 368 ? 4.785 0.441 2.303 1 80.5 368 ALA B N 1
ATOM 6165 C CA . ALA B 1 368 ? 4.816 -1 2.068 1 80.5 368 ALA B CA 1
ATOM 6166 C C . ALA B 1 368 ? 3.52 -1.661 2.523 1 80.5 368 ALA B C 1
ATOM 6168 O O . ALA B 1 368 ? 2.941 -1.273 3.541 1 80.5 368 ALA B O 1
ATOM 6169 N N . THR B 1 369 ? 3.064 -2.666 1.739 1 76.88 369 THR B N 1
ATOM 6170 C CA . THR B 1 369 ? 1.897 -3.484 2.051 1 76.88 369 THR B CA 1
ATOM 6171 C C . THR B 1 369 ? 2.301 -4.941 2.258 1 76.88 369 THR B C 1
ATOM 6173 O O . THR B 1 369 ? 3.455 -5.309 2.031 1 76.88 369 THR B O 1
ATOM 6176 N N . ASN B 1 370 ? 1.309 -5.742 2.705 1 71.69 370 ASN B N 1
ATOM 6177 C CA . ASN B 1 370 ? 1.499 -7.188 2.789 1 71.69 370 ASN B CA 1
ATOM 6178 C C . ASN B 1 370 ? 0.811 -7.91 1.635 1 71.69 370 ASN B C 1
ATOM 6180 O O . ASN B 1 370 ? 0.417 -9.07 1.77 1 71.69 370 ASN B O 1
ATOM 6184 N N . PHE B 1 371 ? 0.727 -7.277 0.589 1 72.88 371 PHE B N 1
ATOM 6185 C CA . PHE B 1 371 ? 0.077 -7.883 -0.567 1 72.88 371 PHE B CA 1
ATOM 6186 C C . PHE B 1 371 ? 0.745 -9.203 -0.932 1 72.88 371 PHE B C 1
ATOM 6188 O O . PHE B 1 371 ? 1.972 -9.32 -0.885 1 72.88 371 PHE B O 1
ATOM 6195 N N . ASN B 1 372 ? -0.012 -10.219 -1.294 1 76.56 372 ASN B N 1
ATOM 6196 C CA . ASN B 1 372 ? 0.405 -11.578 -1.624 1 76.56 372 ASN B CA 1
ATOM 6197 C C . ASN B 1 372 ? 1.037 -12.273 -0.424 1 76.56 372 ASN B C 1
ATOM 6199 O O . ASN B 1 372 ? 1.671 -13.32 -0.572 1 76.56 372 ASN B O 1
ATOM 6203 N N . GLY B 1 373 ? 0.892 -11.68 0.732 1 71.19 373 GLY B N 1
ATOM 6204 C CA . GLY B 1 373 ? 1.402 -12.312 1.937 1 71.19 373 GLY B CA 1
ATOM 6205 C C . GLY B 1 373 ? 2.889 -12.086 2.146 1 71.19 373 GLY B C 1
ATOM 6206 O O . GLY B 1 373 ? 3.502 -12.719 3.012 1 71.19 373 GLY B O 1
ATOM 6207 N N . PHE B 1 374 ? 3.389 -11.375 1.275 1 68.5 374 PHE B N 1
ATOM 6208 C CA . PHE B 1 374 ? 4.805 -11.086 1.466 1 68.5 374 PHE B CA 1
ATOM 6209 C C . PHE B 1 374 ? 5.008 -10.133 2.639 1 68.5 374 PHE B C 1
ATOM 6211 O O . PHE B 1 374 ? 4.168 -9.273 2.902 1 68.5 374 PHE B O 1
ATOM 6218 N N . GLU B 1 375 ? 5.922 -10.539 3.484 1 57.91 375 GLU B N 1
ATOM 6219 C CA . GLU B 1 375 ? 6.125 -9.766 4.711 1 57.91 375 GLU B CA 1
ATOM 6220 C C . GLU B 1 375 ? 6.594 -8.352 4.398 1 57.91 375 GLU B C 1
ATOM 6222 O O . GLU B 1 375 ? 7.504 -8.156 3.592 1 57.91 375 GLU B O 1
ATOM 6227 N N . GLU B 1 376 ? 5.695 -7.438 4.504 1 51.44 376 GLU B N 1
ATOM 6228 C CA . GLU B 1 376 ? 5.82 -5.992 4.336 1 51.44 376 GLU B CA 1
ATOM 6229 C C . GLU B 1 376 ? 7.195 -5.504 4.777 1 51.44 376 GLU B C 1
ATOM 6231 O O . GLU B 1 376 ? 7.836 -4.715 4.078 1 51.44 376 GLU B O 1
ATOM 6236 N N . ARG B 1 377 ? 7.414 -5.555 6.027 1 51.44 377 ARG B N 1
ATOM 6237 C CA . ARG B 1 377 ? 8.477 -4.887 6.77 1 51.44 377 ARG B CA 1
ATOM 6238 C C . ARG B 1 377 ? 9.609 -5.859 7.098 1 51.44 377 ARG B C 1
ATOM 6240 O O . ARG B 1 377 ? 10.391 -5.617 8.023 1 51.44 377 ARG B O 1
ATOM 6247 N N . ASN B 1 378 ? 9.547 -7.035 6.363 1 49.72 378 ASN B N 1
ATOM 6248 C CA . ASN B 1 378 ? 10.422 -8.117 6.785 1 49.72 378 ASN B CA 1
ATOM 6249 C C . ASN B 1 378 ? 11.891 -7.773 6.555 1 49.72 378 ASN B C 1
ATOM 6251 O O . ASN B 1 378 ? 12.773 -8.617 6.734 1 49.72 378 ASN B O 1
ATOM 6255 N N . HIS B 1 379 ? 12.109 -6.5 6.273 1 62.75 379 HIS B N 1
ATOM 6256 C CA . HIS B 1 379 ? 13.547 -6.391 6.051 1 62.75 379 HIS B CA 1
ATOM 6257 C C . HIS B 1 379 ? 14.273 -5.973 7.324 1 62.75 379 HIS B C 1
ATOM 6259 O O . HIS B 1 379 ? 13.797 -5.098 8.055 1 62.75 379 HIS B O 1
ATOM 6265 N N . VAL B 1 380 ? 15.188 -6.852 7.797 1 73.31 380 VAL B N 1
ATOM 6266 C CA . VAL B 1 380 ? 16.109 -6.578 8.898 1 73.31 380 VAL B CA 1
ATOM 6267 C C . VAL B 1 380 ? 16.875 -5.285 8.617 1 73.31 380 VAL B C 1
ATOM 6269 O O . VAL B 1 380 ? 17.297 -5.039 7.488 1 73.31 380 VAL B O 1
ATOM 6272 N N . ILE B 1 381 ? 16.844 -4.422 9.602 1 81.75 381 ILE B N 1
ATOM 6273 C CA . ILE B 1 381 ? 17.641 -3.209 9.5 1 81.75 381 ILE B CA 1
ATOM 6274 C C . ILE B 1 381 ? 19.016 -3.438 10.133 1 81.75 381 ILE B C 1
ATOM 6276 O O . ILE B 1 381 ? 19.109 -3.832 11.297 1 81.75 381 ILE B O 1
ATOM 6280 N N . TYR B 1 382 ? 20.062 -3.24 9.344 1 83.12 382 TYR B N 1
ATOM 6281 C CA . TYR B 1 382 ? 21.438 -3.229 9.844 1 83.12 382 TYR B CA 1
ATOM 6282 C C . TYR B 1 382 ? 22 -1.812 9.867 1 83.12 382 TYR B C 1
ATOM 6284 O O . TYR B 1 382 ? 21.984 -1.118 8.844 1 83.12 382 TYR B O 1
ATOM 6292 N N . THR B 1 383 ? 22.469 -1.426 11.016 1 85.12 383 THR B N 1
ATOM 6293 C CA . THR B 1 383 ? 23.047 -0.094 11.109 1 85.12 383 THR B CA 1
ATOM 6294 C C . THR B 1 383 ? 24.484 -0.095 10.57 1 85.12 383 THR B C 1
ATOM 6296 O O . THR B 1 383 ? 25.281 -0.949 10.945 1 85.12 383 THR B O 1
ATOM 6299 N N . LEU B 1 384 ? 24.719 0.826 9.703 1 83.38 384 LEU B N 1
ATOM 6300 C CA . LEU B 1 384 ? 26.078 0.991 9.18 1 83.38 384 LEU B CA 1
ATOM 6301 C C . LEU B 1 384 ? 27.047 1.324 10.305 1 83.38 384 LEU B C 1
ATOM 6303 O O . LEU B 1 384 ? 26.812 2.256 11.078 1 83.38 384 LEU B O 1
ATOM 6307 N N . PRO B 1 385 ? 28.016 0.394 10.445 1 74.62 385 PRO B N 1
ATOM 6308 C CA . PRO B 1 385 ? 28.969 0.652 11.539 1 74.62 385 PRO B CA 1
ATOM 6309 C C . PRO B 1 385 ? 29.641 2.02 11.422 1 74.62 385 PRO B C 1
ATOM 6311 O O . PRO B 1 385 ? 29.953 2.471 10.32 1 74.62 385 PRO B O 1
ATOM 6314 N N . LEU B 1 386 ? 29.359 2.791 12.477 1 64.25 386 LEU B N 1
ATOM 6315 C CA . LEU B 1 386 ? 29.984 4.105 12.531 1 64.25 386 LEU B CA 1
ATOM 6316 C C . LEU B 1 386 ? 31.391 4.012 13.133 1 64.25 386 LEU B C 1
ATOM 6318 O O . LEU B 1 386 ? 31.703 3.053 13.844 1 64.25 386 LEU B O 1
ATOM 6322 N N . LYS B 1 387 ? 32.219 4.934 12.602 1 54.97 387 LYS B N 1
ATOM 6323 C CA . LYS B 1 387 ? 33.438 5.094 13.375 1 54.97 387 LYS B CA 1
ATOM 6324 C C . LYS B 1 387 ? 33.125 5.375 14.844 1 54.97 387 LYS B C 1
ATOM 6326 O O . LYS B 1 387 ? 33.906 4.98 15.727 1 54.97 387 LYS B O 1
ATOM 6331 N N . SER B 1 388 ? 31.891 5.984 15 1 49.91 388 SER B N 1
ATOM 6332 C CA . SER B 1 388 ? 31.469 6.258 16.375 1 49.91 388 SER B CA 1
ATOM 6333 C C . SER B 1 388 ? 30.391 5.277 16.828 1 49.91 388 SER B C 1
ATOM 6335 O O . SER B 1 388 ? 29.625 4.773 16.016 1 49.91 388 SER B O 1
ATOM 6337 N N . THR B 1 389 ? 30.516 4.566 17.984 1 49.41 389 THR B N 1
ATOM 6338 C CA . THR B 1 389 ? 29.797 3.502 18.688 1 49.41 389 THR B CA 1
ATOM 6339 C C . THR B 1 389 ? 28.391 3.953 19.047 1 49.41 389 THR B C 1
ATOM 6341 O O . THR B 1 389 ? 27.797 3.459 20.016 1 49.41 389 THR B O 1
ATOM 6344 N N . LYS B 1 390 ? 27.828 4.895 18.391 1 56.41 390 LYS B N 1
ATOM 6345 C CA . LYS B 1 390 ? 26.516 5.305 18.891 1 56.41 390 LYS B CA 1
ATOM 6346 C C . LYS B 1 390 ? 25.438 4.328 18.453 1 56.41 390 LYS B C 1
ATOM 6348 O O . LYS B 1 390 ? 25.312 4.02 17.266 1 56.41 390 LYS B O 1
ATOM 6353 N N . ILE B 1 391 ? 24.922 3.58 19.484 1 61.97 391 ILE B N 1
ATOM 6354 C CA . ILE B 1 391 ? 23.828 2.646 19.266 1 61.97 391 ILE B CA 1
ATOM 6355 C C . ILE B 1 391 ? 22.5 3.346 19.531 1 61.97 391 ILE B C 1
ATOM 6357 O O . ILE B 1 391 ? 22.328 4 20.562 1 61.97 391 ILE B O 1
ATOM 6361 N N . ILE B 1 392 ? 21.688 3.383 18.516 1 69.38 392 ILE B N 1
ATOM 6362 C CA . ILE B 1 392 ? 20.359 3.93 18.703 1 69.38 392 ILE B CA 1
ATOM 6363 C C . ILE B 1 392 ? 19.438 2.863 19.312 1 69.38 392 ILE B C 1
ATOM 6365 O O . ILE B 1 392 ? 19.141 1.854 18.672 1 69.38 392 ILE B O 1
ATOM 6369 N N . GLN B 1 393 ? 19.062 2.971 20.578 1 69.19 393 GLN B N 1
ATOM 6370 C CA . GLN B 1 393 ? 18.203 2.023 21.266 1 69.19 393 GLN B CA 1
ATOM 6371 C C . GLN B 1 393 ? 16.75 2.51 21.281 1 69.19 393 GLN B C 1
ATOM 6373 O O . GLN B 1 393 ? 16.5 3.695 21.5 1 69.19 393 GLN B O 1
ATOM 6378 N N . ILE B 1 394 ? 15.898 1.613 20.859 1 68.56 394 ILE B N 1
ATOM 6379 C CA . ILE B 1 394 ? 14.477 1.952 20.922 1 68.56 394 ILE B CA 1
ATOM 6380 C C . ILE B 1 394 ? 13.797 1.141 22.016 1 68.56 394 ILE B C 1
ATOM 6382 O O . ILE B 1 394 ? 14.234 0.034 22.344 1 68.56 394 ILE B O 1
ATOM 6386 N N . PRO B 1 395 ? 12.719 1.69 22.625 1 66.06 395 PRO B N 1
ATOM 6387 C CA . PRO B 1 395 ? 11.969 0.945 23.641 1 66.06 395 PRO B CA 1
ATOM 6388 C C . PRO B 1 395 ? 11.375 -0.354 23.094 1 66.06 395 PRO B C 1
ATOM 6390 O O . PRO B 1 395 ? 10.977 -0.417 21.922 1 66.06 395 PRO B O 1
ATOM 6393 N N . LYS B 1 396 ? 11.359 -1.34 23.938 1 64.62 396 LYS B N 1
ATOM 6394 C CA . LYS B 1 396 ? 10.836 -2.652 23.578 1 64.62 396 LYS B CA 1
ATOM 6395 C C . LYS B 1 396 ? 9.383 -2.553 23.109 1 64.62 396 LYS B C 1
ATOM 6397 O O . LYS B 1 396 ? 8.961 -3.303 22.219 1 64.62 396 LYS B O 1
ATOM 6402 N N . SER B 1 397 ? 8.703 -1.594 23.719 1 57.22 397 SER B N 1
ATOM 6403 C CA . SER B 1 397 ? 7.273 -1.46 23.453 1 57.22 397 SER B CA 1
ATOM 6404 C C . SER B 1 397 ? 7.016 -1.057 22 1 57.22 397 SER B C 1
ATOM 6406 O O . SER B 1 397 ? 5.926 -1.278 21.469 1 57.22 397 SER B O 1
ATOM 6408 N N . ILE B 1 398 ? 8.07 -0.558 21.359 1 54.56 398 ILE B N 1
ATOM 6409 C CA . ILE B 1 398 ? 7.793 -0.082 20.016 1 54.56 398 ILE B CA 1
ATOM 6410 C C . ILE B 1 398 ? 8.625 -0.875 19 1 54.56 398 ILE B C 1
ATOM 6412 O O . ILE B 1 398 ? 8.609 -0.582 17.797 1 54.56 398 ILE B O 1
ATOM 6416 N N . GLU B 1 399 ? 9.352 -1.787 19.531 1 52.53 399 GLU B N 1
ATOM 6417 C CA . GLU B 1 399 ? 10.18 -2.615 18.656 1 52.53 399 GLU B CA 1
ATOM 6418 C C . GLU B 1 399 ? 9.328 -3.332 17.609 1 52.53 399 GLU B C 1
ATOM 6420 O O . GLU B 1 399 ? 9.789 -3.578 16.5 1 52.53 399 GLU B O 1
ATOM 6425 N N . CYS B 1 400 ? 8.047 -3.547 18.109 1 47.94 400 CYS B N 1
ATOM 6426 C CA . CYS B 1 400 ? 7.145 -4.266 17.219 1 47.94 400 CYS B CA 1
ATOM 6427 C C . CYS B 1 400 ? 6.773 -3.408 16.016 1 47.94 400 CYS B C 1
ATOM 6429 O O . CYS B 1 400 ? 6.336 -3.932 14.984 1 47.94 400 CYS B O 1
ATOM 6431 N N . ASN B 1 401 ? 7.051 -2.129 16.234 1 42.5 401 ASN B N 1
ATOM 6432 C CA . ASN B 1 401 ? 6.703 -1.215 15.141 1 42.5 401 ASN B CA 1
ATOM 6433 C C . ASN B 1 401 ? 7.859 -1.055 14.156 1 42.5 401 ASN B C 1
ATOM 6435 O O . ASN B 1 401 ? 7.699 -0.429 13.109 1 42.5 401 ASN B O 1
ATOM 6439 N N . SER B 1 402 ? 8.969 -1.48 14.586 1 40.25 402 SER B N 1
ATOM 6440 C CA . SER B 1 402 ? 10.148 -1.393 13.727 1 40.25 402 SER B CA 1
ATOM 6441 C C . SER B 1 402 ? 10.234 -2.584 12.781 1 40.25 402 SER B C 1
ATOM 6443 O O . SER B 1 402 ? 9.672 -3.645 13.055 1 40.25 402 SER B O 1
ATOM 6445 N N . VAL B 1 403 ? 10.562 -2.23 11.609 1 43.56 403 VAL B N 1
ATOM 6446 C CA . VAL B 1 403 ? 11.062 -3.4 10.898 1 43.56 403 VAL B CA 1
ATOM 6447 C C . VAL B 1 403 ? 11.953 -4.227 11.82 1 43.56 403 VAL B C 1
ATOM 6449 O O . VAL B 1 403 ? 12.695 -3.67 12.641 1 43.56 403 VAL B O 1
ATOM 6452 N N . PRO B 1 404 ? 11.602 -5.41 12.211 1 36.31 404 PRO B N 1
ATOM 6453 C CA . PRO B 1 404 ? 12.508 -6.121 13.117 1 36.31 404 PRO B CA 1
ATOM 6454 C C . PRO B 1 404 ? 13.961 -5.66 12.977 1 36.31 404 PRO B C 1
ATOM 6456 O O . PRO B 1 404 ? 14.469 -5.527 11.859 1 36.31 404 PRO B O 1
ATOM 6459 N N . SER B 1 405 ? 14.234 -4.598 13.695 1 31.34 405 SER B N 1
ATOM 6460 C CA . SER B 1 405 ? 15.625 -4.176 13.836 1 31.34 405 SER B CA 1
ATOM 6461 C C . SER B 1 405 ? 16.5 -5.309 14.359 1 31.34 405 SER B C 1
ATOM 6463 O O . SER B 1 405 ? 16.172 -5.922 15.383 1 31.34 405 SER B O 1
ATOM 6465 N N . LEU B 1 406 ? 17.078 -6.066 13.547 1 30.53 406 LEU B N 1
ATOM 6466 C CA . LEU B 1 406 ? 18.188 -6.801 14.148 1 30.53 406 LEU B CA 1
ATOM 6467 C C . LEU B 1 406 ? 19.031 -5.883 15.031 1 30.53 406 LEU B C 1
ATOM 6469 O O . LEU B 1 406 ? 19.719 -4.992 14.523 1 30.53 406 LEU B O 1
ATOM 6473 N N . ASN B 1 407 ? 18.609 -5.355 16.031 1 26.52 407 ASN B N 1
ATOM 6474 C CA . ASN B 1 407 ? 19.75 -4.914 16.828 1 26.52 407 ASN B CA 1
ATOM 6475 C C . ASN B 1 407 ? 21.031 -5.633 16.422 1 26.52 407 ASN B C 1
ATOM 6477 O O . ASN B 1 407 ? 20.984 -6.648 15.711 1 26.52 407 ASN B O 1
ATOM 6481 N N . GLY B 1 408 ? 22.109 -5.895 17.578 1 25.67 408 GLY B N 1
ATOM 6482 C CA . GLY B 1 408 ? 23.516 -6.301 17.594 1 25.67 408 GLY B CA 1
ATOM 6483 C C . GLY B 1 408 ? 23.781 -7.52 16.734 1 25.67 408 GLY B C 1
ATOM 6484 O O . GLY B 1 408 ? 22.891 -8.031 16.062 1 25.67 408 GLY B O 1
ATOM 6485 N N . ILE B 1 409 ? 24.688 -8.469 17.359 1 22.23 409 ILE B N 1
ATOM 6486 C CA . ILE B 1 409 ? 25.469 -9.664 17.078 1 22.23 409 ILE B CA 1
ATOM 6487 C C . ILE B 1 409 ? 24.547 -10.781 16.594 1 22.23 409 ILE B C 1
ATOM 6489 O O . ILE B 1 409 ? 23.578 -11.125 17.266 1 22.23 409 ILE B O 1
ATOM 6493 N N . PRO B 1 410 ? 24.438 -10.984 15.211 1 24.75 410 PRO B N 1
ATOM 6494 C CA . PRO B 1 410 ? 23.953 -12.328 14.898 1 24.75 410 PRO B CA 1
ATOM 6495 C C . PRO B 1 410 ? 23.938 -13.25 16.125 1 24.75 410 PRO B C 1
ATOM 6497 O O . PRO B 1 410 ? 24.953 -13.414 16.797 1 24.75 410 PRO B O 1
ATOM 6500 N N . HIS B 1 411 ? 23.203 -13.266 17.219 1 22.28 411 HIS B N 1
ATOM 6501 C CA . HIS B 1 411 ? 23.453 -14.523 17.906 1 22.28 411 HIS B CA 1
ATOM 6502 C C . HIS B 1 411 ? 23.094 -15.719 17.031 1 22.28 411 HIS B C 1
ATOM 6504 O O . HIS B 1 411 ? 21.984 -15.766 16.469 1 22.28 411 HIS B O 1
ATOM 6510 N N . TYR B 1 412 ? 24.047 -16.203 16.234 1 21.69 412 TYR B N 1
ATOM 6511 C CA . TYR B 1 412 ? 24.141 -17.547 15.695 1 21.69 412 TYR B CA 1
ATOM 6512 C C . TYR B 1 412 ? 23.266 -18.516 16.484 1 21.69 412 TYR B C 1
ATOM 6514 O O . TYR B 1 412 ? 23.422 -18.656 17.703 1 21.69 412 TYR B O 1
ATOM 6522 N N . ALA B 1 413 ? 22.047 -18.625 16.281 1 18.55 413 ALA B N 1
ATOM 6523 C CA . ALA B 1 413 ? 21.656 -19.938 16.797 1 18.55 413 ALA B CA 1
ATOM 6524 C C . ALA B 1 413 ? 22.5 -21.047 16.172 1 18.55 413 ALA B C 1
ATOM 6526 O O . ALA B 1 413 ? 22.766 -21.016 14.961 1 18.55 413 ALA B O 1
#

Solvent-accessible surface area (backbone atoms only — not comparable to full-atom values): 42160 Å² total; per-residue (Å²): 125,88,72,67,53,70,64,60,53,53,52,50,50,60,60,51,71,76,48,44,42,69,67,43,61,44,36,33,34,36,34,29,61,64,46,34,53,51,41,53,49,53,43,50,71,52,31,67,74,44,46,50,12,38,25,36,52,26,40,63,44,54,68,58,50,48,50,43,43,75,73,66,34,35,32,31,19,60,30,61,52,41,46,50,50,48,44,71,71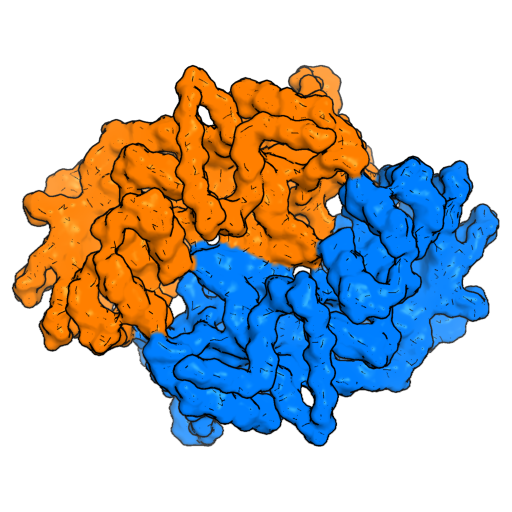,70,48,59,40,83,43,36,35,42,54,37,52,53,52,48,51,38,49,44,36,49,40,43,73,68,49,38,44,35,33,32,30,47,38,61,55,44,48,54,48,35,53,72,60,32,51,83,37,25,32,22,44,26,42,58,43,75,30,87,77,18,61,38,58,40,68,82,74,52,37,25,52,81,86,44,48,63,58,40,52,50,50,38,56,73,65,67,45,48,55,38,26,40,29,34,47,36,22,38,50,38,81,57,55,64,53,53,49,53,44,50,49,51,45,52,50,50,50,53,53,39,41,74,73,71,45,75,55,34,38,38,32,59,25,39,20,44,33,73,88,37,69,49,64,58,37,27,47,48,50,54,50,42,54,64,69,67,62,65,65,86,75,52,41,40,34,29,26,36,24,45,36,50,24,21,53,26,23,28,39,36,28,30,28,43,28,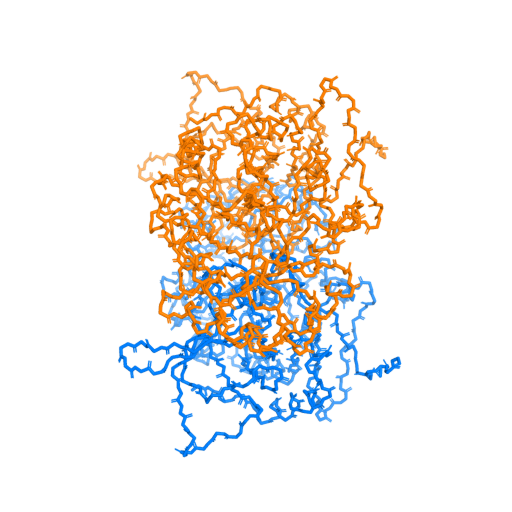52,41,79,44,74,54,94,88,36,70,33,39,38,34,25,28,47,51,18,39,52,17,58,34,25,34,46,77,75,62,36,70,70,57,69,69,42,63,69,70,54,89,80,55,94,82,52,64,66,33,51,29,38,35,24,15,61,58,94,50,45,76,27,62,42,30,74,47,76,36,61,88,74,47,57,52,72,35,36,38,38,28,63,52,46,21,42,33,4,72,26,43,20,17,43,43,41,44,41,69,35,56,66,35,37,36,40,69,52,84,52,99,58,85,79,75,86,81,74,60,75,87,49,44,79,70,26,40,53,54,52,67,87,74,75,77,77,126,126,88,70,68,52,69,65,59,53,53,52,51,51,60,60,51,72,74,50,45,42,69,68,42,61,44,36,32,33,35,34,30,62,64,45,34,52,52,41,52,49,53,42,50,71,52,31,64,76,44,46,48,13,36,25,37,53,26,39,63,46,55,70,58,52,47,53,42,43,75,72,66,34,34,32,31,21,60,30,60,52,40,45,50,50,47,44,72,71,69,49,58,40,83,43,34,35,43,54,37,51,52,51,47,52,37,48,45,38,48,40,44,73,67,50,37,44,34,35,32,30,48,37,61,55,43,51,55,48,34,52,72,59,31,52,83,36,25,32,21,44,26,42,58,46,74,31,89,75,18,60,38,58,40,68,81,75,52,38,24,53,82,85,43,47,64,58,42,52,50,50,37,56,74,63,67,45,47,55,38,27,40,30,35,48,36,22,36,50,38,82,59,56,63,55,53,49,54,44,51,49,51,43,51,52,50,52,54,54,40,40,75,75,71,45,74,55,34,38,38,34,59,25,39,19,45,31,73,88,36,69,48,65,58,38,27,48,49,50,54,52,43,54,64,70,67,62,65,64,88,74,50,42,39,35,30,27,36,23,46,35,51,26,21,55,25,22,30,39,36,28,30,27,43,26,53,42,80,44,74,55,95,88,36,70,33,38,37,35,26,27,46,51,16,40,52,17,57,34,25,35,45,77,74,63,37,69,71,55,67,71,42,63,71,71,54,89,82,55,94,80,52,64,67,32,51,30,39,37,24,16,61,58,94,50,45,75,27,61,42,30,74,46,77,36,62,89,75,47,58,53,73,34,35,36,38,29,62,52,47,21,40,32,4,71,26,42,21,16,42,43,41,44,42,70,38,51,66,35,39,35,40,68,52,83,51,98,58,87,80,75,85,81,72,60,74,90,49,44,80,70,27,41,53,55,51,64,82,71,80,74,76,123

Nearest PDB structures (foldseek):
  2nv9-assembly1_B  TM=9.515E-01  e=7.052E-46  Paramecium bursaria Chlorella virus 1
  2nva-assembly2_C  TM=9.669E-01  e=4.790E-45  Paramecium bursaria Chlorella virus 1
  2nv9-assembly2_D  TM=9.604E-01  e=2.479E-45  Paramecium bursaria Chlorella virus 1
  2nv9-assembly3_F  TM=9.612E-01  e=5.399E-45  Paramecium bursaria Chlorella virus 1
  2nv9-assembly4_H  TM=9.649E-01  e=6.086E-45  Paramecium bursaria Chlorella virus 1